Protein AF-0000000072234796 (afdb_homodimer)

Organism: Galdieria sulphuraria (NCBI:txid130081)

Structure (mmCIF, N/CA/C/O backbone):
data_AF-0000000072234796-model_v1
#
loop_
_entity.id
_entity.type
_entity.pdbx_description
1 polymer 'ATP phosphoribosyltransferase'
#
loop_
_atom_site.group_PDB
_atom_site.id
_atom_site.type_symbol
_atom_site.label_atom_id
_atom_site.label_alt_id
_atom_site.label_comp_id
_atom_site.label_asym_id
_atom_site.label_entity_id
_atom_site.label_seq_id
_atom_site.pdbx_PDB_ins_code
_atom_site.Cartn_x
_atom_site.Cartn_y
_atom_site.Cartn_z
_atom_site.occupancy
_atom_site.B_iso_or_equiv
_atom_site.auth_seq_id
_atom_site.auth_comp_id
_atom_site.auth_asym_id
_atom_site.auth_atom_id
_atom_site.pdbx_PDB_model_num
ATOM 1 N N . MET A 1 1 ? 18.188 -27.969 36 1 18.53 1 MET A N 1
ATOM 2 C CA . MET A 1 1 ? 18.953 -29.078 35.438 1 18.53 1 MET A CA 1
ATOM 3 C C . MET A 1 1 ? 18.688 -29.266 33.969 1 18.53 1 MET A C 1
ATOM 5 O O . MET A 1 1 ? 19.344 -30.062 33.312 1 18.53 1 MET A O 1
ATOM 9 N N . ILE A 1 2 ? 17.594 -28.859 33.406 1 20.25 2 ILE A N 1
ATOM 10 C CA . ILE A 1 2 ? 17.297 -29.531 32.156 1 20.25 2 ILE A CA 1
ATOM 11 C C . ILE A 1 2 ? 18.406 -29.234 31.141 1 20.25 2 ILE A C 1
ATOM 13 O O . ILE A 1 2 ? 18.75 -28.062 30.922 1 20.25 2 ILE A O 1
ATOM 17 N N . ALA A 1 3 ? 19.078 -30.25 30.75 1 19.17 3 ALA A N 1
ATOM 18 C CA . ALA A 1 3 ? 20.094 -31.047 30.062 1 19.17 3 ALA A CA 1
ATOM 19 C C . ALA A 1 3 ? 20.016 -30.859 28.547 1 19.17 3 ALA A C 1
ATOM 21 O O . ALA A 1 3 ? 19.047 -31.297 27.922 1 19.17 3 ALA A O 1
ATOM 22 N N . ASN A 1 4 ? 20.375 -29.688 28.094 1 21 4 ASN A N 1
ATOM 23 C CA . ASN A 1 4 ? 20.422 -29.188 26.719 1 21 4 ASN A CA 1
ATOM 24 C C . ASN A 1 4 ? 21.25 -30.094 25.812 1 21 4 ASN A C 1
ATOM 26 O O . ASN A 1 4 ? 22.469 -30.203 25.984 1 21 4 ASN A O 1
ATOM 30 N N . LEU A 1 5 ? 20.688 -31.312 25.422 1 19.62 5 LEU A N 1
ATOM 31 C CA . LEU A 1 5 ? 21.172 -32.469 24.672 1 19.62 5 LEU A CA 1
ATOM 32 C C . LEU A 1 5 ? 21.75 -32.031 23.328 1 19.62 5 LEU A C 1
ATOM 34 O O . LEU A 1 5 ? 21.031 -31.547 22.469 1 19.62 5 LEU A O 1
ATOM 38 N N . THR A 1 6 ? 22.922 -31.406 23.328 1 20.42 6 THR A N 1
ATOM 39 C CA . THR A 1 6 ? 23.75 -31.062 22.172 1 20.42 6 THR A CA 1
ATOM 40 C C . THR A 1 6 ? 24.062 -32.312 21.359 1 20.42 6 THR A C 1
ATOM 42 O O . THR A 1 6 ? 24.734 -33.219 21.844 1 20.42 6 THR A O 1
ATOM 45 N N . LEU A 1 7 ? 23.141 -32.844 20.531 1 18.2 7 LEU A N 1
ATOM 46 C CA . LEU A 1 7 ? 23.25 -34.062 19.703 1 18.2 7 LEU A CA 1
ATOM 47 C C . LEU A 1 7 ? 24.469 -33.969 18.797 1 18.2 7 LEU A C 1
ATOM 49 O O . LEU A 1 7 ? 24.578 -33.031 17.984 1 18.2 7 LEU A O 1
ATOM 53 N N . LEU A 1 8 ? 25.641 -34.406 19.172 1 18.92 8 LEU A N 1
ATOM 54 C CA . LEU A 1 8 ? 26.953 -34.594 18.562 1 18.92 8 LEU A CA 1
ATOM 55 C C . LEU A 1 8 ? 26.875 -35.531 17.359 1 18.92 8 LEU A C 1
ATOM 57 O O . LEU A 1 8 ? 26.578 -36.719 17.5 1 18.92 8 LEU A O 1
ATOM 61 N N . PHE A 1 9 ? 26.328 -35.125 16.188 1 17.98 9 PHE A N 1
ATOM 62 C CA . PHE A 1 9 ? 26.25 -36 15.023 1 17.98 9 PHE A CA 1
ATOM 63 C C . PHE A 1 9 ? 27.641 -36.406 14.562 1 17.98 9 PHE A C 1
ATOM 65 O O . PHE A 1 9 ? 28.453 -35.562 14.18 1 17.98 9 PHE A O 1
ATOM 72 N N . VAL A 1 10 ? 28.281 -37.438 15.117 1 18.38 10 VAL A N 1
ATOM 73 C CA . VAL A 1 10 ? 29.547 -38.094 14.852 1 18.38 10 VAL A CA 1
ATOM 74 C C . VAL A 1 10 ? 29.531 -38.719 13.461 1 18.38 10 VAL A C 1
ATOM 76 O O . VAL A 1 10 ? 28.781 -39.625 13.195 1 18.38 10 VAL A O 1
ATOM 79 N N . VAL A 1 11 ? 29.719 -38 12.32 1 17.81 11 VAL A N 1
ATOM 80 C CA . VAL A 1 11 ? 29.75 -38.531 10.961 1 17.81 11 VAL A CA 1
ATOM 81 C C . VAL A 1 11 ? 30.953 -39.469 10.781 1 17.81 11 VAL A C 1
ATOM 83 O O . VAL A 1 11 ? 32.094 -39 10.695 1 17.81 11 VAL A O 1
ATOM 86 N N . HIS A 1 12 ? 31.141 -40.531 11.445 1 16.94 12 HIS A N 1
ATOM 87 C CA . HIS A 1 12 ? 32.281 -41.438 11.305 1 16.94 12 HIS A CA 1
ATOM 88 C C . HIS A 1 12 ? 32.188 -42.219 10.008 1 16.94 12 HIS A C 1
ATOM 90 O O . HIS A 1 12 ? 32.938 -43.188 9.812 1 16.94 12 HIS A O 1
ATOM 96 N N . SER A 1 13 ? 31.875 -41.781 8.805 1 17.5 13 SER A N 1
ATOM 97 C CA . SER A 1 13 ? 31.672 -42.781 7.766 1 17.5 13 SER A CA 1
ATOM 98 C C . SER A 1 13 ? 33 -43.469 7.402 1 17.5 13 SER A C 1
ATOM 100 O O . SER A 1 13 ? 33.906 -42.812 6.895 1 17.5 13 SER A O 1
ATOM 102 N N . SER A 1 14 ? 33.438 -44.531 7.941 1 16.62 14 SER A N 1
ATOM 103 C CA . SER A 1 14 ? 34.562 -45.438 7.797 1 16.62 14 SER A CA 1
ATOM 104 C C . SER A 1 14 ? 34.406 -46.344 6.578 1 16.62 14 SER A C 1
ATOM 106 O O . SER A 1 14 ? 35.219 -47.219 6.316 1 16.62 14 SER A O 1
ATOM 108 N N . LEU A 1 15 ? 33.344 -46.375 5.73 1 17.42 15 LEU A N 1
ATOM 109 C CA . LEU A 1 15 ? 33.094 -47.688 5.172 1 17.42 15 LEU A CA 1
ATOM 110 C C . LEU A 1 15 ? 34.25 -48.156 4.293 1 17.42 15 LEU A C 1
ATOM 112 O O . LEU A 1 15 ? 34.719 -47.406 3.441 1 17.42 15 LEU A O 1
ATOM 116 N N . GLN A 1 16 ? 34.781 -49.344 4.469 1 15.79 16 GLN A N 1
ATOM 117 C CA . GLN A 1 16 ? 35.844 -50.281 4.062 1 15.79 16 GLN A CA 1
ATOM 118 C C . GLN A 1 16 ? 35.438 -51 2.768 1 15.79 16 GLN A C 1
ATOM 120 O O . GLN A 1 16 ? 34.531 -51.812 2.756 1 15.79 16 GLN A O 1
ATOM 125 N N . ARG A 1 17 ? 35.25 -50.406 1.705 1 17.75 17 ARG A N 1
ATOM 126 C CA . ARG A 1 17 ? 34.688 -51.25 0.646 1 17.75 17 ARG A CA 1
ATOM 127 C C . ARG A 1 17 ? 35.656 -52.375 0.269 1 17.75 17 ARG A C 1
ATOM 129 O O . ARG A 1 17 ? 36.75 -52.094 -0.219 1 17.75 17 ARG A O 1
ATOM 136 N N . ASP A 1 18 ? 35.469 -53.531 0.633 1 15.04 18 ASP A N 1
ATOM 137 C CA . ASP A 1 18 ? 36.156 -54.781 0.401 1 15.04 18 ASP A CA 1
ATOM 138 C C . ASP A 1 18 ? 35.844 -55.312 -0.994 1 15.04 18 ASP A C 1
ATOM 140 O O . ASP A 1 18 ? 34.812 -55 -1.583 1 15.04 18 ASP A O 1
ATOM 144 N N . SER A 1 19 ? 36.656 -56.25 -1.638 1 16.41 19 SER A N 1
ATOM 145 C CA . SER A 1 19 ? 37.188 -56.875 -2.852 1 16.41 19 SER A CA 1
ATOM 146 C C . SER A 1 19 ? 36.312 -58.031 -3.326 1 16.41 19 SER A C 1
ATOM 148 O O . SER A 1 19 ? 36.688 -58.75 -4.262 1 16.41 19 SER A O 1
ATOM 150 N N . LYS A 1 20 ? 35.125 -58.281 -2.816 1 15.65 20 LYS A N 1
ATOM 151 C CA . LYS A 1 20 ? 34.75 -59.688 -2.918 1 15.65 20 LYS A CA 1
ATOM 152 C C . LYS A 1 20 ? 34.781 -60.156 -4.371 1 15.65 20 LYS A C 1
ATOM 154 O O . LYS A 1 20 ? 34.469 -59.375 -5.281 1 15.65 20 LYS A O 1
ATOM 159 N N . GLU A 1 21 ? 34.781 -61.469 -4.703 1 15.65 21 GLU A N 1
ATOM 160 C CA . GLU A 1 21 ? 35.219 -62.469 -5.668 1 15.65 21 GLU A CA 1
ATOM 161 C C . GLU A 1 21 ? 34.188 -62.656 -6.777 1 15.65 21 GLU A C 1
ATOM 163 O O . GLU A 1 21 ? 34.5 -62.531 -7.961 1 15.65 21 GLU A O 1
ATOM 168 N N . THR A 1 22 ? 33.375 -63.844 -6.938 1 15.13 22 THR A N 1
ATOM 169 C CA . THR A 1 22 ? 33.562 -64.938 -7.863 1 15.13 22 THR A CA 1
ATOM 170 C C . THR A 1 22 ? 32.469 -64.938 -8.922 1 15.13 22 THR A C 1
ATOM 172 O O . THR A 1 22 ? 32.75 -65.062 -10.117 1 15.13 22 THR A O 1
ATOM 175 N N . LYS A 1 23 ? 31.188 -65.75 -8.656 1 15.3 23 LYS A N 1
ATOM 176 C CA . LYS A 1 23 ? 30.875 -67 -9.328 1 15.3 23 LYS A CA 1
ATOM 177 C C . LYS A 1 23 ? 30.156 -66.75 -10.648 1 15.3 23 LYS A C 1
ATOM 179 O O . LYS A 1 23 ? 29.688 -65.688 -10.914 1 15.3 23 LYS A O 1
ATOM 184 N N . LEU A 1 24 ? 28.734 -67.375 -10.914 1 15.7 24 LEU A N 1
ATOM 185 C CA . LEU A 1 24 ? 28.328 -68.5 -11.734 1 15.7 24 LEU A CA 1
ATOM 186 C C . LEU A 1 24 ? 27.547 -68 -12.961 1 15.7 24 LEU A C 1
ATOM 188 O O . LEU A 1 24 ? 27.047 -66.875 -12.977 1 15.7 24 LEU A O 1
ATOM 192 N N . GLY A 1 25 ? 26.406 -68.875 -13.523 1 16.06 25 GLY A N 1
ATOM 193 C CA . GLY A 1 25 ? 26.094 -69.5 -14.781 1 16.06 25 GLY A CA 1
ATOM 194 C C . GLY A 1 25 ? 25.109 -68.75 -15.633 1 16.06 25 GLY A C 1
ATOM 195 O O . GLY A 1 25 ? 24.469 -67.812 -15.148 1 16.06 25 GLY A O 1
ATOM 196 N N . ILE A 1 26 ? 24.375 -69.25 -16.875 1 16.25 26 ILE A N 1
ATOM 197 C CA . ILE A 1 26 ? 24.172 -69.062 -18.312 1 16.25 26 ILE A CA 1
ATOM 198 C C . ILE A 1 26 ? 22.719 -68.688 -18.594 1 16.25 26 ILE A C 1
ATOM 200 O O . ILE A 1 26 ? 22.406 -68.188 -19.672 1 16.25 26 ILE A O 1
ATOM 204 N N . SER A 1 27 ? 21.688 -68.625 -17.734 1 15.59 27 SER A N 1
ATOM 205 C CA . SER A 1 27 ? 20.438 -69.188 -18.266 1 15.59 27 SER A CA 1
ATOM 206 C C . SER A 1 27 ? 19.781 -68.25 -19.25 1 15.59 27 SER A C 1
ATOM 208 O O . SER A 1 27 ? 19.812 -67.062 -19.047 1 15.59 27 SER A O 1
ATOM 210 N N . ARG A 1 28 ? 19 -68.688 -20.344 1 17.55 28 ARG A N 1
ATOM 211 C CA . ARG A 1 28 ? 18.625 -68.438 -21.734 1 17.55 28 ARG A CA 1
ATOM 212 C C . ARG A 1 28 ? 17.391 -67.562 -21.828 1 17.55 28 ARG A C 1
ATOM 214 O O . ARG A 1 28 ? 16.625 -67.5 -20.859 1 17.55 28 ARG A O 1
ATOM 221 N N . GLY A 1 29 ? 16.938 -66.812 -23.016 1 15.87 29 GLY A N 1
ATOM 222 C CA . GLY A 1 29 ? 16.484 -65.625 -23.703 1 15.87 29 GLY A CA 1
ATOM 223 C C . GLY A 1 29 ? 14.984 -65.562 -23.906 1 15.87 29 GLY A C 1
ATOM 224 O O . GLY A 1 29 ? 14.359 -64.562 -23.672 1 15.87 29 GLY A O 1
ATOM 225 N N . ASN A 1 30 ? 14.055 -66.438 -24.484 1 15.89 30 ASN A N 1
ATOM 226 C CA . ASN A 1 30 ? 13.406 -66.062 -25.734 1 15.89 30 ASN A CA 1
ATOM 227 C C . ASN A 1 30 ? 11.992 -65.562 -25.5 1 15.89 30 ASN A C 1
ATOM 229 O O . ASN A 1 30 ? 11.383 -64.938 -26.391 1 15.89 30 ASN A O 1
ATOM 233 N N . HIS A 1 31 ? 11.203 -65.688 -24.438 1 17.14 31 HIS A N 1
ATOM 234 C CA . HIS A 1 31 ? 9.82 -66.062 -24.719 1 17.14 31 HIS A CA 1
ATOM 235 C C . HIS A 1 31 ? 9.008 -64.812 -25.172 1 17.14 31 HIS A C 1
ATOM 237 O O . HIS A 1 31 ? 9.172 -63.75 -24.625 1 17.14 31 HIS A O 1
ATOM 243 N N . LEU A 1 32 ? 8.133 -64.812 -26.375 1 17.44 32 LEU A N 1
ATOM 244 C CA . LEU A 1 32 ? 7.445 -64.062 -27.422 1 17.44 32 LEU A CA 1
ATOM 245 C C . LEU A 1 32 ? 6.074 -63.562 -26.953 1 17.44 32 LEU A C 1
ATOM 247 O O . LEU A 1 32 ? 5.055 -63.906 -27.547 1 17.44 32 LEU A O 1
ATOM 251 N N . CYS A 1 33 ? 5.793 -63.062 -25.781 1 16.91 33 CYS A N 1
ATOM 252 C CA . CYS A 1 33 ? 4.375 -63.094 -25.438 1 16.91 33 CYS A CA 1
ATOM 253 C C . CYS A 1 33 ? 3.568 -62.188 -26.344 1 16.91 33 CYS A C 1
ATOM 255 O O . CYS A 1 33 ? 4.035 -61.125 -26.734 1 16.91 33 CYS A O 1
ATOM 257 N N . SER A 1 34 ? 2.334 -62.594 -26.953 1 17.52 34 SER A N 1
ATOM 258 C CA . SER A 1 34 ? 1.296 -62.375 -27.953 1 17.52 34 SER A CA 1
ATOM 259 C C . SER A 1 34 ? 0.426 -61.188 -27.625 1 17.52 34 SER A C 1
ATOM 261 O O . SER A 1 34 ? 0.096 -60.938 -26.469 1 17.52 34 SER A O 1
ATOM 263 N N . PHE A 1 35 ? 0.336 -60.031 -28.547 1 17.55 35 PHE A N 1
ATOM 264 C CA . PHE A 1 35 ? -0.079 -58.656 -28.734 1 17.55 35 PHE A CA 1
ATOM 265 C C . PHE A 1 35 ? -1.596 -58.562 -28.859 1 17.55 35 PHE A C 1
ATOM 267 O O . PHE A 1 35 ? -2.133 -57.5 -29.141 1 17.55 35 PHE A O 1
ATOM 274 N N . SER A 1 36 ? -2.428 -59.219 -28 1 17.02 36 SER A N 1
ATOM 275 C CA . SER A 1 36 ? -3.803 -59.281 -28.484 1 17.02 36 SER A CA 1
ATOM 276 C C . SER A 1 36 ? -4.445 -57.906 -28.531 1 17.02 36 SER A C 1
ATOM 278 O O . SER A 1 36 ? -4.223 -57.094 -27.641 1 17.02 36 SER A O 1
ATOM 280 N N . ARG A 1 37 ? -5.023 -57.375 -29.734 1 17.5 37 ARG A N 1
ATOM 281 C CA . ARG A 1 37 ? -5.5 -56.219 -30.484 1 17.5 37 ARG A CA 1
ATOM 282 C C . ARG A 1 37 ? -6.867 -55.781 -29.984 1 17.5 37 ARG A C 1
ATOM 284 O O . ARG A 1 37 ? -7.473 -54.844 -30.562 1 17.5 37 ARG A O 1
ATOM 291 N N . THR A 1 38 ? -7.34 -55.938 -28.812 1 16.64 38 THR A N 1
ATOM 292 C CA . THR A 1 38 ? -8.797 -55.875 -28.719 1 16.64 38 THR A CA 1
ATOM 293 C C . THR A 1 38 ? -9.328 -54.5 -29.047 1 16.64 38 THR A C 1
ATOM 295 O O . THR A 1 38 ? -8.758 -53.5 -28.609 1 16.64 38 THR A O 1
ATOM 298 N N . ARG A 1 39 ? -10.352 -54.25 -30 1 17.11 39 ARG A N 1
ATOM 299 C CA . ARG A 1 39 ? -11.078 -53.375 -30.906 1 17.11 39 ARG A CA 1
ATOM 300 C C . ARG A 1 39 ? -12.062 -52.5 -30.141 1 17.11 39 ARG A C 1
ATOM 302 O O . ARG A 1 39 ? -12.812 -51.719 -30.734 1 17.11 39 ARG A O 1
ATOM 309 N N . ARG A 1 40 ? -12.062 -52.25 -28.812 1 17 40 ARG A N 1
ATOM 310 C CA . ARG A 1 40 ? -13.375 -51.844 -28.328 1 17 40 ARG A CA 1
ATOM 311 C C . ARG A 1 40 ? -13.859 -50.562 -29 1 17 40 ARG A C 1
ATOM 313 O O . ARG A 1 40 ? -13.07 -49.656 -29.25 1 17 40 ARG A O 1
ATOM 320 N N . GLN A 1 41 ? -15.094 -50.5 -29.719 1 17.5 41 GLN A N 1
ATOM 321 C CA . GLN A 1 41 ? -16.031 -49.781 -30.578 1 17.5 41 GLN A CA 1
ATOM 322 C C . GLN A 1 41 ? -16.484 -48.469 -29.922 1 17.5 41 GLN A C 1
ATOM 324 O O . GLN A 1 41 ? -17.078 -48.5 -28.859 1 17.5 41 GLN A O 1
ATOM 329 N N . GLY A 1 42 ? -15.734 -47.312 -29.922 1 17.69 42 GLY A N 1
ATOM 330 C CA . GLY A 1 42 ? -15.945 -45.969 -29.422 1 17.69 42 GLY A CA 1
ATOM 331 C C . GLY A 1 42 ? -17.141 -45.281 -30.031 1 17.69 42 GLY A C 1
ATOM 332 O O . GLY A 1 42 ? -17.125 -44.906 -31.203 1 17.69 42 GLY A O 1
ATOM 333 N N . ARG A 1 43 ? -18.422 -45.781 -29.984 1 17.47 43 ARG A N 1
ATOM 334 C CA . ARG A 1 43 ? -19.531 -45.219 -30.734 1 17.47 43 ARG A CA 1
ATOM 335 C C . ARG A 1 43 ? -19.766 -43.75 -30.375 1 17.47 43 ARG A C 1
ATOM 337 O O . ARG A 1 43 ? -19.984 -43.438 -29.203 1 17.47 43 ARG A O 1
ATOM 344 N N . TYR A 1 44 ? -19.141 -42.781 -31.141 1 18.16 44 TYR A N 1
ATOM 345 C CA . TYR A 1 44 ? -19.156 -41.312 -31.156 1 18.16 44 TYR A CA 1
ATOM 346 C C . TYR A 1 44 ? -20.547 -40.812 -31.531 1 18.16 44 TYR A C 1
ATOM 348 O O . TYR A 1 44 ? -20.984 -40.938 -32.688 1 18.16 44 TYR A O 1
ATOM 356 N N . ASN A 1 45 ? -21.641 -41.031 -30.781 1 16.97 45 ASN A N 1
ATOM 357 C CA . ASN A 1 45 ? -22.906 -40.562 -31.344 1 16.97 45 ASN A CA 1
ATOM 358 C C . ASN A 1 45 ? -22.859 -39.062 -31.656 1 16.97 45 ASN A C 1
ATOM 360 O O . ASN A 1 45 ? -22.344 -38.281 -30.859 1 16.97 45 ASN A O 1
ATOM 364 N N . LYS A 1 46 ? -23.016 -38.531 -32.969 1 19.19 46 LYS A N 1
ATOM 365 C CA . LYS A 1 46 ? -22.969 -37.344 -33.844 1 19.19 46 LYS A CA 1
ATOM 366 C C . LYS A 1 46 ? -24.094 -36.375 -33.5 1 19.19 46 LYS A C 1
ATOM 368 O O . LYS A 1 46 ? -25.141 -36.375 -34.156 1 19.19 46 LYS A O 1
ATOM 373 N N . VAL A 1 47 ? -24.453 -36.031 -32.281 1 18.62 47 VAL A N 1
ATOM 374 C CA . VAL A 1 47 ? -25.688 -35.25 -32.25 1 18.62 47 VAL A CA 1
ATOM 375 C C . VAL A 1 47 ? -25.547 -34 -33.094 1 18.62 47 VAL A C 1
ATOM 377 O O . VAL A 1 47 ? -24.562 -33.281 -32.969 1 18.62 47 VAL A O 1
ATOM 380 N N . SER A 1 48 ? -26.312 -33.719 -34.281 1 18.5 48 SER A N 1
ATOM 381 C CA . SER A 1 48 ? -26.516 -32.906 -35.469 1 18.5 48 SER A CA 1
ATOM 382 C C . SER A 1 48 ? -26.984 -31.5 -35.062 1 18.5 48 SER A C 1
ATOM 384 O O . SER A 1 48 ? -27.125 -30.625 -35.938 1 18.5 48 SER A O 1
ATOM 386 N N . GLY A 1 49 ? -27.141 -31 -33.844 1 18.84 49 GLY A N 1
ATOM 387 C CA . GLY A 1 49 ? -28.125 -29.938 -33.812 1 18.84 49 GLY A CA 1
ATOM 388 C C . GLY A 1 49 ? -27.766 -28.734 -34.656 1 18.84 49 GLY A C 1
ATOM 389 O O . GLY A 1 49 ? -26.594 -28.359 -34.75 1 18.84 49 GLY A O 1
ATOM 390 N N . ASN A 1 50 ? -28.516 -28.297 -35.719 1 18.14 50 ASN A N 1
ATOM 391 C CA . ASN A 1 50 ? -28.594 -27.438 -36.906 1 18.14 50 ASN A CA 1
ATOM 392 C C . ASN A 1 50 ? -28.562 -25.953 -36.5 1 18.14 50 ASN A C 1
ATOM 394 O O . ASN A 1 50 ? -28.766 -25.078 -37.375 1 18.14 50 ASN A O 1
ATOM 398 N N . ASN A 1 51 ? -28.562 -25.469 -35.281 1 18.45 51 ASN A N 1
ATOM 399 C CA . ASN A 1 51 ? -29.188 -24.156 -35.156 1 18.45 51 ASN A CA 1
ATOM 400 C C . ASN A 1 51 ? -28.469 -23.094 -36 1 18.45 51 ASN A C 1
ATOM 402 O O . ASN A 1 51 ? -27.234 -23 -35.938 1 18.45 51 ASN A O 1
ATOM 406 N N . ARG A 1 52 ? -29.109 -22.453 -37.031 1 18.31 52 ARG A N 1
ATOM 407 C CA . ARG A 1 52 ? -28.922 -21.547 -38.156 1 18.31 52 ARG A CA 1
ATOM 408 C C . ARG A 1 52 ? -28.438 -20.188 -37.688 1 18.31 52 ARG A C 1
ATOM 410 O O . ARG A 1 52 ? -29.234 -19.344 -37.25 1 18.31 52 ARG A O 1
ATOM 417 N N . PHE A 1 53 ? -27.438 -19.969 -36.781 1 18.45 53 PHE A N 1
ATOM 418 C CA . PHE A 1 53 ? -27.203 -18.578 -36.406 1 18.45 53 PHE A CA 1
ATOM 419 C C . PHE A 1 53 ? -26.844 -17.75 -37.625 1 18.45 53 PHE A C 1
ATOM 421 O O . PHE A 1 53 ? -25.891 -18.078 -38.344 1 18.45 53 PHE A O 1
ATOM 428 N N . HIS A 1 54 ? -27.859 -17.109 -38.281 1 18.47 54 HIS A N 1
ATOM 429 C CA . HIS A 1 54 ? -27.812 -16.234 -39.438 1 18.47 54 HIS A CA 1
ATOM 430 C C . HIS A 1 54 ? -26.812 -15.094 -39.25 1 18.47 54 HIS A C 1
ATOM 432 O O . HIS A 1 54 ? -26.766 -14.484 -38.188 1 18.47 54 HIS A O 1
ATOM 438 N N . TYR A 1 55 ? -25.672 -15.094 -39.938 1 18.28 55 TYR A N 1
ATOM 439 C CA . TYR A 1 55 ? -24.516 -14.219 -40.062 1 18.28 55 TYR A CA 1
ATOM 440 C C . TYR A 1 55 ? -24.906 -12.883 -40.688 1 18.28 55 TYR A C 1
ATOM 442 O O . TYR A 1 55 ? -25.078 -12.781 -41.875 1 18.28 55 TYR A O 1
ATOM 450 N N . ARG A 1 56 ? -26 -12.172 -40.125 1 18.2 56 ARG A N 1
ATOM 451 C CA . ARG A 1 56 ? -26.281 -11.016 -40.969 1 18.2 56 ARG A CA 1
ATOM 452 C C . ARG A 1 56 ? -25.016 -10.219 -41.25 1 18.2 56 ARG A C 1
ATOM 454 O O . ARG A 1 56 ? -24.125 -10.133 -40.375 1 18.2 56 ARG A O 1
ATOM 461 N N . LYS A 1 57 ? -24.828 -9.766 -42.5 1 19.14 57 LYS A N 1
ATOM 462 C CA . LYS A 1 57 ? -23.844 -9.102 -43.344 1 19.14 57 LYS A CA 1
ATOM 463 C C . LYS A 1 57 ? -23.609 -7.664 -42.875 1 19.14 57 LYS A C 1
ATOM 465 O O . LYS A 1 57 ? -24.438 -6.785 -43.125 1 19.14 57 LYS A O 1
ATOM 470 N N . GLY A 1 58 ? -23.266 -7.434 -41.531 1 18.48 58 GLY A N 1
ATOM 471 C CA . GLY A 1 58 ? -23.219 -6.062 -41.062 1 18.48 58 GLY A CA 1
ATOM 472 C C . GLY A 1 58 ? -22.359 -5.156 -41.906 1 18.48 58 GLY A C 1
ATOM 473 O O . GLY A 1 58 ? -21.297 -5.555 -42.375 1 18.48 58 GLY A O 1
ATOM 474 N N . SER A 1 59 ? -22.953 -4.195 -42.625 1 19.23 59 SER A N 1
ATOM 475 C CA . SER A 1 59 ? -22.516 -3.154 -43.531 1 19.23 59 SER A CA 1
ATOM 476 C C . SER A 1 59 ? -21.422 -2.285 -42.906 1 19.23 59 SER A C 1
ATOM 478 O O . SER A 1 59 ? -21.469 -1.985 -41.719 1 19.23 59 SER A O 1
ATOM 480 N N . PHE A 1 60 ? -20.219 -2.207 -43.531 1 19.84 60 PHE A N 1
ATOM 481 C CA . PHE A 1 60 ? -18.891 -1.615 -43.344 1 19.84 60 PHE A CA 1
ATOM 482 C C . PHE A 1 60 ? -18.984 -0.094 -43.312 1 19.84 60 PHE A C 1
ATOM 484 O O . PHE A 1 60 ? -19.016 0.542 -44.375 1 19.84 60 PHE A O 1
ATOM 491 N N . ILE A 1 61 ? -19.938 0.472 -42.531 1 20.02 61 ILE A N 1
ATOM 492 C CA . ILE A 1 61 ? -20.031 1.89 -42.844 1 20.02 61 ILE A CA 1
ATOM 493 C C . ILE A 1 61 ? -18.656 2.551 -42.656 1 20.02 61 ILE A C 1
ATOM 495 O O . ILE A 1 61 ? -17.969 2.266 -41.656 1 20.02 61 ILE A O 1
ATOM 499 N N . CYS A 1 62 ? -18.156 3.191 -43.688 1 19.59 62 CYS A N 1
ATOM 500 C CA . CYS A 1 62 ? -17.016 4.039 -44.031 1 19.59 62 CYS A CA 1
ATOM 501 C C . CYS A 1 62 ? -16.938 5.242 -43.125 1 19.59 62 CYS A C 1
ATOM 503 O O . CYS A 1 62 ? -17.812 6.102 -43.125 1 19.59 62 CYS A O 1
ATOM 505 N N . VAL A 1 63 ? -16.5 4.93 -41.844 1 20.27 63 VAL A N 1
ATOM 506 C CA . VAL A 1 63 ? -16.359 5.961 -40.844 1 20.27 63 VAL A CA 1
ATOM 507 C C . VAL A 1 63 ? -15.492 7.102 -41.375 1 20.27 63 VAL A C 1
ATOM 509 O O . VAL A 1 63 ? -14.359 6.875 -41.781 1 20.27 63 VAL A O 1
ATOM 512 N N . GLN A 1 64 ? -16.172 8.055 -41.938 1 19.86 64 GLN A N 1
ATOM 513 C CA . GLN A 1 64 ? -15.656 9.359 -42.312 1 19.86 64 GLN A CA 1
ATOM 514 C C . GLN A 1 64 ? -14.828 9.984 -41.188 1 19.86 64 GLN A C 1
ATOM 516 O O . GLN A 1 64 ? -15.32 10.141 -40.094 1 19.86 64 GLN A O 1
ATOM 521 N N . SER A 1 65 ? -13.406 9.945 -41.344 1 21.7 65 SER A N 1
ATOM 522 C CA . SER A 1 65 ? -12.086 10.141 -40.75 1 21.7 65 SER A CA 1
ATOM 523 C C . SER A 1 65 ? -11.938 11.555 -40.188 1 21.7 65 SER A C 1
ATOM 525 O O . SER A 1 65 ? -10.891 11.898 -39.625 1 21.7 65 SER A O 1
ATOM 527 N N . SER A 1 66 ? -12.938 12.539 -40.25 1 21.16 66 SER A N 1
ATOM 528 C CA . SER A 1 66 ? -12.164 13.766 -40.406 1 21.16 66 SER A CA 1
ATOM 529 C C . SER A 1 66 ? -11.508 14.18 -39.094 1 21.16 66 SER A C 1
ATOM 531 O O . SER A 1 66 ? -10.469 14.836 -39.094 1 21.16 66 SER A O 1
ATOM 533 N N . ASP A 1 67 ? -12.305 14.211 -38 1 22.19 67 ASP A N 1
ATOM 534 C CA . ASP A 1 67 ? -12.016 15.352 -37.125 1 22.19 67 ASP A CA 1
ATOM 535 C C . ASP A 1 67 ? -10.727 15.117 -36.344 1 22.19 67 ASP A C 1
ATOM 537 O O . ASP A 1 67 ? -10.367 13.969 -36.031 1 22.19 67 ASP A O 1
ATOM 541 N N . PRO A 1 68 ? -10.062 16.172 -35.656 1 22.86 68 PRO A N 1
ATOM 542 C CA . PRO A 1 68 ? -8.648 16.438 -35.375 1 22.86 68 PRO A CA 1
ATOM 543 C C . PRO A 1 68 ? -8.055 15.398 -34.406 1 22.86 68 PRO A C 1
ATOM 545 O O . PRO A 1 68 ? -8.781 14.586 -33.844 1 22.86 68 PRO A O 1
ATOM 548 N N . ALA A 1 69 ? -7.199 15.891 -33.281 1 21.66 69 ALA A N 1
ATOM 549 C CA . ALA A 1 69 ? -5.973 15.344 -32.719 1 21.66 69 ALA A CA 1
ATOM 550 C C . ALA A 1 69 ? -6.273 14.172 -31.797 1 21.66 69 ALA A C 1
ATOM 552 O O . ALA A 1 69 ? -6.664 14.367 -30.641 1 21.66 69 ALA A O 1
ATOM 553 N N . LYS A 1 70 ? -7.039 13.211 -32.031 1 24.48 70 LYS A N 1
ATOM 554 C CA . LYS A 1 70 ? -7.152 11.82 -31.609 1 24.48 70 LYS A CA 1
ATOM 555 C C . LYS A 1 70 ? -5.777 11.195 -31.391 1 24.48 70 LYS A C 1
ATOM 557 O O . LYS A 1 70 ? -5.086 10.836 -32.344 1 24.48 70 LYS A O 1
ATOM 562 N N . LEU A 1 71 ? -5.152 11.727 -30.234 1 23.8 71 LEU A N 1
ATOM 563 C CA . LEU A 1 71 ? -3.893 11.047 -29.938 1 23.8 71 LEU A CA 1
ATOM 564 C C . LEU A 1 71 ? -4.066 9.531 -29.984 1 23.8 71 LEU A C 1
ATOM 566 O O . LEU A 1 71 ? -4.777 8.961 -29.141 1 23.8 71 LEU A O 1
ATOM 570 N N . HIS A 1 72 ? -4.371 8.969 -31.156 1 23.45 72 HIS A N 1
ATOM 571 C CA . HIS A 1 72 ? -4.324 7.539 -31.422 1 23.45 72 HIS A CA 1
ATOM 572 C C . HIS A 1 72 ? -3.139 6.879 -30.734 1 23.45 72 HIS A C 1
ATOM 574 O O . HIS A 1 72 ? -1.986 7.141 -31.078 1 23.45 72 HIS A O 1
ATOM 580 N N . LEU A 1 73 ? -3.332 6.723 -29.438 1 24.02 73 LEU A N 1
ATOM 581 C CA . LEU A 1 73 ? -2.344 5.805 -28.875 1 24.02 73 LEU A CA 1
ATOM 582 C C . LEU A 1 73 ? -2.141 4.602 -29.797 1 24.02 73 LEU A C 1
ATOM 584 O O . LEU A 1 73 ? -3.068 3.824 -30.031 1 24.02 73 LEU A O 1
ATOM 588 N N . GLN A 1 74 ? -1.666 4.887 -30.984 1 25.64 74 GLN A N 1
ATOM 589 C CA . GLN A 1 74 ? -1.193 3.799 -31.844 1 25.64 74 GLN A CA 1
ATOM 590 C C . GLN A 1 74 ? -0.497 2.719 -31.016 1 25.64 74 GLN A C 1
ATOM 592 O O . GLN A 1 74 ? 0.542 2.973 -30.406 1 25.64 74 GLN A O 1
ATOM 597 N N . GLY A 1 75 ? -1.225 1.888 -30.375 1 26.42 75 GLY A N 1
ATOM 598 C CA . GLY A 1 75 ? -0.915 0.629 -29.719 1 26.42 75 GLY A CA 1
ATOM 599 C C . GLY A 1 75 ? 0.173 -0.16 -30.422 1 26.42 75 GLY A C 1
ATOM 600 O O . GLY A 1 75 ? 0.659 -1.163 -29.891 1 26.42 75 GLY A O 1
ATOM 601 N N . ASN A 1 76 ? 0.152 -0.074 -31.766 1 26.05 76 ASN A N 1
ATOM 602 C CA . ASN A 1 76 ? 0.882 -1.106 -32.5 1 26.05 76 ASN A CA 1
ATOM 603 C C . ASN A 1 76 ? 2.381 -1.04 -32.219 1 26.05 76 ASN A C 1
ATOM 605 O O . ASN A 1 76 ? 3.18 -1.652 -32.906 1 26.05 76 ASN A O 1
ATOM 609 N N . SER A 1 77 ? 2.795 0.115 -31.719 1 27.12 77 SER A N 1
ATOM 610 C CA . SER A 1 77 ? 4.238 0.26 -31.891 1 27.12 77 SER A CA 1
ATOM 611 C C . SER A 1 77 ? 4.996 -0.723 -31 1 27.12 77 SER A C 1
ATOM 613 O O . SER A 1 77 ? 5.406 -0.379 -29.891 1 27.12 77 SER A O 1
ATOM 615 N N . LEU A 1 78 ? 4.445 -1.864 -30.703 1 27.19 78 LEU A N 1
ATOM 616 C CA . LEU A 1 78 ? 5.238 -2.879 -30.016 1 27.19 78 LEU A CA 1
ATOM 617 C C . LEU A 1 78 ? 6.609 -3.029 -30.672 1 27.19 78 LEU A C 1
ATOM 619 O O . LEU A 1 78 ? 7.613 -3.213 -29.984 1 27.19 78 LEU A O 1
ATOM 623 N N . TYR A 1 79 ? 6.551 -3.408 -32 1 28.7 79 TYR A N 1
ATOM 624 C CA . TYR A 1 79 ? 7.652 -4.02 -32.75 1 28.7 79 TYR A CA 1
ATOM 625 C C . TYR A 1 79 ? 8.766 -3.012 -33 1 28.7 79 TYR A C 1
ATOM 627 O O . TYR A 1 79 ? 9.828 -3.363 -33.531 1 28.7 79 TYR A O 1
ATOM 635 N N . GLU A 1 80 ? 8.367 -1.756 -33.281 1 28.55 80 GLU A N 1
ATOM 636 C CA . GLU A 1 80 ? 9.648 -1.146 -33.625 1 28.55 80 GLU A CA 1
ATOM 637 C C . GLU A 1 80 ? 10.602 -1.138 -32.438 1 28.55 80 GLU A C 1
ATOM 639 O O . GLU A 1 80 ? 10.719 -0.13 -31.734 1 28.55 80 GLU A O 1
ATOM 644 N N . LEU A 1 81 ? 10.352 -2.057 -31.5 1 29.83 81 LEU A N 1
ATOM 645 C CA . LEU A 1 81 ? 11.516 -2.365 -30.672 1 29.83 81 LEU A CA 1
ATOM 646 C C . LEU A 1 81 ? 12.789 -2.328 -31.5 1 29.83 81 LEU A C 1
ATOM 648 O O . LEU A 1 81 ? 12.922 -3.066 -32.469 1 29.83 81 LEU A O 1
ATOM 652 N N . ASN A 1 82 ? 13.266 -1.184 -31.781 1 29.95 82 ASN A N 1
ATOM 653 C CA . ASN A 1 82 ? 14.578 -1.09 -32.406 1 29.95 82 ASN A CA 1
ATOM 654 C C . ASN A 1 82 ? 15.445 -2.303 -32.094 1 29.95 82 ASN A C 1
ATOM 656 O O . ASN A 1 82 ? 15.312 -2.904 -31.031 1 29.95 82 ASN A O 1
ATOM 660 N N . GLU A 1 83 ? 15.906 -3.086 -33.094 1 34.41 83 GLU A N 1
ATOM 661 C CA . GLU A 1 83 ? 16.938 -4.109 -33.188 1 34.41 83 GLU A CA 1
ATOM 662 C C . GLU A 1 83 ? 17.859 -4.059 -31.969 1 34.41 83 GLU A C 1
ATOM 664 O O . GLU A 1 83 ? 18.312 -5.102 -31.484 1 34.41 83 GLU A O 1
ATOM 669 N N . SER A 1 84 ? 18.297 -2.805 -31.531 1 34.78 84 SER A N 1
ATOM 670 C CA . SER A 1 84 ? 19.469 -2.693 -30.656 1 34.78 84 SER A CA 1
ATOM 671 C C . SER A 1 84 ? 19.062 -2.832 -29.188 1 34.78 84 SER A C 1
ATOM 673 O O . SER A 1 84 ? 19.641 -2.186 -28.312 1 34.78 84 SER A O 1
ATOM 675 N N . PHE A 1 85 ? 17.859 -3.113 -28.844 1 38.97 85 PHE A N 1
ATOM 676 C CA . PHE A 1 85 ? 17.859 -3.393 -27.406 1 38.97 85 PHE A CA 1
ATOM 677 C C . PHE A 1 85 ? 18.875 -4.484 -27.078 1 38.97 85 PHE A C 1
ATOM 679 O O . PHE A 1 85 ? 18.594 -5.672 -27.266 1 38.97 85 PHE A O 1
ATOM 686 N N . THR A 1 86 ? 19.969 -4.473 -27.422 1 45.25 86 THR A N 1
ATOM 687 C CA . THR A 1 86 ? 21.031 -5.301 -26.875 1 45.25 86 THR A CA 1
ATOM 688 C C . THR A 1 86 ? 20.875 -5.469 -25.375 1 45.25 86 THR A C 1
ATOM 690 O O . THR A 1 86 ? 21.016 -4.504 -24.609 1 45.25 86 THR A O 1
ATOM 693 N N . PHE A 1 87 ? 19.844 -6.348 -25 1 53.72 87 PHE A N 1
ATOM 694 C CA . PHE A 1 87 ? 19.859 -6.664 -23.562 1 53.72 87 PHE A CA 1
ATOM 695 C C . PHE A 1 87 ? 21.297 -6.918 -23.094 1 53.72 87 PHE A C 1
ATOM 697 O O . PHE A 1 87 ? 21.953 -7.855 -23.562 1 53.72 87 PHE A O 1
ATOM 704 N N . SER A 1 88 ? 21.891 -5.887 -22.812 1 65.31 88 SER A N 1
ATOM 705 C CA . SER A 1 88 ? 23.266 -5.98 -22.312 1 65.31 88 SER A CA 1
ATOM 706 C C . SER A 1 88 ? 23.312 -6.652 -20.938 1 65.31 88 SER A C 1
ATOM 708 O O . SER A 1 88 ? 24.375 -6.727 -20.328 1 65.31 88 SER A O 1
ATOM 710 N N . ARG A 1 89 ? 22.078 -7.363 -20.672 1 83.12 89 ARG A N 1
ATOM 711 C CA . ARG A 1 89 ? 22.094 -7.996 -19.359 1 83.12 89 ARG A CA 1
ATOM 712 C C . ARG A 1 89 ? 22.438 -9.477 -19.469 1 83.12 89 ARG A C 1
ATOM 714 O O . ARG A 1 89 ? 21.984 -10.164 -20.391 1 83.12 89 ARG A O 1
ATOM 721 N N . SER A 1 90 ? 23.266 -9.992 -18.484 1 88.56 90 SER A N 1
ATOM 722 C CA . SER A 1 90 ? 23.688 -11.383 -18.5 1 88.56 90 SER A CA 1
ATOM 723 C C . SER A 1 90 ? 23 -12.18 -17.391 1 88.56 90 SER A C 1
ATOM 725 O O . SER A 1 90 ? 22.922 -13.406 -17.453 1 88.56 90 SER A O 1
ATOM 727 N N . LYS A 1 91 ? 22.391 -11.492 -16.469 1 94.56 91 LYS A N 1
ATOM 728 C CA . LYS A 1 91 ? 21.797 -12.195 -15.344 1 94.56 91 LYS A CA 1
ATOM 729 C C . LYS A 1 91 ? 20.281 -12.359 -15.547 1 94.56 91 LYS A C 1
ATOM 731 O O . LYS A 1 91 ? 19.641 -11.5 -16.125 1 94.56 91 LYS A O 1
ATOM 736 N N . ILE A 1 92 ? 19.781 -13.492 -15.031 1 97.56 92 ILE A N 1
ATOM 737 C CA . ILE A 1 92 ? 18.344 -13.75 -15.023 1 97.56 92 ILE A CA 1
ATOM 738 C C . ILE A 1 92 ? 17.703 -13 -13.859 1 97.56 92 ILE A C 1
ATOM 740 O O . ILE A 1 92 ? 18.234 -12.992 -12.742 1 97.56 92 ILE A O 1
ATOM 744 N N . ARG A 1 93 ? 16.562 -12.375 -14.125 1 97.75 93 ARG A N 1
ATOM 745 C CA . ARG A 1 93 ? 15.906 -11.602 -13.078 1 97.75 93 ARG A CA 1
ATOM 746 C C . ARG A 1 93 ? 14.547 -12.211 -12.727 1 97.75 93 ARG A C 1
ATOM 748 O O . ARG A 1 93 ? 13.719 -12.43 -13.609 1 97.75 93 ARG A O 1
ATOM 755 N N . ILE A 1 94 ? 14.344 -12.414 -11.438 1 98.38 94 ILE A N 1
ATOM 756 C CA . ILE A 1 94 ? 13.07 -12.828 -10.859 1 98.38 94 ILE A CA 1
ATOM 757 C C . ILE A 1 94 ? 12.492 -11.703 -10.008 1 98.38 94 ILE A C 1
ATOM 759 O O . ILE A 1 94 ? 13.211 -11.086 -9.219 1 98.38 94 ILE A O 1
ATOM 763 N N . ALA A 1 95 ? 11.258 -11.391 -10.195 1 97.94 95 ALA A N 1
ATOM 764 C CA . ALA A 1 95 ? 10.609 -10.406 -9.336 1 97.94 95 ALA A CA 1
ATOM 765 C C . ALA A 1 95 ? 9.578 -11.062 -8.422 1 97.94 95 ALA A C 1
ATOM 767 O O . ALA A 1 95 ? 8.758 -11.859 -8.883 1 97.94 95 ALA A O 1
ATOM 768 N N . ILE A 1 96 ? 9.625 -10.719 -7.145 1 97.81 96 ILE A N 1
ATOM 769 C CA . ILE A 1 96 ? 8.664 -11.203 -6.16 1 97.81 96 ILE A CA 1
ATOM 770 C C . ILE A 1 96 ? 8.078 -10.031 -5.383 1 97.81 96 ILE A C 1
ATOM 772 O O . ILE A 1 96 ? 8.664 -8.945 -5.352 1 97.81 96 ILE A O 1
ATOM 776 N N . PRO A 1 97 ? 6.914 -10.227 -4.793 1 96.69 97 PRO A N 1
ATOM 777 C CA . PRO A 1 97 ? 6.34 -9.141 -3.992 1 96.69 97 PRO A CA 1
ATOM 778 C C . PRO A 1 97 ? 7.242 -8.727 -2.83 1 96.69 97 PRO A C 1
ATOM 780 O O . PRO A 1 97 ? 7.816 -9.586 -2.154 1 96.69 97 PRO A O 1
ATOM 783 N N . SER A 1 98 ? 7.312 -7.441 -2.574 1 90.19 98 SER A N 1
ATOM 784 C CA . SER A 1 98 ? 8.273 -6.895 -1.623 1 90.19 98 SER A CA 1
ATOM 785 C C . SER A 1 98 ? 7.73 -6.938 -0.199 1 90.19 98 SER A C 1
ATOM 787 O O . SER A 1 98 ? 8.5 -6.969 0.764 1 90.19 98 SER A O 1
ATOM 789 N N . LYS A 1 99 ? 6.426 -6.785 -0.075 1 82.88 99 LYS A N 1
ATOM 790 C CA . LYS A 1 99 ? 5.887 -6.633 1.274 1 82.88 99 LYS A CA 1
ATOM 791 C C . LYS A 1 99 ? 4.66 -7.52 1.481 1 82.88 99 LYS A C 1
ATOM 793 O O . LYS A 1 99 ? 4.094 -8.039 0.519 1 82.88 99 LYS A O 1
ATOM 798 N N . GLY A 1 100 ? 4.457 -7.766 2.783 1 84.81 100 GLY A N 1
ATOM 799 C CA . GLY A 1 100 ? 3.223 -8.445 3.143 1 84.81 100 GLY A CA 1
ATOM 800 C C . GLY A 1 100 ? 3.371 -9.953 3.215 1 84.81 100 GLY A C 1
ATOM 801 O O . GLY A 1 100 ? 4.434 -10.492 2.895 1 84.81 100 GLY A O 1
ATOM 802 N N . ASP A 1 101 ? 2.26 -10.594 3.514 1 90.94 101 ASP A N 1
ATOM 803 C CA . ASP A 1 101 ? 2.203 -12.047 3.648 1 90.94 101 ASP A CA 1
ATOM 804 C C . ASP A 1 101 ? 2.518 -12.734 2.322 1 90.94 101 ASP A C 1
ATOM 806 O O . ASP A 1 101 ? 3.193 -13.766 2.297 1 90.94 101 ASP A O 1
ATOM 810 N N . ILE A 1 102 ? 2.16 -12.133 1.34 1 95.06 102 ILE A N 1
ATOM 811 C CA . ILE A 1 102 ? 2.354 -12.742 0.026 1 95.06 102 ILE A CA 1
ATOM 812 C C . ILE A 1 102 ? 3.844 -12.773 -0.309 1 95.06 102 ILE A C 1
ATOM 814 O O . ILE A 1 102 ? 4.312 -13.703 -0.97 1 95.06 102 ILE A O 1
ATOM 818 N N . GLY A 1 103 ? 4.555 -11.742 0.066 1 95.12 103 GLY A N 1
ATOM 819 C CA . GLY A 1 103 ? 5.996 -11.742 -0.122 1 95.12 103 GLY A CA 1
ATOM 820 C C . GLY A 1 103 ? 6.695 -12.852 0.642 1 95.12 103 GLY A C 1
ATOM 821 O O . GLY A 1 103 ? 7.543 -13.555 0.089 1 95.12 103 GLY A O 1
ATOM 822 N N . GLU A 1 104 ? 6.309 -13.008 1.84 1 95.31 104 GLU A N 1
ATOM 823 C CA . GLU A 1 104 ? 6.887 -14.047 2.684 1 95.31 104 GLU A CA 1
ATOM 824 C C . GLU A 1 104 ? 6.527 -15.438 2.176 1 95.31 104 GLU A C 1
ATOM 826 O O . GLU A 1 104 ? 7.367 -16.344 2.168 1 95.31 104 GLU A O 1
ATOM 831 N N . ASP A 1 105 ? 5.32 -15.586 1.762 1 96.94 105 ASP A N 1
ATOM 832 C CA . ASP A 1 105 ? 4.871 -16.859 1.218 1 96.94 105 ASP A CA 1
ATOM 833 C C . ASP A 1 105 ? 5.645 -17.219 -0.049 1 96.94 105 ASP A C 1
ATOM 835 O O . ASP A 1 105 ? 5.949 -18.391 -0.286 1 96.94 105 ASP A O 1
ATOM 839 N N . THR A 1 106 ? 5.926 -16.266 -0.808 1 97.81 106 THR A N 1
ATOM 840 C CA . THR A 1 106 ? 6.688 -16.5 -2.031 1 97.81 106 THR A CA 1
ATOM 841 C C . THR A 1 106 ? 8.109 -16.953 -1.71 1 97.81 106 THR A C 1
ATOM 843 O O . THR A 1 106 ? 8.617 -17.891 -2.311 1 97.81 106 THR A O 1
ATOM 846 N N . LYS A 1 107 ? 8.711 -16.281 -0.791 1 96.12 107 LYS A N 1
ATOM 847 C CA . LYS A 1 107 ? 10.055 -16.656 -0.365 1 96.12 107 LYS A CA 1
ATOM 848 C C . LYS A 1 107 ? 10.078 -18.094 0.159 1 96.12 107 LYS A C 1
ATOM 850 O O . LYS A 1 107 ? 11 -18.859 -0.14 1 96.12 107 LYS A O 1
ATOM 855 N N . SER A 1 108 ? 9.094 -18.391 0.907 1 95.88 108 SER A N 1
ATOM 856 C CA . SER A 1 108 ? 8.977 -19.734 1.46 1 95.88 108 SER A CA 1
ATOM 857 C C . SER A 1 108 ? 8.836 -20.766 0.355 1 95.88 108 SER A C 1
ATOM 859 O O . SER A 1 108 ? 9.477 -21.828 0.399 1 95.88 108 SER A O 1
ATOM 861 N N . LEU A 1 109 ? 8 -20.484 -0.577 1 95.94 109 LEU A N 1
ATOM 862 C CA . LEU A 1 109 ? 7.816 -21.391 -1.709 1 95.94 109 LEU A CA 1
ATOM 863 C C . LEU A 1 109 ? 9.141 -21.625 -2.432 1 95.94 109 LEU A C 1
ATOM 865 O O . LEU A 1 109 ? 9.484 -22.766 -2.752 1 95.94 109 LEU A O 1
ATOM 869 N N . LEU A 1 110 ? 9.844 -20.547 -2.701 1 96.12 110 LEU A N 1
ATOM 870 C CA . LEU A 1 110 ? 11.109 -20.656 -3.426 1 96.12 110 LEU A CA 1
ATOM 871 C C . LEU A 1 110 ? 12.141 -21.438 -2.617 1 96.12 110 LEU A C 1
ATOM 873 O O . LEU A 1 110 ? 12.844 -22.297 -3.16 1 96.12 110 LEU A O 1
ATOM 877 N N . LYS A 1 111 ? 12.148 -21.172 -1.371 1 93.75 111 LYS A N 1
ATOM 878 C CA . LYS A 1 111 ? 13.055 -21.906 -0.484 1 93.75 111 LYS A CA 1
ATOM 879 C C . LYS A 1 111 ? 12.75 -23.391 -0.48 1 93.75 111 LYS A C 1
ATOM 881 O O . LYS A 1 111 ? 13.648 -24.219 -0.636 1 93.75 111 LYS A O 1
ATOM 886 N N . GLU A 1 112 ? 11.547 -23.688 -0.354 1 89.88 112 GLU A N 1
ATOM 887 C CA . GLU A 1 112 ? 11.109 -25.078 -0.302 1 89.88 112 GLU A CA 1
ATOM 888 C C . GLU A 1 112 ? 11.32 -25.766 -1.646 1 89.88 112 GLU A C 1
ATOM 890 O O . GLU A 1 112 ? 11.383 -27 -1.713 1 89.88 112 GLU A O 1
ATOM 895 N N . SER A 1 113 ? 11.398 -24.969 -2.656 1 90.56 113 SER A N 1
ATOM 896 C CA . SER A 1 113 ? 11.648 -25.5 -3.992 1 90.56 113 SER A CA 1
ATOM 897 C C . SER A 1 113 ? 13.141 -25.531 -4.305 1 90.56 113 SER A C 1
ATOM 899 O O . SER A 1 113 ? 13.531 -25.719 -5.457 1 90.56 113 SER A O 1
ATOM 901 N N . GLY A 1 114 ? 13.93 -25.203 -3.365 1 88.5 114 GLY A N 1
ATOM 902 C CA . GLY A 1 114 ? 15.375 -25.328 -3.523 1 88.5 114 GLY A CA 1
ATOM 903 C C . GLY A 1 114 ? 16.031 -24.031 -3.971 1 88.5 114 GLY A C 1
ATOM 904 O O . GLY A 1 114 ? 17.188 -24.031 -4.418 1 88.5 114 GLY A O 1
ATOM 905 N N . LEU A 1 115 ? 15.312 -23.016 -3.99 1 92.38 115 LEU A N 1
ATOM 906 C CA . LEU A 1 115 ? 15.852 -21.703 -4.355 1 92.38 115 LEU A CA 1
ATOM 907 C C . LEU A 1 115 ? 15.805 -20.75 -3.17 1 92.38 115 LEU A C 1
ATOM 909 O O . LEU A 1 115 ? 14.914 -19.891 -3.09 1 92.38 115 LEU A O 1
ATOM 913 N N . GLU A 1 116 ? 16.828 -20.781 -2.424 1 92.75 116 GLU A N 1
ATOM 914 C CA . GLU A 1 116 ? 16.875 -19.938 -1.234 1 92.75 116 GLU A CA 1
ATOM 915 C C . GLU A 1 116 ? 17.344 -18.531 -1.582 1 92.75 116 GLU A C 1
ATOM 917 O O . GLU A 1 116 ? 18.422 -18.344 -2.137 1 92.75 116 GLU A O 1
ATOM 922 N N . ILE A 1 117 ? 16.5 -17.609 -1.233 1 93.62 117 ILE A N 1
ATOM 923 C CA . ILE A 1 117 ? 16.781 -16.203 -1.489 1 93.62 117 ILE A CA 1
ATOM 924 C C . ILE A 1 117 ? 17.688 -15.656 -0.381 1 93.62 117 ILE A C 1
ATOM 926 O O . ILE A 1 117 ? 17.391 -15.828 0.805 1 93.62 117 ILE A O 1
ATOM 930 N N . LEU A 1 118 ? 18.734 -15.016 -0.77 1 91.25 118 LEU A N 1
ATOM 931 C CA . LEU A 1 118 ? 19.672 -14.422 0.17 1 91.25 118 LEU A CA 1
ATOM 932 C C . LEU A 1 118 ? 19.594 -12.898 0.12 1 91.25 118 LEU A C 1
ATOM 934 O O . LEU A 1 118 ? 20.078 -12.273 -0.829 1 91.25 118 LEU A O 1
ATOM 938 N N . LEU A 1 119 ? 18.922 -12.375 1.16 1 85.81 119 LEU A N 1
ATOM 939 C CA . LEU A 1 119 ? 18.875 -10.93 1.294 1 85.81 119 LEU A CA 1
ATOM 940 C C . LEU A 1 119 ? 20.078 -10.406 2.072 1 85.81 119 LEU A C 1
ATOM 942 O O . LEU A 1 119 ? 20.312 -10.828 3.205 1 85.81 119 LEU A O 1
ATOM 946 N N . HIS A 1 120 ? 20.906 -9.602 1.517 1 80 120 HIS A N 1
ATOM 947 C CA . HIS A 1 120 ? 22.125 -9.102 2.156 1 80 120 HIS A CA 1
ATOM 948 C C . HIS A 1 120 ? 21.828 -7.93 3.08 1 80 120 HIS A C 1
ATOM 950 O O . HIS A 1 120 ? 22.469 -7.77 4.121 1 80 120 HIS A O 1
ATOM 956 N N . ASN A 1 121 ? 20.891 -7.07 2.676 1 84.12 121 ASN A N 1
ATOM 957 C CA . ASN A 1 121 ? 20.469 -5.875 3.389 1 84.12 121 ASN A CA 1
ATOM 958 C C . ASN A 1 121 ? 18.953 -5.691 3.312 1 84.12 121 ASN A C 1
ATOM 960 O O . ASN A 1 121 ? 18.375 -5.672 2.223 1 84.12 121 ASN A O 1
ATOM 964 N N . PRO A 1 122 ? 18.375 -5.602 4.555 1 80.19 122 PRO A N 1
ATOM 965 C CA . PRO A 1 122 ? 16.906 -5.488 4.574 1 80.19 122 PRO A CA 1
ATOM 966 C C . PRO A 1 122 ? 16.406 -4.242 3.85 1 80.19 122 PRO A C 1
ATOM 968 O O . PRO A 1 122 ? 15.227 -4.168 3.494 1 80.19 122 PRO A O 1
ATOM 971 N N . ARG A 1 123 ? 17.25 -3.35 3.631 1 83.44 123 ARG A N 1
ATOM 972 C CA . ARG A 1 123 ? 16.828 -2.105 2.996 1 83.44 123 ARG A CA 1
ATOM 973 C C . ARG A 1 123 ? 17.109 -2.133 1.497 1 83.44 123 ARG A C 1
ATOM 975 O O . ARG A 1 123 ? 16.781 -1.182 0.782 1 83.44 123 ARG A O 1
ATOM 982 N N . GLN A 1 124 ? 17.625 -3.266 1.112 1 86.12 124 GLN A N 1
ATOM 983 C CA . GLN A 1 124 ? 17.844 -3.449 -0.318 1 86.12 124 GLN A CA 1
ATOM 984 C C . GLN A 1 124 ? 16.688 -4.199 -0.962 1 86.12 124 GLN A C 1
ATOM 986 O O . GLN A 1 124 ? 16.109 -5.109 -0.355 1 86.12 124 GLN A O 1
ATOM 991 N N . TYR A 1 125 ? 16.422 -3.822 -2.166 1 88.56 125 TYR A N 1
ATOM 992 C CA . TYR A 1 125 ? 15.266 -4.398 -2.844 1 88.56 125 TYR A CA 1
ATOM 993 C C . TYR A 1 125 ? 15.695 -5.453 -3.857 1 88.56 125 TYR A C 1
ATOM 995 O O . TYR A 1 125 ? 15.016 -5.668 -4.863 1 88.56 125 TYR A O 1
ATOM 1003 N N . TRP A 1 126 ? 16.812 -5.996 -3.672 1 90 126 TRP A N 1
ATOM 1004 C CA . TRP A 1 126 ? 17.234 -7.117 -4.504 1 90 126 TRP A CA 1
ATOM 1005 C C . TRP A 1 126 ? 18.047 -8.125 -3.688 1 90 126 TRP A C 1
ATOM 1007 O O . TRP A 1 126 ? 18.484 -7.816 -2.578 1 90 126 TRP A O 1
ATOM 1017 N N . ALA A 1 127 ? 18.078 -9.312 -4.207 1 92.94 127 ALA A N 1
ATOM 1018 C CA . ALA A 1 127 ? 18.734 -10.43 -3.523 1 92.94 127 ALA A CA 1
ATOM 1019 C C . ALA A 1 127 ? 19.344 -11.406 -4.527 1 92.94 127 ALA A C 1
ATOM 1021 O O . ALA A 1 127 ? 19.141 -11.266 -5.738 1 92.94 127 ALA A O 1
ATOM 1022 N N . THR A 1 128 ? 20.141 -12.258 -3.973 1 93.81 128 THR A N 1
ATOM 1023 C CA . THR A 1 128 ? 20.719 -13.344 -4.762 1 93.81 128 THR A CA 1
ATOM 1024 C C . THR A 1 128 ? 20.125 -14.688 -4.348 1 93.81 128 THR A C 1
ATOM 1026 O O . THR A 1 128 ? 19.375 -14.766 -3.367 1 93.81 128 THR A O 1
ATOM 1029 N N . VAL A 1 129 ? 20.328 -15.609 -5.242 1 93.38 129 VAL A N 1
ATOM 1030 C CA . VAL A 1 129 ? 19.844 -16.953 -4.957 1 93.38 129 VAL A CA 1
ATOM 1031 C C . VAL A 1 129 ? 21.031 -17.875 -4.68 1 93.38 129 VAL A C 1
ATOM 1033 O O . VAL A 1 129 ? 22 -17.906 -5.438 1 93.38 129 VAL A O 1
ATOM 1036 N N . ARG A 1 130 ? 20.922 -18.609 -3.572 1 90.62 130 ARG A N 1
ATOM 1037 C CA . ARG A 1 130 ? 21.984 -19.547 -3.223 1 90.62 130 ARG A CA 1
ATOM 1038 C C . ARG A 1 130 ? 22.234 -20.531 -4.355 1 90.62 130 ARG A C 1
ATOM 1040 O O . ARG A 1 130 ? 21.297 -21.109 -4.906 1 90.62 130 ARG A O 1
ATOM 1047 N N . ASP A 1 131 ? 23.438 -20.719 -4.887 1 87.88 131 ASP A N 1
ATOM 1048 C CA . ASP A 1 131 ? 23.891 -21.719 -5.852 1 87.88 131 ASP A CA 1
ATOM 1049 C C . ASP A 1 131 ? 23.484 -21.328 -7.27 1 87.88 131 ASP A C 1
ATOM 1051 O O . ASP A 1 131 ? 23.688 -22.109 -8.211 1 87.88 131 ASP A O 1
ATOM 1055 N N . PHE A 1 132 ? 22.875 -20.234 -7.391 1 92.44 132 PHE A N 1
ATOM 1056 C CA . PHE A 1 132 ? 22.5 -19.703 -8.703 1 92.44 132 PHE A CA 1
ATOM 1057 C C . PHE A 1 132 ? 23.031 -18.281 -8.867 1 92.44 132 PHE A C 1
ATOM 1059 O O . PHE A 1 132 ? 22.234 -17.328 -8.922 1 92.44 132 PHE A O 1
ATOM 1066 N N . PRO A 1 133 ? 24.281 -18.109 -9.047 1 91.44 133 PRO A N 1
ATOM 1067 C CA . PRO A 1 133 ? 24.891 -16.781 -9.125 1 91.44 133 PRO A CA 1
ATOM 1068 C C . PRO A 1 133 ? 24.422 -15.992 -10.336 1 91.44 133 PRO A C 1
ATOM 1070 O O . PRO A 1 133 ? 24.547 -14.766 -10.367 1 91.44 133 PRO A O 1
ATOM 1073 N N . GLU A 1 134 ? 23.859 -16.656 -11.289 1 94.25 134 GLU A N 1
ATOM 1074 C CA . GLU A 1 134 ? 23.406 -15.992 -12.508 1 94.25 134 GLU A CA 1
ATOM 1075 C C . GLU A 1 134 ? 22 -15.43 -12.344 1 94.25 134 GLU A C 1
ATOM 1077 O O . GLU A 1 134 ? 21.469 -14.797 -13.258 1 94.25 134 GLU A O 1
ATOM 1082 N N . VAL A 1 135 ? 21.453 -15.641 -11.156 1 96.25 135 VAL A N 1
ATOM 1083 C CA . VAL A 1 135 ? 20.062 -15.227 -10.93 1 96.25 135 VAL A CA 1
ATOM 1084 C C . VAL A 1 135 ? 20.016 -14.117 -9.883 1 96.25 135 VAL A C 1
ATOM 1086 O O . VAL A 1 135 ? 20.672 -14.219 -8.836 1 96.25 135 VAL A O 1
ATOM 1089 N N . GLU A 1 136 ? 19.25 -13.07 -10.195 1 95.75 136 GLU A N 1
ATOM 1090 C CA . GLU A 1 136 ? 18.922 -11.992 -9.266 1 95.75 136 GLU A CA 1
ATOM 1091 C C . GLU A 1 136 ? 17.438 -11.984 -8.93 1 95.75 136 GLU A C 1
ATOM 1093 O O . GLU A 1 136 ? 16.609 -12.227 -9.805 1 95.75 136 GLU A O 1
ATOM 1098 N N . VAL A 1 137 ? 17.172 -11.711 -7.648 1 96.62 137 VAL A N 1
ATOM 1099 C CA . VAL A 1 137 ? 15.789 -11.594 -7.211 1 96.62 137 VAL A CA 1
ATOM 1100 C C . VAL A 1 137 ? 15.484 -10.148 -6.824 1 96.62 137 VAL A C 1
ATOM 1102 O O . VAL A 1 137 ? 16.203 -9.555 -6.016 1 96.62 137 VAL A O 1
ATOM 1105 N N . TRP A 1 138 ? 14.492 -9.648 -7.406 1 95.5 138 TRP A N 1
ATOM 1106 C CA . TRP A 1 138 ? 14.117 -8.266 -7.148 1 95.5 138 TRP A CA 1
ATOM 1107 C C . TRP A 1 138 ? 12.781 -8.195 -6.406 1 95.5 138 TRP A C 1
ATOM 1109 O O . TRP A 1 138 ? 11.812 -8.852 -6.797 1 95.5 138 TRP A O 1
ATOM 1119 N N . LEU A 1 139 ? 12.75 -7.457 -5.305 1 95.06 139 LEU A N 1
ATOM 1120 C CA . LEU A 1 139 ? 11.547 -7.23 -4.508 1 95.06 139 LEU A CA 1
ATOM 1121 C C . LEU A 1 139 ? 10.781 -6.012 -5.016 1 95.06 139 LEU A C 1
ATOM 1123 O O . LEU A 1 139 ? 11.266 -4.883 -4.91 1 95.06 139 LEU A O 1
ATOM 1127 N N . GLN A 1 140 ? 9.586 -6.266 -5.547 1 94.69 140 GLN A N 1
ATOM 1128 C CA . GLN A 1 140 ? 8.82 -5.219 -6.223 1 94.69 140 GLN A CA 1
ATOM 1129 C C . GLN A 1 140 ? 7.352 -5.254 -5.805 1 94.69 140 GLN A C 1
ATOM 1131 O O . GLN A 1 140 ? 6.871 -6.27 -5.297 1 94.69 140 GLN A O 1
ATOM 1136 N N . ARG A 1 141 ? 6.688 -4.113 -6.004 1 95.06 141 ARG A N 1
ATOM 1137 C CA . ARG A 1 141 ? 5.234 -4.129 -5.863 1 95.06 141 ARG A CA 1
ATOM 1138 C C . ARG A 1 141 ? 4.586 -4.996 -6.938 1 95.06 141 ARG A C 1
ATOM 1140 O O . ARG A 1 141 ? 5.055 -5.035 -8.078 1 95.06 141 ARG A O 1
ATOM 1147 N N . PRO A 1 142 ? 3.463 -5.57 -6.629 1 96.75 142 PRO A N 1
ATOM 1148 C CA . PRO A 1 142 ? 2.826 -6.5 -7.566 1 96.75 142 PRO A CA 1
ATOM 1149 C C . PRO A 1 142 ? 2.537 -5.863 -8.922 1 96.75 142 PRO A C 1
ATOM 1151 O O . PRO A 1 142 ? 2.803 -6.473 -9.961 1 96.75 142 PRO A O 1
ATOM 1154 N N . THR A 1 143 ? 2.041 -4.668 -8.938 1 95.75 143 THR A N 1
ATOM 1155 C CA . THR A 1 143 ? 1.719 -4 -10.188 1 95.75 143 THR A CA 1
ATOM 1156 C C . THR A 1 143 ? 2.977 -3.783 -11.023 1 95.75 143 THR A C 1
ATOM 1158 O O . THR A 1 143 ? 2.949 -3.941 -12.25 1 95.75 143 THR A O 1
ATOM 1161 N N . ASP A 1 144 ? 4.047 -3.473 -10.367 1 95.31 144 ASP A N 1
ATOM 1162 C CA . ASP A 1 144 ? 5.312 -3.244 -11.062 1 95.31 144 ASP A CA 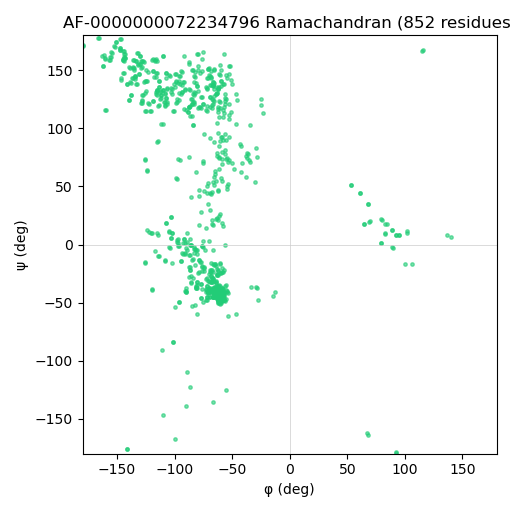1
ATOM 1163 C C . ASP A 1 144 ? 5.875 -4.547 -11.617 1 95.31 144 ASP A C 1
ATOM 1165 O O . ASP A 1 144 ? 6.516 -4.555 -12.672 1 95.31 144 ASP A O 1
ATOM 1169 N N . ILE A 1 145 ? 5.605 -5.598 -10.953 1 97.38 145 ILE A N 1
ATOM 1170 C CA . ILE A 1 145 ? 6.055 -6.898 -11.438 1 97.38 145 ILE A CA 1
ATOM 1171 C C . ILE A 1 145 ? 5.465 -7.168 -12.82 1 97.38 145 ILE A C 1
ATOM 1173 O O . ILE A 1 145 ? 6.188 -7.543 -13.742 1 97.38 145 ILE A O 1
ATOM 1177 N N . VAL A 1 146 ? 4.188 -6.941 -12.945 1 97.88 146 VAL A N 1
ATOM 1178 C CA . VAL A 1 146 ? 3.521 -7.176 -14.227 1 97.88 146 VAL A CA 1
ATOM 1179 C C . VAL A 1 146 ? 4.121 -6.266 -15.297 1 97.88 146 VAL A C 1
ATOM 1181 O O . VAL A 1 146 ? 4.453 -6.723 -16.391 1 97.88 146 VAL A O 1
ATOM 1184 N N . ARG A 1 147 ? 4.312 -5.02 -14.945 1 94.75 147 ARG A N 1
ATOM 1185 C CA . ARG A 1 147 ? 4.84 -4.051 -15.898 1 94.75 147 ARG A CA 1
ATOM 1186 C C . ARG A 1 147 ? 6.246 -4.434 -16.344 1 94.75 147 ARG A C 1
ATOM 1188 O O . ARG A 1 147 ? 6.547 -4.422 -17.547 1 94.75 147 ARG A O 1
ATOM 1195 N N . ARG A 1 148 ? 7.051 -4.832 -15.453 1 94.94 148 ARG A N 1
ATOM 1196 C CA . ARG A 1 148 ? 8.453 -5.125 -15.75 1 94.94 148 ARG A CA 1
ATOM 1197 C C . ARG A 1 148 ? 8.578 -6.41 -16.562 1 94.94 148 ARG A C 1
ATOM 1199 O O . ARG A 1 148 ? 9.469 -6.527 -17.406 1 94.94 148 ARG A O 1
ATOM 1206 N N . VAL A 1 149 ? 7.762 -7.355 -16.297 1 97.25 149 VAL A N 1
ATOM 1207 C CA . VAL A 1 149 ? 7.777 -8.602 -17.047 1 97.25 149 VAL A CA 1
ATOM 1208 C C . VAL A 1 149 ? 7.367 -8.336 -18.5 1 97.25 149 VAL A C 1
ATOM 1210 O O . VAL A 1 149 ? 8.008 -8.82 -19.422 1 97.25 149 VAL A O 1
ATOM 1213 N N . GLN A 1 150 ? 6.383 -7.48 -18.656 1 96.19 150 GLN A N 1
ATOM 1214 C CA . GLN A 1 150 ? 5.898 -7.164 -20 1 96.19 150 GLN A CA 1
ATOM 1215 C C . GLN A 1 150 ? 6.949 -6.402 -20.797 1 96.19 150 GLN A C 1
ATOM 1217 O O . GLN A 1 150 ? 7.023 -6.531 -22.016 1 96.19 150 GLN A O 1
ATOM 1222 N N . GLU A 1 151 ? 7.738 -5.688 -20.078 1 92.25 151 GLU A N 1
ATOM 1223 C CA . GLU A 1 151 ? 8.727 -4.836 -20.719 1 92.25 151 GLU A CA 1
ATOM 1224 C C . GLU A 1 151 ? 10.047 -5.574 -20.906 1 92.25 151 GLU A C 1
ATOM 1226 O O . GLU A 1 151 ? 10.984 -5.043 -21.516 1 92.25 151 GLU A O 1
ATOM 1231 N N . GLY A 1 152 ? 10.141 -6.715 -20.359 1 93.69 152 GLY A N 1
ATOM 1232 C CA . GLY A 1 152 ? 11.336 -7.52 -20.516 1 93.69 152 GLY A CA 1
ATOM 1233 C C . GLY A 1 152 ? 12.445 -7.148 -19.547 1 93.69 152 GLY A C 1
ATOM 1234 O O . GLY A 1 152 ? 13.578 -7.625 -19.688 1 93.69 152 GLY A O 1
ATOM 1235 N N . GLN A 1 153 ? 12.141 -6.312 -18.594 1 92.88 153 GLN A N 1
ATOM 1236 C CA . GLN A 1 153 ? 13.117 -5.926 -17.594 1 92.88 153 GLN A CA 1
ATOM 1237 C C . GLN A 1 153 ? 13.273 -7.008 -16.531 1 92.88 153 GLN A C 1
ATOM 1239 O O . GLN A 1 153 ? 14.289 -7.066 -15.836 1 92.88 153 GLN A O 1
ATOM 1244 N N . VAL A 1 154 ? 12.281 -7.781 -16.391 1 96.31 154 VAL A N 1
ATOM 1245 C CA . VAL A 1 154 ? 12.242 -8.953 -15.523 1 96.31 154 VAL A CA 1
ATOM 1246 C C . VAL A 1 154 ? 11.852 -10.188 -16.344 1 96.31 154 VAL A C 1
ATOM 1248 O O . VAL A 1 154 ? 10.984 -10.109 -17.219 1 96.31 154 VAL A O 1
ATOM 1251 N N . ASP A 1 155 ? 12.477 -11.25 -16.047 1 98.19 155 ASP A N 1
ATOM 1252 C CA . ASP A 1 155 ? 12.258 -12.445 -16.859 1 98.19 155 ASP A CA 1
ATOM 1253 C C . ASP A 1 155 ? 11.117 -13.289 -16.297 1 98.19 155 ASP A C 1
ATOM 1255 O O . ASP A 1 155 ? 10.352 -13.883 -17.062 1 98.19 155 ASP A O 1
ATOM 1259 N N . ILE A 1 156 ? 11.055 -13.398 -15.016 1 98.75 156 ILE A N 1
ATOM 1260 C CA . ILE A 1 156 ? 10.062 -14.211 -14.32 1 98.75 156 ILE A CA 1
ATOM 1261 C C . ILE A 1 156 ? 9.445 -13.414 -13.172 1 98.75 156 ILE A C 1
ATOM 1263 O O . ILE A 1 156 ? 10.156 -12.703 -12.453 1 98.75 156 ILE A O 1
ATOM 1267 N N . GLY A 1 157 ? 8.164 -13.531 -13.023 1 98.75 157 GLY A N 1
ATOM 1268 C CA . GLY A 1 157 ? 7.492 -12.82 -11.945 1 98.75 157 GLY A CA 1
ATOM 1269 C C . GLY A 1 157 ? 6.508 -13.688 -11.188 1 98.75 157 GLY A C 1
ATOM 1270 O O . GLY A 1 157 ? 5.859 -14.562 -11.766 1 98.75 157 GLY A O 1
ATOM 1271 N N . PHE A 1 158 ? 6.383 -13.477 -9.875 1 98.81 158 PHE A N 1
ATOM 1272 C CA . PHE A 1 158 ? 5.352 -14.047 -9.016 1 98.81 158 PHE A CA 1
ATOM 1273 C C . PHE A 1 158 ? 4.348 -12.977 -8.602 1 98.81 158 PHE A C 1
ATOM 1275 O O . PHE A 1 158 ? 4.715 -11.977 -7.98 1 98.81 158 PHE A O 1
ATOM 1282 N N . VAL A 1 159 ? 3.113 -13.172 -8.945 1 98.56 159 VAL A N 1
ATOM 1283 C CA . VAL A 1 159 ? 2.129 -12.109 -8.742 1 98.56 159 VAL A CA 1
ATOM 1284 C C . VAL A 1 159 ? 0.722 -12.703 -8.758 1 98.56 159 VAL A C 1
ATOM 1286 O O . VAL A 1 159 ? 0.518 -13.82 -9.242 1 98.56 159 VAL A O 1
ATOM 1289 N N . GLY A 1 160 ? -0.177 -11.969 -8.203 1 98.38 160 GLY A N 1
ATOM 1290 C CA . GLY A 1 160 ? -1.558 -12.43 -8.234 1 98.38 160 GLY A CA 1
ATOM 1291 C C . GLY A 1 160 ? -2.188 -12.352 -9.609 1 98.38 160 GLY A C 1
ATOM 1292 O O . GLY A 1 160 ? -1.942 -11.398 -10.359 1 98.38 160 GLY A O 1
ATOM 1293 N N . TYR A 1 161 ? -3.002 -13.336 -9.867 1 98.25 161 TYR A N 1
ATOM 1294 C CA . TYR A 1 161 ? -3.705 -13.383 -11.148 1 98.25 161 TYR A CA 1
ATOM 1295 C C . TYR A 1 161 ? -4.562 -12.133 -11.336 1 98.25 161 TYR A C 1
ATOM 1297 O O . TYR A 1 161 ? -4.699 -11.633 -12.453 1 98.25 161 TYR A O 1
ATOM 1305 N N . ASP A 1 162 ? -5.191 -11.633 -10.25 1 98 162 ASP A N 1
ATOM 1306 C CA . ASP A 1 162 ? -6.004 -10.422 -10.297 1 98 162 ASP A CA 1
ATOM 1307 C C . ASP A 1 162 ? -5.195 -9.234 -10.82 1 98 162 ASP A C 1
ATOM 1309 O O . ASP A 1 162 ? -5.684 -8.461 -11.648 1 98 162 ASP A O 1
ATOM 1313 N N . ILE A 1 163 ? -3.977 -9.164 -10.375 1 97.94 163 ILE A N 1
ATOM 1314 C CA . ILE A 1 163 ? -3.115 -8.055 -10.773 1 97.94 163 ILE A CA 1
ATOM 1315 C C . ILE A 1 163 ? -2.725 -8.203 -12.242 1 97.94 163 ILE A C 1
ATOM 1317 O O . ILE A 1 163 ? -2.693 -7.219 -12.984 1 97.94 163 ILE A O 1
ATOM 1321 N N . VAL A 1 164 ? -2.428 -9.406 -12.648 1 98.19 164 VAL A N 1
ATOM 1322 C CA . VAL A 1 164 ? -2.059 -9.648 -14.047 1 98.19 164 VAL A CA 1
ATOM 1323 C C . VAL A 1 164 ? -3.209 -9.242 -14.961 1 98.19 164 VAL A C 1
ATOM 1325 O O . VAL A 1 164 ? -3.008 -8.516 -15.938 1 98.19 164 VAL A O 1
ATOM 1328 N N . THR A 1 165 ? -4.402 -9.664 -14.633 1 97.19 165 THR A N 1
ATOM 1329 C CA . THR A 1 165 ? -5.562 -9.383 -15.477 1 97.19 165 THR A CA 1
ATOM 1330 C C . THR A 1 165 ? -5.816 -7.883 -15.578 1 97.19 165 THR A C 1
ATOM 1332 O O . THR A 1 165 ? -6.223 -7.387 -16.625 1 97.19 165 THR A O 1
ATOM 1335 N N . GLU A 1 166 ? -5.578 -7.156 -14.531 1 97.25 166 GLU A N 1
ATOM 1336 C CA . GLU A 1 166 ? -5.848 -5.723 -14.492 1 97.25 166 GLU A CA 1
ATOM 1337 C C . GLU A 1 166 ? -4.773 -4.938 -15.242 1 97.25 166 GLU A C 1
ATOM 1339 O O . GLU A 1 166 ? -5.074 -3.938 -15.898 1 97.25 166 GLU A O 1
ATOM 1344 N N . TYR A 1 167 ? -3.51 -5.414 -15.203 1 96 167 TYR A N 1
ATOM 1345 C CA . TYR A 1 167 ? -2.428 -4.527 -15.609 1 96 167 TYR A CA 1
ATOM 1346 C C . TYR A 1 167 ? -1.749 -5.047 -16.875 1 96 167 TYR A C 1
ATOM 1348 O O . TYR A 1 167 ? -0.922 -4.352 -17.469 1 96 167 TYR A O 1
ATOM 1356 N N . GLN A 1 168 ? -2.061 -6.223 -17.266 1 94.19 168 GLN A N 1
ATOM 1357 C CA . GLN A 1 168 ? -1.504 -6.695 -18.531 1 94.19 168 GLN A CA 1
ATOM 1358 C C . GLN A 1 168 ? -2.051 -5.891 -19.719 1 94.19 168 GLN A C 1
ATOM 1360 O O . GLN A 1 168 ? -3.236 -5.555 -19.75 1 94.19 168 GLN A O 1
ATOM 1365 N N . ASP A 1 169 ? -1.239 -5.539 -20.625 1 90.5 169 ASP A N 1
ATOM 1366 C CA . ASP A 1 169 ? -1.639 -4.754 -21.781 1 90.5 169 ASP A CA 1
ATOM 1367 C C . ASP A 1 169 ? -2.477 -5.59 -22.75 1 90.5 169 ASP A C 1
ATOM 1369 O O . ASP A 1 169 ? -3.459 -5.102 -23.312 1 90.5 169 ASP A O 1
ATOM 1373 N N . SER A 1 170 ? -2.008 -6.711 -22.953 1 91.44 170 SER A N 1
ATOM 1374 C CA . SER A 1 170 ? -2.676 -7.699 -23.797 1 91.44 170 SER A CA 1
ATOM 1375 C C . SER A 1 170 ? -2.48 -9.109 -23.25 1 91.44 170 SER A C 1
ATOM 1377 O O . SER A 1 170 ? -1.596 -9.344 -22.422 1 91.44 170 SER A O 1
ATOM 1379 N N . PRO A 1 171 ? -3.324 -9.938 -23.703 1 87.94 171 PRO A N 1
ATOM 1380 C CA . PRO A 1 171 ? -3.211 -11.312 -23.188 1 87.94 171 PRO A CA 1
ATOM 1381 C C . PRO A 1 171 ? -1.841 -11.93 -23.469 1 87.94 171 PRO A C 1
ATOM 1383 O O . PRO A 1 171 ? -1.4 -12.812 -22.719 1 87.94 171 PRO A O 1
ATOM 1386 N N . ASP A 1 172 ? -1.12 -11.414 -24.422 1 91.31 172 ASP A N 1
ATOM 1387 C CA . ASP A 1 172 ? 0.146 -12.023 -24.812 1 91.31 172 ASP A CA 1
ATOM 1388 C C . ASP A 1 172 ? 1.331 -11.234 -24.266 1 91.31 172 ASP A C 1
ATOM 1390 O O . ASP A 1 172 ? 2.484 -11.539 -24.578 1 91.31 172 ASP A O 1
ATOM 1394 N N . SER A 1 173 ? 0.973 -10.273 -23.484 1 95.44 173 SER A N 1
ATOM 1395 C CA . SER A 1 173 ? 2.049 -9.422 -22.984 1 95.44 173 SER A CA 1
ATOM 1396 C C . SER A 1 173 ? 2.816 -10.102 -21.859 1 95.44 173 SER A C 1
ATOM 1398 O O . SER A 1 173 ? 3.91 -9.664 -21.5 1 95.44 173 SER A O 1
ATOM 1400 N N . THR A 1 174 ? 2.293 -11.133 -21.297 1 96.69 174 THR A N 1
ATOM 1401 C CA . THR A 1 174 ? 2.971 -12.008 -20.344 1 96.69 174 THR A CA 1
ATOM 1402 C C . THR A 1 174 ? 2.701 -13.477 -20.672 1 96.69 174 THR A C 1
ATOM 1404 O O . THR A 1 174 ? 1.688 -13.797 -21.297 1 96.69 174 THR A O 1
ATOM 1407 N N . LEU A 1 175 ? 3.629 -14.305 -20.344 1 97.12 175 LEU A N 1
ATOM 1408 C CA . LEU A 1 175 ? 3.469 -15.742 -20.5 1 97.12 175 LEU A CA 1
ATOM 1409 C C . LEU A 1 175 ? 3.057 -16.391 -19.172 1 97.12 175 LEU A C 1
ATOM 1411 O O . LEU A 1 175 ? 3.705 -16.188 -18.156 1 97.12 175 LEU A O 1
ATOM 1415 N N . LEU A 1 176 ? 1.904 -17.078 -19.219 1 97.5 176 LEU A N 1
ATOM 1416 C CA . LEU A 1 176 ? 1.509 -17.828 -18.031 1 97.5 176 LEU A CA 1
ATOM 1417 C C . LEU A 1 176 ? 2.385 -19.062 -17.859 1 97.5 176 LEU A C 1
ATOM 1419 O O . LEU A 1 176 ? 2.367 -19.969 -18.703 1 97.5 176 LEU A O 1
ATOM 1423 N N . ILE A 1 177 ? 3.176 -19.141 -16.781 1 98.06 177 ILE A N 1
ATOM 1424 C CA . ILE A 1 177 ? 4.074 -20.25 -16.531 1 98.06 177 ILE A CA 1
ATOM 1425 C C . ILE A 1 177 ? 3.406 -21.25 -15.594 1 98.06 177 ILE A C 1
ATOM 1427 O O . ILE A 1 177 ? 3.379 -22.453 -15.875 1 98.06 177 ILE A O 1
ATOM 1431 N N . HIS A 1 178 ? 2.875 -20.781 -14.516 1 98.06 178 HIS A N 1
ATOM 1432 C CA . HIS A 1 178 ? 2.139 -21.609 -13.555 1 98.06 178 HIS A CA 1
ATOM 1433 C C . HIS A 1 178 ? 0.884 -20.891 -13.07 1 98.06 178 HIS A C 1
ATOM 1435 O O . HIS A 1 178 ? 0.963 -19.766 -12.555 1 98.06 178 HIS A O 1
ATOM 1441 N N . GLU A 1 179 ? -0.274 -21.5 -13.117 1 97.06 179 GLU A N 1
ATOM 1442 C CA . GLU A 1 179 ? -1.559 -20.828 -12.938 1 97.06 179 GLU A CA 1
ATOM 1443 C C . GLU A 1 179 ? -2.01 -20.891 -11.477 1 97.06 179 GLU A C 1
ATOM 1445 O O . GLU A 1 179 ? -2.998 -20.266 -11.102 1 97.06 179 GLU A O 1
ATOM 1450 N N . GLY A 1 180 ? -1.34 -21.609 -10.625 1 97.12 180 GLY A N 1
ATOM 1451 C CA . GLY A 1 180 ? -1.717 -21.734 -9.227 1 97.12 180 GLY A CA 1
ATOM 1452 C C . GLY A 1 180 ? -0.576 -22.203 -8.344 1 97.12 180 GLY A C 1
ATOM 1453 O O . GLY A 1 180 ? -0.173 -23.375 -8.406 1 97.12 180 GLY A O 1
ATOM 1454 N N . LEU A 1 181 ? -0.136 -21.359 -7.395 1 97.31 181 LEU A N 1
ATOM 1455 C CA . LEU A 1 181 ? 1.041 -21.672 -6.59 1 97.31 181 LEU A CA 1
ATOM 1456 C C . LEU A 1 181 ? 0.641 -22.094 -5.184 1 97.31 181 LEU A C 1
ATOM 1458 O O . LEU A 1 181 ? 1.502 -22.391 -4.352 1 97.31 181 LEU A O 1
ATOM 1462 N N . GLY A 1 182 ? -0.663 -22.062 -4.918 1 93.81 182 GLY A N 1
ATOM 1463 C CA . GLY A 1 182 ? -1.179 -22.672 -3.695 1 93.81 182 GLY A CA 1
ATOM 1464 C C . GLY A 1 182 ? -1.267 -21.688 -2.541 1 93.81 182 GLY A C 1
ATOM 1465 O O . GLY A 1 182 ? -1.415 -22.094 -1.386 1 93.81 182 GLY A O 1
ATOM 1466 N N . TYR A 1 183 ? -1.046 -20.453 -2.77 1 95.62 183 TYR A N 1
ATOM 1467 C CA . TYR A 1 183 ? -1.215 -19.406 -1.756 1 95.62 183 TYR A CA 1
ATOM 1468 C C . TYR A 1 183 ? -1.772 -18.141 -2.369 1 95.62 183 TYR A C 1
ATOM 1470 O O . TYR A 1 183 ? -1.799 -17.984 -3.594 1 95.62 183 TYR A O 1
ATOM 1478 N N . GLY A 1 184 ? -2.338 -17.297 -1.505 1 95.75 184 GLY A N 1
ATOM 1479 C CA . GLY A 1 184 ? -2.908 -16.047 -1.976 1 95.75 184 GLY A CA 1
ATOM 1480 C C . GLY A 1 184 ? -4.285 -16.203 -2.594 1 95.75 184 GLY A C 1
ATOM 1481 O O . GLY A 1 184 ? -4.691 -15.406 -3.441 1 95.75 184 GLY A O 1
ATOM 1482 N N . GLY A 1 185 ? -4.938 -17.234 -2.264 1 96.38 185 GLY A N 1
ATOM 1483 C CA . GLY A 1 185 ? -6.262 -17.5 -2.799 1 96.38 185 GLY A CA 1
ATOM 1484 C C . GLY A 1 185 ? -7.289 -16.453 -2.4 1 96.38 185 GLY A C 1
ATOM 1485 O O . GLY A 1 185 ? -7.375 -16.078 -1.23 1 96.38 185 GLY A O 1
ATOM 1486 N N . CYS A 1 186 ? -8.023 -15.961 -3.396 1 97.06 186 CYS A N 1
ATOM 1487 C CA . CYS A 1 186 ? -9.102 -15.008 -3.182 1 97.06 186 CYS A CA 1
ATOM 1488 C C . CYS A 1 186 ? -9.969 -14.875 -4.426 1 97.06 186 CYS A C 1
ATOM 1490 O O . CYS A 1 186 ? -9.789 -15.617 -5.395 1 97.06 186 CYS A O 1
ATOM 1492 N N . LYS A 1 187 ? -10.977 -14.102 -4.328 1 98.06 187 LYS A N 1
ATOM 1493 C CA . LYS A 1 187 ? -11.805 -13.805 -5.496 1 98.06 187 LYS A CA 1
ATOM 1494 C C . LYS A 1 187 ? -12.148 -12.32 -5.562 1 98.06 187 LYS A C 1
ATOM 1496 O O . LYS A 1 187 ? -12.258 -11.656 -4.531 1 98.06 187 LYS A O 1
ATOM 1501 N N . LEU A 1 188 ? -12.188 -11.812 -6.77 1 98.5 188 LEU A N 1
ATOM 1502 C CA . LEU A 1 188 ? -12.758 -10.492 -7.02 1 98.5 188 LEU A CA 1
ATOM 1503 C C . LEU A 1 188 ? -14.273 -10.578 -7.199 1 98.5 188 LEU A C 1
ATOM 1505 O O . LEU A 1 188 ? -14.758 -11.281 -8.086 1 98.5 188 LEU A O 1
ATOM 1509 N N . GLY A 1 189 ? -14.984 -9.867 -6.34 1 98.38 189 GLY A N 1
ATOM 1510 C CA . GLY A 1 189 ? -16.422 -10.07 -6.367 1 98.38 189 GLY A CA 1
ATOM 1511 C C . GLY A 1 189 ? -17.203 -8.812 -6.031 1 98.38 189 GLY A C 1
ATOM 1512 O O . GLY A 1 189 ? -16.641 -7.84 -5.527 1 98.38 189 GLY A O 1
ATOM 1513 N N . VAL A 1 190 ? -18.5 -8.914 -6.273 1 98.44 190 VAL A N 1
ATOM 1514 C CA . VAL A 1 190 ? -19.438 -7.82 -6.039 1 98.44 190 VAL A CA 1
ATOM 1515 C C . VAL A 1 190 ? -19.906 -7.84 -4.582 1 98.44 190 VAL A C 1
ATOM 1517 O O . VAL A 1 190 ? -20.312 -8.883 -4.07 1 98.44 190 VAL A O 1
ATOM 1520 N N . GLY A 1 191 ? -19.734 -6.734 -3.908 1 98.19 191 GLY A N 1
ATOM 1521 C CA . GLY A 1 191 ? -20.281 -6.512 -2.58 1 98.19 191 GLY A CA 1
ATOM 1522 C C . GLY A 1 191 ? -21.344 -5.426 -2.547 1 98.19 191 GLY A C 1
ATOM 1523 O O . GLY A 1 191 ? -21.062 -4.266 -2.863 1 98.19 191 GLY A O 1
ATOM 1524 N N . ILE A 1 192 ? -22.562 -5.805 -2.131 1 98.19 192 ILE A N 1
ATOM 1525 C CA . ILE A 1 192 ? -23.656 -4.84 -2.062 1 98.19 192 ILE A CA 1
ATOM 1526 C C . ILE A 1 192 ? -24.125 -4.68 -0.615 1 98.19 192 ILE A C 1
ATOM 1528 O O . ILE A 1 192 ? -23.859 -5.551 0.222 1 98.19 192 ILE A O 1
ATOM 1532 N N . PRO A 1 193 ? -24.781 -3.545 -0.351 1 97.5 193 PRO A N 1
ATOM 1533 C CA . PRO A 1 193 ? -25.312 -3.377 1.006 1 97.5 193 PRO A CA 1
ATOM 1534 C C . PRO A 1 193 ? -26.266 -4.496 1.41 1 97.5 193 PRO A C 1
ATOM 1536 O O . PRO A 1 193 ? -27.094 -4.926 0.605 1 97.5 193 PRO A O 1
ATOM 1539 N N . MET A 1 194 ? -26.125 -4.949 2.637 1 96.62 194 MET A N 1
ATOM 1540 C CA . MET A 1 194 ? -27 -5.992 3.168 1 96.62 194 MET A CA 1
ATOM 1541 C C . MET A 1 194 ? -28.469 -5.543 3.154 1 96.62 194 MET A C 1
ATOM 1543 O O . MET A 1 194 ? -29.375 -6.375 3.074 1 96.62 194 MET A O 1
ATOM 1547 N N . SER A 1 195 ? -28.672 -4.281 3.178 1 96 195 SER A N 1
ATOM 1548 C CA . SER A 1 195 ? -30.016 -3.715 3.205 1 96 195 SER A CA 1
ATOM 1549 C C . SER A 1 195 ? -30.734 -3.936 1.88 1 96 195 SER A C 1
ATOM 1551 O O . SER A 1 195 ? -31.953 -3.801 1.803 1 96 195 SER A O 1
ATOM 1553 N N . TRP A 1 196 ? -29.922 -4.152 0.811 1 96.62 196 TRP A N 1
ATOM 1554 C CA . TRP A 1 196 ? -30.531 -4.449 -0.48 1 96.62 196 TRP A CA 1
ATOM 1555 C C . TRP A 1 196 ? -31.062 -5.883 -0.521 1 96.62 196 TRP A C 1
ATOM 1557 O O . TRP A 1 196 ? -30.594 -6.691 -1.334 1 96.62 196 TRP A O 1
ATOM 1567 N N . VAL A 1 197 ? -32.094 -6.168 0.194 1 94.69 197 VAL A N 1
ATOM 1568 C CA . VAL A 1 197 ? -32.594 -7.516 0.419 1 94.69 197 VAL A CA 1
ATOM 1569 C C . VAL A 1 197 ? -33.156 -8.078 -0.885 1 94.69 197 VAL A C 1
ATOM 1571 O O . VAL A 1 197 ? -33.094 -9.289 -1.12 1 94.69 197 VAL A O 1
ATOM 1574 N N . HIS A 1 198 ? -33.594 -7.238 -1.74 1 94.56 198 HIS A N 1
ATOM 1575 C CA . HIS A 1 198 ? -34.25 -7.656 -2.963 1 94.56 198 HIS A CA 1
ATOM 1576 C C . HIS A 1 198 ? -33.25 -7.988 -4.062 1 94.56 198 HIS A C 1
ATOM 1578 O O . HIS A 1 198 ? -33.625 -8.523 -5.109 1 94.56 198 HIS A O 1
ATOM 1584 N N . VAL A 1 199 ? -32.031 -7.645 -3.898 1 97.31 199 VAL A N 1
ATOM 1585 C CA . VAL A 1 199 ? -31 -7.93 -4.883 1 97.31 199 VAL A CA 1
ATOM 1586 C C . VAL A 1 199 ? -30.188 -9.141 -4.438 1 97.31 199 VAL A C 1
ATOM 1588 O O . VAL A 1 199 ? -29.453 -9.078 -3.449 1 97.31 199 VAL A O 1
ATOM 1591 N N . THR A 1 200 ? -30.266 -10.25 -5.199 1 96.94 200 THR A N 1
ATOM 1592 C CA . THR A 1 200 ? -29.625 -11.477 -4.746 1 96.94 200 THR A CA 1
ATOM 1593 C C . THR A 1 200 ? -28.672 -12.016 -5.816 1 96.94 200 THR A C 1
ATOM 1595 O O . THR A 1 200 ? -27.844 -12.891 -5.543 1 96.94 200 THR A O 1
ATOM 1598 N N . ASP A 1 201 ? -28.797 -11.508 -7.047 1 97.31 201 ASP A N 1
ATOM 1599 C CA . ASP A 1 201 ? -27.938 -11.953 -8.133 1 97.31 201 ASP A CA 1
ATOM 1600 C C . ASP A 1 201 ? -27.656 -10.82 -9.125 1 97.31 201 ASP A C 1
ATOM 1602 O O . ASP A 1 201 ? -28.172 -9.711 -8.961 1 97.31 201 ASP A O 1
ATOM 1606 N N . MET A 1 202 ? -26.844 -11.102 -10.086 1 97.19 202 MET A N 1
ATOM 1607 C CA . MET A 1 202 ? -26.406 -10.062 -11.008 1 97.19 202 MET A CA 1
ATOM 1608 C C . MET A 1 202 ? -27.562 -9.594 -11.891 1 97.19 202 MET A C 1
ATOM 1610 O O . MET A 1 202 ? -27.609 -8.422 -12.281 1 97.19 202 MET A O 1
ATOM 1614 N N . ASN A 1 203 ? -28.469 -10.484 -12.211 1 96.44 203 ASN A N 1
ATOM 1615 C CA . ASN A 1 203 ? -29.625 -10.102 -13.016 1 96.44 203 ASN A CA 1
ATOM 1616 C C . ASN A 1 203 ? -30.484 -9.07 -12.297 1 96.44 203 ASN A C 1
ATOM 1618 O O . ASN A 1 203 ? -30.922 -8.094 -12.898 1 96.44 203 ASN A O 1
ATOM 1622 N N . GLU A 1 204 ? -30.719 -9.383 -11.062 1 96.88 204 GLU A N 1
ATOM 1623 C CA . GLU A 1 204 ? -31.484 -8.445 -10.25 1 96.88 204 GLU A CA 1
ATOM 1624 C C . GLU A 1 204 ? -30.734 -7.121 -10.086 1 96.88 204 GLU A C 1
ATOM 1626 O O . GLU A 1 204 ? -31.359 -6.059 -10.07 1 96.88 204 GLU A O 1
ATOM 1631 N N . LEU A 1 205 ? -29.438 -7.203 -9.93 1 97.44 205 LEU A N 1
ATOM 1632 C CA . LEU A 1 205 ? -28.656 -5.988 -9.82 1 97.44 205 LEU A CA 1
ATOM 1633 C C . LEU A 1 205 ? -28.75 -5.156 -11.094 1 97.44 205 LEU A C 1
ATOM 1635 O O . LEU A 1 205 ? -28.875 -3.93 -11.031 1 97.44 205 LEU A O 1
ATOM 1639 N N . ALA A 1 206 ? -28.688 -5.785 -12.195 1 95.88 206 ALA A N 1
ATOM 1640 C CA . ALA A 1 206 ? -28.797 -5.098 -13.484 1 95.88 206 ALA A CA 1
ATOM 1641 C C . ALA A 1 206 ? -30.141 -4.402 -13.617 1 95.88 206 ALA A C 1
ATOM 1643 O O . ALA A 1 206 ? -30.219 -3.244 -14.031 1 95.88 206 ALA A O 1
ATOM 1644 N N . ARG A 1 207 ? -31.219 -5.078 -13.266 1 94.88 207 ARG A N 1
ATOM 1645 C CA . ARG A 1 207 ? -32.562 -4.5 -13.312 1 94.88 207 ARG A CA 1
ATOM 1646 C C . ARG A 1 207 ? -32.656 -3.307 -12.367 1 94.88 207 ARG A C 1
ATOM 1648 O O . ARG A 1 207 ? -33.25 -2.277 -12.727 1 94.88 207 ARG A O 1
ATOM 1655 N N . PHE A 1 208 ? -32.094 -3.598 -11.25 1 94.94 208 PHE A N 1
ATOM 1656 C CA . PHE A 1 208 ? -32.094 -2.539 -10.242 1 94.94 208 PHE A CA 1
ATOM 1657 C C . PHE A 1 208 ? -31.406 -1.287 -10.781 1 94.94 208 PHE A C 1
ATOM 1659 O O . PHE A 1 208 ? -31.891 -0.172 -10.57 1 94.94 208 PHE A O 1
ATOM 1666 N N . SER A 1 209 ? -30.281 -1.409 -11.406 1 94.19 209 SER A N 1
ATOM 1667 C CA . SER A 1 209 ? -29.531 -0.298 -11.992 1 94.19 209 SER A CA 1
ATOM 1668 C C . SER A 1 209 ? -30.328 0.397 -13.086 1 94.19 209 SER A C 1
ATOM 1670 O O . SER A 1 209 ? -30.297 1.623 -13.203 1 94.19 209 SER A O 1
ATOM 1672 N N . GLU A 1 210 ? -31.094 -0.312 -13.875 1 92.94 210 GLU A N 1
ATOM 1673 C CA . GLU A 1 210 ? -31.844 0.218 -15.008 1 92.94 210 GLU A CA 1
ATOM 1674 C C . GLU A 1 210 ? -33.031 1.027 -14.539 1 92.94 210 GLU A C 1
ATOM 1676 O O . GLU A 1 210 ? -33.469 1.957 -15.219 1 92.94 210 GLU A O 1
ATOM 1681 N N . GLU A 1 211 ? -33.5 0.673 -13.461 1 92.69 211 GLU A N 1
ATOM 1682 C CA . GLU A 1 211 ? -34.688 1.329 -12.938 1 92.69 211 GLU A CA 1
ATOM 1683 C C . GLU A 1 211 ? -34.344 2.676 -12.305 1 92.69 211 GLU A C 1
ATOM 1685 O O . GLU A 1 211 ? -35.25 3.498 -12.062 1 92.69 211 GLU A O 1
ATOM 1690 N N . ARG A 1 212 ? -33.125 2.852 -12.117 1 91.75 212 ARG A N 1
ATOM 1691 C CA . ARG A 1 212 ? -32.688 4.082 -11.477 1 91.75 212 ARG A CA 1
ATOM 1692 C C . ARG A 1 212 ? -32.531 5.211 -12.484 1 91.75 212 ARG A C 1
ATOM 1694 O O . ARG A 1 212 ? -32.156 4.98 -13.633 1 91.75 212 ARG A O 1
ATOM 1701 N N . ASN A 1 213 ? -32.75 6.441 -12.023 1 91.75 213 ASN A N 1
ATOM 1702 C CA . ASN A 1 213 ? -32.562 7.629 -12.844 1 91.75 213 ASN A CA 1
ATOM 1703 C C . ASN A 1 213 ? -31.078 8.023 -12.914 1 91.75 213 ASN A C 1
ATOM 1705 O O . ASN A 1 213 ? -30.625 8.539 -13.93 1 91.75 213 ASN A O 1
ATOM 1709 N N . SER A 1 214 ? -30.406 7.754 -11.852 1 94.06 214 SER A N 1
ATOM 1710 C CA . SER A 1 214 ? -28.984 8.047 -11.789 1 94.06 214 SER A CA 1
ATOM 1711 C C . SER A 1 214 ? -28.156 6.77 -11.852 1 94.06 214 SER A C 1
ATOM 1713 O O . SER A 1 214 ? -28.609 5.711 -11.414 1 94.06 214 SER A O 1
ATOM 1715 N N . PRO A 1 215 ? -27.016 6.863 -12.422 1 96.5 215 PRO A N 1
ATOM 1716 C CA . PRO A 1 215 ? -26.188 5.668 -12.523 1 96.5 215 PRO A CA 1
ATOM 1717 C C . PRO A 1 215 ? -25.797 5.094 -11.164 1 96.5 215 PRO A C 1
ATOM 1719 O O . PRO A 1 215 ? -25.656 5.844 -10.195 1 96.5 215 PRO A O 1
ATOM 1722 N N . LEU A 1 216 ? -25.703 3.785 -11.172 1 96.5 216 LEU A N 1
ATOM 1723 C CA . LEU A 1 216 ? -25.172 3.113 -9.984 1 96.5 216 LEU A CA 1
ATOM 1724 C C . LEU A 1 216 ? -23.688 3.404 -9.805 1 96.5 216 LEU A C 1
ATOM 1726 O O . LEU A 1 216 ? -22.891 3.213 -10.734 1 96.5 216 LEU A O 1
ATOM 1730 N N . LEU A 1 217 ? -23.312 3.873 -8.648 1 96.69 217 LEU A N 1
ATOM 1731 C CA . LEU A 1 217 ? -21.906 4.164 -8.367 1 96.69 217 LEU A CA 1
ATOM 1732 C C . LEU A 1 217 ? -21.188 2.922 -7.852 1 96.69 217 LEU A C 1
ATOM 1734 O O . LEU A 1 217 ? -21.547 2.379 -6.809 1 96.69 217 LEU A O 1
ATOM 1738 N N . ILE A 1 218 ? -20.172 2.508 -8.617 1 97.81 218 ILE A N 1
ATOM 1739 C CA . ILE A 1 218 ? -19.422 1.298 -8.289 1 97.81 218 ILE A CA 1
ATOM 1740 C C . ILE A 1 218 ? -17.953 1.648 -8.039 1 97.81 218 ILE A C 1
ATOM 1742 O O . ILE A 1 218 ? -17.297 2.217 -8.906 1 97.81 218 ILE A O 1
ATOM 1746 N N . THR A 1 219 ? -17.453 1.274 -6.848 1 97 219 THR A N 1
ATOM 1747 C CA . THR A 1 219 ? -16.062 1.546 -6.512 1 97 219 THR A CA 1
ATOM 1748 C C . THR A 1 219 ? -15.227 0.282 -6.641 1 97 219 THR A C 1
ATOM 1750 O O . THR A 1 219 ? -15.633 -0.792 -6.191 1 97 219 THR A O 1
ATOM 1753 N N . THR A 1 220 ? -14.078 0.406 -7.262 1 97.12 220 THR A N 1
ATOM 1754 C CA . THR A 1 220 ? -13.18 -0.731 -7.441 1 97.12 220 THR A CA 1
ATOM 1755 C C . THR A 1 220 ? -11.742 -0.26 -7.637 1 97.12 220 THR A C 1
ATOM 1757 O O . THR A 1 220 ? -11.5 0.904 -7.969 1 97.12 220 THR A O 1
ATOM 1760 N N . LYS A 1 221 ? -10.836 -1.123 -7.391 1 95.38 221 LYS A N 1
ATOM 1761 C CA . LYS A 1 221 ? -9.422 -0.909 -7.711 1 95.38 221 LYS A CA 1
ATOM 1762 C C . LYS A 1 221 ? -9.062 -1.562 -9.047 1 95.38 221 LYS A C 1
ATOM 1764 O O . LYS A 1 221 ? -7.93 -1.438 -9.516 1 95.38 221 LYS A O 1
ATOM 1769 N N . TYR A 1 222 ? -10.055 -2.227 -9.672 1 97 222 TYR A N 1
ATOM 1770 C CA . TYR A 1 222 ? -9.828 -3.006 -10.883 1 97 222 TYR A CA 1
ATOM 1771 C C . TYR A 1 222 ? -10.742 -2.535 -12.008 1 97 222 TYR A C 1
ATOM 1773 O O . TYR A 1 222 ? -11.555 -3.311 -12.531 1 97 222 TYR A O 1
ATOM 1781 N N . PRO A 1 223 ? -10.57 -1.327 -12.43 1 97.06 223 PRO A N 1
ATOM 1782 C CA . PRO A 1 223 ? -11.531 -0.767 -13.383 1 97.06 223 PRO A CA 1
ATOM 1783 C C . PRO A 1 223 ? -11.578 -1.537 -14.695 1 97.06 223 PRO A C 1
ATOM 1785 O O . PRO A 1 223 ? -12.656 -1.759 -15.25 1 97.06 223 PRO A O 1
ATOM 1788 N N . LYS A 1 224 ? -10.438 -1.91 -15.242 1 96.31 224 LYS A N 1
ATOM 1789 C CA . LYS A 1 224 ? -10.398 -2.615 -16.516 1 96.31 224 LYS A CA 1
ATOM 1790 C C . LYS A 1 224 ? -11.117 -3.957 -16.438 1 96.31 224 LYS A C 1
ATOM 1792 O O . LYS A 1 224 ? -11.984 -4.258 -17.25 1 96.31 224 LYS A O 1
ATOM 1797 N N . THR A 1 225 ? -10.805 -4.703 -15.43 1 97.44 225 THR A N 1
ATOM 1798 C CA . THR A 1 225 ? -11.367 -6.035 -15.227 1 97.44 225 THR A CA 1
ATOM 1799 C C . THR A 1 225 ? -12.859 -5.949 -14.922 1 97.44 225 THR A C 1
ATOM 1801 O O . THR A 1 225 ? -13.656 -6.73 -15.453 1 97.44 225 THR A O 1
ATOM 1804 N N . VAL A 1 226 ? -13.227 -5 -14.148 1 98 226 VAL A N 1
ATOM 1805 C CA . VAL A 1 226 ? -14.609 -4.844 -13.711 1 98 226 VAL A CA 1
ATOM 1806 C C . VAL A 1 226 ? -15.469 -4.375 -14.883 1 98 226 VAL A C 1
ATOM 1808 O O . VAL A 1 226 ? -16.594 -4.836 -15.055 1 98 226 VAL A O 1
ATOM 1811 N N . LYS A 1 227 ? -14.961 -3.465 -15.672 1 97.44 227 LYS A N 1
ATOM 1812 C CA . LYS A 1 227 ? -15.695 -2.988 -16.844 1 97.44 227 LYS A CA 1
ATOM 1813 C C . LYS A 1 227 ? -16.047 -4.141 -17.781 1 97.44 227 LYS A C 1
ATOM 1815 O O . LYS A 1 227 ? -17.188 -4.242 -18.234 1 97.44 227 LYS A O 1
ATOM 1820 N N . LYS A 1 228 ? -15.109 -4.973 -18.078 1 96.75 228 LYS A N 1
ATOM 1821 C CA . LYS A 1 228 ? -15.336 -6.137 -18.922 1 96.75 228 LYS A CA 1
ATOM 1822 C C . LYS A 1 228 ? -16.422 -7.043 -18.344 1 96.75 228 LYS A C 1
ATOM 1824 O O . LYS A 1 228 ? -17.312 -7.492 -19.062 1 96.75 228 LYS A O 1
ATOM 1829 N N . PHE A 1 229 ? -16.359 -7.281 -17.109 1 97.81 229 PHE A N 1
ATOM 1830 C CA . PHE A 1 229 ? -17.312 -8.133 -16.406 1 97.81 229 PHE A CA 1
ATOM 1831 C C . PHE A 1 229 ? -18.719 -7.559 -16.484 1 97.81 229 PHE A C 1
ATOM 1833 O O . PHE A 1 229 ? -19.672 -8.281 -16.797 1 97.81 229 PHE A O 1
ATOM 1840 N N . LEU A 1 230 ? -18.812 -6.262 -16.141 1 97.69 230 LEU A N 1
ATOM 1841 C CA . LEU A 1 230 ? -20.125 -5.613 -16.141 1 97.69 230 LEU A CA 1
ATOM 1842 C C . LEU A 1 230 ? -20.719 -5.609 -17.547 1 97.69 230 LEU A C 1
ATOM 1844 O O . LEU A 1 230 ? -21.938 -5.766 -17.703 1 97.69 230 LEU A O 1
ATOM 1848 N N . GLN A 1 231 ? -19.891 -5.438 -18.547 1 96.44 231 GLN A N 1
ATOM 1849 C CA . GLN A 1 231 ? -20.344 -5.508 -19.938 1 96.44 231 GLN A CA 1
ATOM 1850 C C . GLN A 1 231 ? -20.859 -6.902 -20.266 1 96.44 231 GLN A C 1
ATOM 1852 O O . GLN A 1 231 ? -21.922 -7.039 -20.891 1 96.44 231 GLN A O 1
ATOM 1857 N N . GLU A 1 232 ? -20.188 -7.84 -19.844 1 96.38 232 GLU A N 1
ATOM 1858 C CA . GLU A 1 232 ? -20.578 -9.227 -20.094 1 96.38 232 GLU A CA 1
ATOM 1859 C C . GLU A 1 232 ? -21.891 -9.555 -19.391 1 96.38 232 GLU A C 1
ATOM 1861 O O . GLU A 1 232 ? -22.672 -10.367 -19.891 1 96.38 232 GLU A O 1
ATOM 1866 N N . LYS A 1 233 ? -22.125 -8.914 -18.266 1 95.62 233 LYS A N 1
ATOM 1867 C CA . LYS A 1 233 ? -23.328 -9.172 -17.484 1 95.62 233 LYS A CA 1
ATOM 1868 C C . LYS A 1 233 ? -24.469 -8.258 -17.938 1 95.62 233 LYS A C 1
ATOM 1870 O O . LYS A 1 233 ? -25.562 -8.281 -17.344 1 95.62 233 LYS A O 1
ATOM 1875 N N . GLY A 1 234 ? -24.234 -7.371 -18.828 1 92.88 234 GLY A N 1
ATOM 1876 C CA . GLY A 1 234 ? -25.281 -6.539 -19.406 1 92.88 234 GLY A CA 1
ATOM 1877 C C . GLY A 1 234 ? -25.594 -5.32 -18.562 1 92.88 234 GLY A C 1
ATOM 1878 O O . GLY A 1 234 ? -26.688 -4.746 -18.688 1 92.88 234 GLY A O 1
ATOM 1879 N N . MET A 1 235 ? -24.734 -4.969 -17.688 1 94.5 235 MET A N 1
ATOM 1880 C CA . MET A 1 235 ? -24.938 -3.768 -16.875 1 94.5 235 MET A CA 1
ATOM 1881 C C . MET A 1 235 ? -24.625 -2.514 -17.688 1 94.5 235 MET A C 1
ATOM 1883 O O . MET A 1 235 ? -23.531 -2.379 -18.25 1 94.5 235 MET A O 1
ATOM 1887 N N . LYS A 1 236 ? -25.547 -1.566 -17.734 1 91.69 236 LYS A N 1
ATOM 1888 C CA . LYS A 1 236 ? -25.359 -0.408 -18.594 1 91.69 236 LYS A CA 1
ATOM 1889 C C . LYS A 1 236 ? -25.344 0.888 -17.797 1 91.69 236 LYS A C 1
ATOM 1891 O O . LYS A 1 236 ? -24.547 1.78 -18.047 1 91.69 236 LYS A O 1
ATOM 1896 N N . ASN A 1 237 ? -26.172 1.037 -16.797 1 96 237 ASN A N 1
ATOM 1897 C CA . ASN A 1 237 ? -26.375 2.287 -16.062 1 96 237 ASN A CA 1
ATOM 1898 C C . ASN A 1 237 ? -25.516 2.334 -14.797 1 96 237 ASN A C 1
ATOM 1900 O O . ASN A 1 237 ? -26.047 2.25 -13.688 1 96 237 ASN A O 1
ATOM 1904 N N . TYR A 1 238 ? -24.172 2.531 -15.039 1 97.31 238 TYR A N 1
ATOM 1905 C CA . TYR A 1 238 ? -23.266 2.596 -13.898 1 97.31 238 TYR A CA 1
ATOM 1906 C C . TYR A 1 238 ? -22.141 3.59 -14.148 1 97.31 238 TYR A C 1
ATOM 1908 O O . TYR A 1 238 ? -21.922 4.023 -15.289 1 97.31 238 TYR A O 1
ATOM 1916 N N . ARG A 1 239 ? -21.531 4.023 -13.07 1 96.69 239 ARG A N 1
ATOM 1917 C CA . ARG A 1 239 ? -20.312 4.809 -13.094 1 96.69 239 ARG A CA 1
ATOM 1918 C C . ARG A 1 239 ? -19.25 4.195 -12.18 1 96.69 239 ARG A C 1
ATOM 1920 O O . ARG A 1 239 ? -19.531 3.865 -11.023 1 96.69 239 ARG A O 1
ATOM 1927 N N . LEU A 1 240 ? -18.094 4.016 -12.758 1 96.38 240 LEU A N 1
ATOM 1928 C CA . LEU A 1 240 ? -17 3.455 -11.961 1 96.38 240 LEU A CA 1
ATOM 1929 C C . LEU A 1 240 ? -16.25 4.555 -11.219 1 96.38 240 LEU A C 1
ATOM 1931 O O . LEU A 1 240 ? -15.953 5.602 -11.797 1 96.38 240 LEU A O 1
ATOM 1935 N N . LEU A 1 241 ? -16.016 4.312 -9.961 1 93.56 241 LEU A N 1
ATOM 1936 C CA . LEU A 1 241 ? -15.203 5.188 -9.125 1 93.56 241 LEU A CA 1
ATOM 1937 C C . LEU A 1 241 ? -13.938 4.469 -8.656 1 93.56 241 LEU A C 1
ATOM 1939 O O . LEU A 1 241 ? -13.945 3.252 -8.461 1 93.56 241 LEU A O 1
ATOM 1943 N N . HIS A 1 242 ? -12.914 5.266 -8.508 1 90.38 242 HIS A N 1
ATOM 1944 C CA . HIS A 1 242 ? -11.648 4.695 -8.07 1 90.38 242 HIS A CA 1
ATOM 1945 C C . HIS A 1 242 ? -11.344 5.066 -6.625 1 90.38 242 HIS A C 1
ATOM 1947 O O . HIS A 1 242 ? -11.555 6.211 -6.215 1 90.38 242 HIS A O 1
ATOM 1953 N N . MET A 1 243 ? -10.938 4.098 -5.871 1 90.31 243 MET A N 1
ATOM 1954 C CA . MET A 1 243 ? -10.398 4.262 -4.523 1 90.31 243 MET A CA 1
ATOM 1955 C C . MET A 1 243 ? -9.164 3.389 -4.324 1 90.31 243 MET A C 1
ATOM 1957 O O . MET A 1 243 ? -9.047 2.324 -4.934 1 90.31 243 MET A O 1
ATOM 1961 N N . ASP A 1 244 ? -8.305 3.838 -3.449 1 89.19 244 ASP A N 1
ATOM 1962 C CA . ASP A 1 244 ? -7.027 3.143 -3.316 1 89.19 244 ASP A CA 1
ATOM 1963 C C . ASP A 1 244 ? -7.082 2.107 -2.195 1 89.19 244 ASP A C 1
ATOM 1965 O O . ASP A 1 244 ? -6.203 1.245 -2.1 1 89.19 244 ASP A O 1
ATOM 1969 N N . GLY A 1 245 ? -8.094 2.221 -1.388 1 89.25 245 GLY A N 1
ATOM 1970 C CA . GLY A 1 245 ? -8.188 1.246 -0.313 1 89.25 245 GLY A CA 1
ATOM 1971 C C . GLY A 1 245 ? -9.406 1.451 0.572 1 89.25 245 GLY A C 1
ATOM 1972 O O . GLY A 1 245 ? -10.156 2.412 0.393 1 89.25 245 GLY A O 1
ATOM 1973 N N . ALA A 1 246 ? -9.594 0.479 1.423 1 88.12 246 ALA A N 1
ATOM 1974 C CA . ALA A 1 246 ? -10.719 0.498 2.354 1 88.12 246 ALA A CA 1
ATOM 1975 C C . ALA A 1 246 ? -12.039 0.703 1.613 1 88.12 246 ALA A C 1
ATOM 1977 O O . ALA A 1 246 ? -12.844 1.555 1.993 1 88.12 246 ALA A O 1
ATOM 1978 N N . LEU A 1 247 ? -12.234 -0.088 0.639 1 92.88 247 LEU A N 1
ATOM 1979 C CA . LEU A 1 247 ? -13.375 0.131 -0.247 1 92.88 247 LEU A CA 1
ATOM 1980 C C . LEU A 1 247 ? -14.688 -0.086 0.494 1 92.88 247 LEU A C 1
ATOM 1982 O O . LEU A 1 247 ? -15.703 0.544 0.172 1 92.88 247 LEU A O 1
ATOM 1986 N N . GLU A 1 248 ? -14.656 -0.949 1.493 1 91.06 248 GLU A N 1
ATOM 1987 C CA . GLU A 1 248 ? -15.875 -1.299 2.211 1 91.06 248 GLU A CA 1
ATOM 1988 C C . GLU A 1 248 ? -16.469 -0.081 2.91 1 91.06 248 GLU A C 1
ATOM 1990 O O . GLU A 1 248 ? -17.672 -0.035 3.168 1 91.06 248 GLU A O 1
ATOM 1995 N N . ALA A 1 249 ? -15.688 0.881 3.156 1 89.12 249 ALA A N 1
ATOM 1996 C CA . ALA A 1 249 ? -16.156 2.096 3.82 1 89.12 249 ALA A CA 1
ATOM 1997 C C . ALA A 1 249 ? -16.953 2.979 2.855 1 89.12 249 ALA A C 1
ATOM 1999 O O . ALA A 1 249 ? -17.75 3.816 3.283 1 89.12 249 ALA A O 1
ATOM 2000 N N . ALA A 1 250 ? -16.781 2.76 1.635 1 91.31 250 ALA A N 1
ATOM 2001 C CA . ALA A 1 250 ? -17.312 3.664 0.621 1 91.31 250 ALA A CA 1
ATOM 2002 C C . ALA A 1 250 ? -18.844 3.658 0.628 1 91.31 250 ALA A C 1
ATOM 2004 O O . ALA A 1 250 ? -19.484 4.699 0.442 1 91.31 250 ALA A O 1
ATOM 2005 N N . THR A 1 251 ? -19.422 2.502 0.853 1 91.62 251 THR A N 1
ATOM 2006 C CA . THR A 1 251 ? -20.875 2.416 0.839 1 91.62 251 THR A CA 1
ATOM 2007 C C . THR A 1 251 ? -21.469 3.072 2.084 1 91.62 251 THR A C 1
ATOM 2009 O O . THR A 1 251 ? -22.469 3.797 1.998 1 91.62 251 THR A O 1
ATOM 2012 N N . GLN A 1 252 ? -20.828 2.836 3.158 1 88.69 252 GLN A N 1
ATOM 2013 C CA . GLN A 1 252 ? -21.312 3.422 4.402 1 88.69 252 GLN A CA 1
ATOM 2014 C C . GLN A 1 252 ? -21.156 4.938 4.398 1 88.69 252 GLN A C 1
ATOM 2016 O O . GLN A 1 252 ? -21.969 5.656 4.977 1 88.69 252 GLN A O 1
ATOM 2021 N N . MET A 1 253 ? -20.141 5.363 3.74 1 87.94 253 MET A N 1
ATOM 2022 C CA . MET A 1 253 ? -19.875 6.797 3.639 1 87.94 253 MET A CA 1
ATOM 2023 C C . MET A 1 253 ? -20.844 7.461 2.67 1 87.94 253 MET A C 1
ATOM 2025 O O . MET A 1 253 ? -20.984 8.688 2.662 1 87.94 253 MET A O 1
ATOM 2029 N N . GLY A 1 254 ? -21.438 6.66 1.816 1 87.25 254 GLY A N 1
ATOM 2030 C CA . GLY A 1 254 ? -22.359 7.199 0.833 1 87.25 254 GLY A CA 1
ATOM 2031 C C . GLY A 1 254 ? -21.688 7.621 -0.456 1 87.25 254 GLY A C 1
ATOM 2032 O O . GLY A 1 254 ? -22.281 8.305 -1.288 1 87.25 254 GLY A O 1
ATOM 2033 N N . CYS A 1 255 ? -20.469 7.242 -0.629 1 87.88 255 CYS A N 1
ATOM 2034 C CA . CYS A 1 255 ? -19.703 7.621 -1.812 1 87.88 255 CYS A CA 1
ATOM 2035 C C . CYS A 1 255 ? -19.938 6.633 -2.951 1 87.88 255 CYS A C 1
ATOM 2037 O O . CYS A 1 255 ? -19.672 6.945 -4.113 1 87.88 255 CYS A O 1
ATOM 2039 N N . SER A 1 256 ? -20.406 5.5 -2.594 1 94.88 256 SER A N 1
ATOM 2040 C CA . SER A 1 256 ? -20.625 4.43 -3.561 1 94.88 256 SER A CA 1
ATOM 2041 C C . SER A 1 256 ? -21.875 3.617 -3.209 1 94.88 256 SER A C 1
ATOM 2043 O O . SER A 1 256 ? -22.25 3.529 -2.041 1 94.88 256 SER A O 1
ATOM 2045 N N . ASP A 1 257 ? -22.484 3.152 -4.246 1 96.44 257 ASP A N 1
ATOM 2046 C CA . ASP A 1 257 ? -23.641 2.293 -4 1 96.44 257 ASP A CA 1
ATOM 2047 C C . ASP A 1 257 ? -23.203 0.864 -3.684 1 96.44 257 ASP A C 1
ATOM 2049 O O . ASP A 1 257 ? -23.828 0.188 -2.861 1 96.44 257 ASP A O 1
ATOM 2053 N N . LEU A 1 258 ? -22.203 0.438 -4.324 1 97.94 258 LEU A N 1
ATOM 2054 C CA . LEU A 1 258 ? -21.656 -0.892 -4.105 1 97.94 258 LEU A CA 1
ATOM 2055 C C . LEU A 1 258 ? -20.156 -0.917 -4.438 1 97.94 258 LEU A C 1
ATOM 2057 O O . LEU A 1 258 ? -19.609 0.066 -4.945 1 97.94 258 LEU A O 1
ATOM 2061 N N . ILE A 1 259 ? -19.516 -2.029 -4.094 1 98.19 259 ILE A N 1
ATOM 2062 C CA . ILE A 1 259 ? -18.078 -2.146 -4.359 1 98.19 259 ILE A CA 1
ATOM 2063 C C . ILE A 1 259 ? -17.797 -3.455 -5.098 1 98.19 259 ILE A C 1
ATOM 2065 O O . ILE A 1 259 ? -18.609 -4.387 -5.051 1 98.19 259 ILE A O 1
ATOM 2069 N N . ILE A 1 260 ? -16.812 -3.482 -5.852 1 98.25 260 ILE A N 1
ATOM 2070 C CA . ILE A 1 260 ? -16.219 -4.703 -6.379 1 98.25 260 ILE A CA 1
ATOM 2071 C C . ILE A 1 260 ? -14.758 -4.797 -5.938 1 98.25 260 ILE A C 1
ATOM 2073 O O . ILE A 1 260 ? -13.922 -3.99 -6.355 1 98.25 260 ILE A O 1
ATOM 2077 N N . ASP A 1 261 ? -14.461 -5.797 -5.137 1 97.38 261 ASP A N 1
ATOM 2078 C CA . ASP A 1 261 ? -13.156 -5.895 -4.492 1 97.38 261 ASP A CA 1
ATOM 2079 C C . ASP A 1 261 ? -12.781 -7.352 -4.234 1 97.38 261 ASP A C 1
ATOM 2081 O O . ASP A 1 261 ? -13.555 -8.266 -4.539 1 97.38 261 ASP A O 1
ATOM 2085 N N . LEU A 1 262 ? -11.578 -7.484 -3.771 1 97.25 262 LEU A N 1
ATOM 2086 C CA . LEU A 1 262 ? -11.086 -8.82 -3.439 1 97.25 262 LEU A CA 1
ATOM 2087 C C . LEU A 1 262 ? -11.75 -9.336 -2.168 1 97.25 262 LEU A C 1
ATOM 2089 O O . LEU A 1 262 ? -11.898 -8.602 -1.192 1 97.25 262 LEU A O 1
ATOM 2093 N N . ILE A 1 263 ? -12.164 -10.594 -2.217 1 97.06 263 ILE A N 1
ATOM 2094 C CA . ILE A 1 263 ? -12.844 -11.266 -1.109 1 97.06 263 ILE A CA 1
ATOM 2095 C C . ILE A 1 263 ? -12.141 -12.586 -0.803 1 97.06 263 ILE A C 1
ATOM 2097 O O . ILE A 1 263 ? -11.961 -13.422 -1.693 1 97.06 263 ILE A O 1
ATOM 2101 N N . SER A 1 264 ? -11.734 -12.758 0.363 1 93.75 264 SER A N 1
ATOM 2102 C CA . SER A 1 264 ? -11.195 -14.039 0.808 1 93.75 264 SER A CA 1
ATOM 2103 C C . SER A 1 264 ? -12.219 -14.82 1.621 1 93.75 264 SER A C 1
ATOM 2105 O O . SER A 1 264 ? -13.062 -15.523 1.058 1 93.75 264 SER A O 1
ATOM 2107 N N . SER A 1 265 ? -12.344 -14.539 2.943 1 92 265 SER A N 1
ATOM 2108 C CA . SER A 1 265 ? -13.32 -15.234 3.781 1 92 265 SER A CA 1
ATOM 2109 C C . SER A 1 265 ? -14.68 -14.547 3.736 1 92 265 SER A C 1
ATOM 2111 O O . SER A 1 265 ? -15.688 -15.125 4.148 1 92 265 SER A O 1
ATOM 2113 N N . GLY A 1 266 ? -14.656 -13.344 3.385 1 93 266 GLY A N 1
ATOM 2114 C CA . GLY A 1 266 ? -15.891 -12.562 3.387 1 93 266 GLY A CA 1
ATOM 2115 C C . GLY A 1 266 ? -16.172 -11.891 4.719 1 93 266 GLY A C 1
ATOM 2116 O O . GLY A 1 266 ? -17.125 -11.125 4.844 1 93 266 GLY A O 1
ATOM 2117 N N . THR A 1 267 ? -15.406 -12.094 5.633 1 92.69 267 THR A N 1
ATOM 2118 C CA . THR A 1 267 ? -15.609 -11.555 6.973 1 92.69 267 THR A CA 1
ATOM 2119 C C . THR A 1 267 ? -15.586 -10.031 6.945 1 92.69 267 THR A C 1
ATOM 2121 O O . THR A 1 267 ? -16.469 -9.383 7.516 1 92.69 267 THR A O 1
ATOM 2124 N N . THR A 1 268 ? -14.602 -9.383 6.281 1 91.81 268 THR A N 1
ATOM 2125 C CA . THR A 1 268 ? -14.508 -7.93 6.211 1 91.81 268 THR A CA 1
ATOM 2126 C C . THR A 1 268 ? -15.742 -7.336 5.543 1 91.81 268 THR A C 1
ATOM 2128 O O . THR A 1 268 ? -16.234 -6.289 5.961 1 91.81 268 THR A O 1
ATOM 2131 N N . LEU A 1 269 ? -16.25 -7.965 4.535 1 94.56 269 LEU A N 1
ATOM 2132 C CA . LEU A 1 269 ? -17.469 -7.52 3.867 1 94.56 269 LEU A CA 1
ATOM 2133 C C . LEU A 1 269 ? -18.656 -7.492 4.84 1 94.56 269 LEU A C 1
ATOM 2135 O O . LEU A 1 269 ? -19.344 -6.477 4.961 1 94.56 269 LEU A O 1
ATOM 2139 N N . ARG A 1 270 ? -18.812 -8.586 5.512 1 94 270 ARG A N 1
ATOM 2140 C CA . ARG A 1 270 ? -19.938 -8.727 6.43 1 94 270 ARG A CA 1
ATOM 2141 C C . ARG A 1 270 ? -19.844 -7.711 7.566 1 94 270 ARG A C 1
ATOM 2143 O O . ARG A 1 270 ? -20.844 -7.086 7.93 1 94 270 ARG A O 1
ATOM 2150 N N . GLU A 1 271 ? -18.719 -7.559 8.062 1 92.06 271 GLU A N 1
ATOM 2151 C CA . GLU A 1 271 ? -18.5 -6.645 9.18 1 92.06 271 GLU A CA 1
ATOM 2152 C C . GLU A 1 271 ? -18.719 -5.195 8.75 1 92.06 271 GLU A C 1
ATOM 2154 O O . GLU A 1 271 ? -18.859 -4.305 9.594 1 92.06 271 GLU A O 1
ATOM 2159 N N . ASN A 1 272 ? -18.719 -4.945 7.508 1 93.06 272 ASN A N 1
ATOM 2160 C CA . ASN A 1 272 ? -19 -3.613 6.984 1 93.06 272 ASN A CA 1
ATOM 2161 C C . ASN A 1 272 ? -20.375 -3.551 6.32 1 93.06 272 ASN A C 1
ATOM 2163 O O . ASN A 1 272 ? -20.609 -2.717 5.445 1 93.06 272 ASN A O 1
ATOM 2167 N N . LEU A 1 273 ? -21.203 -4.508 6.648 1 94 273 LEU A N 1
ATOM 2168 C CA . LEU A 1 273 ? -22.625 -4.539 6.309 1 94 273 LEU A CA 1
ATOM 2169 C C . LEU A 1 273 ? -22.812 -4.711 4.805 1 94 273 LEU A C 1
ATOM 2171 O O . LEU A 1 273 ? -23.703 -4.078 4.215 1 94 273 LEU A O 1
ATOM 2175 N N . LEU A 1 274 ? -21.938 -5.457 4.246 1 97.44 274 LEU A N 1
ATOM 2176 C CA . LEU A 1 274 ? -22.047 -5.805 2.834 1 97.44 274 LEU A CA 1
ATOM 2177 C C . LEU A 1 274 ? -22.234 -7.309 2.658 1 97.44 274 LEU A C 1
ATOM 2179 O O . LEU A 1 274 ? -21.922 -8.086 3.559 1 97.44 274 LEU A O 1
ATOM 2183 N N . LYS A 1 275 ? -22.781 -7.676 1.514 1 97.56 275 LYS A N 1
ATOM 2184 C CA . LYS A 1 275 ? -22.969 -9.086 1.183 1 97.56 275 LYS A CA 1
ATOM 2185 C C . LYS A 1 275 ? -22.625 -9.359 -0.278 1 97.56 275 LYS A C 1
ATOM 2187 O O . LYS A 1 275 ? -22.719 -8.469 -1.123 1 97.56 275 LYS A O 1
ATOM 2192 N N . GLU A 1 276 ? -22.203 -10.586 -0.5 1 97.75 276 GLU A N 1
ATOM 2193 C CA . GLU A 1 276 ? -22 -11.055 -1.865 1 97.75 276 GLU A CA 1
ATOM 2194 C C . GLU A 1 276 ? -23.312 -11.453 -2.525 1 97.75 276 GLU A C 1
ATOM 2196 O O . GLU A 1 276 ? -24.328 -11.641 -1.844 1 97.75 276 GLU A O 1
ATOM 2201 N N . ILE A 1 277 ? -23.312 -11.57 -3.818 1 97.69 277 ILE A N 1
ATOM 2202 C CA . ILE A 1 277 ? -24.5 -12.023 -4.547 1 97.69 277 ILE A CA 1
ATOM 2203 C C . ILE A 1 277 ? -24.109 -13.141 -5.508 1 97.69 277 ILE A C 1
ATOM 2205 O O . ILE A 1 277 ? -22.938 -13.32 -5.828 1 97.69 277 ILE A O 1
ATOM 2209 N N . THR A 1 278 ? -25.109 -13.852 -5.938 1 97.12 278 THR A N 1
ATOM 2210 C CA . THR A 1 278 ? -24.891 -14.945 -6.875 1 97.12 278 THR A CA 1
ATOM 2211 C C . THR A 1 278 ? -24.406 -14.422 -8.219 1 97.12 278 THR A C 1
ATOM 2213 O O . THR A 1 278 ? -24.906 -13.398 -8.703 1 97.12 278 THR A O 1
ATOM 2216 N N . GLU A 1 279 ? -23.469 -15.117 -8.82 1 96.44 279 GLU A N 1
ATOM 2217 C CA . GLU A 1 279 ? -22.891 -14.773 -10.109 1 96.44 279 GLU A CA 1
ATOM 2218 C C . GLU A 1 279 ? -22.141 -13.445 -10.039 1 96.44 279 GLU A C 1
ATOM 2220 O O . GLU A 1 279 ? -21.906 -12.805 -11.07 1 96.44 279 GLU A O 1
ATOM 2225 N N . GLY A 1 280 ? -21.828 -13.023 -8.875 1 98.06 280 GLY A N 1
ATOM 2226 C CA . GLY A 1 280 ? -21.141 -11.75 -8.68 1 98.06 280 GLY A CA 1
ATOM 2227 C C . GLY A 1 280 ? -19.625 -11.883 -8.633 1 98.06 280 GLY A C 1
ATOM 2228 O O . GLY A 1 280 ? -18.922 -10.898 -8.43 1 98.06 280 GLY A O 1
ATOM 2229 N N . THR A 1 281 ? -19.141 -13.109 -8.797 1 98.25 281 THR A N 1
ATOM 2230 C CA . THR A 1 281 ? -17.688 -13.312 -8.836 1 98.25 281 THR A CA 1
ATOM 2231 C C . THR A 1 281 ? -17.125 -12.906 -10.195 1 98.25 281 THR A C 1
ATOM 2233 O O . THR A 1 281 ? -17.516 -13.445 -11.227 1 98.25 281 THR A O 1
ATOM 2236 N N . VAL A 1 282 ? -16.266 -11.93 -10.148 1 98.44 282 VAL A N 1
ATOM 2237 C CA . VAL A 1 282 ? -15.641 -11.422 -11.367 1 98.44 282 VAL A CA 1
ATOM 2238 C C . VAL A 1 282 ? -14.547 -12.383 -11.82 1 98.44 282 VAL A C 1
ATOM 2240 O O . VAL A 1 282 ? -14.445 -12.695 -13.016 1 98.44 282 VAL A O 1
ATOM 2243 N N . LEU A 1 283 ? -13.734 -12.812 -10.914 1 97.88 283 LEU A N 1
ATOM 2244 C CA . LEU A 1 283 ? -12.695 -13.789 -11.188 1 97.88 283 LEU A CA 1
ATOM 2245 C C . LEU A 1 283 ? -12.188 -14.422 -9.891 1 97.88 283 LEU A C 1
ATOM 2247 O O . LEU A 1 283 ? -12.359 -13.852 -8.812 1 97.88 283 LEU A O 1
ATOM 2251 N N . GLU A 1 284 ? -11.711 -15.57 -10.039 1 97.94 284 GLU A N 1
ATOM 2252 C CA . GLU A 1 284 ? -10.938 -16.219 -8.977 1 97.94 284 GLU A CA 1
ATOM 2253 C C . GLU A 1 284 ? -9.445 -15.938 -9.141 1 97.94 284 GLU A C 1
ATOM 2255 O O . GLU A 1 284 ? -8.93 -15.906 -10.258 1 97.94 284 GLU A O 1
ATOM 2260 N N . SER A 1 285 ? -8.828 -15.703 -7.996 1 97.75 285 SER A N 1
ATOM 2261 C CA . SER A 1 285 ? -7.418 -15.344 -8.102 1 97.75 285 SER A CA 1
ATOM 2262 C C . SER A 1 285 ? -6.559 -16.172 -7.148 1 97.75 285 SER A C 1
ATOM 2264 O O . SER A 1 285 ? -7.008 -16.531 -6.059 1 97.75 285 SER A O 1
ATOM 2266 N N . ASP A 1 286 ? -5.387 -16.453 -7.559 1 97.75 286 ASP A N 1
ATOM 2267 C CA . ASP A 1 286 ? -4.285 -17.078 -6.832 1 97.75 286 ASP A CA 1
ATOM 2268 C C . ASP A 1 286 ? -2.945 -16.484 -7.246 1 97.75 286 ASP A C 1
ATOM 2270 O O . ASP A 1 286 ? -2.867 -15.734 -8.227 1 97.75 286 ASP A O 1
ATOM 2274 N N . MET A 1 287 ? -1.926 -16.75 -6.395 1 98.44 287 MET A N 1
ATOM 2275 C CA . MET A 1 287 ? -0.591 -16.391 -6.867 1 98.44 287 MET A CA 1
ATOM 2276 C C . MET A 1 287 ? -0.189 -17.266 -8.055 1 98.44 287 MET A C 1
ATOM 2278 O O . MET A 1 287 ? -0.442 -18.469 -8.062 1 98.44 287 MET A O 1
ATOM 2282 N N . ILE A 1 288 ? 0.401 -16.609 -9.047 1 98.62 288 ILE A N 1
ATOM 2283 C CA . ILE A 1 288 ? 0.805 -17.312 -10.258 1 98.62 288 ILE A CA 1
ATOM 2284 C C . ILE A 1 288 ? 2.238 -16.922 -10.625 1 98.62 288 ILE A C 1
ATOM 2286 O O . ILE A 1 288 ? 2.812 -16.016 -10.031 1 98.62 288 ILE A O 1
ATOM 2290 N N . MET A 1 289 ? 2.781 -17.703 -11.484 1 98.75 289 MET A N 1
ATOM 2291 C CA . MET A 1 289 ? 4.102 -17.453 -12.055 1 98.75 289 MET A CA 1
ATOM 2292 C C . MET A 1 289 ? 3.996 -17.047 -13.516 1 98.75 289 MET A C 1
ATOM 2294 O O . MET A 1 289 ? 3.371 -17.734 -14.32 1 98.75 289 MET A O 1
ATOM 2298 N N . ILE A 1 290 ? 4.555 -15.844 -13.812 1 98.69 290 ILE A N 1
ATOM 2299 C CA . ILE A 1 290 ? 4.5 -15.359 -15.188 1 98.69 290 ILE A CA 1
ATOM 2300 C C . ILE A 1 290 ? 5.914 -15.172 -15.734 1 98.69 290 ILE A C 1
ATOM 2302 O O . ILE A 1 290 ? 6.875 -15.117 -14.961 1 98.69 290 ILE A O 1
ATOM 2306 N N . GLY A 1 291 ? 6.039 -15.148 -17.062 1 98.56 291 GLY A N 1
ATOM 2307 C CA . GLY A 1 291 ? 7.309 -14.93 -17.734 1 98.56 291 GLY A CA 1
ATOM 2308 C C . GLY A 1 291 ? 7.238 -13.859 -18.812 1 98.56 291 GLY A C 1
ATOM 2309 O O . GLY A 1 291 ? 6.16 -13.57 -19.344 1 98.56 291 GLY A O 1
ATOM 2310 N N . SER A 1 292 ? 8.367 -13.258 -19.109 1 98 292 SER A N 1
ATOM 2311 C CA . SER A 1 292 ? 8.453 -12.266 -20.172 1 98 292 SER A CA 1
ATOM 2312 C C . SER A 1 292 ? 8.531 -12.938 -21.547 1 98 292 SER A C 1
ATOM 2314 O O . SER A 1 292 ? 9.492 -13.648 -21.844 1 98 292 SER A O 1
ATOM 2316 N N . PRO A 1 293 ? 7.547 -12.688 -22.391 1 96.38 293 PRO A N 1
ATOM 2317 C CA . PRO A 1 293 ? 7.66 -13.234 -23.75 1 96.38 293 PRO A CA 1
ATOM 2318 C C . PRO A 1 293 ? 8.852 -12.672 -24.516 1 96.38 293 PRO A C 1
ATOM 2320 O O . PRO A 1 293 ? 9.414 -13.344 -25.375 1 96.38 293 PRO A O 1
ATOM 2323 N N . LEU A 1 294 ? 9.258 -11.5 -24.156 1 94.81 294 LEU A N 1
ATOM 2324 C CA . LEU A 1 294 ? 10.336 -10.82 -24.859 1 94.81 294 LEU A CA 1
ATOM 2325 C C . LEU A 1 294 ? 11.672 -11.516 -24.609 1 94.81 294 LEU A C 1
ATOM 2327 O O . LEU A 1 294 ? 12.43 -11.773 -25.562 1 94.81 294 LEU A O 1
ATOM 2331 N N . THR A 1 295 ? 11.914 -11.836 -23.391 1 96.31 295 THR A N 1
ATOM 2332 C CA . THR A 1 295 ? 13.203 -12.445 -23.062 1 96.31 295 THR A CA 1
ATOM 2333 C C . THR A 1 295 ? 13.195 -13.93 -23.391 1 96.31 295 THR A C 1
ATOM 2335 O O . THR A 1 295 ? 14.195 -14.477 -23.875 1 96.31 295 THR A O 1
ATOM 2338 N N . MET A 1 296 ? 12.109 -14.562 -23.219 1 95.69 296 MET A N 1
ATOM 2339 C CA . MET A 1 296 ? 12.023 -16.016 -23.406 1 95.69 296 MET A CA 1
ATOM 2340 C C . MET A 1 296 ? 12.008 -16.359 -24.891 1 95.69 296 MET A C 1
ATOM 2342 O O . MET A 1 296 ? 12.383 -17.469 -25.281 1 95.69 296 MET A O 1
ATOM 2346 N N . ALA A 1 297 ? 11.617 -15.406 -25.703 1 94.44 297 ALA A N 1
ATOM 2347 C CA . ALA A 1 297 ? 11.516 -15.672 -27.125 1 94.44 297 ALA A CA 1
ATOM 2348 C C . ALA A 1 297 ? 12.844 -15.414 -27.828 1 94.44 297 ALA A C 1
ATOM 2350 O O . ALA A 1 297 ? 13.008 -15.742 -29.016 1 94.44 297 ALA A O 1
ATOM 2351 N N . LEU A 1 298 ? 13.781 -14.859 -27.172 1 93.19 298 LEU A N 1
ATOM 2352 C CA . LEU A 1 298 ? 15.062 -14.531 -27.781 1 93.19 298 LEU A CA 1
ATOM 2353 C C . LEU A 1 298 ? 15.766 -15.797 -28.266 1 93.19 298 LEU A C 1
ATOM 2355 O O . LEU A 1 298 ? 15.773 -16.812 -27.562 1 93.19 298 LEU A O 1
ATOM 2359 N N . ASN A 1 299 ? 16.297 -15.711 -29.5 1 90.69 299 ASN A N 1
ATOM 2360 C CA . ASN A 1 299 ? 17.062 -16.812 -30.047 1 90.69 299 ASN A CA 1
ATOM 2361 C C . ASN A 1 299 ? 18.562 -16.578 -29.906 1 90.69 299 ASN A C 1
ATOM 2363 O O . ASN A 1 299 ? 19.281 -16.469 -30.906 1 90.69 299 ASN A O 1
ATOM 2367 N N . ASN A 1 300 ? 19.031 -16.375 -28.734 1 92.25 300 ASN A N 1
ATOM 2368 C CA . ASN A 1 300 ? 20.438 -16.188 -28.391 1 92.25 300 ASN A CA 1
ATOM 2369 C C . ASN A 1 300 ? 20.781 -16.875 -27.078 1 92.25 300 ASN A C 1
ATOM 2371 O O . ASN A 1 300 ? 19.969 -17.609 -26.516 1 92.25 300 ASN A O 1
ATOM 2375 N N . THR A 1 301 ? 22 -16.688 -26.641 1 93.12 301 THR A N 1
ATOM 2376 C CA . THR A 1 301 ? 22.5 -17.375 -25.453 1 93.12 301 THR A CA 1
ATOM 2377 C C . THR A 1 301 ? 21.688 -17 -24.219 1 93.12 301 THR A C 1
ATOM 2379 O O . THR A 1 301 ? 21.391 -17.844 -23.375 1 93.12 301 THR A O 1
ATOM 2382 N N . PHE A 1 302 ? 21.297 -15.844 -24.203 1 94.5 302 PHE A N 1
ATOM 2383 C CA . PHE A 1 302 ? 20.547 -15.375 -23.031 1 94.5 302 PHE A CA 1
ATOM 2384 C C . PHE A 1 302 ? 19.141 -15.977 -23.016 1 94.5 302 PHE A C 1
ATOM 2386 O O . PHE A 1 302 ? 18.672 -16.438 -21.969 1 94.5 302 PHE A O 1
ATOM 2393 N N . GLY A 1 303 ? 18.5 -15.906 -24.125 1 94.75 303 GLY A N 1
ATOM 2394 C CA . GLY A 1 303 ? 17.188 -16.531 -24.203 1 94.75 303 GLY A CA 1
ATOM 2395 C C . GLY A 1 303 ? 17.203 -17.984 -23.797 1 94.75 303 GLY A C 1
ATOM 2396 O O . GLY A 1 303 ? 16.297 -18.453 -23.094 1 94.75 303 GLY A O 1
ATOM 2397 N N . HIS A 1 304 ? 18.219 -18.672 -24.219 1 94.06 304 HIS A N 1
ATOM 2398 C CA . HIS A 1 304 ? 18.359 -20.078 -23.859 1 94.06 304 HIS A CA 1
ATOM 2399 C C . HIS A 1 304 ? 18.562 -20.25 -22.344 1 94.06 304 HIS A C 1
ATOM 2401 O O . HIS A 1 304 ? 17.984 -21.141 -21.734 1 94.06 304 HIS A O 1
ATOM 2407 N N . LYS A 1 305 ? 19.344 -19.391 -21.844 1 95.06 305 LYS A N 1
ATOM 2408 C CA . LYS A 1 305 ? 19.625 -19.406 -20.406 1 95.06 305 LYS A CA 1
ATOM 2409 C C . LYS A 1 305 ? 18.344 -19.172 -19.594 1 95.06 305 LYS A C 1
ATOM 2411 O O . LYS A 1 305 ? 18.078 -19.875 -18.625 1 95.06 305 LYS A O 1
ATOM 2416 N N . VAL A 1 306 ? 17.562 -18.219 -19.984 1 97.25 306 VAL A N 1
ATOM 2417 C CA . VAL A 1 306 ? 16.312 -17.891 -19.312 1 97.25 306 VAL A CA 1
ATOM 2418 C C . VAL A 1 306 ? 15.352 -19.062 -19.391 1 97.25 306 VAL A C 1
ATOM 2420 O O . VAL A 1 306 ? 14.75 -19.453 -18.391 1 97.25 306 VAL A O 1
ATOM 2423 N N . ARG A 1 307 ? 15.242 -19.672 -20.531 1 96.56 307 ARG A N 1
ATOM 2424 C CA . ARG A 1 307 ? 14.336 -20.797 -20.734 1 96.56 307 ARG A CA 1
ATOM 2425 C C . ARG A 1 307 ? 14.773 -22 -19.891 1 96.56 307 ARG A C 1
ATOM 2427 O O . ARG A 1 307 ? 13.945 -22.656 -19.25 1 96.56 307 ARG A O 1
ATOM 2434 N N . SER A 1 308 ? 16 -22.25 -19.922 1 94.12 308 SER A N 1
ATOM 2435 C CA . SER A 1 308 ? 16.531 -23.391 -19.172 1 94.12 308 SER A CA 1
ATOM 2436 C C . SER A 1 308 ? 16.266 -23.234 -17.672 1 94.12 308 SER A C 1
ATOM 2438 O O . SER A 1 308 ? 15.797 -24.172 -17.016 1 94.12 308 SER A O 1
ATOM 2440 N N . PHE A 1 309 ? 16.547 -22.109 -17.266 1 95.25 309 PHE A N 1
ATOM 2441 C CA . PHE A 1 309 ? 16.344 -21.859 -15.836 1 95.25 309 PHE A CA 1
ATOM 2442 C C . PHE A 1 309 ? 14.859 -21.906 -15.492 1 95.25 309 PHE A C 1
ATOM 2444 O O . PHE A 1 309 ? 14.477 -22.469 -14.469 1 95.25 309 PHE A O 1
ATOM 2451 N N . THR A 1 310 ? 14.039 -21.281 -16.281 1 97.62 310 THR A N 1
ATOM 2452 C CA . THR A 1 310 ? 12.602 -21.266 -16.047 1 97.62 310 THR A CA 1
ATOM 2453 C C . THR A 1 310 ? 12.039 -22.672 -15.992 1 97.62 310 THR A C 1
ATOM 2455 O O . THR A 1 310 ? 11.203 -22.984 -15.141 1 97.62 310 THR A O 1
ATOM 2458 N N . ARG A 1 311 ? 12.492 -23.516 -16.891 1 94.31 311 ARG A N 1
ATOM 2459 C CA . ARG A 1 311 ? 12.055 -24.906 -16.906 1 94.31 311 ARG A CA 1
ATOM 2460 C C . ARG A 1 311 ? 12.406 -25.609 -15.602 1 94.31 311 ARG A C 1
ATOM 2462 O O . ARG A 1 311 ? 11.562 -26.266 -14.992 1 94.31 311 ARG A O 1
ATOM 2469 N N . GLU A 1 312 ? 13.602 -25.422 -15.258 1 91.69 312 GLU A N 1
ATOM 2470 C CA . GLU A 1 312 ? 14.047 -26.047 -14.016 1 91.69 312 GLU A CA 1
ATOM 2471 C C . GLU A 1 312 ? 13.234 -25.547 -12.828 1 91.69 312 GLU A C 1
ATOM 2473 O O . GLU A 1 312 ? 12.797 -26.359 -11.992 1 91.69 312 GLU A O 1
ATOM 2478 N N . LEU A 1 313 ? 13.094 -24.266 -12.758 1 95.19 313 LEU A N 1
ATOM 2479 C CA . LEU A 1 313 ? 12.336 -23.672 -11.664 1 95.19 313 LEU A CA 1
ATOM 2480 C C . LEU A 1 313 ? 10.906 -24.203 -11.641 1 95.19 313 LEU A C 1
ATOM 2482 O O . LEU A 1 313 ? 10.391 -24.562 -10.586 1 95.19 313 LEU A O 1
ATOM 2486 N N . LEU A 1 314 ? 10.289 -24.203 -12.766 1 96.06 314 LEU A N 1
ATOM 2487 C CA . LEU A 1 314 ? 8.93 -24.703 -12.906 1 96.06 314 LEU A CA 1
ATOM 2488 C C . LEU A 1 314 ? 8.82 -26.141 -12.406 1 96.06 314 LEU A C 1
ATOM 2490 O O . LEU A 1 314 ? 7.922 -26.469 -11.633 1 96.06 314 LEU A O 1
ATOM 2494 N N . GLU A 1 315 ? 9.734 -26.938 -12.828 1 90.31 315 GLU A N 1
ATOM 2495 C CA . GLU A 1 315 ? 9.719 -28.344 -12.445 1 90.31 315 GLU A CA 1
ATOM 2496 C C . GLU A 1 315 ? 9.914 -28.516 -10.938 1 90.31 315 GLU A C 1
ATOM 2498 O O . GLU A 1 315 ? 9.297 -29.375 -10.312 1 90.31 315 GLU A O 1
ATOM 2503 N N . ARG A 1 316 ? 10.766 -27.734 -10.391 1 89.06 316 ARG A N 1
ATOM 2504 C CA . ARG A 1 316 ? 10.969 -27.766 -8.945 1 89.06 316 ARG A CA 1
ATOM 2505 C C . ARG A 1 316 ? 9.688 -27.375 -8.203 1 89.06 316 ARG A C 1
ATOM 2507 O O . ARG A 1 316 ? 9.305 -28.047 -7.238 1 89.06 316 ARG A O 1
ATOM 2514 N N . ILE A 1 317 ? 9.047 -26.328 -8.648 1 94.25 317 ILE A N 1
ATOM 2515 C CA . ILE A 1 317 ? 7.832 -25.828 -8 1 94.25 317 ILE A CA 1
ATOM 2516 C C . ILE A 1 317 ? 6.715 -26.859 -8.133 1 94.25 317 ILE A C 1
ATOM 2518 O O . ILE A 1 317 ? 6.02 -27.172 -7.164 1 94.25 317 ILE A O 1
ATOM 2522 N N . GLU A 1 318 ? 6.609 -27.391 -9.32 1 92.31 318 GLU A N 1
ATOM 2523 C CA . GLU A 1 318 ? 5.602 -28.422 -9.547 1 92.31 318 GLU A CA 1
ATOM 2524 C C . GLU A 1 318 ? 5.824 -29.625 -8.641 1 92.31 318 GLU A C 1
ATOM 2526 O O . GLU A 1 318 ? 4.871 -30.156 -8.078 1 92.31 318 GLU A O 1
ATOM 2531 N N . SER A 1 319 ? 7.035 -29.984 -8.57 1 86.31 319 SER A N 1
ATOM 2532 C CA . SER A 1 319 ? 7.387 -31.141 -7.738 1 86.31 319 SER A CA 1
ATOM 2533 C C . SER A 1 319 ? 7.035 -30.891 -6.273 1 86.31 319 SER A C 1
ATOM 2535 O O . SER A 1 319 ? 6.496 -31.766 -5.598 1 86.31 319 SER A O 1
ATOM 2537 N N . HIS A 1 320 ? 7.383 -29.766 -5.863 1 88.19 320 HIS A N 1
ATOM 2538 C CA . HIS A 1 320 ? 7.105 -29.406 -4.48 1 88.19 320 HIS A CA 1
ATOM 2539 C C . HIS A 1 320 ? 5.602 -29.375 -4.211 1 88.19 320 HIS A C 1
ATOM 2541 O O . HIS A 1 320 ? 5.137 -29.906 -3.205 1 88.19 320 HIS A O 1
ATOM 2547 N N . LEU A 1 321 ? 4.863 -28.75 -5.062 1 90.38 321 LEU A N 1
ATOM 2548 C CA . LEU A 1 321 ? 3.422 -28.609 -4.883 1 90.38 321 LEU A CA 1
ATOM 2549 C C . LEU A 1 321 ? 2.744 -29.984 -4.926 1 90.38 321 LEU A C 1
ATOM 2551 O O . LEU A 1 321 ? 1.804 -30.234 -4.168 1 90.38 321 LEU A O 1
ATOM 2555 N N . ALA A 1 322 ? 3.254 -30.812 -5.793 1 85.38 322 ALA A N 1
ATOM 2556 C CA . ALA A 1 322 ? 2.721 -32.188 -5.883 1 85.38 322 ALA A CA 1
ATOM 2557 C C . ALA A 1 322 ? 2.984 -32.969 -4.594 1 85.38 322 ALA A C 1
ATOM 2559 O O . ALA A 1 322 ? 2.127 -33.719 -4.137 1 85.38 322 ALA A O 1
ATOM 2560 N N . ALA A 1 323 ? 4.098 -32.75 -4.07 1 84.38 323 ALA A N 1
ATOM 2561 C CA . ALA A 1 323 ? 4.496 -33.469 -2.857 1 84.38 323 ALA A CA 1
ATOM 2562 C C . ALA A 1 323 ? 3.619 -33.062 -1.675 1 84.38 323 ALA A C 1
ATOM 2564 O O . ALA A 1 323 ? 3.291 -33.875 -0.825 1 84.38 323 ALA A O 1
ATOM 2565 N N . LYS A 1 324 ? 3.324 -31.812 -1.693 1 84.5 324 LYS A N 1
ATOM 2566 C CA . LYS A 1 324 ? 2.508 -31.297 -0.598 1 84.5 324 LYS A CA 1
ATOM 2567 C C . LYS A 1 324 ? 1.175 -32.031 -0.511 1 84.5 324 LYS A C 1
ATOM 2569 O O . LYS A 1 324 ? 0.603 -32.156 0.573 1 84.5 324 LYS A O 1
ATOM 2574 N N . ASP A 1 325 ? 0.811 -32.562 -1.576 1 83.94 325 ASP A N 1
ATOM 2575 C CA . ASP A 1 325 ? -0.497 -33.188 -1.617 1 83.94 325 ASP A CA 1
ATOM 2576 C C . ASP A 1 325 ? -0.36 -34.719 -1.521 1 83.94 325 ASP A C 1
ATOM 2578 O O . ASP A 1 325 ? -1.326 -35.438 -1.747 1 83.94 325 ASP A O 1
ATOM 2582 N N . HIS A 1 326 ? 0.904 -35.156 -1.197 1 85.12 326 HIS A N 1
ATOM 2583 C CA . HIS A 1 326 ? 1.125 -36.625 -1.167 1 85.12 326 HIS A CA 1
ATOM 2584 C C . HIS A 1 326 ? 1.842 -37.031 0.111 1 85.12 326 HIS A C 1
ATOM 2586 O O . HIS A 1 326 ? 2.523 -36.219 0.742 1 85.12 326 HIS A O 1
ATOM 2592 N N . PHE A 1 327 ? 1.653 -38.25 0.478 1 85.81 327 PHE A N 1
ATOM 2593 C CA . PHE A 1 327 ? 2.402 -38.906 1.525 1 85.81 327 PHE A CA 1
ATOM 2594 C C . PHE A 1 327 ? 3.031 -40.188 0.993 1 85.81 327 PHE A C 1
ATOM 2596 O O . PHE A 1 327 ? 2.535 -40.781 0.028 1 85.81 327 PHE A O 1
ATOM 2603 N N . SER A 1 328 ? 4.129 -40.5 1.58 1 88.5 328 SER A N 1
ATOM 2604 C CA . SER A 1 328 ? 4.691 -41.844 1.377 1 88.5 328 SER A CA 1
ATOM 2605 C C . SER A 1 328 ? 4.293 -42.781 2.502 1 88.5 328 SER A C 1
ATOM 2607 O O . SER A 1 328 ? 4.34 -42.406 3.678 1 88.5 328 SER A O 1
ATOM 2609 N N . ILE A 1 329 ? 3.811 -43.906 2.072 1 88.12 329 ILE A N 1
ATOM 2610 C CA . ILE A 1 329 ? 3.463 -44.938 3.041 1 88.12 329 ILE A CA 1
ATOM 2611 C C . ILE A 1 329 ? 4.48 -46.062 2.977 1 88.12 329 ILE A C 1
ATOM 2613 O O . ILE A 1 329 ? 4.797 -46.562 1.893 1 88.12 329 ILE A O 1
ATOM 2617 N N . ILE A 1 330 ? 5.035 -46.375 4.082 1 89.44 330 ILE A N 1
ATOM 2618 C CA . ILE A 1 330 ? 5.844 -47.594 4.227 1 89.44 330 ILE A CA 1
ATOM 2619 C C . ILE A 1 330 ? 5.156 -48.562 5.18 1 89.44 330 ILE A C 1
ATOM 2621 O O . ILE A 1 330 ? 4.617 -48.156 6.215 1 89.44 330 ILE A O 1
ATOM 2625 N N . ALA A 1 331 ? 5.152 -49.75 4.758 1 90.19 331 ALA A N 1
ATOM 2626 C CA . ALA A 1 331 ? 4.484 -50.781 5.578 1 90.19 331 ALA A CA 1
ATOM 2627 C C . ALA A 1 331 ? 5.066 -52.156 5.32 1 90.19 331 ALA A C 1
ATOM 2629 O O . ALA A 1 331 ? 5.848 -52.344 4.383 1 90.19 331 ALA A O 1
ATOM 2630 N N . ASN A 1 332 ? 4.719 -53.031 6.246 1 89.31 332 ASN A N 1
ATOM 2631 C CA . ASN A 1 332 ? 5.043 -54.438 6.078 1 89.31 332 ASN A CA 1
ATOM 2632 C C . ASN A 1 332 ? 3.82 -55.25 5.668 1 89.31 332 ASN A C 1
ATOM 2634 O O . ASN A 1 332 ? 2.693 -54.938 6.035 1 89.31 332 ASN A O 1
ATOM 2638 N N . ILE A 1 333 ? 4.113 -56.25 4.84 1 90.69 333 ILE A N 1
ATOM 2639 C CA . ILE A 1 333 ? 3.025 -57.125 4.441 1 90.69 333 ILE A CA 1
ATOM 2640 C C . ILE A 1 333 ? 3.561 -58.562 4.242 1 90.69 333 ILE A C 1
ATOM 2642 O O . ILE A 1 333 ? 4.668 -58.75 3.736 1 90.69 333 ILE A O 1
ATOM 2646 N N . LYS A 1 334 ? 2.748 -59.5 4.656 1 88.12 334 LYS A N 1
ATOM 2647 C CA . LYS A 1 334 ? 3.117 -60.875 4.441 1 88.12 334 LYS A CA 1
ATOM 2648 C C . LYS A 1 334 ? 2.783 -61.344 3.018 1 88.12 334 LYS A C 1
ATOM 2650 O O . LYS A 1 334 ? 1.748 -60.938 2.471 1 88.12 334 LYS A O 1
ATOM 2655 N N . GLY A 1 335 ? 3.691 -62.094 2.475 1 87.5 335 GLY A N 1
ATOM 2656 C CA . GLY A 1 335 ? 3.459 -62.625 1.143 1 87.5 335 GLY A CA 1
ATOM 2657 C C . GLY A 1 335 ? 4.363 -63.781 0.803 1 87.5 335 GLY A C 1
ATOM 2658 O O . GLY A 1 335 ? 5.34 -64.062 1.51 1 87.5 335 GLY A O 1
ATOM 2659 N N . SER A 1 336 ? 3.934 -64.5 -0.226 1 88.5 336 SER A N 1
ATOM 2660 C CA . SER A 1 336 ? 4.695 -65.625 -0.651 1 88.5 336 SER A CA 1
ATOM 2661 C C . SER A 1 336 ? 5.824 -65.25 -1.598 1 88.5 336 SER A C 1
ATOM 2663 O O . SER A 1 336 ? 6.812 -66 -1.72 1 88.5 336 SER A O 1
ATOM 2665 N N . SER A 1 337 ? 5.648 -64.25 -2.301 1 88.44 337 SER A N 1
ATOM 2666 C CA . SER A 1 337 ? 6.621 -63.688 -3.238 1 88.44 337 SER A CA 1
ATOM 2667 C C . SER A 1 337 ? 6.387 -62.219 -3.477 1 88.44 337 SER A C 1
ATOM 2669 O O . SER A 1 337 ? 5.316 -61.688 -3.154 1 88.44 337 SER A O 1
ATOM 2671 N N . PRO A 1 338 ? 7.445 -61.562 -3.998 1 87.44 338 PRO A N 1
ATOM 2672 C CA . PRO A 1 338 ? 7.219 -60.188 -4.367 1 87.44 338 PRO A CA 1
ATOM 2673 C C . PRO A 1 338 ? 6.059 -60 -5.34 1 87.44 338 PRO A C 1
ATOM 2675 O O . PRO A 1 338 ? 5.316 -59.031 -5.254 1 87.44 338 PRO A O 1
ATOM 2678 N N . GLY A 1 339 ? 5.914 -60.875 -6.273 1 88.62 339 GLY A N 1
ATOM 2679 C CA . GLY A 1 339 ? 4.805 -60.844 -7.211 1 88.62 339 GLY A CA 1
ATOM 2680 C C . GLY A 1 339 ? 3.451 -60.969 -6.539 1 88.62 339 GLY A C 1
ATOM 2681 O O . GLY A 1 339 ? 2.504 -60.281 -6.906 1 88.62 339 GLY A O 1
ATOM 2682 N N . ASP A 1 340 ? 3.406 -61.844 -5.602 1 90.25 340 ASP A N 1
ATOM 2683 C CA . ASP A 1 340 ? 2.182 -62 -4.828 1 90.25 340 ASP A CA 1
ATOM 2684 C C . ASP A 1 340 ? 1.807 -60.719 -4.098 1 90.25 340 ASP A C 1
ATOM 2686 O O . ASP A 1 340 ? 0.652 -60.281 -4.137 1 90.25 340 ASP A O 1
ATOM 2690 N N . VAL A 1 341 ? 2.791 -60.156 -3.488 1 90.38 341 VAL A N 1
ATOM 2691 C CA . VAL A 1 341 ? 2.576 -58.906 -2.742 1 90.38 341 VAL A CA 1
ATOM 2692 C C . VAL A 1 341 ? 2.133 -57.812 -3.693 1 90.38 341 VAL A C 1
ATOM 2694 O O . VAL A 1 341 ? 1.19 -57.062 -3.398 1 90.38 341 VAL A O 1
ATOM 2697 N N . ALA A 1 342 ? 2.785 -57.719 -4.809 1 88.06 342 ALA A N 1
ATOM 2698 C CA . ALA A 1 342 ? 2.457 -56.719 -5.816 1 88.06 342 ALA A CA 1
ATOM 2699 C C . ALA A 1 342 ? 1.014 -56.844 -6.289 1 88.06 342 ALA A C 1
ATOM 2701 O O . ALA A 1 342 ? 0.32 -55.875 -6.504 1 88.06 342 ALA A O 1
ATOM 2702 N N . ARG A 1 343 ? 0.587 -58.062 -6.41 1 88.06 343 ARG A N 1
ATOM 2703 C CA . ARG A 1 343 ? -0.78 -58.312 -6.848 1 88.06 343 ARG A CA 1
ATOM 2704 C C . ARG A 1 343 ? -1.788 -57.906 -5.785 1 88.06 343 ARG A C 1
ATOM 2706 O O . ARG A 1 343 ? -2.84 -57.344 -6.105 1 88.06 343 ARG A O 1
ATOM 2713 N N . LYS A 1 344 ? -1.442 -58.156 -4.625 1 89.88 344 LYS A N 1
ATOM 2714 C CA . LYS A 1 344 ? -2.312 -57.75 -3.523 1 89.88 344 LYS A CA 1
ATOM 2715 C C . LYS A 1 344 ? -2.482 -56.219 -3.486 1 89.88 344 LYS A C 1
ATOM 2717 O O . LYS A 1 344 ? -3.604 -55.719 -3.391 1 89.88 344 LYS A O 1
ATOM 2722 N N . ILE A 1 345 ? -1.373 -55.562 -3.615 1 90.19 345 ILE A N 1
ATOM 2723 C CA . ILE A 1 345 ? -1.388 -54.125 -3.572 1 90.19 345 ILE A CA 1
ATOM 2724 C C . ILE A 1 345 ? -2.082 -53.562 -4.816 1 90.19 345 ILE A C 1
ATOM 2726 O O . ILE A 1 345 ? -2.883 -52.625 -4.73 1 90.19 345 ILE A O 1
ATOM 2730 N N . GLY A 1 346 ? -1.814 -54.156 -5.926 1 87.25 346 GLY A N 1
ATOM 2731 C CA . GLY A 1 346 ? -2.357 -53.719 -7.207 1 87.25 346 GLY A CA 1
ATOM 2732 C C . GLY A 1 346 ? -3.863 -53.875 -7.297 1 87.25 346 GLY A C 1
ATOM 2733 O O . GLY A 1 346 ? -4.512 -53.219 -8.117 1 87.25 346 GLY A O 1
ATOM 2734 N N . SER A 1 347 ? -4.367 -54.656 -6.445 1 86.25 347 SER A N 1
ATOM 2735 C CA . SER A 1 347 ? -5.809 -54.875 -6.434 1 86.25 347 SER A CA 1
ATOM 2736 C C . SER A 1 347 ? -6.535 -53.781 -5.68 1 86.25 347 SER A C 1
ATOM 2738 O O . SER A 1 347 ? -7.762 -53.688 -5.719 1 86.25 347 SER A O 1
ATOM 2740 N N . GLN A 1 348 ? -5.777 -52.969 -5.07 1 87.5 348 GLN A N 1
ATOM 2741 C CA . GLN A 1 348 ? -6.359 -51.875 -4.297 1 87.5 348 GLN A CA 1
ATOM 2742 C C . GLN A 1 348 ? -6.316 -50.562 -5.074 1 87.5 348 GLN A C 1
ATOM 2744 O O . GLN A 1 348 ? -5.281 -50.219 -5.633 1 87.5 348 GLN A O 1
ATOM 2749 N N . VAL A 1 349 ? -7.352 -49.781 -5.047 1 84.81 349 VAL A N 1
ATOM 2750 C CA . VAL A 1 349 ? -7.516 -48.594 -5.871 1 84.81 349 VAL A CA 1
ATOM 2751 C C . VAL A 1 349 ? -6.602 -47.5 -5.352 1 84.81 349 VAL A C 1
ATOM 2753 O O . VAL A 1 349 ? -5.973 -46.781 -6.141 1 84.81 349 VAL A O 1
ATOM 2756 N N . ASP A 1 350 ? -6.441 -47.375 -4.051 1 87.06 350 ASP A N 1
ATOM 2757 C CA . ASP A 1 350 ? -5.758 -46.219 -3.479 1 87.06 350 ASP A CA 1
ATOM 2758 C C . ASP A 1 350 ? -4.293 -46.531 -3.176 1 87.06 350 ASP A C 1
ATOM 2760 O O . ASP A 1 350 ? -3.57 -45.719 -2.627 1 87.06 350 ASP A O 1
ATOM 2764 N N . LEU A 1 351 ? -3.84 -47.75 -3.549 1 86.25 351 LEU A N 1
ATOM 2765 C CA . LEU A 1 351 ? -2.477 -48.156 -3.213 1 86.25 351 LEU A CA 1
ATOM 2766 C C . LEU A 1 351 ? -1.636 -48.344 -4.473 1 86.25 351 LEU A C 1
ATOM 2768 O O . LEU A 1 351 ? -0.511 -48.844 -4.41 1 86.25 351 LEU A O 1
ATOM 2772 N N . LYS A 1 352 ? -2.09 -47.969 -5.555 1 81.25 352 LYS A N 1
ATOM 2773 C CA . LYS A 1 352 ? -1.388 -48.188 -6.82 1 81.25 352 LYS A CA 1
ATOM 2774 C C . LYS A 1 352 ? -0.128 -47.344 -6.895 1 81.25 352 LYS A C 1
ATOM 2776 O O . LYS A 1 352 ? 0.844 -47.688 -7.559 1 81.25 352 LYS A O 1
ATOM 2781 N N . GLY A 1 353 ? -0.127 -46.281 -6.145 1 75.44 353 GLY A N 1
ATOM 2782 C CA . GLY A 1 353 ? 1.009 -45.375 -6.184 1 75.44 353 GLY A CA 1
ATOM 2783 C C . GLY A 1 353 ? 1.137 -44.656 -7.5 1 75.44 353 GLY A C 1
ATOM 2784 O O . GLY A 1 353 ? 0.192 -44.594 -8.289 1 75.44 353 GLY A O 1
ATOM 2785 N N . MET A 1 354 ? 2.234 -44.031 -7.887 1 73.19 354 MET A N 1
ATOM 2786 C CA . MET A 1 354 ? 2.492 -43.281 -9.102 1 73.19 354 MET A CA 1
ATOM 2787 C C . MET A 1 354 ? 2.869 -44.188 -10.258 1 73.19 354 MET A C 1
ATOM 2789 O O . MET A 1 354 ? 2.258 -44.125 -11.328 1 73.19 354 MET A O 1
ATOM 2793 N N . ASP A 1 355 ? 3.816 -45.062 -10.117 1 73.88 355 ASP A N 1
ATOM 2794 C CA . ASP A 1 355 ? 4.258 -46.031 -11.117 1 73.88 355 ASP A CA 1
ATOM 2795 C C . ASP A 1 355 ? 4.191 -47.438 -10.562 1 73.88 355 ASP A C 1
ATOM 2797 O O . ASP A 1 355 ? 4.805 -48.375 -11.117 1 73.88 355 ASP A O 1
ATOM 2801 N N . GLY A 1 356 ? 3.5 -47.562 -9.367 1 77.62 356 GLY A N 1
ATOM 2802 C CA . GLY A 1 356 ? 3.395 -48.844 -8.711 1 77.62 356 GLY A CA 1
ATOM 2803 C C . GLY A 1 356 ? 4.098 -48.906 -7.367 1 77.62 356 GLY A C 1
ATOM 2804 O O . GLY A 1 356 ? 4.898 -48 -7.047 1 77.62 356 GLY A O 1
ATOM 2805 N N . PRO A 1 357 ? 3.83 -49.906 -6.629 1 80.94 357 PRO A N 1
ATOM 2806 C CA . PRO A 1 357 ? 4.449 -50 -5.305 1 80.94 357 PRO A CA 1
ATOM 2807 C C . PRO A 1 357 ? 5.867 -50.562 -5.359 1 80.94 357 PRO A C 1
ATOM 2809 O O . PRO A 1 357 ? 6.199 -51.312 -6.277 1 80.94 357 PRO A O 1
ATOM 2812 N N . THR A 1 358 ? 6.699 -50.062 -4.516 1 84.44 358 THR A N 1
ATOM 2813 C CA . THR A 1 358 ? 7.98 -50.719 -4.273 1 84.44 358 THR A CA 1
ATOM 2814 C C . THR A 1 358 ? 7.828 -51.844 -3.262 1 84.44 358 THR A C 1
ATOM 2816 O O . THR A 1 358 ? 7.156 -51.688 -2.24 1 84.44 358 THR A O 1
ATOM 2819 N N . VAL A 1 359 ? 8.336 -53.094 -3.598 1 88.75 359 VAL A N 1
ATOM 2820 C CA . VAL A 1 359 ? 8.25 -54.25 -2.729 1 88.75 359 VAL A CA 1
ATOM 2821 C C . VAL A 1 359 ? 9.656 -54.781 -2.443 1 88.75 359 VAL A C 1
ATOM 2823 O O . VAL A 1 359 ? 10.406 -55.094 -3.367 1 88.75 359 VAL A O 1
ATOM 2826 N N . SER A 1 360 ? 9.992 -54.812 -1.134 1 87.81 360 SER A N 1
ATOM 2827 C CA . SER A 1 360 ? 11.312 -55.312 -0.73 1 87.81 360 SER A CA 1
ATOM 2828 C C . SER A 1 360 ? 11.188 -56.438 0.298 1 87.81 360 SER A C 1
ATOM 2830 O O . SER A 1 360 ? 10.406 -56.344 1.244 1 87.81 360 SER A O 1
ATOM 2832 N N . PRO A 1 361 ? 11.898 -57.531 0.082 1 85.94 361 PRO A N 1
ATOM 2833 C CA . PRO A 1 361 ? 11.867 -58.594 1.102 1 85.94 361 PRO A CA 1
ATOM 2834 C C . PRO A 1 361 ? 12.453 -58.125 2.436 1 85.94 361 PRO A C 1
ATOM 2836 O O . PRO A 1 361 ? 13.438 -57.406 2.457 1 85.94 361 PRO A O 1
ATOM 2839 N N . VAL A 1 362 ? 11.758 -58.469 3.424 1 84 362 VAL A N 1
ATOM 2840 C CA . VAL A 1 362 ? 12.281 -58.219 4.766 1 84 362 VAL A CA 1
ATOM 2841 C C . VAL A 1 362 ? 13.062 -59.469 5.227 1 84 362 VAL A C 1
ATOM 2843 O O . VAL A 1 362 ? 12.539 -60.562 5.215 1 84 362 VAL A O 1
ATOM 2846 N N . ILE A 1 363 ? 14.32 -59.312 5.438 1 77.75 363 ILE A N 1
ATOM 2847 C CA . ILE A 1 363 ? 15.141 -60.406 5.887 1 77.75 363 ILE A CA 1
ATOM 2848 C C . ILE A 1 363 ? 15.055 -60.531 7.406 1 77.75 363 ILE A C 1
ATOM 2850 O O . ILE A 1 363 ? 15.609 -59.719 8.133 1 77.75 363 ILE A O 1
ATOM 2854 N N . PRO A 1 364 ? 14.312 -61.469 7.746 1 73.88 364 PRO A N 1
ATOM 2855 C CA . PRO A 1 364 ? 14.18 -61.625 9.195 1 73.88 364 PRO A CA 1
ATOM 2856 C C . PRO A 1 364 ? 15.453 -62.156 9.852 1 73.88 364 PRO A C 1
ATOM 2858 O O . PRO A 1 364 ? 16.328 -62.688 9.172 1 73.88 364 PRO A O 1
ATOM 2861 N N . PRO A 1 365 ? 15.547 -61.719 11.133 1 75.19 365 PRO A N 1
ATOM 2862 C CA . PRO A 1 365 ? 16.672 -62.344 11.836 1 75.19 365 PRO A CA 1
ATOM 2863 C C . PRO A 1 365 ? 16.641 -63.844 11.734 1 75.19 365 PRO A C 1
ATOM 2865 O O . PRO A 1 365 ? 15.602 -64.438 11.43 1 75.19 365 PRO A O 1
ATOM 2868 N N . ARG A 1 366 ? 17.828 -64.562 11.82 1 74.62 366 ARG A N 1
ATOM 2869 C CA . ARG A 1 366 ? 17.938 -66 11.781 1 74.62 366 ARG A CA 1
ATOM 2870 C C . ARG A 1 366 ? 16.906 -66.688 12.688 1 74.62 366 ARG A C 1
ATOM 2872 O O . ARG A 1 366 ? 16.703 -66.25 13.82 1 74.62 366 ARG A O 1
ATOM 2879 N N . GLY A 1 367 ? 16.109 -67.562 12.203 1 69.5 367 GLY A N 1
ATOM 2880 C CA . GLY A 1 367 ? 15.133 -68.312 12.984 1 69.5 367 GLY A CA 1
ATOM 2881 C C . GLY A 1 367 ? 13.711 -67.875 12.789 1 69.5 367 GLY A C 1
ATOM 2882 O O . GLY A 1 367 ? 12.758 -68.5 13.258 1 69.5 367 GLY A O 1
ATOM 2883 N N . PHE A 1 368 ? 13.688 -66.688 12.234 1 64.62 368 PHE A N 1
ATOM 2884 C CA . PHE A 1 368 ? 12.328 -66.188 12.07 1 64.62 368 PHE A CA 1
ATOM 2885 C C . PHE A 1 368 ? 11.797 -66.5 10.68 1 64.62 368 PHE A C 1
ATOM 2887 O O . PHE A 1 368 ? 12.578 -66.688 9.742 1 64.62 368 PHE A O 1
ATOM 2894 N N . ASP A 1 369 ? 10.555 -66.688 10.562 1 65.62 369 ASP A N 1
ATOM 2895 C CA . ASP A 1 369 ? 9.906 -67.062 9.312 1 65.62 369 ASP A CA 1
ATOM 2896 C C . ASP A 1 369 ? 10.109 -66 8.242 1 65.62 369 ASP A C 1
ATOM 2898 O O . ASP A 1 369 ? 10.062 -64.812 8.539 1 65.62 369 ASP A O 1
ATOM 2902 N N . SER A 1 370 ? 10.422 -66.562 7.137 1 70.88 370 SER A N 1
ATOM 2903 C CA . SER A 1 370 ? 10.516 -65.688 5.941 1 70.88 370 SER A CA 1
ATOM 2904 C C . SER A 1 370 ? 9.141 -65.375 5.367 1 70.88 370 SER A C 1
ATOM 2906 O O . SER A 1 370 ? 8.141 -66 5.785 1 70.88 370 SER A O 1
ATOM 2908 N N . GLY A 1 371 ? 8.93 -64.312 4.77 1 84 371 GLY A N 1
ATOM 2909 C CA . GLY A 1 371 ? 7.691 -64 4.055 1 84 371 GLY A CA 1
ATOM 2910 C C . GLY A 1 371 ? 7.16 -62.625 4.277 1 84 371 GLY A C 1
ATOM 2911 O O . GLY A 1 371 ? 5.98 -62.344 4.051 1 84 371 GLY A O 1
ATOM 2912 N N . MET A 1 372 ? 8 -61.938 4.926 1 87.94 372 MET A N 1
ATOM 2913 C CA . MET A 1 372 ? 7.605 -60.531 5.113 1 87.94 372 MET A CA 1
ATOM 2914 C C . MET A 1 372 ? 8.25 -59.625 4.062 1 87.94 372 MET A C 1
ATOM 2916 O O . MET A 1 372 ? 9.414 -59.812 3.709 1 87.94 372 MET A O 1
ATOM 2920 N N . TYR A 1 373 ? 7.414 -58.719 3.611 1 91.19 373 TYR A N 1
ATOM 2921 C CA . TYR A 1 373 ? 7.875 -57.75 2.635 1 91.19 373 TYR A CA 1
ATOM 2922 C C . TYR A 1 373 ? 7.586 -56.312 3.109 1 91.19 373 TYR A C 1
ATOM 2924 O O . TYR A 1 373 ? 6.574 -56.062 3.775 1 91.19 373 TYR A O 1
ATOM 2932 N N . ALA A 1 374 ? 8.547 -55.438 2.855 1 90.5 374 ALA A N 1
ATOM 2933 C CA . ALA A 1 374 ? 8.328 -54 3.029 1 90.5 374 ALA A CA 1
ATOM 2934 C C . ALA A 1 374 ? 7.824 -53.344 1.739 1 90.5 374 ALA A C 1
ATOM 2936 O O . ALA A 1 374 ? 8.32 -53.656 0.653 1 90.5 374 ALA A O 1
ATOM 2937 N N . ILE A 1 375 ? 6.82 -52.562 1.89 1 89.94 375 ILE A N 1
ATOM 2938 C CA . ILE A 1 375 ? 6.297 -51.906 0.706 1 89.94 375 ILE A CA 1
ATOM 2939 C C . ILE A 1 375 ? 6.41 -50.375 0.878 1 89.94 375 ILE A C 1
ATOM 2941 O O . ILE A 1 375 ? 6.414 -49.875 2.004 1 89.94 375 ILE A O 1
ATOM 2945 N N . GLY A 1 376 ? 6.594 -49.625 -0.236 1 89.38 376 GLY A N 1
ATOM 2946 C CA . GLY A 1 376 ? 6.559 -48.188 -0.339 1 89.38 376 GLY A CA 1
ATOM 2947 C C . GLY A 1 376 ? 5.637 -47.688 -1.437 1 89.38 376 GLY A C 1
ATOM 2948 O O . GLY A 1 376 ? 5.746 -48.125 -2.586 1 89.38 376 GLY A O 1
ATOM 2949 N N . VAL A 1 377 ? 4.688 -46.875 -0.993 1 87.81 377 VAL A N 1
ATOM 2950 C CA . VAL A 1 377 ? 3.752 -46.312 -1.972 1 87.81 377 VAL A CA 1
ATOM 2951 C C . VAL A 1 377 ? 3.477 -44.844 -1.663 1 87.81 377 VAL A C 1
ATOM 2953 O O . VAL A 1 377 ? 3.354 -44.469 -0.498 1 87.81 377 VAL A O 1
ATOM 2956 N N . VAL A 1 378 ? 3.412 -44.094 -2.816 1 87.06 378 VAL A N 1
ATOM 2957 C CA . VAL A 1 378 ? 3.039 -42.688 -2.674 1 87.06 378 VAL A CA 1
ATOM 2958 C C . VAL A 1 378 ? 1.551 -42.5 -2.971 1 87.06 378 VAL A C 1
ATOM 2960 O O . VAL A 1 378 ? 1.061 -42.969 -4.004 1 87.06 378 VAL A O 1
ATOM 2963 N N . VAL A 1 379 ? 0.823 -41.844 -1.925 1 86.81 379 VAL A N 1
ATOM 2964 C CA . VAL A 1 379 ? -0.62 -41.688 -2.07 1 86.81 379 VAL A CA 1
ATOM 2965 C C . VAL A 1 379 ? -1 -40.219 -1.864 1 86.81 379 VAL A C 1
ATOM 2967 O O . VAL A 1 379 ? -0.25 -39.469 -1.25 1 86.81 379 VAL A O 1
ATOM 2970 N N . LYS A 1 380 ? -2.188 -39.844 -2.422 1 87 380 LYS A N 1
ATOM 2971 C CA . LYS A 1 380 ? -2.719 -38.5 -2.195 1 87 380 LYS A CA 1
ATOM 2972 C C . LYS A 1 380 ? -3.178 -38.344 -0.751 1 87 380 LYS A C 1
ATOM 2974 O O . LYS A 1 380 ? -3.75 -39.25 -0.161 1 87 380 LYS A O 1
ATOM 2979 N N . LYS A 1 381 ? -3.006 -37.156 -0.245 1 85.56 381 LYS A N 1
ATOM 2980 C CA . LYS A 1 381 ? -3.357 -36.875 1.142 1 85.56 381 LYS A CA 1
ATOM 2981 C C . LYS A 1 381 ? -4.84 -37.125 1.4 1 85.56 381 LYS A C 1
ATOM 2983 O O . LYS A 1 381 ? -5.207 -37.688 2.432 1 85.56 381 LYS A O 1
ATOM 2988 N N . ASN A 1 382 ? -5.625 -36.781 0.472 1 86.31 382 ASN A N 1
ATOM 2989 C CA . ASN A 1 382 ? -7.066 -36.875 0.673 1 86.31 382 ASN A CA 1
ATOM 2990 C C . ASN A 1 382 ? -7.535 -38.344 0.557 1 86.31 382 ASN A C 1
ATOM 2992 O O . ASN A 1 382 ? -8.703 -38.656 0.812 1 86.31 382 ASN A O 1
ATOM 2996 N N . ARG A 1 383 ? -6.598 -39.25 0.27 1 88.56 383 ARG A N 1
ATOM 2997 C CA . ARG A 1 383 ? -6.918 -40.656 0.162 1 88.56 383 ARG A CA 1
ATOM 2998 C C . ARG A 1 383 ? -6.129 -41.5 1.181 1 88.56 383 ARG A C 1
ATOM 3000 O O . ARG A 1 383 ? -6.125 -42.719 1.128 1 88.56 383 ARG A O 1
ATOM 3007 N N . LEU A 1 384 ? -5.512 -40.844 2.043 1 86.56 384 LEU A N 1
ATOM 3008 C CA . LEU A 1 384 ? -4.578 -41.5 2.955 1 86.56 384 LEU A CA 1
ATOM 3009 C C . LEU A 1 384 ? -5.289 -42.531 3.805 1 86.56 384 LEU A C 1
ATOM 3011 O O . LEU A 1 384 ? -4.855 -43.688 3.867 1 86.56 384 LEU A O 1
ATOM 3015 N N . TYR A 1 385 ? -6.375 -42.125 4.379 1 86 385 TYR A N 1
ATOM 3016 C CA . TYR A 1 385 ? -7.059 -43.031 5.301 1 86 385 TYR A CA 1
ATOM 3017 C C . TYR A 1 385 ? -7.629 -44.25 4.562 1 86 385 TYR A C 1
ATOM 3019 O O . TYR A 1 385 ? -7.559 -45.375 5.055 1 86 385 TYR A O 1
ATOM 3027 N N . LYS A 1 386 ? -8.125 -43.938 3.457 1 90.12 386 LYS A N 1
ATOM 3028 C CA . LYS A 1 386 ? -8.625 -45.031 2.641 1 90.12 386 LYS A CA 1
ATOM 3029 C C . LYS A 1 386 ? -7.492 -46 2.242 1 90.12 386 LYS A C 1
ATOM 3031 O O . LYS A 1 386 ? -7.664 -47.219 2.256 1 90.12 386 LYS A O 1
ATOM 3036 N N . ALA A 1 387 ? -6.422 -45.469 1.913 1 91 387 ALA A N 1
ATOM 3037 C CA . ALA A 1 387 ? -5.258 -46.25 1.544 1 91 387 ALA A CA 1
ATOM 3038 C C . ALA A 1 387 ? -4.801 -47.156 2.707 1 91 387 ALA A C 1
ATOM 3040 O O . ALA A 1 387 ? -4.477 -48.312 2.518 1 91 387 ALA A O 1
ATOM 3041 N N . ILE A 1 388 ? -4.797 -46.562 3.9 1 87.81 388 ILE A N 1
ATOM 3042 C CA . ILE A 1 388 ? -4.359 -47.281 5.09 1 87.81 388 ILE A CA 1
ATOM 3043 C C . ILE A 1 388 ? -5.324 -48.438 5.379 1 87.81 388 ILE A C 1
ATOM 3045 O O . ILE A 1 388 ? -4.902 -49.562 5.695 1 87.81 388 ILE A O 1
ATOM 3049 N N . GLU A 1 389 ? -6.598 -48.094 5.223 1 88.81 389 GLU A N 1
ATOM 3050 C CA . GLU A 1 389 ? -7.605 -49.156 5.422 1 88.81 389 GLU A CA 1
ATOM 3051 C C . GLU A 1 389 ? -7.43 -50.281 4.422 1 88.81 389 GLU A C 1
ATOM 3053 O O . GLU A 1 389 ? -7.52 -51.469 4.785 1 88.81 389 GLU A O 1
ATOM 3058 N N . GLN A 1 390 ? -7.219 -49.938 3.27 1 92.06 390 GLN A N 1
ATOM 3059 C CA . GLN A 1 390 ? -6.996 -50.938 2.225 1 92.06 390 GLN A CA 1
ATOM 3060 C C . GLN A 1 390 ? -5.75 -51.781 2.516 1 92.06 390 GLN A C 1
ATOM 3062 O O . GLN A 1 390 ? -5.758 -53 2.344 1 92.06 390 GLN A O 1
ATOM 3067 N N . LEU A 1 391 ? -4.742 -51.156 2.938 1 90.62 391 LEU A N 1
ATOM 3068 C CA . LEU A 1 391 ? -3.486 -51.844 3.252 1 90.62 391 LEU A CA 1
ATOM 3069 C C . LEU A 1 391 ? -3.668 -52.812 4.398 1 90.62 391 LEU A C 1
ATOM 3071 O O . LEU A 1 391 ? -3.184 -53.938 4.332 1 90.62 391 LEU A O 1
ATOM 3075 N N . ARG A 1 392 ? -4.363 -52.375 5.363 1 88.38 392 ARG A N 1
ATOM 3076 C CA . ARG A 1 392 ? -4.648 -53.25 6.492 1 88.38 392 ARG A CA 1
ATOM 3077 C C . ARG A 1 392 ? -5.527 -54.406 6.07 1 88.38 392 ARG A C 1
ATOM 3079 O O . ARG A 1 392 ? -5.348 -55.531 6.547 1 88.38 392 ARG A O 1
ATOM 3086 N N . GLY A 1 393 ? -6.371 -54.125 5.234 1 90.38 393 GLY A N 1
ATOM 3087 C CA . GLY A 1 393 ? -7.285 -55.156 4.738 1 90.38 393 GLY A CA 1
ATOM 3088 C C . GLY A 1 393 ? -6.582 -56.281 4.012 1 90.38 393 GLY A C 1
ATOM 3089 O O . GLY A 1 393 ? -7.07 -57.406 3.988 1 90.38 393 GLY A O 1
ATOM 3090 N N . ILE A 1 394 ? -5.457 -56 3.465 1 90.5 394 ILE A N 1
ATOM 3091 C CA . ILE A 1 394 ? -4.75 -57.031 2.707 1 90.5 394 ILE A CA 1
ATOM 3092 C C . ILE A 1 394 ? -3.572 -57.562 3.525 1 90.5 394 ILE A C 1
ATOM 3094 O O . ILE A 1 394 ? -2.662 -58.188 2.98 1 90.5 394 ILE A O 1
ATOM 3098 N N . GLY A 1 395 ? -3.588 -57.156 4.801 1 87.94 395 GLY A N 1
ATOM 3099 C CA . GLY A 1 395 ? -2.621 -57.75 5.707 1 87.94 395 GLY A CA 1
ATOM 3100 C C . GLY A 1 395 ? -1.429 -56.844 5.98 1 87.94 395 GLY A C 1
ATOM 3101 O O . GLY A 1 395 ? -0.41 -57.312 6.504 1 87.94 395 GLY A O 1
ATOM 3102 N N . GLY A 1 396 ? -1.582 -55.656 5.578 1 89.31 396 GLY A N 1
ATOM 3103 C CA . GLY A 1 396 ? -0.508 -54.719 5.871 1 89.31 396 GLY A CA 1
ATOM 3104 C C . GLY A 1 396 ? -0.396 -54.406 7.348 1 89.31 396 GLY A C 1
ATOM 3105 O O . GLY A 1 396 ? -1.401 -54.375 8.062 1 89.31 396 GLY A O 1
ATOM 3106 N N . SER A 1 397 ? 0.896 -54.219 7.809 1 88 397 SER A N 1
ATOM 3107 C CA . SER A 1 397 ? 1.169 -53.844 9.195 1 88 397 SER A CA 1
ATOM 3108 C C . SER A 1 397 ? 2.367 -52.906 9.289 1 88 397 SER A C 1
ATOM 3110 O O . SER A 1 397 ? 3.096 -52.719 8.312 1 88 397 SER A O 1
ATOM 3112 N N . GLY A 1 398 ? 2.516 -52.25 10.586 1 87.5 398 GLY A N 1
ATOM 3113 C CA . GLY A 1 398 ? 3.631 -51.344 10.758 1 87.5 398 GLY A CA 1
ATOM 3114 C C . GLY A 1 398 ? 3.592 -50.156 9.805 1 87.5 398 GLY A C 1
ATOM 3115 O O . GLY A 1 398 ? 4.598 -49.844 9.164 1 87.5 398 GLY A O 1
ATOM 3116 N N . VAL A 1 399 ? 2.535 -49.625 9.672 1 86.06 399 VAL A N 1
ATOM 3117 C CA . VAL A 1 399 ? 2.324 -48.562 8.695 1 86.06 399 VAL A CA 1
ATOM 3118 C C . VAL A 1 399 ? 2.957 -47.281 9.195 1 86.06 399 VAL A C 1
ATOM 3120 O O . VAL A 1 399 ? 2.672 -46.812 10.305 1 86.06 399 VAL A O 1
ATOM 3123 N N . CYS A 1 400 ? 3.881 -46.75 8.422 1 85.75 400 CYS A N 1
ATOM 3124 C CA . CYS A 1 400 ? 4.492 -45.438 8.664 1 85.75 400 CYS A CA 1
ATOM 3125 C C . CYS A 1 400 ? 4.16 -44.469 7.535 1 85.75 400 CYS A C 1
ATOM 3127 O O . CYS A 1 400 ? 4.219 -44.844 6.359 1 85.75 400 CYS A O 1
ATOM 3129 N N . VAL A 1 401 ? 3.732 -43.344 7.93 1 86.19 401 VAL A N 1
ATOM 3130 C CA . VAL A 1 401 ? 3.42 -42.312 6.969 1 86.19 401 VAL A CA 1
ATOM 3131 C C . VAL A 1 401 ? 4.496 -41.219 7.02 1 86.19 401 VAL A C 1
ATOM 3133 O O . VAL A 1 401 ? 4.781 -40.688 8.086 1 86.19 401 VAL A O 1
ATOM 3136 N N . LEU A 1 402 ? 5.09 -41 5.895 1 85.69 402 LEU A N 1
ATOM 3137 C CA . LEU A 1 402 ? 6.168 -40.031 5.801 1 85.69 402 LEU A CA 1
ATOM 3138 C C . LEU A 1 402 ? 5.793 -38.906 4.855 1 85.69 402 LEU A C 1
ATOM 3140 O O . LEU A 1 402 ? 5.148 -39.125 3.828 1 85.69 402 LEU A O 1
ATOM 3144 N N . PRO A 1 403 ? 6.234 -37.656 5.188 1 85.81 403 PRO A N 1
ATOM 3145 C CA . PRO A 1 403 ? 6.062 -36.562 4.227 1 85.81 403 PRO A CA 1
ATOM 3146 C C . PRO A 1 403 ? 6.938 -36.719 2.988 1 85.81 403 PRO A C 1
ATOM 3148 O O . PRO A 1 403 ? 8.016 -37.312 3.062 1 85.81 403 PRO A O 1
ATOM 3151 N N . VAL A 1 404 ? 6.297 -36.438 1.863 1 78.69 404 VAL A N 1
ATOM 3152 C CA . VAL A 1 404 ? 7.066 -36.406 0.624 1 78.69 404 VAL A CA 1
ATOM 3153 C C . VAL A 1 404 ? 7.512 -34.969 0.344 1 78.69 404 VAL A C 1
ATOM 3155 O O . VAL A 1 404 ? 6.719 -34.031 0.462 1 78.69 404 VAL A O 1
ATOM 3158 N N . SER A 1 405 ? 8.781 -34.844 0.046 1 72.94 405 SER A N 1
ATOM 3159 C CA . SER A 1 405 ? 9.297 -33.5 -0.161 1 72.94 405 SER A CA 1
ATOM 3160 C C . SER A 1 405 ? 9.172 -33.094 -1.62 1 72.94 405 SER A C 1
ATOM 3162 O O . SER A 1 405 ? 8.867 -31.922 -1.913 1 72.94 405 SER A O 1
ATOM 3164 N N . TYR A 1 406 ? 9.469 -34.062 -2.529 1 76.44 406 TYR A N 1
ATOM 3165 C CA . TYR A 1 406 ? 9.398 -33.75 -3.953 1 76.44 406 TYR A CA 1
ATOM 3166 C C . TYR A 1 406 ? 8.844 -34.906 -4.746 1 76.44 406 TYR A C 1
ATOM 3168 O O . TYR A 1 406 ? 9.125 -36.062 -4.43 1 76.44 406 TYR A O 1
ATOM 3176 N N . VAL A 1 407 ? 8 -34.625 -5.672 1 74.25 407 VAL A N 1
ATOM 3177 C CA . VAL A 1 407 ? 7.527 -35.594 -6.66 1 74.25 407 VAL A CA 1
ATOM 3178 C C . VAL A 1 407 ? 7.762 -35.062 -8.07 1 74.25 407 VAL A C 1
ATOM 3180 O O . VAL A 1 407 ? 7.242 -34 -8.422 1 74.25 407 VAL A O 1
ATOM 3183 N N . PHE A 1 408 ? 8.594 -35.688 -8.805 1 71.31 408 PHE A N 1
ATOM 3184 C CA . PHE A 1 408 ? 8.891 -35.188 -10.148 1 71.31 408 PHE A CA 1
ATOM 3185 C C . PHE A 1 408 ? 8.156 -36.031 -11.195 1 71.31 408 PHE A C 1
ATOM 3187 O O . PHE A 1 408 ? 8.125 -37.25 -11.117 1 71.31 408 PHE A O 1
ATOM 3194 N N . GLU A 1 409 ? 7.484 -35.375 -12.094 1 68.75 409 GLU A N 1
ATOM 3195 C CA . GLU A 1 409 ? 6.918 -36 -13.273 1 68.75 409 GLU A CA 1
ATOM 3196 C C . GLU A 1 409 ? 7.918 -36.031 -14.422 1 68.75 409 GLU A C 1
ATOM 3198 O O . GLU A 1 409 ? 8.922 -35.312 -14.391 1 68.75 409 GLU A O 1
ATOM 3203 N N . LYS A 1 410 ? 7.734 -37 -15.344 1 66.94 410 LYS A N 1
ATOM 3204 C CA . LYS A 1 410 ? 8.641 -37.125 -16.469 1 66.94 410 LYS A CA 1
ATOM 3205 C C . LYS A 1 410 ? 8.727 -35.844 -17.281 1 66.94 410 LYS A C 1
ATOM 3207 O O . LYS A 1 410 ? 9.82 -35.375 -17.625 1 66.94 410 LYS A O 1
ATOM 3212 N N . LYS A 1 411 ? 7.559 -35.281 -17.625 1 78.75 411 LYS A N 1
ATOM 3213 C CA . LYS A 1 411 ? 7.539 -34.031 -18.375 1 78.75 411 LYS A CA 1
ATOM 3214 C C . LYS A 1 411 ? 6.527 -33.031 -17.797 1 78.75 411 LYS A C 1
ATOM 3216 O O . LYS A 1 411 ? 5.473 -33.438 -17.297 1 78.75 411 LYS A O 1
ATOM 3221 N N . SER A 1 412 ? 6.977 -31.797 -17.859 1 87.25 412 SER A N 1
ATOM 3222 C CA . SER A 1 412 ? 6.055 -30.766 -17.406 1 87.25 412 SER A CA 1
ATOM 3223 C C . SER A 1 412 ? 5.109 -30.328 -18.516 1 87.25 412 SER A C 1
ATOM 3225 O O . SER A 1 412 ? 5.547 -29.766 -19.531 1 87.25 412 SER A O 1
ATOM 3227 N N . ALA A 1 413 ? 3.852 -30.672 -18.375 1 89.5 413 ALA A N 1
ATOM 3228 C CA . ALA A 1 413 ? 2.844 -30.25 -19.344 1 89.5 413 ALA A CA 1
ATOM 3229 C C . ALA A 1 413 ? 2.838 -28.734 -19.5 1 89.5 413 ALA A C 1
ATOM 3231 O O . ALA A 1 413 ? 2.631 -28.219 -20.609 1 89.5 413 ALA A O 1
ATOM 3232 N N . ARG A 1 414 ? 3.08 -28.031 -18.453 1 93.81 414 ARG A N 1
ATOM 3233 C CA . ARG A 1 414 ? 3.133 -26.562 -18.484 1 93.81 414 ARG A CA 1
ATOM 3234 C C . ARG A 1 414 ? 4.277 -26.078 -19.375 1 93.81 414 ARG A C 1
ATOM 3236 O O . ARG A 1 414 ? 4.109 -25.156 -20.156 1 93.81 414 ARG A O 1
ATOM 3243 N N . TRP A 1 415 ? 5.387 -26.719 -19.234 1 93.5 415 TRP A N 1
ATOM 3244 C CA . TRP A 1 415 ? 6.539 -26.312 -20.031 1 93.5 415 TRP A CA 1
ATOM 3245 C C . TRP A 1 415 ? 6.273 -26.516 -21.531 1 93.5 415 TRP A C 1
ATOM 3247 O O . TRP A 1 415 ? 6.613 -25.672 -22.344 1 93.5 415 TRP A O 1
ATOM 3257 N N . GLU A 1 416 ? 5.645 -27.656 -21.828 1 91.94 416 GLU A N 1
ATOM 3258 C CA . GLU A 1 416 ? 5.309 -27.938 -23.234 1 91.94 416 GLU A CA 1
ATOM 3259 C C . GLU A 1 416 ? 4.398 -26.859 -23.812 1 91.94 416 GLU A C 1
ATOM 3261 O O . GLU A 1 416 ? 4.566 -26.453 -24.953 1 91.94 416 GLU A O 1
ATOM 3266 N N . ARG A 1 417 ? 3.492 -26.469 -23.047 1 93.31 417 ARG A N 1
ATOM 3267 C CA . ARG A 1 417 ? 2.576 -25.406 -23.469 1 93.31 417 ARG A CA 1
ATOM 3268 C C . ARG A 1 417 ? 3.32 -24.109 -23.734 1 93.31 417 ARG A C 1
ATOM 3270 O O . ARG A 1 417 ? 3.018 -23.391 -24.688 1 93.31 417 ARG A O 1
ATOM 3277 N N . ILE A 1 418 ? 4.293 -23.766 -22.875 1 94.12 418 ILE A N 1
ATOM 3278 C CA . ILE A 1 418 ? 5.066 -22.531 -23 1 94.12 418 ILE A CA 1
ATOM 3279 C C . ILE A 1 418 ? 5.875 -22.547 -24.297 1 94.12 418 ILE A C 1
ATOM 3281 O O . ILE A 1 418 ? 5.883 -21.578 -25.047 1 94.12 418 ILE A O 1
ATOM 3285 N N . ILE A 1 419 ? 6.5 -23.656 -24.578 1 92.75 419 ILE A N 1
ATOM 3286 C CA . ILE A 1 419 ? 7.332 -23.797 -25.766 1 92.75 419 ILE A CA 1
ATOM 3287 C C . ILE A 1 419 ? 6.461 -23.672 -27.016 1 92.75 419 ILE A C 1
ATOM 3289 O O . ILE A 1 419 ? 6.855 -23.031 -28 1 92.75 419 ILE A O 1
ATOM 3293 N N . LYS A 1 420 ? 5.332 -24.312 -26.969 1 92.06 420 LYS A N 1
ATOM 3294 C CA . LYS A 1 420 ? 4.391 -24.203 -28.078 1 92.06 420 LYS A CA 1
ATOM 3295 C C . LYS A 1 420 ? 3.959 -22.766 -28.297 1 92.06 420 LYS A C 1
ATOM 3297 O O . LYS A 1 420 ? 3.898 -22.297 -29.438 1 92.06 420 LYS A O 1
ATOM 3302 N N . THR A 1 421 ? 3.693 -22.078 -27.25 1 92.31 421 THR A N 1
ATOM 3303 C CA . THR A 1 421 ? 3.258 -20.688 -27.328 1 92.31 421 THR A CA 1
ATOM 3304 C C . THR A 1 421 ? 4.352 -19.812 -27.922 1 92.31 421 THR A C 1
ATOM 3306 O O . THR A 1 421 ? 4.062 -18.859 -28.656 1 92.31 421 THR A O 1
ATOM 3309 N N . LEU A 1 422 ? 5.633 -20.109 -27.625 1 92.44 422 LEU A N 1
ATOM 3310 C CA . LEU A 1 422 ? 6.77 -19.328 -28.094 1 92.44 422 LEU A CA 1
ATOM 3311 C C . LEU A 1 422 ? 7.133 -19.719 -29.516 1 92.44 422 LEU A C 1
ATOM 3313 O O . LEU A 1 422 ? 7.953 -19.047 -30.156 1 92.44 422 LEU A O 1
ATOM 3317 N N . GLY A 1 423 ? 6.465 -20.719 -30.047 1 87.25 423 GLY A N 1
ATOM 3318 C CA . GLY A 1 423 ? 6.758 -21.188 -31.391 1 87.25 423 GLY A CA 1
ATOM 3319 C C . GLY A 1 423 ? 8.109 -21.875 -31.5 1 87.25 423 GLY A C 1
ATOM 3320 O O . GLY A 1 423 ? 8.75 -21.812 -32.562 1 87.25 423 GLY A O 1
ATOM 3321 N N . LEU A 1 424 ? 8.617 -22.281 -30.438 1 82.06 424 LEU A N 1
ATOM 3322 C CA . LEU A 1 424 ? 9.938 -22.906 -30.422 1 82.06 424 LEU A CA 1
ATOM 3323 C C . LEU A 1 424 ? 9.836 -24.422 -30.516 1 82.06 424 LEU A C 1
ATOM 3325 O O . LEU A 1 424 ? 8.805 -25 -30.172 1 82.06 424 LEU A O 1
ATOM 3329 N N . ASP A 1 425 ? 10.688 -25.078 -31.312 1 67.38 425 ASP A N 1
ATOM 3330 C CA . ASP A 1 425 ? 10.711 -26.547 -31.422 1 67.38 425 ASP A CA 1
ATOM 3331 C C . ASP A 1 425 ? 11.172 -27.172 -30.109 1 67.38 425 ASP A C 1
ATOM 3333 O O . ASP A 1 425 ? 11.969 -26.594 -29.375 1 67.38 425 ASP A O 1
ATOM 3337 N N . GLY A 1 426 ? 10.43 -27.984 -29.484 1 56.91 426 GLY A N 1
ATOM 3338 C CA . GLY A 1 426 ? 10.586 -28.656 -28.203 1 56.91 426 GLY A CA 1
ATOM 3339 C C . GLY A 1 426 ? 12.039 -28.906 -27.828 1 56.91 426 GLY A C 1
ATOM 3340 O O . GLY A 1 426 ? 12.375 -29.016 -26.641 1 56.91 426 GLY A O 1
ATOM 3341 N N . ASP A 1 427 ? 12.922 -29.219 -28.688 1 49.41 427 ASP A N 1
ATOM 3342 C CA . ASP A 1 427 ? 14.297 -29.609 -28.391 1 49.41 427 ASP A CA 1
ATOM 3343 C C . ASP A 1 427 ? 15.188 -28.375 -28.203 1 49.41 427 ASP A C 1
ATOM 3345 O O . ASP A 1 427 ? 16.406 -28.516 -28.016 1 49.41 427 ASP A O 1
ATOM 3349 N N . SER A 1 428 ? 14.703 -27.25 -28.359 1 42.22 428 SER A N 1
ATOM 3350 C CA . SER A 1 428 ? 15.633 -26.125 -28.234 1 42.22 428 SER A CA 1
ATOM 3351 C C . SER A 1 428 ? 15.703 -25.641 -26.797 1 42.22 428 SER A C 1
ATOM 3353 O O . SER A 1 428 ? 14.695 -25.625 -26.078 1 42.22 428 SER A O 1
ATOM 3355 N N . MET B 1 1 ? 7.789 -13.867 43.906 1 19.58 1 MET B N 1
ATOM 3356 C CA . MET B 1 1 ? 6.938 -13.156 44.844 1 19.58 1 MET B CA 1
ATOM 3357 C C . MET B 1 1 ? 6.727 -11.711 44.406 1 19.58 1 MET B C 1
ATOM 3359 O O . MET B 1 1 ? 6.246 -10.883 45.188 1 19.58 1 MET B O 1
ATOM 3363 N N . ILE B 1 2 ? 7.238 -11.258 43.25 1 23.53 2 ILE B N 1
ATOM 3364 C CA . ILE B 1 2 ? 7.422 -9.867 42.844 1 23.53 2 ILE B CA 1
ATOM 3365 C C . ILE B 1 2 ? 6.066 -9.164 42.781 1 23.53 2 ILE B C 1
ATOM 3367 O O . ILE B 1 2 ? 5.113 -9.688 42.219 1 23.53 2 ILE B O 1
ATOM 3371 N N . ALA B 1 3 ? 5.957 -8.062 43.531 1 20.78 3 ALA B N 1
ATOM 3372 C CA . ALA B 1 3 ? 5.023 -7.117 44.156 1 20.78 3 ALA B CA 1
ATOM 3373 C C . ALA B 1 3 ? 4.25 -6.348 43.094 1 20.78 3 ALA B C 1
ATOM 3375 O O . ALA B 1 3 ? 4.844 -5.688 42.25 1 20.78 3 ALA B O 1
ATOM 3376 N N . ASN B 1 4 ? 3.125 -6.863 42.625 1 21.52 4 ASN B N 1
ATOM 3377 C CA . ASN B 1 4 ? 2.029 -6.414 41.781 1 21.52 4 ASN B CA 1
ATOM 3378 C C . ASN B 1 4 ? 1.417 -5.113 42.281 1 21.52 4 ASN B C 1
ATOM 3380 O O . ASN B 1 4 ? 0.576 -5.133 43.188 1 21.52 4 ASN B O 1
ATOM 3384 N N . LEU B 1 5 ? 2.285 -4.004 42.531 1 19.7 5 LEU B N 1
ATOM 3385 C CA . LEU B 1 5 ? 1.917 -2.766 43.188 1 19.7 5 LEU B CA 1
ATOM 3386 C C . LEU B 1 5 ? 0.707 -2.121 42.531 1 19.7 5 LEU B C 1
ATOM 3388 O O . LEU B 1 5 ? 0.795 -1.655 41.375 1 19.7 5 LEU B O 1
ATOM 3392 N N . THR B 1 6 ? -0.494 -2.693 42.688 1 20.3 6 THR B N 1
ATOM 3393 C CA . THR B 1 6 ? -1.809 -2.244 42.219 1 20.3 6 THR B CA 1
ATOM 3394 C C . THR B 1 6 ? -2.148 -0.885 42.844 1 20.3 6 THR B C 1
ATOM 3396 O O . THR B 1 6 ? -2.291 -0.759 44.062 1 20.3 6 THR B O 1
ATOM 3399 N N . LEU B 1 7 ? -1.526 0.267 42.406 1 18.75 7 LEU B N 1
ATOM 3400 C CA . LEU B 1 7 ? -1.702 1.599 42.969 1 18.75 7 LEU B CA 1
ATOM 3401 C C . LEU B 1 7 ? -3.174 1.996 42.969 1 18.75 7 LEU B C 1
ATOM 3403 O O . LEU B 1 7 ? -3.795 2.117 41.906 1 18.75 7 LEU B O 1
ATOM 3407 N N . LEU B 1 8 ? -3.984 1.579 43.906 1 19.16 8 LEU B N 1
ATOM 3408 C CA . LEU B 1 8 ? -5.398 1.787 44.188 1 19.16 8 LEU B CA 1
ATOM 3409 C C . LEU B 1 8 ? -5.688 3.262 44.438 1 19.16 8 LEU B C 1
ATOM 3411 O O . LEU B 1 8 ? -5.203 3.826 45.438 1 19.16 8 LEU B O 1
ATOM 3415 N N . PHE B 1 9 ? -5.734 4.156 43.406 1 18.8 9 PHE B N 1
ATOM 3416 C CA . PHE B 1 9 ? -5.973 5.582 43.625 1 18.8 9 PHE B CA 1
ATOM 3417 C C . PHE B 1 9 ? -7.324 5.816 44.281 1 18.8 9 PHE B C 1
ATOM 3419 O O . PHE B 1 9 ? -8.359 5.398 43.75 1 18.8 9 PHE B O 1
ATOM 3426 N N . VAL B 1 10 ? -7.438 5.82 45.562 1 18.98 10 VAL B N 1
ATOM 3427 C CA . VAL B 1 10 ? -8.531 6.008 46.5 1 18.98 10 VAL B CA 1
ATOM 3428 C C . VAL B 1 10 ? -9.109 7.41 46.375 1 18.98 10 VAL B C 1
ATOM 3430 O O . VAL B 1 10 ? -8.438 8.406 46.656 1 18.98 10 VAL B O 1
ATOM 3433 N N . VAL B 1 11 ? -9.938 7.723 45.312 1 19.28 11 VAL B N 1
ATOM 3434 C CA . VAL B 1 11 ? -10.57 9.016 45.094 1 19.28 11 VAL B CA 1
ATOM 3435 C C . VAL B 1 11 ? -11.508 9.352 46.25 1 19.28 11 VAL B C 1
ATOM 3437 O O . VAL B 1 11 ? -12.547 8.719 46.406 1 19.28 11 VAL B O 1
ATOM 3440 N N . HIS B 1 12 ? -11.016 9.539 47.406 1 17.86 12 HIS B N 1
ATOM 3441 C CA . HIS B 1 12 ? -11.789 9.867 48.594 1 17.86 12 HIS B CA 1
ATOM 3442 C C . HIS B 1 12 ? -12.516 11.203 48.438 1 17.86 12 HIS B C 1
ATOM 3444 O O . HIS B 1 12 ? -11.891 12.211 48.094 1 17.86 12 HIS B O 1
ATOM 3450 N N . SER B 1 13 ? -13.836 11.242 48.031 1 18.7 13 SER B N 1
ATOM 3451 C CA . SER B 1 13 ? -14.82 12.297 47.812 1 18.7 13 SER B CA 1
ATOM 3452 C C . SER B 1 13 ? -15.055 13.102 49.094 1 18.7 13 SER B C 1
ATOM 3454 O O . SER B 1 13 ? -15.984 13.914 49.156 1 18.7 13 SER B O 1
ATOM 3456 N N . SER B 1 14 ? -14.258 13.102 50.062 1 17.7 14 SER B N 1
ATOM 3457 C CA . SER B 1 14 ? -14.844 13.523 51.312 1 17.7 14 SER B CA 1
ATOM 3458 C C . SER B 1 14 ? -15.055 15.031 51.375 1 17.7 14 SER B C 1
ATOM 3460 O O . SER B 1 14 ? -15.461 15.578 52.406 1 17.7 14 SER B O 1
ATOM 3462 N N . LEU B 1 15 ? -14.789 15.867 50.344 1 17.72 15 LEU B N 1
ATOM 3463 C CA . LEU B 1 15 ? -14.422 17.172 50.906 1 17.72 15 LEU B CA 1
ATOM 3464 C C . LEU B 1 15 ? -15.609 17.828 51.594 1 17.72 15 LEU B C 1
ATOM 3466 O O . LEU B 1 15 ? -16.688 17.953 51 1 17.72 15 LEU B O 1
ATOM 3470 N N . GLN B 1 16 ? -15.617 18.094 52.812 1 16.25 16 GLN B N 1
ATOM 3471 C CA . GLN B 1 16 ? -16.422 18.672 53.875 1 16.25 16 GLN B CA 1
ATOM 3472 C C . GLN B 1 16 ? -16.578 20.172 53.719 1 16.25 16 GLN B C 1
ATOM 3474 O O . GLN B 1 16 ? -17.453 20.781 54.344 1 16.25 16 GLN B O 1
ATOM 3479 N N . ARG B 1 17 ? -15.68 20.875 53.062 1 16.11 17 ARG B N 1
ATOM 3480 C CA . ARG B 1 17 ? -15.32 22.078 53.781 1 16.11 17 ARG B CA 1
ATOM 3481 C C . ARG B 1 17 ? -16.531 22.969 54 1 16.11 17 ARG B C 1
ATOM 3483 O O . ARG B 1 17 ? -17.422 23.047 53.156 1 16.11 17 ARG B O 1
ATOM 3490 N N . ASP B 1 18 ? -16.562 23.75 55.094 1 16.38 18 ASP B N 1
ATOM 3491 C CA . ASP B 1 18 ? -17.312 24.703 55.906 1 16.38 18 ASP B CA 1
ATOM 3492 C C . ASP B 1 18 ? -17.406 26.062 55.188 1 16.38 18 ASP B C 1
ATOM 3494 O O . ASP B 1 18 ? -16.5 26.453 54.469 1 16.38 18 ASP B O 1
ATOM 3498 N N . SER B 1 19 ? -18.594 26.719 55.125 1 16.94 19 SER B N 1
ATOM 3499 C CA . SER B 1 19 ? -19.297 27.859 54.531 1 16.94 19 SER B CA 1
ATOM 3500 C C . SER B 1 19 ? -18.734 29.172 55.062 1 16.94 19 SER B C 1
ATOM 3502 O O . SER B 1 19 ? -19.344 30.234 54.875 1 16.94 19 SER B O 1
ATOM 3504 N N . LYS B 1 20 ? -17.469 29.156 55.594 1 17.16 20 LYS B N 1
ATOM 3505 C CA . LYS B 1 20 ? -17.328 30.297 56.469 1 17.16 20 LYS B CA 1
ATOM 3506 C C . LYS B 1 20 ? -17.641 31.609 55.75 1 17.16 20 LYS B C 1
ATOM 3508 O O . LYS B 1 20 ? -17.688 31.641 54.5 1 17.16 20 LYS B O 1
ATOM 3513 N N . GLU B 1 21 ? -16.609 32.594 55.812 1 15.72 21 GLU B N 1
ATOM 3514 C CA . GLU B 1 21 ? -16.719 33.938 56.375 1 15.72 21 GLU B CA 1
ATOM 3515 C C . GLU B 1 21 ? -17.156 34.938 55.344 1 15.72 21 GLU B C 1
ATOM 3517 O O . GLU B 1 21 ? -17.172 34.656 54.125 1 15.72 21 GLU B O 1
ATOM 3522 N N . THR B 1 22 ? -16.484 36.188 55.406 1 15.38 22 THR B N 1
ATOM 3523 C CA . THR B 1 22 ? -16.734 37.594 55.688 1 15.38 22 THR B CA 1
ATOM 3524 C C . THR B 1 22 ? -16.688 38.406 54.406 1 15.38 22 THR B C 1
ATOM 3526 O O . THR B 1 22 ? -15.914 38.125 53.5 1 15.38 22 THR B O 1
ATOM 3529 N N . LYS B 1 23 ? -17.531 39.406 54.281 1 16.91 23 LYS B N 1
ATOM 3530 C CA . LYS B 1 23 ? -18.141 40.375 53.375 1 16.91 23 LYS B CA 1
ATOM 3531 C C . LYS B 1 23 ? -17.141 41.469 52.969 1 16.91 23 LYS B C 1
ATOM 3533 O O . LYS B 1 23 ? -17.516 42.406 52.281 1 16.91 23 LYS B O 1
ATOM 3538 N N . LEU B 1 24 ? -15.758 41.344 53.188 1 16.02 24 LEU B N 1
ATOM 3539 C CA . LEU B 1 24 ? -15.258 42.719 53.312 1 16.02 24 LEU B CA 1
ATOM 3540 C C . LEU B 1 24 ? -15.359 43.438 51.969 1 16.02 24 LEU B C 1
ATOM 3542 O O . LEU B 1 24 ? -15.234 42.812 50.906 1 16.02 24 LEU B O 1
ATOM 3546 N N . GLY B 1 25 ? -15.57 44.812 51.906 1 16.86 25 GLY B N 1
ATOM 3547 C CA . GLY B 1 25 ? -16.109 45.969 51.219 1 16.86 25 GLY B CA 1
ATOM 3548 C C . GLY B 1 25 ? -15.133 46.594 50.219 1 16.86 25 GLY B C 1
ATOM 3549 O O . GLY B 1 25 ? -15.461 47.562 49.562 1 16.86 25 GLY B O 1
ATOM 3550 N N . ILE B 1 26 ? -13.867 45.969 50.031 1 16.25 26 ILE B N 1
ATOM 3551 C CA . ILE B 1 26 ? -12.914 47.031 49.719 1 16.25 26 ILE B CA 1
ATOM 3552 C C . ILE B 1 26 ? -13.336 47.75 48.438 1 16.25 26 ILE B C 1
ATOM 3554 O O . ILE B 1 26 ? -13.891 47.125 47.531 1 16.25 26 ILE B O 1
ATOM 3558 N N . SER B 1 27 ? -12.891 49.031 48.344 1 16.53 27 SER B N 1
ATOM 3559 C CA . SER B 1 27 ? -13.094 50.375 47.75 1 16.53 27 SER B CA 1
ATOM 3560 C C . SER B 1 27 ? -12.609 50.406 46.312 1 16.53 27 SER B C 1
ATOM 3562 O O . SER B 1 27 ? -11.727 49.656 45.906 1 16.53 27 SER B O 1
ATOM 3564 N N . ARG B 1 28 ? -13.188 51.156 45.406 1 17.52 28 ARG B N 1
ATOM 3565 C CA . ARG B 1 28 ? -13.555 51.406 44 1 17.52 28 ARG B CA 1
ATOM 3566 C C . ARG B 1 28 ? -12.406 52.031 43.219 1 17.52 28 ARG B C 1
ATOM 3568 O O . ARG B 1 28 ? -12.445 52.125 42 1 17.52 28 ARG B O 1
ATOM 3575 N N . GLY B 1 29 ? -11.164 52.406 43.844 1 16.62 29 GLY B N 1
ATOM 3576 C CA . GLY B 1 29 ? -10.781 53.656 43.25 1 16.62 29 GLY B CA 1
ATOM 3577 C C . GLY B 1 29 ? -10.352 53.531 41.812 1 16.62 29 GLY B C 1
ATOM 3578 O O . GLY B 1 29 ? -9.984 52.438 41.344 1 16.62 29 GLY B O 1
ATOM 3579 N N . ASN B 1 30 ? -10.445 54.531 40.812 1 16.38 30 ASN B N 1
ATOM 3580 C CA . ASN B 1 30 ? -10.703 54.938 39.438 1 16.38 30 ASN B CA 1
ATOM 3581 C C . ASN B 1 30 ? -9.422 54.906 38.594 1 16.38 30 ASN B C 1
ATOM 3583 O O . ASN B 1 30 ? -9.461 54.562 37.406 1 16.38 30 ASN B O 1
ATOM 3587 N N . HIS B 1 31 ? -8.156 55.281 39.094 1 17.7 31 HIS B N 1
ATOM 3588 C CA . HIS B 1 31 ? -7.539 56.375 38.312 1 17.7 31 HIS B CA 1
ATOM 3589 C C . HIS B 1 31 ? -6.906 55.812 37.031 1 17.7 31 HIS B C 1
ATOM 3591 O O . HIS B 1 31 ? -6.551 54.625 36.969 1 17.7 31 HIS B O 1
ATOM 3597 N N . LEU B 1 32 ? -6.754 56.625 35.875 1 17.41 32 LEU B N 1
ATOM 3598 C CA . LEU B 1 32 ? -6.684 56.844 34.438 1 17.41 32 LEU B CA 1
ATOM 3599 C C . LEU B 1 32 ? -5.262 56.656 33.906 1 17.41 32 LEU B C 1
ATOM 3601 O O . LEU B 1 32 ? -4.344 57.375 34.344 1 17.41 32 LEU B O 1
ATOM 3605 N N . CYS B 1 33 ? -4.777 55.438 33.781 1 17.06 33 CYS B N 1
ATOM 3606 C CA . CYS B 1 33 ? -3.416 55.156 33.344 1 17.06 33 CYS B CA 1
ATOM 3607 C C . CYS B 1 33 ? -3.15 55.75 31.969 1 17.06 33 CYS B C 1
ATOM 3609 O O . CYS B 1 33 ? -3.857 55.438 31 1 17.06 33 CYS B O 1
ATOM 3611 N N . SER B 1 34 ? -2.678 57 31.875 1 17.39 34 SER B N 1
ATOM 3612 C CA . SER B 1 34 ? -2.297 57.844 30.734 1 17.39 34 SER B CA 1
ATOM 3613 C C . SER B 1 34 ? -1.234 57.156 29.875 1 17.39 34 SER B C 1
ATOM 3615 O O . SER B 1 34 ? -0.201 56.75 30.391 1 17.39 34 SER B O 1
ATOM 3617 N N . PHE B 1 35 ? -1.624 56.469 28.812 1 17.95 35 PHE B N 1
ATOM 3618 C CA . PHE B 1 35 ? -0.926 55.688 27.812 1 17.95 35 PHE B CA 1
ATOM 3619 C C . PHE B 1 35 ? 0.014 56.562 26.984 1 17.95 35 PHE B C 1
ATOM 3621 O O . PHE B 1 35 ? -0.428 57.281 26.094 1 17.95 35 PHE B O 1
ATOM 3628 N N . SER B 1 36 ? 0.907 57.281 27.594 1 16.89 36 SER B N 1
ATOM 3629 C CA . SER B 1 36 ? 1.668 58.219 26.781 1 16.89 36 SER B CA 1
ATOM 3630 C C . SER B 1 36 ? 2.363 57.5 25.625 1 16.89 36 SER B C 1
ATOM 3632 O O . SER B 1 36 ? 2.768 56.344 25.766 1 16.89 36 SER B O 1
ATOM 3634 N N . ARG B 1 37 ? 2.199 58.031 24.344 1 18.19 37 ARG B N 1
ATOM 3635 C CA . ARG B 1 37 ? 2.355 57.875 22.906 1 18.19 37 ARG B CA 1
ATOM 3636 C C . ARG B 1 37 ? 3.828 57.906 22.516 1 18.19 37 ARG B C 1
ATOM 3638 O O . ARG B 1 37 ? 4.367 58.938 22.141 1 18.19 37 ARG B O 1
ATOM 3645 N N . THR B 1 38 ? 4.707 57.25 23.203 1 17.17 38 THR B N 1
ATOM 3646 C CA . THR B 1 38 ? 6.062 57.594 22.812 1 17.17 38 THR B CA 1
ATOM 3647 C C . THR B 1 38 ? 6.309 57.25 21.344 1 17.17 38 THR B C 1
ATOM 3649 O O . THR B 1 38 ? 6.023 56.125 20.906 1 17.17 38 THR B O 1
ATOM 3652 N N . ARG B 1 39 ? 6.465 58.188 20.359 1 18.19 39 ARG B N 1
ATOM 3653 C CA . ARG B 1 39 ? 6.645 58.5 18.938 1 18.19 39 ARG B CA 1
ATOM 3654 C C . ARG B 1 39 ? 7.953 57.906 18.422 1 18.19 39 ARG B C 1
ATOM 3656 O O . ARG B 1 39 ? 8.32 58.125 17.266 1 18.19 39 ARG B O 1
ATOM 3663 N N . ARG B 1 40 ? 8.594 56.906 19 1 17.38 40 ARG B N 1
ATOM 3664 C CA . ARG B 1 40 ? 9.977 56.969 18.547 1 17.38 40 ARG B CA 1
ATOM 3665 C C . ARG B 1 40 ? 10.086 56.688 17.062 1 17.38 40 ARG B C 1
ATOM 3667 O O . ARG B 1 40 ? 9.391 55.844 16.531 1 17.38 40 ARG B O 1
ATOM 3674 N N . GLN B 1 41 ? 10.656 57.562 16.203 1 17.72 41 GLN B N 1
ATOM 3675 C CA . GLN B 1 41 ? 10.984 58.031 14.859 1 17.72 41 GLN B CA 1
ATOM 3676 C C . GLN B 1 41 ? 11.836 57.031 14.117 1 17.72 41 GLN B C 1
ATOM 3678 O O . GLN B 1 41 ? 12.258 57.25 12.984 1 17.72 41 GLN B O 1
ATOM 3683 N N . GLY B 1 42 ? 11.836 55.656 14.438 1 17.33 42 GLY B N 1
ATOM 3684 C CA . GLY B 1 42 ? 13.039 55.156 13.82 1 17.33 42 GLY B CA 1
ATOM 3685 C C . GLY B 1 42 ? 12.992 55.188 12.305 1 17.33 42 GLY B C 1
ATOM 3686 O O . GLY B 1 42 ? 11.93 55.031 11.703 1 17.33 42 GLY B O 1
ATOM 3687 N N . ARG B 1 43 ? 13.93 55.812 11.531 1 17.86 43 ARG B N 1
ATOM 3688 C CA . ARG B 1 43 ? 14.32 56.25 10.203 1 17.86 43 ARG B CA 1
ATOM 3689 C C . ARG B 1 43 ? 14.555 55.062 9.273 1 17.86 43 ARG B C 1
ATOM 3691 O O . ARG B 1 43 ? 15.508 54.312 9.461 1 17.86 43 ARG B O 1
ATOM 3698 N N . TYR B 1 44 ? 13.477 54.156 9.062 1 16.95 44 TYR B N 1
ATOM 3699 C CA . TYR B 1 44 ? 13.766 53.094 8.117 1 16.95 44 TYR B CA 1
ATOM 3700 C C . TYR B 1 44 ? 14.234 53.656 6.781 1 16.95 44 TYR B C 1
ATOM 3702 O O . TYR B 1 44 ? 13.891 54.781 6.422 1 16.95 44 TYR B O 1
ATOM 3710 N N . ASN B 1 45 ? 15.156 52.906 6.133 1 16.69 45 ASN B N 1
ATOM 3711 C CA . ASN B 1 45 ? 16.109 52.938 5.023 1 16.69 45 ASN B CA 1
ATOM 3712 C C . ASN B 1 45 ? 15.391 52.844 3.676 1 16.69 45 ASN B C 1
ATOM 3714 O O . ASN B 1 45 ? 14.648 51.906 3.426 1 16.69 45 ASN B O 1
ATOM 3718 N N . LYS B 1 46 ? 15.062 53.875 2.975 1 17.38 46 LYS B N 1
ATOM 3719 C CA . LYS B 1 46 ? 14.344 54.094 1.722 1 17.38 46 LYS B CA 1
ATOM 3720 C C . LYS B 1 46 ? 15.047 53.406 0.56 1 17.38 46 LYS B C 1
ATOM 3722 O O . LYS B 1 46 ? 14.609 53.5 -0.588 1 17.38 46 LYS B O 1
ATOM 3727 N N . VAL B 1 47 ? 15.82 52.344 0.626 1 18.03 47 VAL B N 1
ATOM 3728 C CA . VAL B 1 47 ? 16.594 52.312 -0.613 1 18.03 47 VAL B CA 1
ATOM 3729 C C . VAL B 1 47 ? 15.656 52.125 -1.801 1 18.03 47 VAL B C 1
ATOM 3731 O O . VAL B 1 47 ? 14.711 51.312 -1.733 1 18.03 47 VAL B O 1
ATOM 3734 N N . SER B 1 48 ? 15.68 52.938 -2.93 1 17.33 48 SER B N 1
ATOM 3735 C CA . SER B 1 48 ? 15.078 53.438 -4.168 1 17.33 48 SER B CA 1
ATOM 3736 C C . SER B 1 48 ? 15.164 52.375 -5.273 1 17.33 48 SER B C 1
ATOM 3738 O O . SER B 1 48 ? 14.57 52.531 -6.34 1 17.33 48 SER B O 1
ATOM 3740 N N . GLY B 1 49 ? 15.766 51.156 -5.262 1 18.31 49 GLY B N 1
ATOM 3741 C CA . GLY B 1 49 ? 16.281 50.875 -6.59 1 18.31 49 GLY B CA 1
ATOM 3742 C C . GLY B 1 49 ? 15.203 50.719 -7.637 1 18.31 49 GLY B C 1
ATOM 3743 O O . GLY B 1 49 ? 14.078 50.312 -7.312 1 18.31 49 GLY B O 1
ATOM 3744 N N . ASN B 1 50 ? 15.273 51.219 -8.922 1 17.44 50 ASN B N 1
ATOM 3745 C CA . ASN B 1 50 ? 14.664 51.719 -10.164 1 17.44 50 ASN B CA 1
ATOM 3746 C C . ASN B 1 50 ? 14.234 50.562 -11.055 1 17.44 50 ASN B C 1
ATOM 3748 O O . ASN B 1 50 ? 13.758 50.75 -12.172 1 17.44 50 ASN B O 1
ATOM 3752 N N . ASN B 1 51 ? 14.641 49.25 -10.977 1 19.11 51 ASN B N 1
ATOM 3753 C CA . ASN B 1 51 ? 14.82 48.656 -12.297 1 19.11 51 ASN B CA 1
ATOM 3754 C C . ASN B 1 51 ? 13.492 48.469 -13.023 1 19.11 51 ASN B C 1
ATOM 3756 O O . ASN B 1 51 ? 12.531 47.969 -12.461 1 19.11 51 ASN B O 1
ATOM 3760 N N . ARG B 1 52 ? 13.25 49.094 -14.164 1 18.16 52 ARG B N 1
ATOM 3761 C CA . ARG B 1 52 ? 12.234 49.438 -15.156 1 18.16 52 ARG B CA 1
ATOM 3762 C C . ARG B 1 52 ? 11.812 48.219 -15.953 1 18.16 52 ARG B C 1
ATOM 3764 O O . ARG B 1 52 ? 12.398 47.906 -16.984 1 18.16 52 ARG B O 1
ATOM 3771 N N . PHE B 1 53 ? 11.695 46.938 -15.523 1 19.06 53 PHE B N 1
ATOM 3772 C CA . PHE B 1 53 ? 11.547 45.938 -16.562 1 19.06 53 PHE B CA 1
ATOM 3773 C C . PHE B 1 53 ? 10.273 46.156 -17.359 1 19.06 53 PHE B C 1
ATOM 3775 O O . PHE B 1 53 ? 9.219 46.438 -16.797 1 19.06 53 PHE B O 1
ATOM 3782 N N . HIS B 1 54 ? 10.406 46.5 -18.656 1 18.08 54 HIS B N 1
ATOM 3783 C CA . HIS B 1 54 ? 9.539 46.812 -19.781 1 18.08 54 HIS B CA 1
ATOM 3784 C C . HIS B 1 54 ? 8.57 45.688 -20.094 1 18.08 54 HIS B C 1
ATOM 3786 O O . HIS B 1 54 ? 8.961 44.531 -20.109 1 18.08 54 HIS B O 1
ATOM 3792 N N . TYR B 1 55 ? 7.258 45.844 -19.922 1 18.06 55 TYR B N 1
ATOM 3793 C CA . TYR B 1 55 ? 6.035 45.062 -20.062 1 18.06 55 TYR B CA 1
ATOM 3794 C C . TYR B 1 55 ? 5.711 44.812 -21.531 1 18.06 55 TYR B C 1
ATOM 3796 O O . TYR B 1 55 ? 5.188 45.688 -22.219 1 18.06 55 TYR B O 1
ATOM 3804 N N . ARG B 1 56 ? 6.715 44.25 -22.359 1 18.19 56 ARG B N 1
ATOM 3805 C CA . ARG B 1 56 ? 6.273 44.25 -23.75 1 18.19 56 ARG B CA 1
ATOM 3806 C C . ARG B 1 56 ? 4.883 43.625 -23.891 1 18.19 56 ARG B C 1
ATOM 3808 O O . ARG B 1 56 ? 4.527 42.719 -23.141 1 18.19 56 ARG B O 1
ATOM 3815 N N . LYS B 1 57 ? 4.043 44.188 -24.781 1 18.41 57 LYS B N 1
ATOM 3816 C CA . LYS B 1 57 ? 2.645 44.156 -25.203 1 18.41 57 LYS B CA 1
ATOM 3817 C C . LYS B 1 57 ? 2.311 42.875 -25.938 1 18.41 57 LYS B C 1
ATOM 3819 O O . LYS B 1 57 ? 2.676 42.688 -27.109 1 18.41 57 LYS B O 1
ATOM 3824 N N . GLY B 1 58 ? 2.641 41.594 -25.406 1 18.62 58 GLY B N 1
ATOM 3825 C CA . GLY B 1 58 ? 2.463 40.406 -26.219 1 18.62 58 GLY B CA 1
ATOM 3826 C C . GLY B 1 58 ? 1.082 40.312 -26.844 1 18.62 58 GLY B C 1
ATOM 3827 O O . GLY B 1 58 ? 0.08 40.625 -26.188 1 18.62 58 GLY B O 1
ATOM 3828 N N . SER B 1 59 ? 1.034 40.406 -28.172 1 18.75 59 SER B N 1
ATOM 3829 C CA . SER B 1 59 ? -0.063 40.406 -29.125 1 18.75 59 SER B CA 1
ATOM 3830 C C . SER B 1 59 ? -0.918 39.156 -28.984 1 18.75 59 SER B C 1
ATOM 3832 O O . SER B 1 59 ? -0.394 38.062 -28.734 1 18.75 59 SER B O 1
ATOM 3834 N N . PHE B 1 60 ? -2.221 39.312 -28.703 1 19.42 60 PHE B N 1
ATOM 3835 C CA . PHE B 1 60 ? -3.381 38.5 -28.391 1 19.42 60 PHE B CA 1
ATOM 3836 C C . PHE B 1 60 ? -3.783 37.656 -29.609 1 19.42 60 PHE B C 1
ATOM 3838 O O . PHE B 1 60 ? -4.535 38.125 -30.469 1 19.42 60 PHE B O 1
ATOM 3845 N N . ILE B 1 61 ? -2.744 37 -30.281 1 20.14 61 ILE B N 1
ATOM 3846 C CA . ILE B 1 61 ? -3.273 36.5 -31.547 1 20.14 61 ILE B CA 1
ATOM 3847 C C . ILE B 1 61 ? -4.508 35.625 -31.281 1 20.14 61 ILE B C 1
ATOM 3849 O O . ILE B 1 61 ? -4.594 34.969 -30.234 1 20.14 61 ILE B O 1
ATOM 3853 N N . CYS B 1 62 ? -5.453 35.75 -32.188 1 19.02 62 CYS B N 1
ATOM 3854 C CA . CYS B 1 62 ? -6.789 35.312 -32.594 1 19.02 62 CYS B CA 1
ATOM 3855 C C . CYS B 1 62 ? -6.836 33.812 -32.781 1 19.02 62 CYS B C 1
ATOM 3857 O O . CYS B 1 62 ? -6.008 33.219 -33.5 1 19.02 62 CYS B O 1
ATOM 3859 N N . VAL B 1 63 ? -7.535 33.062 -31.875 1 20.62 63 VAL B N 1
ATOM 3860 C CA . VAL B 1 63 ? -7.832 31.656 -31.578 1 20.62 63 VAL B CA 1
ATOM 3861 C C . VAL B 1 63 ? -8.516 31 -32.781 1 20.62 63 VAL B C 1
ATOM 3863 O O . VAL B 1 63 ? -9.688 31.281 -33.062 1 20.62 63 VAL B O 1
ATOM 3866 N N . GLN B 1 64 ? -7.84 31.094 -33.969 1 19.91 64 GLN B N 1
ATOM 3867 C CA . GLN B 1 64 ? -8.555 30.453 -35.062 1 19.91 64 GLN B CA 1
ATOM 3868 C C . GLN B 1 64 ? -8.93 29.016 -34.719 1 19.91 64 GLN B C 1
ATOM 3870 O O . GLN B 1 64 ? -8.18 28.328 -34.031 1 19.91 64 GLN B O 1
ATOM 3875 N N . SER B 1 65 ? -10.07 28.453 -35.188 1 20.88 65 SER B N 1
ATOM 3876 C CA . SER B 1 65 ? -11.234 27.625 -34.875 1 20.88 65 SER B CA 1
ATOM 3877 C C . SER B 1 65 ? -10.883 26.156 -34.906 1 20.88 65 SER B C 1
ATOM 3879 O O . SER B 1 65 ? -11.297 25.391 -34.031 1 20.88 65 SER B O 1
ATOM 3881 N N . SER B 1 66 ? -10.391 25.5 -36.031 1 22.52 66 SER B N 1
ATOM 3882 C CA . SER B 1 66 ? -11.211 24.375 -36.5 1 22.52 66 SER B CA 1
ATOM 3883 C C . SER B 1 66 ? -10.812 23.094 -35.781 1 22.52 66 SER B C 1
ATOM 3885 O O . SER B 1 66 ? -11.43 22.047 -36 1 22.52 66 SER B O 1
ATOM 3887 N N . ASP B 1 67 ? -9.516 22.953 -35.312 1 22.23 67 ASP B N 1
ATOM 3888 C CA . ASP B 1 67 ? -8.578 21.844 -35.281 1 22.23 67 ASP B CA 1
ATOM 3889 C C . ASP B 1 67 ? -8.836 20.938 -34.062 1 22.23 67 ASP B C 1
ATOM 3891 O O . ASP B 1 67 ? -8.969 21.422 -32.938 1 22.23 67 ASP B O 1
ATOM 3895 N N . PRO B 1 68 ? -9.141 19.547 -34.281 1 25.8 68 PRO B N 1
ATOM 3896 C CA . PRO B 1 68 ? -9.852 18.609 -33.438 1 25.8 68 PRO B CA 1
ATOM 3897 C C . PRO B 1 68 ? -9.203 18.469 -32.062 1 25.8 68 PRO B C 1
ATOM 3899 O O . PRO B 1 68 ? -9.445 17.484 -31.344 1 25.8 68 PRO B O 1
ATOM 3902 N N . ALA B 1 69 ? -8.305 19.422 -31.656 1 22.88 69 ALA B N 1
ATOM 3903 C CA . ALA B 1 69 ? -7.434 19.594 -30.5 1 22.88 69 ALA B CA 1
ATOM 3904 C C . ALA B 1 69 ? -8.219 19.484 -29.188 1 22.88 69 ALA B C 1
ATOM 3906 O O . ALA B 1 69 ? -7.699 18.969 -28.188 1 22.88 69 ALA B O 1
ATOM 3907 N N . LYS B 1 70 ? -9.172 20.359 -28.969 1 23.3 70 LYS B N 1
ATOM 3908 C CA . LYS B 1 70 ? -9.625 20.969 -27.734 1 23.3 70 LYS B CA 1
ATOM 3909 C C . LYS B 1 70 ? -10.516 20.016 -26.938 1 23.3 70 LYS B C 1
ATOM 3911 O O . LYS B 1 70 ? -11.734 19.984 -27.141 1 23.3 70 LYS B O 1
ATOM 3916 N N . LEU B 1 71 ? -10.141 18.797 -26.891 1 23.69 71 LEU B N 1
ATOM 3917 C CA . LEU B 1 71 ? -11.047 18.203 -25.906 1 23.69 71 LEU B CA 1
ATOM 3918 C C . LEU B 1 71 ? -11.078 19.047 -24.641 1 23.69 71 LEU B C 1
ATOM 3920 O O . LEU B 1 71 ? -10.078 19.156 -23.922 1 23.69 71 LEU B O 1
ATOM 3924 N N . HIS B 1 72 ? -11.68 20.266 -24.703 1 22.09 72 HIS B N 1
ATOM 3925 C CA . HIS B 1 72 ? -11.953 21.188 -23.609 1 22.09 72 HIS B CA 1
ATOM 3926 C C . HIS B 1 72 ? -12.453 20.469 -22.375 1 22.09 72 HIS B C 1
ATOM 3928 O O . HIS B 1 72 ? -13.547 19.891 -22.391 1 22.09 72 HIS B O 1
ATOM 3934 N N . LEU B 1 73 ? -11.562 19.734 -21.75 1 22.98 73 LEU B N 1
ATOM 3935 C CA . LEU B 1 73 ? -11.984 19.453 -20.375 1 22.98 73 LEU B CA 1
ATOM 3936 C C . LEU B 1 73 ? -12.672 20.672 -19.766 1 22.98 73 LEU B C 1
ATOM 3938 O O . LEU B 1 73 ? -12.031 21.703 -19.547 1 22.98 73 LEU B O 1
ATOM 3942 N N . GLN B 1 74 ? -13.727 21.141 -20.375 1 24.31 74 GLN B N 1
ATOM 3943 C CA . GLN B 1 74 ? -14.539 22.141 -19.703 1 24.31 74 GLN B CA 1
ATOM 3944 C C . GLN B 1 74 ? -14.469 21.984 -18.188 1 24.31 74 GLN B C 1
ATOM 3946 O O . GLN B 1 74 ? -14.812 20.922 -17.656 1 24.31 74 GLN B O 1
ATOM 3951 N N . GLY B 1 75 ? -13.469 22.516 -17.625 1 24.94 75 GLY B N 1
ATOM 3952 C CA . GLY B 1 75 ? -13.344 22.875 -16.219 1 24.94 75 GLY B CA 1
ATOM 3953 C C . GLY B 1 75 ? -14.664 23.25 -15.57 1 24.94 75 GLY B C 1
ATOM 3954 O O . GLY B 1 75 ? -15.211 24.328 -15.844 1 24.94 75 GLY B O 1
ATOM 3955 N N . ASN B 1 76 ? -15.609 22.312 -15.719 1 25.45 76 ASN B N 1
ATOM 3956 C CA . ASN B 1 76 ? -16.906 22.562 -15.102 1 25.45 76 ASN B CA 1
ATOM 3957 C C . ASN B 1 76 ? -16.766 23.328 -13.789 1 25.45 76 ASN B C 1
ATOM 3959 O O . ASN B 1 76 ? -15.875 23.047 -12.992 1 25.45 76 ASN B O 1
ATOM 3963 N N . SER B 1 77 ? -17.047 24.672 -13.766 1 25.17 77 SER B N 1
ATOM 3964 C CA . SER B 1 77 ? -17.203 25.578 -12.633 1 25.17 77 SER B CA 1
ATOM 3965 C C . SER B 1 77 ? -17.625 24.828 -11.375 1 25.17 77 SER B C 1
ATOM 3967 O O . SER B 1 77 ? -18.297 23.797 -11.453 1 25.17 77 SER B O 1
ATOM 3969 N N . LEU B 1 78 ? -16.844 25 -10.312 1 26.8 78 LEU B N 1
ATOM 3970 C CA . LEU B 1 78 ? -17.156 24.625 -8.93 1 26.8 78 LEU B CA 1
ATOM 3971 C C . LEU B 1 78 ? -18.656 24.641 -8.68 1 26.8 78 LEU B C 1
ATOM 3973 O O . LEU B 1 78 ? -19.172 23.844 -7.902 1 26.8 78 LEU B O 1
ATOM 3977 N N . TYR B 1 79 ? -19.25 25.797 -9.156 1 27.81 79 TYR B N 1
ATOM 3978 C CA . TYR B 1 79 ? -20.516 26.281 -8.625 1 27.81 79 TYR B CA 1
ATOM 3979 C C . TYR B 1 79 ? -21.688 25.469 -9.164 1 27.81 79 TYR B C 1
ATOM 3981 O O . TYR B 1 79 ? -22.828 25.672 -8.758 1 27.81 79 TYR B O 1
ATOM 3989 N N . GLU B 1 80 ? -21.562 25.094 -10.508 1 28.44 80 GLU B N 1
ATOM 3990 C CA . GLU B 1 80 ? -22.938 24.594 -10.648 1 28.44 80 GLU B CA 1
ATOM 3991 C C . GLU B 1 80 ? -23.172 23.391 -9.742 1 28.44 80 GLU B C 1
ATOM 3993 O O . GLU B 1 80 ? -23.062 22.234 -10.188 1 28.44 80 GLU B O 1
ATOM 3998 N N . LEU B 1 81 ? -22.328 23.281 -8.688 1 29.78 81 LEU B N 1
ATOM 3999 C CA . LEU B 1 81 ? -22.891 22.5 -7.598 1 29.78 81 LEU B CA 1
ATOM 4000 C C . LEU B 1 81 ? -24.422 22.609 -7.578 1 29.78 81 LEU B C 1
ATOM 4002 O O . LEU B 1 81 ? -24.969 23.703 -7.469 1 29.78 81 LEU B O 1
ATOM 4006 N N . ASN B 1 82 ? -25.047 21.938 -8.469 1 30.12 82 ASN B N 1
ATOM 4007 C CA . ASN B 1 82 ? -26.5 21.906 -8.328 1 30.12 82 ASN B CA 1
ATOM 4008 C C . ASN B 1 82 ? -26.922 22.172 -6.887 1 30.12 82 ASN B C 1
ATOM 4010 O O . ASN B 1 82 ? -26.234 21.797 -5.945 1 30.12 82 ASN B O 1
ATOM 4014 N N . GLU B 1 83 ? -27.578 23.297 -6.609 1 34.47 83 GLU B N 1
ATOM 4015 C CA . GLU B 1 83 ? -28.344 23.688 -5.434 1 34.47 83 GLU B CA 1
ATOM 4016 C C . GLU B 1 83 ? -28.625 22.484 -4.535 1 34.47 83 GLU B C 1
ATOM 4018 O O . GLU B 1 83 ? -28.656 22.625 -3.309 1 34.47 83 GLU B O 1
ATOM 4023 N N . SER B 1 84 ? -28.969 21.297 -5.172 1 34.84 84 SER B N 1
ATOM 4024 C CA . SER B 1 84 ? -29.578 20.234 -4.398 1 34.84 84 SER B CA 1
ATOM 4025 C C . SER B 1 84 ? -28.531 19.344 -3.756 1 34.84 84 SER B C 1
ATOM 4027 O O . SER B 1 84 ? -28.75 18.141 -3.574 1 34.84 84 SER B O 1
ATOM 4029 N N . PHE B 1 85 ? -27.25 19.562 -3.922 1 39.09 85 PHE B N 1
ATOM 4030 C CA . PHE B 1 85 ? -26.531 18.672 -3.021 1 39.09 85 PHE B CA 1
ATOM 4031 C C . PHE B 1 85 ? -27.016 18.844 -1.586 1 39.09 85 PHE B C 1
ATOM 4033 O O . PHE B 1 85 ? -26.594 19.781 -0.896 1 39.09 85 PHE B O 1
ATOM 4040 N N . THR B 1 86 ? -28.109 18.859 -1.288 1 44.97 86 THR B N 1
ATOM 4041 C CA . THR B 1 86 ? -28.609 18.688 0.075 1 44.97 86 THR B CA 1
ATOM 4042 C C . THR B 1 86 ? -27.75 17.688 0.843 1 44.97 86 THR B C 1
ATOM 4044 O O . THR B 1 86 ? -27.75 16.5 0.538 1 44.97 86 THR B O 1
ATOM 4047 N N . PHE B 1 87 ? -26.469 18.188 1.206 1 53.69 87 PHE B N 1
ATOM 4048 C CA . PHE B 1 87 ? -25.797 17.297 2.137 1 53.69 87 PHE B CA 1
ATOM 4049 C C . PHE B 1 87 ? -26.75 16.797 3.203 1 53.69 87 PHE B C 1
ATOM 4051 O O . PHE B 1 87 ? -27.297 17.578 3.977 1 53.69 87 PHE B O 1
ATOM 4058 N N . SER B 1 88 ? -27.359 15.797 2.857 1 65.38 88 SER B N 1
ATOM 4059 C CA . SER B 1 88 ? -28.297 15.188 3.793 1 65.38 88 SER B CA 1
ATOM 4060 C C . SER B 1 88 ? -27.562 14.578 4.988 1 65.38 88 SER B C 1
ATOM 4062 O O . SER B 1 88 ? -28.172 13.93 5.836 1 65.38 88 SER B O 1
ATOM 4064 N N . ARG B 1 89 ? -26.219 15.109 5.086 1 83.12 89 ARG B N 1
ATOM 4065 C CA . ARG B 1 89 ? -25.484 14.539 6.207 1 83.12 89 ARG B CA 1
ATOM 4066 C C . ARG B 1 89 ? -25.5 15.477 7.41 1 83.12 89 ARG B C 1
ATOM 4068 O O . ARG B 1 89 ? -25.375 16.688 7.258 1 83.12 89 ARG B O 1
ATOM 4075 N N . SER B 1 90 ? -25.656 14.891 8.641 1 88.44 90 SER B N 1
ATOM 4076 C CA . SER B 1 90 ? -25.703 15.68 9.875 1 88.44 90 SER B CA 1
ATOM 4077 C C . SER B 1 90 ? -24.438 15.508 10.695 1 88.44 90 SER B C 1
ATOM 4079 O O . SER B 1 90 ? -24.125 16.344 11.547 1 88.44 90 SER B O 1
ATOM 4081 N N . LYS B 1 91 ? -23.672 14.516 10.367 1 94.5 91 LYS B N 1
ATOM 4082 C CA . LYS B 1 91 ? -22.484 14.25 11.172 1 94.5 91 LYS B CA 1
ATOM 4083 C C . LYS B 1 91 ? -21.234 14.844 10.523 1 94.5 91 LYS B C 1
ATOM 4085 O O . LYS B 1 91 ? -21.125 14.883 9.297 1 94.5 91 LYS B O 1
ATOM 4090 N N . ILE B 1 92 ? -20.297 15.281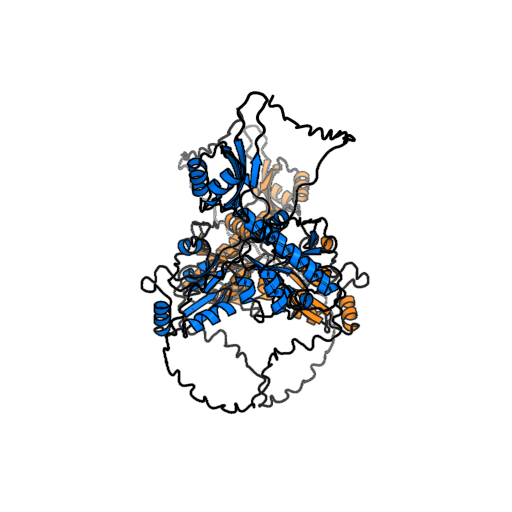 11.383 1 97.5 92 ILE B N 1
ATOM 4091 C CA . ILE B 1 92 ? -19 15.758 10.93 1 97.5 92 ILE B CA 1
ATOM 4092 C C . ILE B 1 92 ? -18.094 14.562 10.656 1 97.5 92 ILE B C 1
ATOM 4094 O O . ILE B 1 92 ? -18.047 13.609 11.438 1 97.5 92 ILE B O 1
ATOM 4098 N N . ARG B 1 93 ? -17.375 14.625 9.547 1 97.69 93 ARG B N 1
ATOM 4099 C CA . ARG B 1 93 ? -16.516 13.508 9.188 1 97.69 93 ARG B CA 1
ATOM 4100 C C . ARG B 1 93 ? -15.047 13.922 9.203 1 97.69 93 ARG B C 1
ATOM 4102 O O . ARG B 1 93 ? -14.664 14.906 8.562 1 97.69 93 ARG B O 1
ATOM 4109 N N . ILE B 1 94 ? -14.234 13.148 9.906 1 98.31 94 ILE B N 1
ATOM 4110 C CA . ILE B 1 94 ? -12.781 13.266 9.922 1 98.31 94 ILE B CA 1
ATOM 4111 C C . ILE B 1 94 ? -12.156 12.055 9.25 1 98.31 94 ILE B C 1
ATOM 4113 O O . ILE B 1 94 ? -12.562 10.914 9.492 1 98.31 94 ILE B O 1
ATOM 4117 N N . ALA B 1 95 ? -11.242 12.266 8.367 1 97.94 95 ALA B N 1
ATOM 4118 C CA . ALA B 1 95 ? -10.523 11.148 7.766 1 97.94 95 ALA B CA 1
ATOM 4119 C C . ALA B 1 95 ? -9.07 11.109 8.242 1 97.94 95 ALA B C 1
ATOM 4121 O O . ALA B 1 95 ? -8.383 12.133 8.242 1 97.94 95 ALA B O 1
ATOM 4122 N N . ILE B 1 96 ? -8.602 9.93 8.633 1 97.75 96 ILE B N 1
ATOM 4123 C CA . ILE B 1 96 ? -7.223 9.719 9.055 1 97.75 96 ILE B CA 1
ATOM 4124 C C . ILE B 1 96 ? -6.629 8.531 8.297 1 97.75 96 ILE B C 1
ATOM 4126 O O . ILE B 1 96 ? -7.367 7.695 7.77 1 97.75 96 ILE B O 1
ATOM 4130 N N . PRO B 1 97 ? -5.324 8.477 8.211 1 96.62 97 PRO B N 1
ATOM 4131 C CA . PRO B 1 97 ? -4.715 7.324 7.539 1 96.62 97 PRO B CA 1
ATOM 4132 C C . PRO B 1 97 ? -5.062 6 8.211 1 96.62 97 PRO B C 1
ATOM 4134 O O . PRO B 1 97 ? -5.062 5.91 9.445 1 96.62 97 PRO B O 1
ATOM 4137 N N . SER B 1 98 ? -5.301 4.98 7.414 1 90.12 98 SER B N 1
ATOM 4138 C CA . SER B 1 98 ? -5.824 3.713 7.914 1 90.12 98 SER B CA 1
ATOM 4139 C C . SER B 1 98 ? -4.703 2.803 8.398 1 90.12 98 SER B C 1
ATOM 4141 O O . SER B 1 98 ? -4.922 1.931 9.242 1 90.12 98 SER B O 1
ATOM 4143 N N . LYS B 1 99 ? -3.553 2.906 7.742 1 82.81 99 LYS B N 1
ATOM 4144 C CA . LYS B 1 99 ? -2.516 1.925 8.047 1 82.81 99 LYS B CA 1
ATOM 4145 C C . LYS B 1 99 ? -1.162 2.6 8.258 1 82.81 99 LYS B C 1
ATOM 4147 O O . LYS B 1 99 ? -0.988 3.771 7.91 1 82.81 99 LYS B O 1
ATOM 4152 N N . GLY B 1 100 ? -0.347 1.839 8.977 1 84.62 100 GLY B N 1
ATOM 4153 C CA . GLY B 1 100 ? 1.035 2.275 9.102 1 84.62 100 GLY B CA 1
ATOM 4154 C C . GLY B 1 100 ? 1.283 3.131 10.328 1 84.62 100 GLY B C 1
ATOM 4155 O O . GLY B 1 100 ? 0.346 3.471 11.055 1 84.62 100 GLY B O 1
ATOM 4156 N N . ASP B 1 101 ? 2.521 3.559 10.461 1 90.69 101 ASP B N 1
ATOM 4157 C CA . ASP B 1 101 ? 2.961 4.379 11.586 1 90.69 101 ASP B CA 1
ATOM 4158 C C . ASP B 1 101 ? 2.246 5.73 11.586 1 90.69 101 ASP B C 1
ATOM 4160 O O . ASP B 1 101 ? 1.888 6.246 12.648 1 90.69 101 ASP B O 1
ATOM 4164 N N . ILE B 1 102 ? 1.975 6.168 10.492 1 95 102 ILE B N 1
ATOM 4165 C CA . ILE B 1 102 ? 1.354 7.484 10.383 1 95 102 ILE B CA 1
ATOM 4166 C C . ILE B 1 102 ? -0.074 7.426 10.922 1 95 102 ILE B C 1
ATOM 4168 O O . ILE B 1 102 ? -0.567 8.398 11.5 1 95 102 ILE B O 1
ATOM 4172 N N . GLY B 1 103 ? -0.75 6.332 10.672 1 95.06 103 GLY B N 1
ATOM 4173 C CA . GLY B 1 103 ? -2.08 6.152 11.227 1 95.06 103 GLY B CA 1
ATOM 4174 C C . GLY B 1 103 ? -2.09 6.125 12.75 1 95.06 103 GLY B C 1
ATOM 4175 O O . GLY B 1 103 ? -2.91 6.793 13.375 1 95.06 103 GLY B O 1
ATOM 4176 N N . GLU B 1 104 ? -1.184 5.426 13.273 1 95.25 104 GLU B N 1
ATOM 4177 C CA . GLU B 1 104 ? -1.07 5.324 14.727 1 95.25 104 GLU B CA 1
ATOM 4178 C C . GLU B 1 104 ? -0.672 6.66 15.344 1 95.25 104 GLU B C 1
ATOM 4180 O O . GLU B 1 104 ? -1.197 7.051 16.391 1 95.25 104 GLU B O 1
ATOM 4185 N N . ASP B 1 105 ? 0.209 7.328 14.711 1 96.94 105 ASP B N 1
ATOM 4186 C CA . ASP B 1 105 ? 0.641 8.641 15.188 1 96.94 105 ASP B CA 1
ATOM 4187 C C . ASP B 1 105 ? -0.516 9.633 15.18 1 96.94 105 ASP B C 1
ATOM 4189 O O . ASP B 1 105 ? -0.62 10.484 16.062 1 96.94 105 ASP B O 1
ATOM 4193 N N . THR B 1 106 ? -1.315 9.531 14.211 1 97.75 106 THR B N 1
ATOM 4194 C CA . THR B 1 106 ? -2.471 10.422 14.125 1 97.75 106 THR B CA 1
ATOM 4195 C C . THR B 1 106 ? -3.455 10.141 15.258 1 97.75 106 THR B C 1
ATOM 4197 O O . THR B 1 106 ? -3.957 11.078 15.891 1 97.75 106 THR B O 1
ATOM 4200 N N . LYS B 1 107 ? -3.707 8.906 15.484 1 96 107 LYS B N 1
ATOM 4201 C CA . LYS B 1 107 ? -4.59 8.531 16.578 1 96 107 LYS B CA 1
ATOM 4202 C C . LYS B 1 107 ? -4.047 9.039 17.922 1 96 107 LYS B C 1
ATOM 4204 O O . LYS B 1 107 ? -4.805 9.531 18.75 1 96 107 LYS B O 1
ATOM 4209 N N . SER B 1 108 ? -2.799 8.883 18.078 1 95.81 108 SER B N 1
ATOM 4210 C CA . SER B 1 108 ? -2.146 9.344 19.297 1 95.81 108 SER B CA 1
ATOM 4211 C C . SER B 1 108 ? -2.287 10.852 19.453 1 95.81 108 SER B C 1
ATOM 4213 O O . SER B 1 108 ? -2.58 11.344 20.547 1 95.81 108 SER B O 1
ATOM 4215 N N . LEU B 1 109 ? -2.053 11.555 18.406 1 95.88 109 LEU B N 1
ATOM 4216 C CA . LEU B 1 109 ? -2.203 13.008 18.438 1 95.88 109 LEU B CA 1
ATOM 4217 C C . LEU B 1 109 ? -3.617 13.398 18.844 1 95.88 109 LEU B C 1
ATOM 4219 O O . LEU B 1 109 ? -3.801 14.273 19.688 1 95.88 109 LEU B O 1
ATOM 4223 N N . LEU B 1 110 ? -4.586 12.758 18.234 1 96 110 LEU B N 1
ATOM 4224 C CA . LEU B 1 110 ? -5.98 13.078 18.531 1 96 110 LEU B CA 1
ATOM 4225 C C . LEU B 1 110 ? -6.328 12.742 19.969 1 96 110 LEU B C 1
ATOM 4227 O O . LEU B 1 110 ? -6.992 13.523 20.656 1 96 110 LEU B O 1
ATOM 4231 N N . LYS B 1 111 ? -5.84 11.648 20.406 1 93.56 111 LYS B N 1
ATOM 4232 C CA . LYS B 1 111 ? -6.062 11.234 21.797 1 93.56 111 LYS B CA 1
ATOM 4233 C C . LYS B 1 111 ? -5.453 12.242 22.766 1 93.56 111 LYS B C 1
ATOM 4235 O O . LYS B 1 111 ? -6.113 12.672 23.703 1 93.56 111 LYS B O 1
ATOM 4240 N N . GLU B 1 112 ? -4.297 12.602 22.5 1 89.69 112 GLU B N 1
ATOM 4241 C CA . GLU B 1 112 ? -3.582 13.539 23.359 1 89.69 112 GLU B CA 1
ATOM 4242 C C . GLU B 1 112 ? -4.211 14.93 23.297 1 89.69 112 GLU B C 1
ATOM 4244 O O . GLU B 1 112 ? -4.023 15.734 24.219 1 89.69 112 GLU B O 1
ATOM 4249 N N . SER B 1 113 ? -4.922 15.148 22.234 1 90.31 113 SER B N 1
ATOM 4250 C CA . SER B 1 113 ? -5.617 16.422 22.094 1 90.31 113 SER B CA 1
ATOM 4251 C C . SER B 1 113 ? -7.039 16.344 22.641 1 90.31 113 SER B C 1
ATOM 4253 O O . SER B 1 113 ? -7.855 17.234 22.375 1 90.31 113 SER B O 1
ATOM 4255 N N . GLY B 1 114 ? -7.359 15.273 23.203 1 87.94 114 GLY B N 1
ATOM 4256 C CA . GLY B 1 114 ? -8.648 15.141 23.859 1 87.94 114 GLY B CA 1
ATOM 4257 C C . GLY B 1 114 ? -9.711 14.516 22.984 1 87.94 114 GLY B C 1
ATOM 4258 O O . GLY B 1 114 ? -10.906 14.594 23.281 1 87.94 114 GLY B O 1
ATOM 4259 N N . LEU B 1 115 ? -9.336 14.047 21.891 1 92.19 115 LEU B N 1
ATOM 4260 C CA . LEU B 1 115 ? -10.266 13.375 20.984 1 92.19 115 LEU B CA 1
ATOM 4261 C C . LEU B 1 115 ? -9.906 11.906 20.828 1 92.19 115 LEU B C 1
ATOM 4263 O O . LEU B 1 115 ? -9.297 11.508 19.828 1 92.19 115 LEU B O 1
ATOM 4267 N N . GLU B 1 116 ? -10.438 11.133 21.688 1 92.5 116 GLU B N 1
ATOM 4268 C CA . GLU B 1 116 ? -10.141 9.711 21.672 1 92.5 116 GLU B CA 1
ATOM 4269 C C . GLU B 1 116 ? -11.016 8.977 20.656 1 92.5 116 GLU B C 1
ATOM 4271 O O . GLU B 1 116 ? -12.242 9.031 20.734 1 92.5 116 GLU B O 1
ATOM 4276 N N . ILE B 1 117 ? -10.336 8.336 19.781 1 93.5 117 ILE B N 1
ATOM 4277 C CA . ILE B 1 117 ? -11.016 7.574 18.734 1 93.5 117 ILE B CA 1
ATOM 4278 C C . ILE B 1 117 ? -11.414 6.199 19.281 1 93.5 117 ILE B C 1
ATOM 4280 O O . ILE B 1 117 ? -10.586 5.492 19.859 1 93.5 117 ILE B O 1
ATOM 4284 N N . LEU B 1 118 ? -12.633 5.859 19.062 1 91 118 LEU B N 1
ATOM 4285 C CA . LEU B 1 118 ? -13.156 4.574 19.516 1 91 118 LEU B CA 1
ATOM 4286 C C . LEU B 1 118 ? -13.461 3.668 18.328 1 91 118 LEU B C 1
ATOM 4288 O O . LEU B 1 118 ? -14.445 3.875 17.609 1 91 118 LEU B O 1
ATOM 4292 N N . LEU B 1 119 ? -12.523 2.713 18.156 1 85.62 119 LEU B N 1
ATOM 4293 C CA . LEU B 1 119 ? -12.742 1.709 17.109 1 85.62 119 LEU B CA 1
ATOM 4294 C C . LEU B 1 119 ? -13.555 0.534 17.656 1 85.62 119 LEU B C 1
ATOM 4296 O O . LEU B 1 119 ? -13.156 -0.097 18.641 1 85.62 119 LEU B O 1
ATOM 4300 N N . HIS B 1 120 ? -14.703 0.249 17.156 1 80 120 HIS B N 1
ATOM 4301 C CA . HIS B 1 120 ? -15.578 -0.81 17.656 1 80 120 HIS B CA 1
ATOM 4302 C C . HIS B 1 120 ? -15.156 -2.17 17.109 1 80 120 HIS B C 1
ATOM 4304 O O . HIS B 1 120 ? -15.281 -3.186 17.797 1 80 120 HIS B O 1
ATOM 4310 N N . ASN B 1 121 ? -14.727 -2.217 15.852 1 84.19 121 ASN B N 1
ATOM 4311 C CA . ASN B 1 121 ? -14.297 -3.404 15.125 1 84.19 121 ASN B CA 1
ATOM 4312 C C . ASN B 1 121 ? -13.07 -3.125 14.266 1 84.19 121 ASN B C 1
ATOM 4314 O O . ASN B 1 121 ? -13.07 -2.197 13.453 1 84.19 121 ASN B O 1
ATOM 4318 N N . PRO B 1 122 ? -12.023 -3.971 14.547 1 80.25 122 PRO B N 1
ATOM 4319 C CA . PRO B 1 122 ? -10.781 -3.723 13.82 1 80.25 122 PRO B CA 1
ATOM 4320 C C . PRO B 1 122 ? -10.953 -3.854 12.305 1 80.25 122 PRO B C 1
ATOM 4322 O O . PRO B 1 122 ? -10.109 -3.375 11.539 1 80.25 122 PRO B O 1
ATOM 4325 N N . ARG B 1 123 ? -11.977 -4.438 11.914 1 83.69 123 ARG B N 1
ATOM 4326 C CA . ARG B 1 123 ? -12.18 -4.652 10.484 1 83.69 123 ARG B CA 1
ATOM 4327 C C . ARG B 1 123 ? -13.086 -3.584 9.891 1 83.69 123 ARG B C 1
ATOM 4329 O O . ARG B 1 123 ? -13.344 -3.578 8.688 1 83.69 123 ARG B O 1
ATOM 4336 N N . GLN B 1 124 ? -13.461 -2.697 10.781 1 86.06 124 GLN B N 1
ATOM 4337 C CA . GLN B 1 124 ? -14.258 -1.569 10.312 1 86.06 124 GLN B CA 1
ATOM 4338 C C . GLN B 1 124 ? -13.375 -0.355 10.023 1 86.06 124 GLN B C 1
ATOM 4340 O O . GLN B 1 124 ? -12.398 -0.107 10.734 1 86.06 124 GLN B O 1
ATOM 4345 N N . TYR B 1 125 ? -13.781 0.36 9.023 1 88.56 125 TYR B N 1
ATOM 4346 C CA . TYR B 1 125 ? -12.969 1.488 8.594 1 88.56 125 TYR B CA 1
ATOM 4347 C C . TYR B 1 125 ? -13.562 2.807 9.07 1 88.56 125 TYR B C 1
ATOM 4349 O O . TYR B 1 125 ? -13.391 3.842 8.422 1 88.56 125 TYR B O 1
ATOM 4357 N N . TRP B 1 126 ? -14.32 2.77 10.078 1 90 126 TRP B N 1
ATOM 4358 C CA . TRP B 1 126 ? -14.82 3.996 10.688 1 90 126 TRP B CA 1
ATOM 4359 C C . TRP B 1 126 ? -14.914 3.846 12.203 1 90 126 TRP B C 1
ATOM 4361 O O . TRP B 1 126 ? -14.867 2.73 12.727 1 90 126 TRP B O 1
ATOM 4371 N N . ALA B 1 127 ? -14.914 4.965 12.844 1 92.88 127 ALA B N 1
ATOM 4372 C CA . ALA B 1 127 ? -14.914 5.016 14.305 1 92.88 127 ALA B CA 1
ATOM 4373 C C . ALA B 1 127 ? -15.672 6.242 14.812 1 92.88 127 ALA B C 1
ATOM 4375 O O . ALA B 1 127 ? -16.094 7.09 14.016 1 92.88 127 ALA B O 1
ATOM 4376 N N . THR B 1 128 ? -15.922 6.195 16.078 1 93.75 128 THR B N 1
ATOM 4377 C CA . THR B 1 128 ? -16.531 7.336 16.75 1 93.75 128 THR B CA 1
ATOM 4378 C C . THR B 1 128 ? -15.531 8.008 17.688 1 93.75 128 THR B C 1
ATOM 4380 O O . THR B 1 128 ? -14.43 7.492 17.906 1 93.75 128 THR B O 1
ATOM 4383 N N . VAL B 1 129 ? -15.891 9.203 18.016 1 93.25 129 VAL B N 1
ATOM 4384 C CA . VAL B 1 129 ? -15.047 9.945 18.953 1 93.25 129 VAL B CA 1
ATOM 4385 C C . VAL B 1 129 ? -15.734 10.055 20.312 1 93.25 129 VAL B C 1
ATOM 4387 O O . VAL B 1 129 ? -16.906 10.414 20.391 1 93.25 129 VAL B O 1
ATOM 4390 N N . ARG B 1 130 ? -14.992 9.703 21.344 1 90.56 130 ARG B N 1
ATOM 4391 C CA . ARG B 1 130 ? -15.531 9.797 22.688 1 90.56 130 ARG B CA 1
ATOM 4392 C C . ARG B 1 130 ? -16.031 11.211 22.984 1 90.56 130 ARG B C 1
ATOM 4394 O O . ARG B 1 130 ? -15.336 12.188 22.719 1 90.56 130 ARG B O 1
ATOM 4401 N N . ASP B 1 131 ? -17.281 11.445 23.406 1 87.5 131 ASP B N 1
ATOM 4402 C CA . ASP B 1 131 ? -17.875 12.688 23.875 1 87.5 131 ASP B CA 1
ATOM 4403 C C . ASP B 1 131 ? -18.25 13.594 22.703 1 87.5 131 ASP B C 1
ATOM 4405 O O . ASP B 1 131 ? -18.656 14.742 22.906 1 87.5 131 ASP B O 1
ATOM 4409 N N . PHE B 1 132 ? -18.016 13.141 21.547 1 92.19 132 PHE B N 1
ATOM 4410 C CA . PHE B 1 132 ? -18.406 13.859 20.344 1 92.19 132 PHE B CA 1
ATOM 4411 C C . PHE B 1 132 ? -19.25 12.977 19.438 1 92.19 132 PHE B C 1
ATOM 4413 O O . PHE B 1 132 ? -18.812 12.594 18.344 1 92.19 132 PHE B O 1
ATOM 4420 N N . PRO B 1 133 ? -20.469 12.727 19.797 1 91.38 133 PRO B N 1
ATOM 4421 C CA . PRO B 1 133 ? -21.328 11.805 19.047 1 91.38 133 PRO B CA 1
ATOM 4422 C C . PRO B 1 133 ? -21.641 12.312 17.641 1 91.38 133 PRO B C 1
ATOM 4424 O O . PRO B 1 133 ? -22.047 11.539 16.766 1 91.38 133 PRO B O 1
ATOM 4427 N N . GLU B 1 134 ? -21.422 13.57 17.422 1 94.19 134 GLU B N 1
ATOM 4428 C CA . GLU B 1 134 ? -21.734 14.172 16.125 1 94.19 134 GLU B CA 1
ATOM 4429 C C . GLU B 1 134 ? -20.562 14 15.148 1 94.19 134 GLU B C 1
ATOM 4431 O O . GLU B 1 134 ? -20.656 14.398 13.984 1 94.19 134 GLU B O 1
ATOM 4436 N N . VAL B 1 135 ? -19.516 13.375 15.648 1 96.19 135 VAL B N 1
ATOM 4437 C CA . VAL B 1 135 ? -18.312 13.258 14.828 1 96.19 135 VAL B CA 1
ATOM 4438 C C . VAL B 1 135 ? -18.047 11.789 14.5 1 96.19 135 VAL B C 1
ATOM 4440 O O . VAL B 1 135 ? -18.125 10.93 15.383 1 96.19 135 VAL B O 1
ATOM 4443 N N . GLU B 1 136 ? -17.766 11.531 13.219 1 95.69 136 GLU B N 1
ATOM 4444 C CA . GLU B 1 136 ? -17.312 10.234 12.727 1 95.69 136 GLU B CA 1
ATOM 4445 C C . GLU B 1 136 ? -15.875 10.312 12.219 1 95.69 136 GLU B C 1
ATOM 4447 O O . GLU B 1 136 ? -15.484 11.305 11.586 1 95.69 136 GLU B O 1
ATOM 4452 N N . VAL B 1 137 ? -15.133 9.242 12.523 1 96.56 137 VAL B N 1
ATOM 4453 C CA . VAL B 1 137 ? -13.766 9.148 12.031 1 96.56 137 VAL B CA 1
ATOM 4454 C C . VAL B 1 137 ? -13.656 8.016 11.008 1 96.56 137 VAL B C 1
ATOM 4456 O O . VAL B 1 137 ? -14.047 6.883 11.289 1 96.56 137 VAL B O 1
ATOM 4459 N N . TRP B 1 138 ? -13.18 8.367 9.906 1 95.5 138 TRP B N 1
ATOM 4460 C CA . TRP B 1 138 ? -13.047 7.387 8.828 1 95.5 138 TRP B CA 1
ATOM 4461 C C . TRP B 1 138 ? -11.586 7.09 8.539 1 95.5 138 TRP B C 1
ATOM 4463 O O . TRP B 1 138 ? -10.773 8.008 8.398 1 95.5 138 TRP B O 1
ATOM 4473 N N . LEU B 1 139 ? -11.219 5.812 8.523 1 95 139 LEU B N 1
ATOM 4474 C CA . LEU B 1 139 ? -9.875 5.344 8.203 1 95 139 LEU B CA 1
ATOM 4475 C C . LEU B 1 139 ? -9.719 5.125 6.703 1 95 139 LEU B C 1
ATOM 4477 O O . LEU B 1 139 ? -10.344 4.23 6.133 1 95 139 LEU B O 1
ATOM 4481 N N . GLN B 1 140 ? -8.867 5.945 6.086 1 94.62 140 GLN B N 1
ATOM 4482 C CA . GLN B 1 140 ? -8.742 5.961 4.633 1 94.62 140 GLN B CA 1
ATOM 4483 C C . GLN B 1 140 ? -7.281 6 4.203 1 94.62 140 GLN B C 1
ATOM 4485 O O . GLN B 1 140 ? -6.406 6.367 4.992 1 94.62 140 GLN B O 1
ATOM 4490 N N . ARG B 1 141 ? -7.047 5.582 2.951 1 95.06 141 ARG B N 1
ATOM 4491 C CA . ARG B 1 141 ? -5.723 5.809 2.377 1 95.06 141 ARG B CA 1
ATOM 4492 C C . ARG B 1 141 ? -5.449 7.297 2.199 1 95.06 141 ARG B C 1
ATOM 4494 O O . ARG B 1 141 ? -6.359 8.062 1.881 1 95.06 141 ARG B O 1
ATOM 4501 N N . PRO B 1 142 ? -4.211 7.684 2.277 1 96.69 142 PRO B N 1
ATOM 4502 C CA . PRO B 1 142 ? -3.873 9.109 2.221 1 96.69 142 PRO B CA 1
ATOM 4503 C C . PRO B 1 142 ? -4.379 9.781 0.947 1 96.69 142 PRO B C 1
ATOM 4505 O O . PRO B 1 142 ? -4.938 10.883 1.007 1 96.69 142 PRO B O 1
ATOM 4508 N N . THR B 1 143 ? -4.23 9.148 -0.176 1 95.75 143 THR B N 1
ATOM 4509 C CA . THR B 1 143 ? -4.668 9.734 -1.438 1 95.75 143 THR B CA 1
ATOM 4510 C C . THR B 1 143 ? -6.18 9.938 -1.445 1 95.75 143 THR B C 1
ATOM 4512 O O . THR B 1 143 ? -6.672 10.953 -1.946 1 95.75 143 THR B O 1
ATOM 4515 N N . ASP B 1 144 ? -6.879 9.016 -0.859 1 95.25 144 ASP B N 1
ATOM 4516 C CA . ASP B 1 144 ? -8.336 9.102 -0.803 1 95.25 144 ASP B CA 1
ATOM 4517 C C . ASP B 1 144 ? -8.781 10.219 0.146 1 95.25 144 ASP B C 1
ATOM 4519 O O . ASP B 1 144 ? -9.805 10.859 -0.081 1 95.25 144 ASP B O 1
ATOM 4523 N N . ILE B 1 145 ? -8.008 10.438 1.132 1 97.38 145 ILE B N 1
ATOM 4524 C CA . ILE B 1 145 ? -8.32 11.516 2.062 1 97.38 145 ILE B CA 1
ATOM 4525 C C . ILE B 1 145 ? -8.375 12.844 1.312 1 97.38 145 ILE B C 1
ATOM 4527 O O . ILE B 1 145 ? -9.328 13.609 1.46 1 97.38 145 ILE B O 1
ATOM 4531 N N . VAL B 1 146 ? -7.375 13.094 0.502 1 97.88 146 VAL B N 1
ATOM 4532 C CA . VAL B 1 146 ? -7.324 14.336 -0.255 1 97.88 146 VAL B CA 1
ATOM 4533 C C . VAL B 1 146 ? -8.523 14.43 -1.189 1 97.88 146 VAL B C 1
ATOM 4535 O O . VAL B 1 146 ? -9.203 15.453 -1.241 1 97.88 146 VAL B O 1
ATOM 4538 N N . ARG B 1 147 ? -8.82 13.336 -1.851 1 94.75 147 ARG B N 1
ATOM 4539 C CA . ARG B 1 147 ? -9.922 13.32 -2.807 1 94.75 147 ARG B CA 1
ATOM 4540 C C . ARG B 1 147 ? -11.25 13.578 -2.111 1 94.75 147 ARG B C 1
ATOM 4542 O O . ARG B 1 147 ? -12.055 14.391 -2.576 1 94.75 147 ARG B O 1
ATOM 4549 N N . ARG B 1 148 ? -11.453 12.984 -1.007 1 94.88 148 ARG B N 1
ATOM 4550 C CA . ARG B 1 148 ? -12.727 13.07 -0.303 1 94.88 148 ARG B CA 1
ATOM 4551 C C . ARG B 1 148 ? -12.914 14.453 0.31 1 94.88 148 ARG B C 1
ATOM 4553 O O . ARG B 1 148 ? -14.039 14.961 0.382 1 94.88 148 ARG B O 1
ATOM 4560 N N . VAL B 1 149 ? -11.867 15.039 0.776 1 97.19 149 VAL B N 1
ATOM 4561 C CA . VAL B 1 149 ? -11.945 16.391 1.336 1 97.19 149 VAL B CA 1
ATOM 4562 C C . VAL B 1 149 ? -12.297 17.375 0.236 1 97.19 149 VAL B C 1
ATOM 4564 O O . VAL B 1 149 ? -13.164 18.25 0.427 1 97.19 149 VAL B O 1
ATOM 4567 N N . GLN B 1 150 ? -11.711 17.188 -0.924 1 96.19 150 GLN B N 1
ATOM 4568 C CA . GLN B 1 150 ? -11.969 18.094 -2.041 1 96.19 150 GLN B CA 1
ATOM 4569 C C . GLN B 1 150 ? -13.414 17.969 -2.527 1 96.19 150 GLN B C 1
ATOM 4571 O O . GLN B 1 150 ? -13.992 18.953 -3.002 1 96.19 150 GLN B O 1
ATOM 4576 N N . GLU B 1 151 ? -13.93 16.812 -2.342 1 92.25 151 GLU B N 1
ATOM 4577 C CA . GLU B 1 151 ? -15.273 16.531 -2.848 1 92.25 151 GLU B CA 1
ATOM 4578 C C . GLU B 1 151 ? -16.328 16.844 -1.793 1 92.25 151 GLU B C 1
ATOM 4580 O O . GLU B 1 151 ? -17.531 16.75 -2.064 1 92.25 151 GLU B O 1
ATOM 4585 N N . GLY B 1 152 ? -15.898 17.141 -0.629 1 93.69 152 GLY B N 1
ATOM 4586 C CA . GLY B 1 152 ? -16.828 17.5 0.429 1 93.69 152 GLY B CA 1
ATOM 4587 C C . GLY B 1 152 ? -17.438 16.297 1.128 1 93.69 152 GLY B C 1
ATOM 4588 O O . GLY B 1 152 ? -18.359 16.438 1.931 1 93.69 152 GLY B O 1
ATOM 4589 N N . GLN B 1 153 ? -16.922 15.117 0.842 1 92.75 153 GLN B N 1
ATOM 4590 C CA . GLN B 1 153 ? -17.406 13.906 1.493 1 92.75 153 GLN B CA 1
ATOM 4591 C C . GLN B 1 153 ? -16.812 13.766 2.893 1 92.75 153 GLN B C 1
ATOM 4593 O O . GLN B 1 153 ? -17.375 13.055 3.738 1 92.75 153 GLN B O 1
ATOM 4598 N N . VAL B 1 154 ? -15.727 14.359 3.086 1 96.31 154 VAL B N 1
ATOM 4599 C CA . VAL B 1 154 ? -15.039 14.469 4.371 1 96.31 154 VAL B CA 1
ATOM 4600 C C . VAL B 1 154 ? -14.789 15.938 4.707 1 96.31 154 VAL B C 1
ATOM 4602 O O . VAL B 1 154 ? -14.461 16.734 3.824 1 96.31 154 VAL B O 1
ATOM 4605 N N . ASP B 1 155 ? -14.953 16.25 5.926 1 98.19 155 ASP B N 1
ATOM 4606 C CA . ASP B 1 155 ? -14.867 17.656 6.316 1 98.19 155 ASP B CA 1
ATOM 4607 C C . ASP B 1 155 ? -13.438 18.031 6.707 1 98.19 155 ASP B C 1
ATOM 4609 O O . ASP B 1 155 ? -12.984 19.141 6.422 1 98.19 155 ASP B O 1
ATOM 4613 N N . ILE B 1 156 ? -12.781 17.156 7.383 1 98.75 156 ILE B N 1
ATOM 4614 C CA . ILE B 1 156 ? -11.43 17.375 7.887 1 98.75 156 ILE B CA 1
ATOM 4615 C C . ILE B 1 156 ? -10.562 16.156 7.582 1 98.75 156 ILE B C 1
ATOM 4617 O O . ILE B 1 156 ? -11.008 15.016 7.73 1 98.75 156 ILE B O 1
ATOM 4621 N N . GLY B 1 157 ? -9.367 16.391 7.164 1 98.69 157 GLY B N 1
ATOM 4622 C CA . GLY B 1 157 ? -8.461 15.297 6.867 1 98.69 157 GLY B CA 1
ATOM 4623 C C . GLY B 1 157 ? -7.07 15.5 7.445 1 98.69 157 GLY B C 1
ATOM 4624 O O . GLY B 1 157 ? -6.574 16.625 7.504 1 98.69 157 GLY B O 1
ATOM 4625 N N . PHE B 1 158 ? -6.418 14.43 7.871 1 98.81 158 PHE B N 1
ATOM 4626 C CA . PHE B 1 158 ? -5.012 14.375 8.258 1 98.81 158 PHE B CA 1
ATOM 4627 C C . PHE B 1 158 ? -4.199 13.617 7.215 1 98.81 158 PHE B C 1
ATOM 4629 O O . PHE B 1 158 ? -4.465 12.445 6.941 1 98.81 158 PHE B O 1
ATOM 4636 N N . VAL B 1 159 ? -3.248 14.266 6.629 1 98.62 159 VAL B N 1
ATOM 4637 C CA . VAL B 1 159 ? -2.543 13.664 5.504 1 98.62 159 VAL B CA 1
ATOM 4638 C C . VAL B 1 159 ? -1.203 14.367 5.297 1 98.62 159 VAL B C 1
ATOM 4640 O O . VAL B 1 159 ? -0.994 15.477 5.797 1 98.62 159 VAL B O 1
ATOM 4643 N N . GLY B 1 160 ? -0.339 13.703 4.617 1 98.38 160 GLY B N 1
ATOM 4644 C CA . GLY B 1 160 ? 0.947 14.32 4.324 1 98.38 160 GLY B CA 1
ATOM 4645 C C . GLY B 1 160 ? 0.856 15.438 3.299 1 98.38 160 GLY B C 1
ATOM 4646 O O . GLY B 1 160 ? 0.095 15.336 2.334 1 98.38 160 GLY B O 1
ATOM 4647 N N . TYR B 1 161 ? 1.67 16.438 3.537 1 98.25 161 TYR B N 1
ATOM 4648 C CA . TYR B 1 161 ? 1.713 17.578 2.617 1 98.25 161 TYR B CA 1
ATOM 4649 C C . TYR B 1 161 ? 2.09 17.125 1.212 1 98.25 161 TYR B C 1
ATOM 4651 O O . TYR B 1 161 ? 1.599 17.672 0.224 1 98.25 161 TYR B O 1
ATOM 4659 N N . ASP B 1 162 ? 3.004 16.141 1.083 1 97.94 162 ASP B N 1
ATOM 4660 C CA . ASP B 1 162 ? 3.414 15.586 -0.205 1 97.94 162 ASP B CA 1
ATOM 4661 C C . ASP B 1 162 ? 2.215 15.047 -0.979 1 97.94 162 ASP B C 1
ATOM 4663 O O . ASP B 1 162 ? 2.092 15.273 -2.184 1 97.94 162 ASP B O 1
ATOM 4667 N N . ILE B 1 163 ? 1.344 14.398 -0.257 1 97.94 163 ILE B N 1
ATOM 4668 C CA . ILE B 1 163 ? 0.172 13.805 -0.887 1 97.94 163 ILE B CA 1
ATOM 4669 C C . ILE B 1 163 ? -0.794 14.898 -1.327 1 97.94 163 ILE B C 1
ATOM 4671 O O . ILE B 1 163 ? -1.376 14.828 -2.412 1 97.94 163 ILE B O 1
ATOM 4675 N N . VAL B 1 164 ? -0.971 15.898 -0.503 1 98.19 164 VAL B N 1
ATOM 4676 C CA . VAL B 1 164 ? -1.863 17 -0.844 1 98.19 164 VAL B CA 1
ATOM 4677 C C . VAL B 1 164 ? -1.374 17.688 -2.117 1 98.19 164 VAL B C 1
ATOM 4679 O O . VAL B 1 164 ? -2.152 17.922 -3.047 1 98.19 164 VAL B O 1
ATOM 4682 N N . THR B 1 165 ? -0.102 17.984 -2.182 1 97.19 165 THR B N 1
ATOM 4683 C CA . THR B 1 165 ? 0.461 18.688 -3.324 1 97.19 165 THR B CA 1
ATOM 4684 C C . THR B 1 165 ? 0.294 17.875 -4.602 1 97.19 165 THR B C 1
ATOM 4686 O O . THR B 1 165 ? 0.062 18.438 -5.676 1 97.19 165 THR B O 1
ATOM 4689 N N . GLU B 1 166 ? 0.4 16.578 -4.523 1 97.31 166 GLU B N 1
ATOM 4690 C CA . GLU B 1 166 ? 0.33 15.711 -5.695 1 97.31 166 GLU B CA 1
ATOM 4691 C C . GLU B 1 166 ? -1.11 15.539 -6.164 1 97.31 166 GLU B C 1
ATOM 4693 O O . GLU B 1 166 ? -1.371 15.453 -7.367 1 97.31 166 GLU B O 1
ATOM 4698 N N . TYR B 1 167 ? -2.068 15.516 -5.223 1 95.88 167 TYR B N 1
ATOM 4699 C CA . TYR B 1 167 ? -3.391 15.031 -5.598 1 95.88 167 TYR B CA 1
ATOM 4700 C C . TYR B 1 167 ? -4.426 16.141 -5.531 1 95.88 167 TYR B C 1
ATOM 4702 O O . TYR B 1 167 ? -5.566 15.969 -5.973 1 95.88 167 TYR B O 1
ATOM 4710 N N . GLN B 1 168 ? -4.074 17.25 -4.984 1 94.06 168 GLN B N 1
ATOM 4711 C CA . GLN B 1 168 ? -5.02 18.359 -5.004 1 94.06 168 GLN B CA 1
ATOM 4712 C C . GLN B 1 168 ? -5.258 18.859 -6.43 1 94.06 168 GLN B C 1
ATOM 4714 O O . GLN B 1 168 ? -4.324 18.938 -7.23 1 94.06 168 GLN B O 1
ATOM 4719 N N . ASP B 1 169 ? -6.445 19.125 -6.781 1 90.38 169 ASP B N 1
ATOM 4720 C CA . ASP B 1 169 ? -6.801 19.578 -8.117 1 90.38 169 ASP B CA 1
ATOM 4721 C C . ASP B 1 169 ? -6.324 21.016 -8.352 1 90.38 169 ASP B C 1
ATOM 4723 O O . ASP B 1 169 ? -5.836 21.344 -9.438 1 90.38 169 ASP B O 1
ATOM 4727 N N . SER B 1 170 ? -6.574 21.766 -7.398 1 91.31 170 SER B N 1
ATOM 4728 C CA . SER B 1 170 ? -6.152 23.172 -7.383 1 91.31 170 SER B CA 1
ATOM 4729 C C . SER B 1 170 ? -5.758 23.609 -5.977 1 91.31 170 SER B C 1
ATOM 4731 O O . SER B 1 170 ? -6.098 22.953 -4.996 1 91.31 170 SER B O 1
ATOM 4733 N N . PRO B 1 171 ? -5.047 24.641 -5.953 1 87.81 171 PRO B N 1
ATOM 4734 C CA . PRO B 1 171 ? -4.609 25.109 -4.633 1 87.81 171 PRO B CA 1
ATOM 4735 C C . PRO B 1 171 ? -5.777 25.391 -3.689 1 87.81 171 PRO B C 1
ATOM 4737 O O . PRO B 1 171 ? -5.625 25.297 -2.469 1 87.81 171 PRO B O 1
ATOM 4740 N N . ASP B 1 172 ? -6.945 25.625 -4.23 1 91.12 172 ASP B N 1
ATOM 4741 C CA . ASP B 1 172 ? -8.078 26.016 -3.404 1 91.12 172 ASP B CA 1
ATOM 4742 C C . ASP B 1 172 ? -9.039 24.844 -3.186 1 91.12 172 ASP B C 1
ATOM 4744 O O . ASP B 1 172 ? -10.109 25.016 -2.596 1 91.12 172 ASP B O 1
ATOM 4748 N N . SER B 1 173 ? -8.594 23.734 -3.666 1 95.44 173 SER B N 1
ATOM 4749 C CA . SER B 1 173 ? -9.492 22.594 -3.566 1 95.44 173 SER B CA 1
ATOM 4750 C C . SER B 1 173 ? -9.492 22.016 -2.156 1 95.44 173 SER B C 1
ATOM 4752 O O . SER B 1 173 ? -10.367 21.219 -1.807 1 95.44 173 SER B O 1
ATOM 4754 N N . THR B 1 174 ? -8.562 22.359 -1.346 1 96.69 174 THR B N 1
ATOM 4755 C CA . THR B 1 174 ? -8.523 22.062 0.08 1 96.69 174 THR B CA 1
ATOM 4756 C C . THR B 1 174 ? -8.109 23.281 0.886 1 96.69 174 THR B C 1
ATOM 4758 O O . THR B 1 174 ? -7.441 24.172 0.364 1 96.69 174 THR B O 1
ATOM 4761 N N . LEU B 1 175 ? -8.562 23.344 2.092 1 97.12 175 LEU B N 1
ATOM 4762 C CA . LEU B 1 175 ? -8.172 24.406 3.014 1 97.12 175 LEU B CA 1
ATOM 4763 C C . LEU B 1 175 ? -7.078 23.922 3.961 1 97.12 175 LEU B C 1
ATOM 4765 O O . LEU B 1 175 ? -7.227 22.891 4.613 1 97.12 175 LEU B O 1
ATOM 4769 N N . LEU B 1 176 ? -5.949 24.625 3.93 1 97.5 176 LEU B N 1
ATOM 4770 C CA . LEU B 1 176 ? -4.902 24.312 4.895 1 97.5 176 LEU B CA 1
ATOM 4771 C C . LEU B 1 176 ? -5.301 24.766 6.297 1 97.5 176 LEU B C 1
ATOM 4773 O O . LEU B 1 176 ? -5.465 25.953 6.543 1 97.5 176 LEU B O 1
ATOM 4777 N N . ILE B 1 177 ? -5.48 23.844 7.23 1 98.06 177 ILE B N 1
ATOM 4778 C CA . ILE B 1 177 ? -5.895 24.156 8.594 1 98.06 177 ILE B CA 1
ATOM 4779 C C . ILE B 1 177 ? -4.668 24.234 9.5 1 98.06 177 ILE B C 1
ATOM 4781 O O . ILE B 1 177 ? -4.496 25.203 10.242 1 98.06 177 ILE B O 1
ATOM 4785 N N . HIS B 1 178 ? -3.834 23.266 9.445 1 98.06 178 HIS B N 1
ATOM 4786 C CA . HIS B 1 178 ? -2.582 23.234 10.195 1 98.06 178 HIS B CA 1
ATOM 4787 C C . HIS B 1 178 ? -1.438 22.703 9.336 1 98.06 178 HIS B C 1
ATOM 4789 O O . HIS B 1 178 ? -1.527 21.594 8.789 1 98.06 178 HIS B O 1
ATOM 4795 N N . GLU B 1 179 ? -0.32 23.375 9.234 1 97.06 179 GLU B N 1
ATOM 4796 C CA . GLU B 1 179 ? 0.723 23.109 8.25 1 97.06 179 GLU B CA 1
ATOM 4797 C C . GLU B 1 179 ? 1.782 22.156 8.812 1 97.06 179 GLU B C 1
ATOM 4799 O O . GLU B 1 179 ? 2.666 21.703 8.086 1 97.06 179 GLU B O 1
ATOM 4804 N N . GLY B 1 180 ? 1.747 21.828 10.078 1 97.12 180 GLY B N 1
ATOM 4805 C CA . GLY B 1 180 ? 2.73 20.953 10.695 1 97.12 180 GLY B CA 1
ATOM 4806 C C . GLY B 1 180 ? 2.244 20.328 11.992 1 97.12 180 GLY B C 1
ATOM 4807 O O . GLY B 1 180 ? 2.125 21.016 13.008 1 97.12 180 GLY B O 1
ATOM 4808 N N . LEU B 1 181 ? 2.094 19 12.023 1 97.31 181 LEU B N 1
ATOM 4809 C CA . LEU B 1 181 ? 1.509 18.328 13.18 1 97.31 181 LEU B CA 1
ATOM 4810 C C . LEU B 1 181 ? 2.584 17.641 14.016 1 97.31 181 LEU B C 1
ATOM 4812 O O . LEU B 1 181 ? 2.279 17.016 15.031 1 97.31 181 LEU B O 1
ATOM 4816 N N . GLY B 1 182 ? 3.824 17.719 13.531 1 93.75 182 GLY B N 1
ATOM 4817 C CA . GLY B 1 182 ? 4.953 17.312 14.352 1 93.75 182 GLY B CA 1
ATOM 4818 C C . GLY B 1 182 ? 5.332 15.852 14.156 1 93.75 182 GLY B C 1
ATOM 4819 O O . GLY B 1 182 ? 6.078 15.289 14.961 1 93.75 182 GLY B O 1
ATOM 4820 N N . TYR B 1 183 ? 4.762 15.195 13.227 1 95.56 183 TYR B N 1
ATOM 4821 C CA . TYR B 1 183 ? 5.133 13.828 12.875 1 95.56 183 TYR B CA 1
ATOM 4822 C C . TYR B 1 183 ? 5.051 13.602 11.375 1 95.56 183 TYR B C 1
ATOM 4824 O O . TYR B 1 183 ? 4.488 14.43 10.648 1 95.56 183 TYR B O 1
ATOM 4832 N N . GLY B 1 184 ? 5.742 12.555 10.922 1 95.75 184 GLY B N 1
ATOM 4833 C CA . GLY B 1 184 ? 5.738 12.242 9.5 1 95.75 184 GLY B CA 1
ATOM 4834 C C . GLY B 1 184 ? 6.688 13.109 8.695 1 95.75 184 GLY B C 1
ATOM 4835 O O . GLY B 1 184 ? 6.477 13.328 7.5 1 95.75 184 GLY B O 1
ATOM 4836 N N . GLY B 1 185 ? 7.629 13.664 9.32 1 96.38 185 GLY B N 1
ATOM 4837 C CA . GLY B 1 185 ? 8.594 14.523 8.664 1 96.38 185 GLY B CA 1
ATOM 4838 C C . GLY B 1 185 ? 9.43 13.805 7.621 1 96.38 185 GLY B C 1
ATOM 4839 O O . GLY B 1 185 ? 9.945 12.719 7.879 1 96.38 185 GLY B O 1
ATOM 4840 N N . CYS B 1 186 ? 9.508 14.398 6.422 1 97.06 186 CYS B N 1
ATOM 4841 C CA . CYS B 1 186 ? 10.328 13.883 5.328 1 97.06 186 CYS B CA 1
ATOM 4842 C C . CYS B 1 186 ? 10.492 14.922 4.227 1 97.06 186 CYS B C 1
ATOM 4844 O O . CYS B 1 186 ? 10.062 16.062 4.383 1 97.06 186 CYS B O 1
ATOM 4846 N N . LYS B 1 187 ? 11.219 14.594 3.25 1 98.06 187 LYS B N 1
ATOM 4847 C CA . LYS B 1 187 ? 11.344 15.461 2.082 1 98.06 187 LYS B CA 1
ATOM 4848 C C . LYS B 1 187 ? 11.281 14.656 0.788 1 98.06 187 LYS B C 1
ATOM 4850 O O . LYS B 1 187 ? 11.688 13.492 0.752 1 98.06 187 LYS B O 1
ATOM 4855 N N . LEU B 1 188 ? 10.656 15.242 -0.197 1 98.5 188 LEU B N 1
ATOM 4856 C CA . LEU B 1 188 ? 10.734 14.727 -1.56 1 98.5 188 L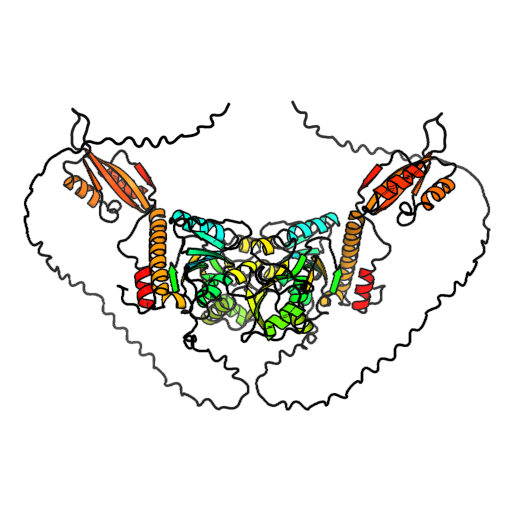EU B CA 1
ATOM 4857 C C . LEU B 1 188 ? 11.984 15.25 -2.266 1 98.5 188 LEU B C 1
ATOM 4859 O O . LEU B 1 188 ? 12.164 16.469 -2.396 1 98.5 188 LEU B O 1
ATOM 4863 N N . GLY B 1 189 ? 12.82 14.328 -2.697 1 98.38 189 GLY B N 1
ATOM 4864 C CA . GLY B 1 189 ? 14.102 14.797 -3.207 1 98.38 189 GLY B CA 1
ATOM 4865 C C . GLY B 1 189 ? 14.648 13.938 -4.324 1 98.38 189 GLY B C 1
ATOM 4866 O O . GLY B 1 189 ? 14.172 12.82 -4.547 1 98.38 189 GLY B O 1
ATOM 4867 N N . VAL B 1 190 ? 15.68 14.461 -4.961 1 98.5 190 VAL B N 1
ATOM 4868 C CA . VAL B 1 190 ? 16.359 13.812 -6.078 1 98.5 190 VAL B CA 1
ATOM 4869 C C . VAL B 1 190 ? 17.406 12.844 -5.547 1 98.5 190 VAL B C 1
ATOM 4871 O O . VAL B 1 190 ? 18.234 13.211 -4.703 1 98.5 190 VAL B O 1
ATOM 4874 N N . GLY B 1 191 ? 17.328 11.617 -5.961 1 98.19 191 GLY B N 1
ATOM 4875 C CA . GLY B 1 191 ? 18.359 10.609 -5.719 1 98.19 191 GLY B CA 1
ATOM 4876 C C . GLY B 1 191 ? 19.047 10.141 -6.988 1 98.19 191 GLY B C 1
ATOM 4877 O O . GLY B 1 191 ? 18.391 9.586 -7.879 1 98.19 191 GLY B O 1
ATOM 4878 N N . ILE B 1 192 ? 20.375 10.352 -7.047 1 98.19 192 ILE B N 1
ATOM 4879 C CA . ILE B 1 192 ? 21.125 9.93 -8.219 1 98.19 192 ILE B CA 1
ATOM 4880 C C . ILE B 1 192 ? 22.141 8.859 -7.832 1 98.19 192 ILE B C 1
ATOM 4882 O O . ILE B 1 192 ? 22.5 8.727 -6.656 1 98.19 192 ILE B O 1
ATOM 4886 N N . PRO B 1 193 ? 22.578 8.094 -8.852 1 97.5 193 PRO B N 1
ATOM 4887 C CA . PRO B 1 193 ? 23.609 7.105 -8.539 1 97.5 193 PRO B CA 1
ATOM 4888 C C . PRO B 1 193 ? 24.875 7.727 -7.938 1 97.5 193 PRO B C 1
ATOM 4890 O O . PRO B 1 193 ? 25.312 8.781 -8.383 1 97.5 193 PRO B O 1
ATOM 4893 N N . MET B 1 194 ? 25.406 7.066 -6.938 1 96.75 194 MET B N 1
ATOM 4894 C CA . MET B 1 194 ? 26.625 7.527 -6.289 1 96.75 194 MET B CA 1
ATOM 4895 C C . MET B 1 194 ? 27.781 7.59 -7.285 1 96.75 194 MET B C 1
ATOM 4897 O O . MET B 1 194 ? 28.719 8.375 -7.113 1 96.75 194 MET B O 1
ATOM 4901 N N . SER B 1 195 ? 27.688 6.832 -8.305 1 96 195 SER B N 1
ATOM 4902 C CA . SER B 1 195 ? 28.734 6.758 -9.32 1 96 195 SER B CA 1
ATOM 4903 C C . SER B 1 195 ? 28.812 8.047 -10.133 1 96 195 SER B C 1
ATOM 4905 O O . SER B 1 195 ? 29.797 8.305 -10.812 1 96 195 SER B O 1
ATOM 4907 N N . TRP B 1 196 ? 27.672 8.773 -10.141 1 96.62 196 TRP B N 1
ATOM 4908 C CA . TRP B 1 196 ? 27.688 10.062 -10.836 1 96.62 196 TRP B CA 1
ATOM 4909 C C . TRP B 1 196 ? 28.422 11.109 -10.016 1 96.62 196 TRP B C 1
ATOM 4911 O O . TRP B 1 196 ? 27.844 12.117 -9.602 1 96.62 196 TRP B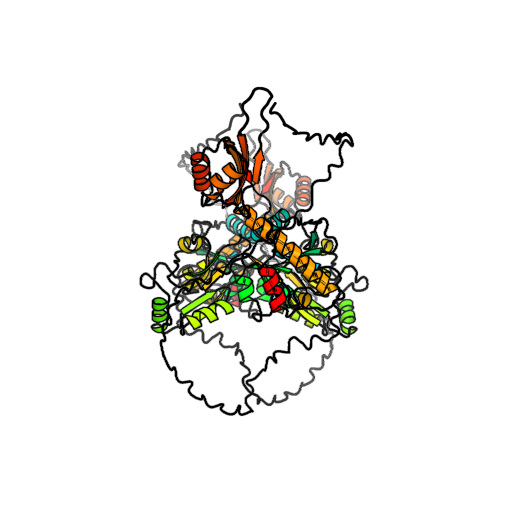 O 1
ATOM 4921 N N . VAL B 1 197 ? 29.703 11 -9.922 1 94.81 197 VAL B N 1
ATOM 4922 C CA . VAL B 1 197 ? 30.562 11.797 -9.039 1 94.81 197 VAL B CA 1
ATOM 4923 C C . VAL B 1 197 ? 30.578 13.25 -9.516 1 94.81 197 VAL B C 1
ATOM 4925 O O . VAL B 1 197 ? 30.688 14.172 -8.703 1 94.81 197 VAL B O 1
ATOM 4928 N N . HIS B 1 198 ? 30.375 13.445 -10.75 1 94.56 198 HIS B N 1
ATOM 4929 C CA . HIS B 1 198 ? 30.5 14.773 -11.344 1 94.56 198 HIS B CA 1
ATOM 4930 C C . HIS B 1 198 ? 29.203 15.57 -11.188 1 94.56 198 HIS B C 1
ATOM 4932 O O . HIS B 1 198 ? 29.172 16.766 -11.469 1 94.56 198 HIS B O 1
ATOM 4938 N N . VAL B 1 199 ? 28.156 14.945 -10.828 1 97.31 199 VAL B N 1
ATOM 4939 C CA . VAL B 1 199 ? 26.891 15.625 -10.641 1 97.31 199 VAL B CA 1
ATOM 4940 C C . VAL B 1 199 ? 26.656 15.875 -9.148 1 97.31 199 VAL B C 1
ATOM 4942 O O . VAL B 1 199 ? 26.453 14.938 -8.375 1 97.31 199 VAL B O 1
ATOM 4945 N N . THR B 1 200 ? 26.625 17.156 -8.734 1 96.94 200 THR B N 1
ATOM 4946 C CA . THR B 1 200 ? 26.547 17.453 -7.309 1 96.94 200 THR B CA 1
ATOM 4947 C C . THR B 1 200 ? 25.359 18.375 -7.012 1 96.94 200 THR B C 1
ATOM 4949 O O . THR B 1 200 ? 24.984 18.531 -5.852 1 96.94 200 THR B O 1
ATOM 4952 N N . ASP B 1 201 ? 24.812 19 -8.055 1 97.31 201 ASP B N 1
ATOM 4953 C CA . ASP B 1 201 ? 23.672 19.891 -7.871 1 97.31 201 ASP B CA 1
ATOM 4954 C C . ASP B 1 201 ? 22.734 19.844 -9.078 1 97.31 201 ASP B C 1
ATOM 4956 O O . ASP B 1 201 ? 23 19.141 -10.047 1 97.31 201 ASP B O 1
ATOM 4960 N N . MET B 1 202 ? 21.656 20.547 -8.977 1 97.19 202 MET B N 1
ATOM 4961 C CA . MET B 1 202 ? 20.625 20.484 -10.008 1 97.19 202 MET B CA 1
ATOM 4962 C C . MET B 1 202 ? 21.109 21.094 -11.312 1 97.19 202 MET B C 1
ATOM 4964 O O . MET B 1 202 ? 20.719 20.672 -12.391 1 97.19 202 MET B O 1
ATOM 4968 N N . ASN B 1 203 ? 21.969 22.109 -11.219 1 96.44 203 ASN B N 1
ATOM 4969 C CA . ASN B 1 203 ? 22.516 22.719 -12.422 1 96.44 203 ASN B CA 1
ATOM 4970 C C . ASN B 1 203 ? 23.359 21.734 -13.219 1 96.44 203 ASN B C 1
ATOM 4972 O O . ASN B 1 203 ? 23.25 21.672 -14.445 1 96.44 203 ASN B O 1
ATOM 4976 N N . GLU B 1 204 ? 24.172 21.062 -12.477 1 96.94 204 GLU B N 1
ATOM 4977 C CA . GLU B 1 204 ? 25 20.047 -13.117 1 96.94 204 GLU B CA 1
ATOM 4978 C C . GLU B 1 204 ? 24.141 18.922 -13.695 1 96.94 204 GLU B C 1
ATOM 4980 O O . GLU B 1 204 ? 24.438 18.391 -14.758 1 96.94 204 GLU B O 1
ATOM 4985 N N . LEU B 1 205 ? 23.094 18.578 -12.977 1 97.44 205 LEU B N 1
ATOM 4986 C CA . LEU B 1 205 ? 22.188 17.531 -13.469 1 97.44 205 LEU B CA 1
ATOM 4987 C C . LEU B 1 205 ? 21.516 17.984 -14.758 1 97.44 205 LEU B C 1
ATOM 4989 O O . LEU B 1 205 ? 21.375 17.188 -15.695 1 97.44 205 LEU B O 1
ATOM 4993 N N . ALA B 1 206 ? 21.094 19.188 -14.797 1 95.81 206 ALA B N 1
ATOM 4994 C CA . ALA B 1 206 ? 20.469 19.719 -16 1 95.81 206 ALA B CA 1
ATOM 4995 C C . ALA B 1 206 ? 21.422 19.688 -17.188 1 95.81 206 ALA B C 1
ATOM 4997 O O . ALA B 1 206 ? 21.031 19.297 -18.297 1 95.81 206 ALA B O 1
ATOM 4998 N N . ARG B 1 207 ? 22.656 20.109 -17 1 94.81 207 ARG B N 1
ATOM 4999 C CA . ARG B 1 207 ? 23.656 20.078 -18.047 1 94.81 207 ARG B CA 1
ATOM 5000 C C . ARG B 1 207 ? 23.922 18.641 -18.516 1 94.81 207 ARG B C 1
ATOM 5002 O O . ARG B 1 207 ? 24.031 18.391 -19.719 1 94.81 207 ARG B O 1
ATOM 5009 N N . PHE B 1 208 ? 24 17.859 -17.484 1 94.88 208 PHE B N 1
ATOM 5010 C CA . PHE B 1 208 ? 24.203 16.453 -17.781 1 94.88 208 PHE B CA 1
ATOM 5011 C C . PHE B 1 208 ? 23.109 15.906 -18.672 1 94.88 208 PHE B C 1
ATOM 5013 O O . PHE B 1 208 ? 23.359 15.148 -19.609 1 94.88 208 PHE B O 1
ATOM 5020 N N . SER B 1 209 ? 21.859 16.203 -18.391 1 94.19 209 SER B N 1
ATOM 5021 C CA . SER B 1 209 ? 20.703 15.758 -19.172 1 94.19 209 SER B CA 1
ATOM 5022 C C . SER B 1 209 ? 20.766 16.312 -20.578 1 94.19 209 SER B C 1
ATOM 5024 O O . SER B 1 209 ? 20.406 15.625 -21.547 1 94.19 209 SER B O 1
ATOM 5026 N N . GLU B 1 210 ? 21.203 17.531 -20.781 1 92.81 210 GLU B N 1
ATOM 5027 C CA . GLU B 1 210 ? 21.234 18.203 -22.078 1 92.81 210 GLU B CA 1
ATOM 5028 C C . GLU B 1 210 ? 22.312 17.625 -22.984 1 92.81 210 GLU B C 1
ATOM 5030 O O . GLU B 1 210 ? 22.172 17.641 -24.203 1 92.81 210 GLU B O 1
ATOM 5035 N N . GLU B 1 211 ? 23.266 17.156 -22.391 1 92.69 211 GLU B N 1
ATOM 5036 C CA . GLU B 1 211 ? 24.391 16.609 -23.156 1 92.69 211 GLU B CA 1
ATOM 5037 C C . GLU B 1 211 ? 24.078 15.211 -23.688 1 92.69 211 GLU B C 1
ATOM 5039 O O . GLU B 1 211 ? 24.766 14.711 -24.578 1 92.69 211 GLU B O 1
ATOM 5044 N N . ARG B 1 212 ? 23.062 14.695 -23.172 1 91.75 212 ARG B N 1
ATOM 5045 C CA . ARG B 1 212 ? 22.688 13.336 -23.562 1 91.75 212 ARG B CA 1
ATOM 5046 C C . ARG B 1 212 ? 21.859 13.344 -24.844 1 91.75 212 ARG B C 1
ATOM 5048 O O . ARG B 1 212 ? 21.062 14.258 -25.062 1 91.75 212 ARG B O 1
ATOM 5055 N N . ASN B 1 213 ? 21.969 12.281 -25.625 1 91.69 213 ASN B N 1
ATOM 5056 C CA . ASN B 1 213 ? 21.172 12.094 -26.828 1 91.69 213 ASN B CA 1
ATOM 5057 C C . ASN B 1 213 ? 19.781 11.562 -26.484 1 91.69 213 ASN B C 1
ATOM 5059 O O . ASN B 1 213 ? 18.797 11.891 -27.156 1 91.69 213 ASN B O 1
ATOM 5063 N N . SER B 1 214 ? 19.734 10.797 -25.453 1 94 214 SER B N 1
ATOM 5064 C CA . SER B 1 214 ? 18.469 10.25 -25 1 94 214 SER B CA 1
ATOM 5065 C C . SER B 1 214 ? 18 10.914 -23.703 1 94 214 SER B C 1
ATOM 5067 O O . SER B 1 214 ? 18.828 11.359 -22.906 1 94 214 SER B O 1
ATOM 5069 N N . PRO B 1 215 ? 16.75 11.031 -23.547 1 96.5 215 PRO B N 1
ATOM 5070 C CA . PRO B 1 215 ? 16.234 11.664 -22.344 1 96.5 215 PRO B CA 1
ATOM 5071 C C . PRO B 1 215 ? 16.641 10.93 -21.062 1 96.5 215 PRO B C 1
ATOM 5073 O O . PRO B 1 215 ? 16.781 9.703 -21.078 1 96.5 215 PRO B O 1
ATOM 5076 N N . LEU B 1 216 ? 16.844 11.727 -20.047 1 96.44 216 LEU B N 1
ATOM 5077 C CA . LEU B 1 216 ? 17.078 11.148 -18.734 1 96.44 216 LEU B CA 1
ATOM 5078 C C . LEU B 1 216 ? 15.812 10.492 -18.188 1 96.44 216 LEU B C 1
ATOM 5080 O O . LEU B 1 216 ? 14.758 11.125 -18.156 1 96.44 216 LEU B O 1
ATOM 5084 N N . LEU B 1 217 ? 15.906 9.258 -17.797 1 96.69 217 LEU B N 1
ATOM 5085 C CA . LEU B 1 217 ? 14.758 8.547 -17.25 1 96.69 217 LEU B CA 1
ATOM 5086 C C . LEU B 1 217 ? 14.641 8.781 -15.742 1 96.69 217 LEU B C 1
ATOM 5088 O O . LEU B 1 217 ? 15.547 8.43 -14.984 1 96.69 217 LEU B O 1
ATOM 5092 N N . ILE B 1 218 ? 13.508 9.383 -15.359 1 97.88 218 ILE B N 1
ATOM 5093 C CA . IL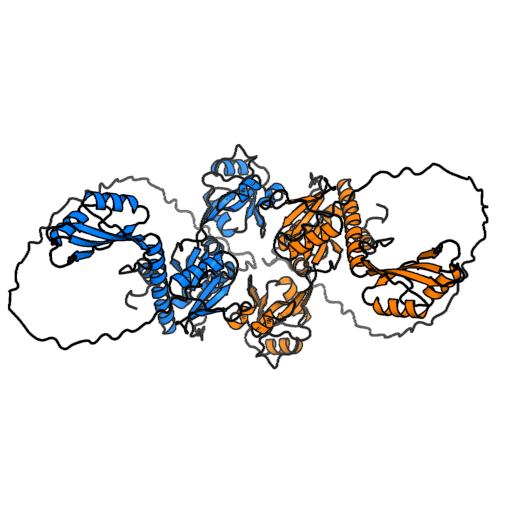E B 1 218 ? 13.281 9.742 -13.961 1 97.88 218 ILE B CA 1
ATOM 5094 C C . ILE B 1 218 ? 12.055 9 -13.438 1 97.88 218 ILE B C 1
ATOM 5096 O O . ILE B 1 218 ? 10.961 9.133 -13.984 1 97.88 218 ILE B O 1
ATOM 5100 N N . THR B 1 219 ? 12.242 8.234 -12.352 1 97.06 219 THR B N 1
ATOM 5101 C CA . THR B 1 219 ? 11.133 7.496 -11.758 1 97.06 219 THR B CA 1
ATOM 5102 C C . THR B 1 219 ? 10.625 8.203 -10.5 1 97.06 219 THR B C 1
ATOM 5104 O O . THR B 1 219 ? 11.422 8.633 -9.664 1 97.06 219 THR B O 1
ATOM 5107 N N . THR B 1 220 ? 9.328 8.328 -10.383 1 97.25 220 THR B N 1
ATOM 5108 C CA . THR B 1 220 ? 8.727 8.977 -9.219 1 97.25 220 THR B CA 1
ATOM 5109 C C . THR B 1 220 ? 7.289 8.508 -9.023 1 97.25 220 THR B C 1
ATOM 5111 O O . THR B 1 220 ? 6.672 7.969 -9.945 1 97.25 220 THR B O 1
ATOM 5114 N N . LYS B 1 221 ? 6.816 8.664 -7.844 1 95.44 221 LYS B N 1
ATOM 5115 C CA . LYS B 1 221 ? 5.406 8.453 -7.527 1 95.44 221 LYS B CA 1
ATOM 5116 C C . LYS B 1 221 ? 4.637 9.773 -7.539 1 95.44 221 LYS B C 1
ATOM 5118 O O . LYS B 1 221 ? 3.42 9.789 -7.355 1 95.44 221 LYS B O 1
ATOM 5123 N N . TYR B 1 222 ? 5.355 10.883 -7.797 1 97 222 TYR B N 1
ATOM 5124 C CA . TYR B 1 222 ? 4.793 12.227 -7.719 1 97 222 TYR B CA 1
ATOM 5125 C C . TYR B 1 222 ? 4.969 12.969 -9.039 1 97 222 TYR B C 1
ATOM 5127 O O . TYR B 1 222 ? 5.605 14.023 -9.078 1 97 222 TYR B O 1
ATOM 5135 N N . PRO B 1 223 ? 4.355 12.477 -10.07 1 97.06 223 PRO B N 1
ATOM 5136 C CA . PRO B 1 223 ? 4.637 13.047 -11.391 1 97.06 223 PRO B CA 1
ATOM 5137 C C . PRO B 1 223 ? 4.25 14.516 -11.492 1 97.06 223 PRO B C 1
ATOM 5139 O O . PRO B 1 223 ? 4.984 15.312 -12.086 1 97.06 223 PRO B O 1
ATOM 5142 N N . LYS B 1 224 ? 3.105 14.898 -10.969 1 96.38 224 LYS B N 1
ATOM 5143 C CA . LYS B 1 224 ? 2.652 16.281 -11.062 1 96.38 224 LYS B CA 1
ATOM 5144 C C . LYS B 1 224 ? 3.615 17.219 -10.344 1 96.38 224 LYS B C 1
ATOM 5146 O O . LYS B 1 224 ? 4.066 18.219 -10.914 1 96.38 224 LYS B O 1
ATOM 5151 N N . THR B 1 225 ? 3.963 16.891 -9.148 1 97.44 225 THR B N 1
ATOM 5152 C CA . THR B 1 225 ? 4.836 17.703 -8.312 1 97.44 225 THR B CA 1
ATOM 5153 C C . THR B 1 225 ? 6.246 17.75 -8.898 1 97.44 225 THR B C 1
ATOM 5155 O O . THR B 1 225 ? 6.867 18.812 -8.93 1 97.44 225 THR B O 1
ATOM 5158 N N . VAL B 1 226 ? 6.695 16.656 -9.375 1 98 226 VAL B N 1
ATOM 5159 C CA . VAL B 1 226 ? 8.055 16.547 -9.898 1 98 226 VAL B CA 1
ATOM 5160 C C . VAL B 1 226 ? 8.164 17.312 -11.211 1 98 226 VAL B C 1
ATOM 5162 O O . VAL B 1 226 ? 9.172 17.984 -11.461 1 98 226 VAL B O 1
ATOM 5165 N N . LYS B 1 227 ? 7.172 17.219 -12.047 1 97.44 227 LYS B N 1
ATOM 5166 C CA . LYS B 1 227 ? 7.172 17.938 -13.312 1 97.44 227 LYS B CA 1
ATOM 5167 C C . LYS B 1 227 ? 7.312 19.438 -13.086 1 97.44 227 LYS B C 1
ATOM 5169 O O . LYS B 1 227 ? 8.109 20.109 -13.75 1 97.44 227 LYS B O 1
ATOM 5174 N N . LYS B 1 228 ? 6.555 19.984 -12.195 1 96.62 228 LYS B N 1
ATOM 5175 C CA . LYS B 1 228 ? 6.629 21.406 -11.852 1 96.62 228 LYS B CA 1
ATOM 5176 C C . LYS B 1 228 ? 8.023 21.781 -11.375 1 96.62 228 LYS B C 1
ATOM 5178 O O . LYS B 1 228 ? 8.578 22.797 -11.805 1 96.62 228 LYS B O 1
ATOM 5183 N N . PHE B 1 229 ? 8.586 21.016 -10.555 1 97.81 229 PHE B N 1
ATOM 5184 C CA . PHE B 1 229 ? 9.914 21.234 -10 1 97.81 229 PHE B CA 1
ATOM 5185 C C . PHE B 1 229 ? 10.969 21.25 -11.102 1 97.81 229 PHE B C 1
ATOM 5187 O O . PHE B 1 229 ? 11.812 22.156 -11.148 1 97.81 229 PHE B O 1
ATOM 5194 N N . LEU B 1 230 ? 10.906 20.203 -11.945 1 97.69 230 LEU B N 1
ATOM 5195 C CA . LEU B 1 230 ? 11.891 20.078 -13.023 1 97.69 230 LEU B CA 1
ATOM 5196 C C . LEU B 1 230 ? 11.781 21.266 -13.984 1 97.69 230 LEU B C 1
ATOM 5198 O O . LEU B 1 230 ? 12.797 21.75 -14.492 1 97.69 230 LEU B O 1
ATOM 5202 N N . GLN B 1 231 ? 10.578 21.703 -14.234 1 96.38 231 GLN B N 1
ATOM 5203 C CA . GLN B 1 231 ? 10.367 22.875 -15.07 1 96.38 231 GLN B CA 1
ATOM 5204 C C . GLN B 1 231 ? 10.977 24.125 -14.438 1 96.38 231 GLN B C 1
ATOM 5206 O O . GLN B 1 231 ? 11.641 24.906 -15.117 1 96.38 231 GLN B O 1
ATOM 5211 N N . GLU B 1 232 ? 10.773 24.25 -13.219 1 96.31 232 GLU B N 1
ATOM 5212 C CA . GLU B 1 232 ? 11.312 25.406 -12.484 1 96.31 232 GLU B CA 1
ATOM 5213 C C . GLU B 1 232 ? 12.836 25.391 -12.492 1 96.31 232 GLU B C 1
ATOM 5215 O O . GLU B 1 232 ? 13.469 26.453 -12.484 1 96.31 232 GLU B O 1
ATOM 5220 N N . LYS B 1 233 ? 13.414 24.203 -12.516 1 95.56 233 LYS B N 1
ATOM 5221 C CA . LYS B 1 233 ? 14.867 24.062 -12.484 1 95.56 233 LYS B CA 1
ATOM 5222 C C . LYS B 1 233 ? 15.445 24.062 -13.898 1 95.56 233 LYS B C 1
ATOM 5224 O O . LYS B 1 233 ? 16.656 23.891 -14.078 1 95.56 233 LYS B O 1
ATOM 5229 N N . GLY B 1 234 ? 14.633 24.125 -14.891 1 92.81 234 GLY B N 1
ATOM 5230 C CA . GLY B 1 234 ? 15.086 24.25 -16.266 1 92.81 234 GLY B CA 1
ATOM 5231 C C . GLY B 1 234 ? 15.469 22.938 -16.906 1 92.81 234 GLY B C 1
ATOM 5232 O O . GLY B 1 234 ? 16.219 22.906 -17.875 1 92.81 234 GLY B O 1
ATOM 5233 N N . MET B 1 235 ? 15.039 21.859 -16.328 1 94.44 235 MET B N 1
ATOM 5234 C CA . MET B 1 235 ? 15.305 20.547 -16.922 1 94.44 235 MET B CA 1
ATOM 5235 C C . MET B 1 235 ? 14.398 20.281 -18.109 1 94.44 235 MET B C 1
ATOM 5237 O O . MET B 1 235 ? 13.172 20.375 -18 1 94.44 235 MET B O 1
ATOM 5241 N N . LYS B 1 236 ? 14.969 19.938 -19.25 1 91.56 236 LYS B N 1
ATOM 5242 C CA . LYS B 1 236 ? 14.148 19.812 -20.469 1 91.56 236 LYS B CA 1
ATOM 5243 C C . LYS B 1 236 ? 14.219 18.391 -21.031 1 91.56 236 LYS B C 1
ATOM 5245 O O . LYS B 1 236 ? 13.203 17.828 -21.453 1 91.56 236 LYS B O 1
ATOM 5250 N N . ASN B 1 237 ? 15.352 17.734 -21 1 95.88 237 ASN B N 1
ATOM 5251 C CA . ASN B 1 237 ? 15.562 16.453 -21.656 1 95.88 237 ASN B CA 1
ATOM 5252 C C . ASN B 1 237 ? 15.383 15.289 -20.688 1 95.88 237 ASN B C 1
ATOM 5254 O O . ASN B 1 237 ? 16.359 14.641 -20.297 1 95.88 237 ASN B O 1
ATOM 5258 N N . TYR B 1 238 ? 14.07 15.039 -20.344 1 97.25 238 TYR B N 1
ATOM 5259 C CA . TYR B 1 238 ? 13.789 13.945 -19.406 1 97.25 238 TYR B CA 1
ATOM 5260 C C . TYR B 1 238 ? 12.477 13.258 -19.766 1 97.25 238 TYR B C 1
ATOM 5262 O O . TYR B 1 238 ? 11.68 13.781 -20.562 1 97.25 238 TYR B O 1
ATOM 5270 N N . ARG B 1 239 ? 12.352 12.047 -19.297 1 96.69 239 ARG B N 1
ATOM 5271 C CA . ARG B 1 239 ? 11.102 11.289 -19.328 1 96.69 239 ARG B CA 1
ATOM 5272 C C . ARG B 1 239 ? 10.742 10.758 -17.953 1 96.69 239 ARG B C 1
ATOM 5274 O O . ARG B 1 239 ? 11.586 10.172 -17.266 1 96.69 239 ARG B O 1
ATOM 5281 N N . LEU B 1 240 ? 9.508 11.039 -17.578 1 96.44 240 LEU B N 1
ATOM 5282 C CA . LEU B 1 240 ? 9.055 10.562 -16.281 1 96.44 240 LEU B CA 1
ATOM 5283 C C . LEU B 1 240 ? 8.492 9.148 -16.391 1 96.44 240 LEU B C 1
ATOM 5285 O O . LEU B 1 240 ? 7.742 8.844 -17.312 1 96.44 240 LEU B O 1
ATOM 5289 N N . LEU B 1 241 ? 8.906 8.312 -15.477 1 93.69 241 LEU B N 1
ATOM 5290 C CA . LEU B 1 241 ? 8.391 6.957 -15.344 1 93.69 241 LEU B CA 1
ATOM 5291 C C . LEU B 1 241 ? 7.668 6.777 -14.008 1 93.69 241 LEU B C 1
ATOM 5293 O O . LEU B 1 241 ? 8.031 7.406 -13.016 1 93.69 241 LEU B O 1
ATOM 5297 N N . HIS B 1 242 ? 6.676 5.938 -14.078 1 90.44 242 HIS B N 1
ATOM 5298 C CA . HIS B 1 242 ? 5.902 5.684 -12.867 1 90.44 242 HIS B CA 1
ATOM 5299 C C . HIS B 1 242 ? 6.211 4.305 -12.297 1 90.44 242 HIS B C 1
ATOM 5301 O O . HIS B 1 242 ? 6.32 3.33 -13.039 1 90.44 242 HIS B O 1
ATOM 5307 N N . MET B 1 243 ? 6.41 4.262 -11.023 1 90.31 243 MET B N 1
ATOM 5308 C CA . MET B 1 243 ? 6.508 3.035 -10.234 1 90.31 243 MET B CA 1
ATOM 5309 C C . MET B 1 243 ? 5.723 3.158 -8.93 1 90.31 243 MET B C 1
ATOM 5311 O O . MET B 1 243 ? 5.578 4.258 -8.391 1 90.31 243 MET B O 1
ATOM 5315 N N . ASP B 1 244 ? 5.281 2.033 -8.453 1 89.25 244 ASP B N 1
ATOM 5316 C CA . ASP B 1 244 ? 4.395 2.084 -7.293 1 89.25 244 ASP B CA 1
ATOM 5317 C C . ASP B 1 244 ? 5.176 1.913 -5.992 1 89.25 244 ASP B C 1
ATOM 5319 O O . ASP B 1 244 ? 4.652 2.184 -4.91 1 89.25 244 ASP B O 1
ATOM 5323 N N . GLY B 1 245 ? 6.395 1.472 -6.141 1 89.31 245 GLY B N 1
ATOM 5324 C CA . GLY B 1 245 ? 7.18 1.306 -4.93 1 89.31 245 GLY B CA 1
ATOM 5325 C C . GLY B 1 245 ? 8.586 0.793 -5.191 1 89.31 245 GLY B C 1
ATOM 5326 O O . GLY B 1 245 ? 8.938 0.493 -6.332 1 89.31 245 GLY B O 1
ATOM 5327 N N . ALA B 1 246 ? 9.344 0.823 -4.125 1 88.12 246 ALA B N 1
ATOM 5328 C CA . ALA B 1 246 ? 10.734 0.377 -4.188 1 88.12 246 ALA B CA 1
ATOM 5329 C C . ALA B 1 246 ? 11.492 1.096 -5.301 1 88.12 246 ALA B C 1
ATOM 5331 O O . ALA B 1 246 ? 12.172 0.458 -6.109 1 88.12 246 ALA B O 1
ATOM 5332 N N . LEU B 1 247 ? 11.398 2.357 -5.289 1 93.12 247 LEU B N 1
ATOM 5333 C CA . LEU B 1 247 ? 11.93 3.133 -6.406 1 93.12 247 LEU B CA 1
ATOM 5334 C C . LEU B 1 247 ? 13.445 3.018 -6.473 1 93.12 247 LEU B C 1
ATOM 5336 O O . LEU B 1 247 ? 14.031 3.088 -7.555 1 93.12 247 LEU B O 1
ATOM 5340 N N . GLU B 1 248 ? 14.07 2.818 -5.32 1 91.19 248 GLU B N 1
ATOM 5341 C CA . GLU B 1 248 ? 15.523 2.777 -5.258 1 91.19 248 GLU B CA 1
ATOM 5342 C C . GLU B 1 248 ? 16.078 1.622 -6.086 1 91.19 248 GLU B C 1
ATOM 5344 O O . GLU B 1 248 ? 17.234 1.67 -6.539 1 91.19 248 GLU B O 1
ATOM 5349 N N . ALA B 1 249 ? 15.297 0.651 -6.32 1 89.31 249 ALA B N 1
ATOM 5350 C CA . ALA B 1 249 ? 15.727 -0.505 -7.105 1 89.31 249 ALA B CA 1
ATOM 5351 C C . ALA B 1 249 ? 15.773 -0.17 -8.594 1 89.31 249 ALA B C 1
ATOM 5353 O O . ALA B 1 249 ? 16.469 -0.835 -9.359 1 89.31 249 ALA B O 1
ATOM 5354 N N . ALA B 1 250 ? 15.133 0.832 -8.969 1 91.5 250 ALA B N 1
ATOM 5355 C CA . ALA B 1 250 ? 14.938 1.136 -10.383 1 91.5 250 ALA B CA 1
ATOM 5356 C C . ALA B 1 250 ? 16.266 1.48 -11.055 1 91.5 250 ALA B C 1
ATOM 5358 O O . ALA B 1 250 ? 16.5 1.111 -12.211 1 91.5 250 ALA B O 1
ATOM 5359 N N . THR B 1 251 ? 17.125 2.186 -10.344 1 91.81 251 THR B N 1
ATOM 5360 C CA . THR B 1 251 ? 18.391 2.578 -10.938 1 91.81 251 THR B CA 1
ATOM 5361 C C . THR B 1 251 ? 19.328 1.374 -11.07 1 91.81 251 THR B C 1
ATOM 5363 O O . THR B 1 251 ? 19.984 1.203 -12.102 1 91.81 251 THR B O 1
ATOM 5366 N N . GLN B 1 252 ? 19.297 0.571 -10.086 1 88.81 252 GLN B N 1
ATOM 5367 C CA . GLN B 1 252 ? 20.156 -0.61 -10.125 1 88.81 252 GLN B CA 1
ATOM 5368 C C . GLN B 1 252 ? 19.688 -1.602 -11.18 1 88.81 252 GLN B C 1
ATOM 5370 O O . GLN B 1 252 ? 20.484 -2.297 -11.797 1 88.81 252 GLN B O 1
ATOM 5375 N N . MET B 1 253 ? 18.406 -1.601 -11.359 1 88 253 MET B N 1
ATOM 5376 C CA . MET B 1 253 ? 17.812 -2.486 -12.352 1 88 253 MET B CA 1
ATOM 5377 C C . MET B 1 253 ? 18.062 -1.966 -13.766 1 88 253 MET B C 1
ATOM 5379 O O . MET B 1 253 ? 17.906 -2.701 -14.742 1 88 253 MET B O 1
ATOM 5383 N N . GLY B 1 254 ? 18.375 -0.699 -13.859 1 87.38 254 GLY B N 1
ATOM 5384 C CA . GLY B 1 254 ? 18.625 -0.102 -15.164 1 87.38 254 GLY B CA 1
ATOM 5385 C C . GLY B 1 254 ? 17.359 0.436 -15.812 1 87.38 254 GLY B C 1
ATOM 5386 O O . GLY B 1 254 ? 17.359 0.762 -17 1 87.38 254 GLY B O 1
ATOM 5387 N N . CYS B 1 255 ? 16.312 0.531 -15.07 1 88.12 255 CYS B N 1
ATOM 5388 C CA . CYS B 1 255 ? 15.031 1 -15.594 1 88.12 255 CYS B CA 1
ATOM 5389 C C . CYS B 1 255 ? 14.938 2.52 -15.523 1 88.12 255 CYS B C 1
ATOM 5391 O O . CYS B 1 255 ? 14.117 3.127 -16.219 1 88.12 255 CYS B O 1
ATOM 5393 N N . SER B 1 256 ? 15.758 3.076 -14.711 1 94.94 256 SER B N 1
ATOM 5394 C CA . SER B 1 256 ? 15.75 4.52 -14.492 1 94.94 256 SER B CA 1
ATOM 5395 C C . SER B 1 256 ? 17.156 5.051 -14.273 1 94.94 256 SER B C 1
ATOM 5397 O O . SER B 1 256 ? 18.031 4.324 -13.797 1 94.94 256 SER B O 1
ATOM 5399 N N . ASP B 1 257 ? 17.344 6.25 -14.719 1 96.5 257 ASP B N 1
ATOM 5400 C CA . ASP B 1 257 ? 18.641 6.875 -14.477 1 96.5 257 ASP B CA 1
ATOM 5401 C C . ASP B 1 257 ? 18.719 7.441 -13.062 1 96.5 257 ASP B C 1
ATOM 5403 O O . ASP B 1 257 ? 19.781 7.395 -12.43 1 96.5 257 ASP B O 1
ATOM 5407 N N . LEU B 1 258 ? 17.672 7.961 -12.617 1 97.94 258 LEU B N 1
ATOM 5408 C CA . LEU B 1 258 ? 17.578 8.516 -11.266 1 97.94 258 LEU B CA 1
ATOM 5409 C C . LEU B 1 258 ? 16.156 8.445 -10.742 1 97.94 258 LEU B C 1
ATOM 5411 O O . LEU B 1 258 ? 15.234 8.086 -11.477 1 97.94 258 LEU B O 1
ATOM 5415 N N . ILE B 1 259 ? 15.992 8.734 -9.445 1 98.19 259 ILE B N 1
ATOM 5416 C CA . ILE B 1 259 ? 14.664 8.688 -8.852 1 98.19 259 ILE B CA 1
ATOM 5417 C C . ILE B 1 259 ? 14.383 9.992 -8.117 1 98.19 259 ILE B C 1
ATOM 5419 O O . ILE B 1 259 ? 15.305 10.727 -7.762 1 98.19 259 ILE B O 1
ATOM 5423 N N . ILE B 1 260 ? 13.195 10.344 -8.016 1 98.25 260 ILE B N 1
ATOM 5424 C CA . ILE B 1 260 ? 12.711 11.375 -7.105 1 98.25 260 ILE B CA 1
ATOM 5425 C C . ILE B 1 260 ? 11.672 10.781 -6.16 1 98.25 260 ILE B C 1
ATOM 5427 O O . ILE B 1 260 ? 10.586 10.398 -6.594 1 98.25 260 ILE B O 1
ATOM 5431 N N . ASP B 1 261 ? 12 10.742 -4.891 1 97.38 261 ASP B N 1
ATOM 5432 C CA . ASP B 1 261 ? 11.188 10.039 -3.91 1 97.38 261 ASP B CA 1
ATOM 5433 C C . ASP B 1 261 ? 11.305 10.68 -2.529 1 97.38 261 ASP B C 1
ATOM 5435 O O . ASP B 1 261 ? 12.047 11.648 -2.354 1 97.38 261 ASP B O 1
ATOM 5439 N N . LEU B 1 262 ? 10.508 10.156 -1.654 1 97.25 262 LEU B N 1
ATOM 5440 C CA . LEU B 1 262 ? 10.539 10.633 -0.278 1 97.25 262 LEU B CA 1
ATOM 5441 C C . LEU B 1 262 ? 11.797 10.172 0.439 1 97.25 262 LEU B C 1
ATOM 5443 O O . LEU B 1 262 ? 12.203 9.016 0.304 1 97.25 262 LEU B O 1
ATOM 5447 N N . ILE B 1 263 ? 12.422 11.086 1.16 1 97.12 263 ILE B N 1
ATOM 5448 C CA . ILE B 1 263 ? 13.656 10.836 1.899 1 97.12 263 ILE B CA 1
ATOM 5449 C C . ILE B 1 263 ? 13.484 11.289 3.35 1 97.12 263 ILE B C 1
ATOM 5451 O O . ILE B 1 263 ? 13.109 12.43 3.613 1 97.12 263 ILE B O 1
ATOM 5455 N N . SER B 1 264 ? 13.703 10.438 4.227 1 93.81 264 SER B N 1
ATOM 5456 C CA . SER B 1 264 ? 13.719 10.789 5.645 1 93.81 264 SER B CA 1
ATOM 5457 C C . SER B 1 264 ? 15.141 10.914 6.168 1 93.81 264 SER B C 1
ATOM 5459 O O . SER B 1 264 ? 15.773 11.961 6.035 1 93.81 264 SER B O 1
ATOM 5461 N N . SER B 1 265 ? 15.789 9.781 6.555 1 92.12 265 SER B N 1
ATOM 5462 C CA . SER B 1 265 ? 17.156 9.812 7.047 1 92.12 265 SER B CA 1
ATOM 5463 C C . SER B 1 265 ? 18.156 9.719 5.902 1 92.12 265 SER B C 1
ATOM 5465 O O . SER B 1 265 ? 19.344 10.008 6.082 1 92.12 265 SER B O 1
ATOM 5467 N N . GLY B 1 266 ? 17.719 9.211 4.84 1 93 266 GLY B N 1
ATOM 5468 C CA . GLY B 1 266 ? 18.609 9 3.711 1 93 266 GLY B CA 1
ATOM 5469 C C . GLY B 1 266 ? 19.297 7.645 3.74 1 93 266 GLY B C 1
ATOM 5470 O O . GLY B 1 266 ? 20.016 7.285 2.803 1 93 266 GLY B O 1
ATOM 5471 N N . THR B 1 267 ? 19.094 6.918 4.68 1 92.69 267 THR B N 1
ATOM 5472 C CA . THR B 1 267 ? 19.75 5.625 4.844 1 92.69 267 THR B CA 1
ATOM 5473 C C . THR B 1 267 ? 19.375 4.68 3.707 1 92.69 267 THR B C 1
ATOM 5475 O O . THR B 1 267 ? 20.234 4.047 3.109 1 92.69 267 THR B O 1
ATOM 5478 N N . THR B 1 268 ? 18.078 4.566 3.346 1 91.81 268 THR B N 1
ATOM 5479 C CA . THR B 1 268 ? 17.641 3.686 2.273 1 91.81 268 THR B CA 1
ATOM 5480 C C . THR B 1 268 ? 18.266 4.082 0.946 1 91.81 268 THR B C 1
ATOM 5482 O O . THR B 1 268 ? 18.656 3.221 0.15 1 91.81 268 THR B O 1
ATOM 5485 N N . LEU B 1 269 ? 18.406 5.34 0.683 1 94.62 269 LEU B N 1
ATOM 5486 C CA . LEU B 1 269 ? 19.062 5.824 -0.527 1 94.62 269 LEU B CA 1
ATOM 5487 C C . LEU B 1 269 ? 20.516 5.34 -0.592 1 94.62 269 LEU B C 1
ATOM 5489 O O . LEU B 1 269 ? 20.922 4.758 -1.595 1 94.62 269 LEU B O 1
ATOM 5493 N N . ARG B 1 270 ? 21.203 5.566 0.476 1 94.06 270 ARG B N 1
ATOM 5494 C CA . ARG B 1 270 ? 22.625 5.223 0.532 1 94.06 270 ARG B CA 1
ATOM 5495 C C . ARG B 1 270 ? 22.828 3.717 0.384 1 94.06 270 ARG B C 1
ATOM 5497 O O . ARG B 1 270 ? 23.703 3.275 -0.349 1 94.06 270 ARG B O 1
ATOM 5504 N N . GLU B 1 271 ? 22.031 3.002 1.023 1 92.12 271 GLU B N 1
ATOM 5505 C CA . GLU B 1 271 ? 22.141 1.548 0.99 1 92.12 271 GLU B CA 1
ATOM 5506 C C . GLU B 1 271 ? 21.797 1 -0.394 1 92.12 271 GLU B C 1
ATOM 5508 O O . GLU B 1 271 ? 22.109 -0.157 -0.698 1 92.12 271 GLU B O 1
ATOM 5513 N N . ASN B 1 272 ? 21.188 1.77 -1.197 1 93.12 272 ASN B N 1
ATOM 5514 C CA . ASN B 1 272 ? 20.906 1.387 -2.574 1 93.12 272 ASN B CA 1
ATOM 5515 C C . ASN B 1 272 ? 21.781 2.148 -3.566 1 93.12 272 ASN B C 1
ATOM 5517 O O . ASN B 1 272 ? 21.406 2.32 -4.727 1 93.12 272 ASN B O 1
ATOM 5521 N N . LEU B 1 273 ? 22.859 2.697 -3.062 1 94.06 273 LEU B N 1
ATOM 5522 C CA . LEU B 1 273 ? 23.938 3.289 -3.844 1 94.06 273 LEU B CA 1
ATOM 5523 C C . LEU B 1 273 ? 23.469 4.559 -4.547 1 94.06 273 LEU B C 1
ATOM 5525 O O . LEU B 1 273 ? 23.828 4.797 -5.703 1 94.06 273 LEU B O 1
ATOM 5529 N N . LEU B 1 274 ? 22.625 5.234 -3.873 1 97.44 274 LEU B N 1
ATOM 5530 C CA . LEU B 1 274 ? 22.141 6.523 -4.359 1 97.44 274 LEU B CA 1
ATOM 5531 C C . LEU B 1 274 ? 22.578 7.648 -3.42 1 97.44 274 LEU B C 1
ATOM 5533 O O . LEU B 1 274 ? 22.875 7.402 -2.25 1 97.44 274 LEU B O 1
ATOM 5537 N N . LYS B 1 275 ? 22.609 8.859 -3.945 1 97.62 275 LYS B N 1
ATOM 5538 C CA . LYS B 1 275 ? 22.938 10.039 -3.148 1 97.62 275 LYS B CA 1
ATOM 5539 C C . LYS B 1 275 ? 22.047 11.219 -3.508 1 97.62 275 LYS B C 1
ATOM 5541 O O . LYS B 1 275 ? 21.547 11.297 -4.633 1 97.62 275 LYS B O 1
ATOM 5546 N N . GLU B 1 276 ? 21.875 12.062 -2.525 1 97.81 276 GLU B N 1
ATOM 5547 C CA . GLU B 1 276 ? 21.172 13.328 -2.752 1 97.81 276 GLU B CA 1
ATOM 5548 C C . GLU B 1 276 ? 22.094 14.359 -3.381 1 97.81 276 GLU B C 1
ATOM 5550 O O . GLU B 1 276 ? 23.328 14.203 -3.365 1 97.81 276 GLU B O 1
ATOM 5555 N N . ILE B 1 277 ? 21.547 15.398 -3.928 1 97.69 277 ILE B N 1
ATOM 5556 C CA . ILE B 1 277 ? 22.344 16.5 -4.488 1 97.69 277 ILE B CA 1
ATOM 5557 C C . ILE B 1 277 ? 21.828 17.828 -3.953 1 97.69 277 ILE B C 1
ATOM 5559 O O . ILE B 1 277 ? 20.703 17.906 -3.457 1 97.69 277 ILE B O 1
ATOM 5563 N N . THR B 1 278 ? 22.656 18.828 -4.082 1 97.06 278 THR B N 1
ATOM 5564 C CA . THR B 1 278 ? 22.281 20.156 -3.627 1 97.06 278 THR B CA 1
ATOM 5565 C C . THR B 1 278 ? 21.141 20.719 -4.473 1 97.06 278 THR B C 1
ATOM 5567 O O . THR B 1 278 ? 21.125 20.547 -5.695 1 97.06 278 THR B O 1
ATOM 5570 N N . GLU B 1 279 ? 20.219 21.375 -3.828 1 96.44 279 GLU B N 1
ATOM 5571 C CA . GLU B 1 279 ? 19.047 21.984 -4.457 1 96.44 279 GLU B CA 1
ATOM 5572 C C . GLU B 1 279 ? 18.141 20.938 -5.074 1 96.44 279 GLU B C 1
ATOM 5574 O O . GLU B 1 279 ? 17.328 21.234 -5.957 1 96.44 279 GLU B O 1
ATOM 5579 N N . GLY B 1 280 ? 18.312 19.734 -4.68 1 98.06 280 GLY B N 1
ATOM 5580 C CA . GLY B 1 280 ? 17.516 18.625 -5.215 1 98.06 280 GLY B CA 1
ATOM 5581 C C . GLY B 1 280 ? 16.266 18.344 -4.414 1 98.06 280 GLY B C 1
ATOM 5582 O O . GLY B 1 280 ? 15.516 17.422 -4.73 1 98.06 280 GLY B O 1
ATOM 5583 N N . THR B 1 281 ? 16.031 19.125 -3.363 1 98.25 281 THR B N 1
ATOM 5584 C CA . THR B 1 281 ? 14.82 18.969 -2.576 1 98.25 281 THR B CA 1
ATOM 5585 C C . THR B 1 281 ? 13.625 19.578 -3.299 1 98.25 281 THR B C 1
ATOM 5587 O O . THR B 1 281 ? 13.617 20.781 -3.574 1 98.25 281 THR B O 1
ATOM 5590 N N . VAL B 1 282 ? 12.688 18.75 -3.615 1 98.44 282 VAL B N 1
ATOM 5591 C CA . VAL B 1 282 ? 11.492 19.188 -4.312 1 98.44 282 VAL B CA 1
ATOM 5592 C C . VAL B 1 282 ? 10.555 19.891 -3.33 1 98.44 282 VAL B C 1
ATOM 5594 O O . VAL B 1 282 ? 10 20.953 -3.639 1 98.44 282 VAL B O 1
ATOM 5597 N N . LEU B 1 283 ? 10.359 19.297 -2.193 1 97.81 283 LEU B N 1
ATOM 5598 C CA . LEU B 1 283 ? 9.547 19.875 -1.129 1 97.81 283 LEU B CA 1
ATOM 5599 C C . LEU B 1 283 ? 9.836 19.203 0.207 1 97.81 283 LEU B C 1
ATOM 5601 O O . LEU B 1 283 ? 10.352 18.078 0.241 1 97.81 283 LEU B O 1
ATOM 5605 N N . GLU B 1 284 ? 9.609 19.938 1.202 1 97.88 284 GLU B N 1
ATOM 5606 C CA . GLU B 1 284 ? 9.57 19.375 2.551 1 97.88 284 GLU B CA 1
ATOM 5607 C C . GLU B 1 284 ? 8.141 18.984 2.941 1 97.88 284 GLU B C 1
ATOM 5609 O O . GLU B 1 284 ? 7.188 19.688 2.592 1 97.88 284 GLU B O 1
ATOM 5614 N N . SER B 1 285 ? 8.062 17.844 3.609 1 97.75 285 SER B N 1
ATOM 5615 C CA . SER B 1 285 ? 6.719 17.375 3.924 1 97.75 285 SER B CA 1
ATOM 5616 C C . SER B 1 285 ? 6.594 17 5.398 1 97.75 285 SER B C 1
ATOM 5618 O O . SER B 1 285 ? 7.555 16.531 6.008 1 97.75 285 SER B O 1
ATOM 5620 N N . ASP B 1 286 ? 5.457 17.219 5.93 1 97.75 286 ASP B N 1
ATOM 5621 C CA . ASP B 1 286 ? 4.973 16.828 7.25 1 97.75 286 ASP B CA 1
ATOM 5622 C C . ASP B 1 286 ? 3.494 16.453 7.203 1 97.75 286 ASP B C 1
ATOM 5624 O O . ASP B 1 286 ? 2.82 16.688 6.195 1 97.75 286 ASP B O 1
ATOM 5628 N N . MET B 1 287 ? 3.059 15.758 8.289 1 98.38 287 MET B N 1
ATOM 5629 C CA . MET B 1 287 ? 1.611 15.594 8.391 1 98.38 287 MET B CA 1
ATOM 5630 C C . MET B 1 287 ? 0.922 16.922 8.633 1 98.38 287 MET B C 1
ATOM 5632 O O . MET B 1 287 ? 1.407 17.75 9.406 1 98.38 287 MET B O 1
ATOM 5636 N N . ILE B 1 288 ? -0.173 17.125 7.918 1 98.62 288 ILE B N 1
ATOM 5637 C CA . ILE B 1 288 ? -0.914 18.375 8.016 1 98.62 288 ILE B CA 1
ATOM 5638 C C . ILE B 1 288 ? -2.4 18.078 8.203 1 98.62 288 ILE B C 1
ATOM 5640 O O . ILE B 1 288 ? -2.836 16.938 8.07 1 98.62 288 ILE B O 1
ATOM 5644 N N . MET B 1 289 ? -3.084 19.094 8.609 1 98.75 289 MET B N 1
ATOM 5645 C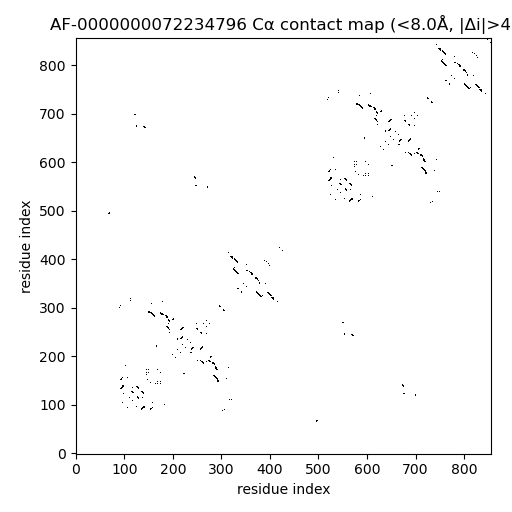 CA . MET B 1 289 ? -4.539 19.062 8.734 1 98.75 289 MET B CA 1
ATOM 5646 C C . MET B 1 289 ? -5.199 19.906 7.652 1 98.75 289 MET B C 1
ATOM 5648 O O . MET B 1 289 ? -4.859 21.078 7.488 1 98.75 289 MET B O 1
ATOM 5652 N N . ILE B 1 290 ? -6.082 19.25 6.867 1 98.69 290 ILE B N 1
ATOM 5653 C CA . ILE B 1 290 ? -6.762 19.969 5.801 1 98.69 290 ILE B CA 1
ATOM 5654 C C . ILE B 1 290 ? -8.273 19.938 6.031 1 98.69 290 ILE B C 1
ATOM 5656 O O . ILE B 1 290 ? -8.766 19.125 6.801 1 98.69 290 ILE B O 1
ATOM 5660 N N . GLY B 1 291 ? -8.984 20.891 5.418 1 98.56 291 GLY B N 1
ATOM 5661 C CA . GLY B 1 291 ? -10.438 20.969 5.496 1 98.56 291 GLY B CA 1
ATOM 5662 C C . GLY B 1 291 ? -11.102 21.125 4.137 1 98.56 291 GLY B C 1
ATOM 5663 O O . GLY B 1 291 ? -10.469 21.562 3.178 1 98.56 291 GLY B O 1
ATOM 5664 N N . SER B 1 292 ? -12.344 20.703 4.051 1 98 292 SER B N 1
ATOM 5665 C CA . SER B 1 292 ? -13.117 20.859 2.822 1 98 292 SER B CA 1
ATOM 5666 C C . SER B 1 292 ? -13.648 22.281 2.682 1 98 292 SER B C 1
ATOM 5668 O O . SER B 1 292 ? -14.445 22.734 3.506 1 98 292 SER B O 1
ATOM 5670 N N . PRO B 1 293 ? -13.227 22.969 1.629 1 96.38 293 PRO B N 1
ATOM 5671 C CA . PRO B 1 293 ? -13.812 24.297 1.425 1 96.38 293 PRO B CA 1
ATOM 5672 C C . PRO B 1 293 ? -15.312 24.25 1.159 1 96.38 293 PRO B C 1
ATOM 5674 O O . PRO B 1 293 ? -16.031 25.203 1.489 1 96.38 293 PRO B O 1
ATOM 5677 N N . LEU B 1 294 ? -15.773 23.156 0.658 1 94.75 294 LEU B N 1
ATOM 5678 C CA . LEU B 1 294 ? -17.188 23.016 0.291 1 94.75 294 LEU B CA 1
ATOM 5679 C C . LEU B 1 294 ? -18.062 22.969 1.532 1 94.75 294 LEU B C 1
ATOM 5681 O O . LEU B 1 294 ? -19.078 23.672 1.599 1 94.75 294 LEU B O 1
ATOM 5685 N N . THR B 1 295 ? -17.656 22.219 2.488 1 96.25 295 THR B N 1
ATOM 5686 C CA . THR B 1 295 ? -18.484 22.062 3.676 1 96.25 295 THR B CA 1
ATOM 5687 C C . THR B 1 295 ? -18.281 23.25 4.621 1 96.25 295 THR B C 1
ATOM 5689 O O . THR B 1 295 ? -19.25 23.719 5.234 1 96.25 295 THR B O 1
ATOM 5692 N N . MET B 1 296 ? -17.125 23.75 4.691 1 95.69 296 MET B N 1
ATOM 5693 C CA . MET B 1 296 ? -16.812 24.828 5.633 1 95.69 296 MET B CA 1
ATOM 5694 C C . MET B 1 296 ? -17.391 26.156 5.156 1 95.69 296 MET B C 1
ATOM 5696 O O . MET B 1 296 ? -17.625 27.047 5.961 1 95.69 296 MET B O 1
ATOM 5700 N N . ALA B 1 297 ? -17.625 26.25 3.871 1 94.38 297 ALA B N 1
ATOM 5701 C CA . ALA B 1 297 ? -18.125 27.5 3.312 1 94.38 297 ALA B CA 1
ATOM 5702 C C . ALA B 1 297 ? -19.641 27.562 3.379 1 94.38 297 ALA B C 1
ATOM 5704 O O . ALA B 1 297 ? -20.234 28.609 3.119 1 94.38 297 ALA B O 1
ATOM 5705 N N . LEU B 1 298 ? -20.266 26.516 3.717 1 93.06 298 LEU B N 1
ATOM 5706 C CA . LEU B 1 298 ? -21.734 26.484 3.754 1 93.06 298 LEU B CA 1
ATOM 5707 C C . LEU B 1 298 ? -22.266 27.469 4.777 1 93.06 298 LEU B C 1
ATOM 5709 O O . LEU B 1 298 ? -21.734 27.594 5.879 1 93.06 298 LEU B O 1
ATOM 5713 N N . ASN B 1 299 ? -23.297 28.234 4.34 1 90.62 299 ASN B N 1
ATOM 5714 C CA . ASN B 1 299 ? -23.969 29.156 5.242 1 90.62 299 ASN B CA 1
ATOM 5715 C C . ASN B 1 299 ? -25.25 28.578 5.809 1 90.62 299 ASN B C 1
ATOM 5717 O O . ASN B 1 299 ? -26.344 29.094 5.566 1 90.62 299 ASN B O 1
ATOM 5721 N N . ASN B 1 300 ? -25.172 27.469 6.438 1 92.12 300 ASN B N 1
ATOM 5722 C CA . ASN B 1 300 ? -26.281 26.781 7.105 1 92.12 300 ASN B CA 1
ATOM 5723 C C . ASN B 1 300 ? -25.828 26.141 8.422 1 92.12 300 ASN B C 1
ATOM 5725 O O . ASN B 1 300 ? -24.703 26.375 8.875 1 92.12 300 ASN B O 1
ATOM 5729 N N . THR B 1 301 ? -26.719 25.438 9.055 1 93 301 THR B N 1
ATOM 5730 C CA . THR B 1 301 ? -26.469 24.875 10.375 1 93 301 THR B CA 1
ATOM 5731 C C . THR B 1 301 ? -25.297 23.906 10.328 1 93 301 THR B C 1
ATOM 5733 O O . THR B 1 301 ? -24.469 23.875 11.242 1 93 301 THR B O 1
ATOM 5736 N N . PHE B 1 302 ? -25.203 23.234 9.297 1 94.5 302 PHE B N 1
ATOM 5737 C CA . PHE B 1 302 ? -24.141 22.25 9.188 1 94.5 302 PHE B CA 1
ATOM 5738 C C . PHE B 1 302 ? -22.781 22.922 9.016 1 94.5 302 PHE B C 1
ATOM 5740 O O . PHE B 1 302 ? -21.812 22.531 9.664 1 94.5 302 PHE B O 1
ATOM 5747 N N . GLY B 1 303 ? -22.75 23.844 8.133 1 94.69 303 GLY B N 1
ATOM 5748 C CA . GLY B 1 303 ? -21.516 24.594 7.957 1 94.69 303 GLY B CA 1
ATOM 5749 C C . GLY B 1 303 ? -21 25.203 9.25 1 94.69 303 GLY B C 1
ATOM 5750 O O . GLY B 1 303 ? -19.812 25.172 9.531 1 94.69 303 GLY B O 1
ATOM 5751 N N . HIS B 1 304 ? -21.922 25.734 10.008 1 93.88 304 HIS B N 1
ATOM 5752 C CA . HIS B 1 304 ? -21.562 26.312 11.297 1 93.88 304 HIS B CA 1
ATOM 5753 C C . HIS B 1 304 ? -21.016 25.25 12.25 1 93.88 304 HIS B C 1
ATOM 5755 O O . HIS B 1 304 ? -20.047 25.484 12.969 1 93.88 304 HIS B O 1
ATOM 5761 N N . LYS B 1 305 ? -21.656 24.141 12.227 1 95 305 LYS B N 1
ATOM 5762 C CA . LYS B 1 305 ? -21.25 23.031 13.07 1 95 305 LYS B CA 1
ATOM 5763 C C . LYS B 1 305 ? -19.844 22.562 12.719 1 95 305 LYS B C 1
ATOM 5765 O O . LYS B 1 305 ? -19.016 22.344 13.609 1 95 305 LYS B O 1
ATOM 5770 N N . VAL B 1 306 ? -19.547 22.438 11.461 1 97.19 306 VAL B N 1
ATOM 5771 C CA . VAL B 1 306 ? -18.25 22 10.984 1 97.19 306 VAL B CA 1
ATOM 5772 C C . VAL B 1 306 ? -17.172 23.016 11.383 1 97.19 306 VAL B C 1
ATOM 5774 O O . VAL B 1 306 ? -16.109 22.641 11.891 1 97.19 306 VAL B O 1
ATOM 5777 N N . ARG B 1 307 ? -17.453 24.281 11.219 1 96.56 307 ARG B N 1
ATOM 5778 C CA . ARG B 1 307 ? -16.5 25.328 11.555 1 96.56 307 ARG B CA 1
ATOM 5779 C C . ARG B 1 307 ? -16.234 25.375 13.055 1 96.56 307 ARG B C 1
ATOM 5781 O O . ARG B 1 307 ? -15.086 25.484 13.484 1 96.56 307 ARG B O 1
ATOM 5788 N N . SER B 1 308 ? -17.25 25.281 13.789 1 94.06 308 SER B N 1
ATOM 5789 C CA . SER B 1 308 ? -17.109 25.328 15.242 1 94.06 308 SER B CA 1
ATOM 5790 C C . SER B 1 308 ? -16.266 24.156 15.75 1 94.06 308 SER B C 1
ATOM 5792 O O . SER B 1 308 ? -15.344 24.359 16.547 1 94.06 308 SER B O 1
ATOM 5794 N N . PHE B 1 309 ? -16.562 23.078 15.242 1 95.06 309 PHE B N 1
ATOM 5795 C CA . PHE B 1 309 ? -15.805 21.906 15.664 1 95.06 309 PHE B CA 1
ATOM 5796 C C . PHE B 1 309 ? -14.359 22.016 15.195 1 95.06 309 PHE B C 1
ATOM 5798 O O . PHE B 1 309 ? -13.438 21.672 15.945 1 95.06 309 PHE B O 1
ATOM 5805 N N . THR B 1 310 ? -14.156 22.391 13.977 1 97.5 310 THR B N 1
ATOM 5806 C CA . THR B 1 310 ? -12.805 22.516 13.43 1 97.5 310 THR B CA 1
ATOM 5807 C C . THR B 1 310 ? -11.977 23.5 14.25 1 97.5 310 THR B C 1
ATOM 5809 O O . THR B 1 310 ? -10.797 23.25 14.523 1 97.5 310 THR B O 1
ATOM 5812 N N . ARG B 1 311 ? -12.586 24.594 14.641 1 94.19 311 ARG B N 1
ATOM 5813 C CA . ARG B 1 311 ? -11.906 25.578 15.477 1 94.19 311 ARG B CA 1
ATOM 5814 C C . ARG B 1 311 ? -11.469 24.969 16.797 1 94.19 311 ARG B C 1
ATOM 5816 O O . ARG B 1 311 ? -10.312 25.125 17.203 1 94.19 311 ARG B O 1
ATOM 5823 N N . GLU B 1 312 ? -12.383 24.344 17.359 1 91.5 312 GLU B N 1
ATOM 5824 C CA . GLU B 1 312 ? -12.078 23.703 18.641 1 91.5 312 GLU B CA 1
ATOM 5825 C C . GLU B 1 312 ? -10.945 22.688 18.5 1 91.5 312 GLU B C 1
ATOM 5827 O O . GLU B 1 312 ? -10.016 22.672 19.297 1 91.5 312 GLU B O 1
ATOM 5832 N N . LEU B 1 313 ? -11.086 21.859 17.516 1 95.06 313 LEU B N 1
ATOM 5833 C CA . LEU B 1 313 ? -10.07 20.844 17.266 1 95.06 313 LEU B CA 1
ATOM 5834 C C . LEU B 1 313 ? -8.703 21.469 17.016 1 95.06 313 LEU B C 1
ATOM 5836 O O . LEU B 1 313 ? -7.703 21.016 17.578 1 95.06 313 LEU B O 1
ATOM 5840 N N . LEU B 1 314 ? -8.672 22.453 16.203 1 96 314 LEU B N 1
ATOM 5841 C CA . LEU B 1 314 ? -7.441 23.172 15.883 1 96 314 LEU B CA 1
ATOM 5842 C C . LEU B 1 314 ? -6.805 23.734 17.156 1 96 314 LEU B C 1
ATOM 5844 O O . LEU B 1 314 ? -5.605 23.562 17.375 1 96 314 LEU B O 1
ATOM 5848 N N . GLU B 1 315 ? -7.605 24.344 17.953 1 90.06 315 GLU B N 1
ATOM 5849 C CA . GLU B 1 315 ? -7.098 24.938 19.172 1 90.06 315 GLU B CA 1
ATOM 5850 C C . GLU B 1 315 ? -6.559 23.891 20.125 1 90.06 315 GLU B C 1
ATOM 5852 O O . GLU B 1 315 ? -5.547 24.094 20.797 1 90.06 315 GLU B O 1
ATOM 5857 N N . ARG B 1 316 ? -7.219 22.797 20.219 1 88.94 316 ARG B N 1
ATOM 5858 C CA . ARG B 1 316 ? -6.738 21.688 21.047 1 88.94 316 ARG B CA 1
ATOM 5859 C C . ARG B 1 316 ? -5.387 21.188 20.547 1 88.94 316 ARG B C 1
ATOM 5861 O O . ARG B 1 316 ? -4.473 20.969 21.344 1 88.94 316 ARG B O 1
ATOM 5868 N N . ILE B 1 317 ? -5.27 20.984 19.25 1 94.12 317 ILE B N 1
ATOM 5869 C CA . ILE B 1 317 ? -4.047 20.469 18.641 1 94.12 317 ILE B CA 1
ATOM 5870 C C . ILE B 1 317 ? -2.906 21.469 18.844 1 94.12 317 ILE B C 1
ATOM 5872 O O . ILE B 1 317 ? -1.801 21.094 19.234 1 94.12 317 ILE B O 1
ATOM 5876 N N . GLU B 1 318 ? -3.219 22.703 18.609 1 92.12 318 GLU B N 1
ATOM 5877 C CA . GLU B 1 318 ? -2.217 23.75 18.797 1 92.12 318 GLU B CA 1
ATOM 5878 C C . GLU B 1 318 ? -1.729 23.781 20.25 1 92.12 318 GLU B C 1
ATOM 5880 O O . GLU B 1 318 ? -0.529 23.906 20.5 1 92.12 318 GLU B O 1
ATOM 5885 N N . SER B 1 319 ? -2.66 23.688 21.109 1 86.12 319 SER B N 1
ATOM 5886 C CA . SER B 1 319 ? -2.33 23.703 22.516 1 86.12 319 SER B CA 1
ATOM 5887 C C . SER B 1 319 ? -1.426 22.531 22.906 1 86.12 319 SER B C 1
ATOM 5889 O O . SER B 1 319 ? -0.458 22.703 23.641 1 86.12 319 SER B O 1
ATOM 5891 N N . HIS B 1 320 ? -1.795 21.453 22.438 1 88.25 320 HIS B N 1
ATOM 5892 C CA . HIS B 1 320 ? -1.01 20.25 22.719 1 88.25 320 HIS B CA 1
ATOM 5893 C C . HIS B 1 320 ? 0.4 20.375 22.141 1 88.25 320 HIS B C 1
ATOM 5895 O O . HIS B 1 320 ? 1.378 20.062 22.828 1 88.25 320 HIS B O 1
ATOM 5901 N N . LEU B 1 321 ? 0.512 20.781 20.922 1 90.38 321 LEU B N 1
ATOM 5902 C CA . LEU B 1 321 ? 1.81 20.891 20.266 1 90.38 321 LEU B CA 1
ATOM 5903 C C . LEU B 1 321 ? 2.682 21.938 20.953 1 90.38 321 LEU B C 1
ATOM 5905 O O . LEU B 1 321 ? 3.893 21.75 21.094 1 90.38 321 LEU B O 1
ATOM 5909 N N . ALA B 1 322 ? 2.037 23 21.375 1 85.19 322 ALA B N 1
ATOM 5910 C CA . ALA B 1 322 ? 2.762 24.031 22.109 1 85.1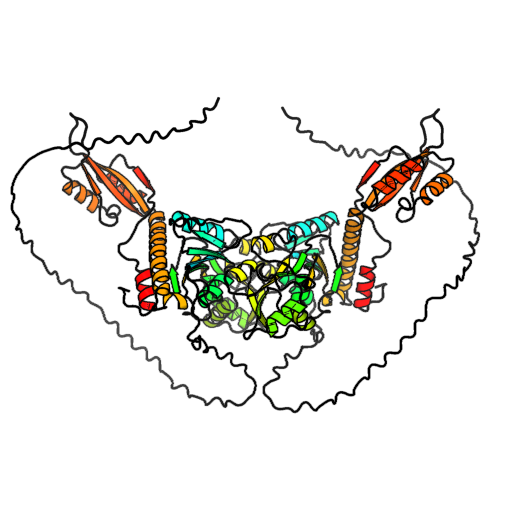9 322 ALA B CA 1
ATOM 5911 C C . ALA B 1 322 ? 3.287 23.5 23.438 1 85.19 322 ALA B C 1
ATOM 5913 O O . ALA B 1 322 ? 4.406 23.828 23.844 1 85.19 322 ALA B O 1
ATOM 5914 N N . ALA B 1 323 ? 2.506 22.734 24.047 1 84.31 323 ALA B N 1
ATOM 5915 C CA . ALA B 1 323 ? 2.869 22.188 25.359 1 84.31 323 ALA B CA 1
ATOM 5916 C C . ALA B 1 323 ? 4.066 21.25 25.234 1 84.31 323 ALA B C 1
ATOM 5918 O O . ALA B 1 323 ? 4.918 21.219 26.125 1 84.31 323 ALA B O 1
ATOM 5919 N N . LYS B 1 324 ? 4.039 20.562 24.172 1 84.31 324 LYS B N 1
ATOM 5920 C CA . LYS B 1 324 ? 5.121 19.609 23.969 1 84.31 324 LYS B CA 1
ATOM 5921 C C . LYS B 1 324 ? 6.477 20.312 23.953 1 84.31 324 LYS B C 1
ATOM 5923 O O . LYS B 1 324 ? 7.492 19.719 24.312 1 84.31 324 LYS B O 1
ATOM 5928 N N . ASP B 1 325 ? 6.43 21.5 23.656 1 84 325 ASP B N 1
ATOM 5929 C CA . ASP B 1 325 ? 7.684 22.234 23.516 1 84 325 ASP B CA 1
ATOM 5930 C C . ASP B 1 325 ? 7.953 23.094 24.766 1 84 325 ASP B C 1
ATOM 5932 O O . ASP B 1 325 ? 8.852 23.938 24.75 1 84 325 ASP B O 1
ATOM 5936 N N . HIS B 1 326 ? 7.109 22.859 25.828 1 84.88 326 HIS B N 1
ATOM 5937 C CA . HIS B 1 326 ? 7.258 23.688 27 1 84.88 326 HIS B CA 1
ATOM 5938 C C . HIS B 1 326 ? 7.309 22.844 28.281 1 84.88 326 HIS B C 1
ATOM 5940 O O . HIS B 1 326 ? 6.824 21.719 28.297 1 84.88 326 HIS B O 1
ATOM 5946 N N . PHE B 1 327 ? 7.91 23.359 29.266 1 85.56 327 PHE B N 1
ATOM 5947 C CA . PHE B 1 327 ? 7.891 22.859 30.641 1 85.56 327 PHE B CA 1
ATOM 5948 C C . PHE B 1 327 ? 7.395 23.922 31.609 1 85.56 327 PHE B C 1
ATOM 5950 O O . PHE B 1 327 ? 7.512 25.125 31.344 1 85.56 327 PHE B O 1
ATOM 5957 N N . SER B 1 328 ? 6.781 23.438 32.594 1 88.38 328 SER B N 1
ATOM 5958 C CA . SER B 1 328 ? 6.5 24.297 33.75 1 88.38 328 SER B CA 1
ATOM 5959 C C . SER B 1 328 ? 7.566 24.156 34.812 1 88.38 328 SER B C 1
ATOM 5961 O O . SER B 1 328 ? 7.969 23.031 35.156 1 88.38 328 SER B O 1
ATOM 5963 N N . ILE B 1 329 ? 8.055 25.281 35.219 1 88.06 329 ILE B N 1
ATOM 5964 C CA . ILE B 1 329 ? 9.023 25.281 36.312 1 88.06 329 ILE B CA 1
ATOM 5965 C C . ILE B 1 329 ? 8.367 25.828 37.594 1 88.06 329 ILE B C 1
ATOM 5967 O O . ILE B 1 329 ? 7.723 26.875 37.562 1 88.06 329 ILE B O 1
ATOM 5971 N N . ILE B 1 330 ? 8.445 25.094 38.594 1 89.31 330 ILE B N 1
ATOM 5972 C CA . ILE B 1 330 ? 8.086 25.562 39.938 1 89.31 330 ILE B CA 1
ATOM 5973 C C . ILE B 1 330 ? 9.328 25.609 40.812 1 89.31 330 ILE B C 1
ATOM 5975 O O . ILE B 1 330 ? 10.164 24.703 40.781 1 89.31 330 ILE B O 1
ATOM 5979 N N . ALA B 1 331 ? 9.414 26.672 41.5 1 90.25 331 ALA B N 1
ATOM 5980 C CA . ALA B 1 331 ? 10.586 26.859 42.375 1 90.25 331 ALA B CA 1
ATOM 5981 C C . ALA B 1 331 ? 10.281 27.797 43.531 1 90.25 331 ALA B C 1
ATOM 5983 O O . ALA B 1 331 ? 9.219 28.422 43.562 1 90.25 331 ALA B O 1
ATOM 5984 N N . ASN B 1 332 ? 11.195 27.75 44.469 1 89.31 332 ASN B N 1
ATOM 5985 C CA . ASN B 1 332 ? 11.148 28.703 45.594 1 89.31 332 ASN B CA 1
ATOM 5986 C C . ASN B 1 332 ? 12.211 29.781 45.438 1 89.31 332 ASN B C 1
ATOM 5988 O O . ASN B 1 332 ? 13.273 29.547 44.875 1 89.31 332 ASN B O 1
ATOM 5992 N N . ILE B 1 333 ? 11.812 30.953 45.906 1 90.81 333 ILE B N 1
ATOM 5993 C CA . ILE B 1 333 ? 12.773 32.062 45.875 1 90.81 333 ILE B CA 1
ATOM 5994 C C . ILE B 1 333 ? 12.539 32.969 47.062 1 90.81 333 ILE B C 1
ATOM 5996 O O . ILE B 1 333 ? 11.391 33.219 47.469 1 90.81 333 ILE B O 1
ATOM 6000 N N . LYS B 1 334 ? 13.633 33.469 47.594 1 88.06 334 LYS B N 1
ATOM 6001 C CA . LYS B 1 334 ? 13.523 34.406 48.688 1 88.06 334 LYS B CA 1
ATOM 6002 C C . LYS B 1 334 ? 13.273 35.812 48.156 1 88.06 334 LYS B C 1
ATOM 6004 O O . LYS B 1 334 ? 13.836 36.219 47.125 1 88.06 334 LYS B O 1
ATOM 6009 N N . GLY B 1 335 ? 12.406 36.5 48.844 1 87.56 335 GLY B N 1
ATOM 6010 C CA . GLY B 1 335 ? 12.133 37.875 48.469 1 87.56 335 GLY B CA 1
ATOM 6011 C C . GLY B 1 335 ? 11.461 38.688 49.594 1 87.56 335 GLY B C 1
ATOM 6012 O O . GLY B 1 335 ? 10.992 38.094 50.562 1 87.56 335 GLY B O 1
ATOM 6013 N N . SER B 1 336 ? 11.539 39.969 49.375 1 88.44 336 SER B N 1
ATOM 6014 C CA . SER B 1 336 ? 10.953 40.844 50.375 1 88.44 336 SER B CA 1
ATOM 6015 C C . SER B 1 336 ? 9.461 41.062 50.125 1 88.44 336 SER B C 1
ATOM 6017 O O . SER B 1 336 ? 8.719 41.406 51.062 1 88.44 336 SER B O 1
ATOM 6019 N N . SER B 1 337 ? 9.062 40.969 48.969 1 88.25 337 SER B N 1
ATOM 6020 C CA . SER B 1 337 ? 7.676 41.094 48.531 1 88.25 337 SER B CA 1
ATOM 6021 C C . SER B 1 337 ? 7.441 40.375 47.219 1 88.25 337 SER B C 1
ATOM 6023 O O . SER B 1 337 ? 8.391 40.062 46.5 1 88.25 337 SER B O 1
ATOM 6025 N N . PRO B 1 338 ? 6.145 40.125 46.969 1 87.25 338 PRO B N 1
ATOM 6026 C CA . PRO B 1 338 ? 5.863 39.594 45.625 1 87.25 338 PRO B CA 1
ATOM 6027 C C . PRO B 1 338 ? 6.391 40.438 44.5 1 87.25 338 PRO B C 1
ATOM 6029 O O . PRO B 1 338 ? 6.852 39.938 43.469 1 87.25 338 PRO B O 1
ATOM 6032 N N . GLY B 1 339 ? 6.285 41.75 44.625 1 88.5 339 GLY B N 1
ATOM 6033 C CA . GLY B 1 339 ? 6.816 42.656 43.625 1 88.5 339 GLY B CA 1
ATOM 6034 C C . GLY B 1 339 ? 8.32 42.562 43.469 1 88.5 339 GLY B C 1
ATOM 6035 O O . GLY B 1 339 ? 8.812 42.594 42.344 1 88.5 339 GLY B O 1
ATOM 6036 N N . ASP B 1 340 ? 8.977 42.406 44.531 1 90.12 340 ASP B N 1
ATOM 6037 C CA . ASP B 1 340 ? 10.43 42.219 44.5 1 90.12 340 ASP B CA 1
ATOM 6038 C C . ASP B 1 340 ? 10.789 40.938 43.75 1 90.12 340 ASP B C 1
ATOM 6040 O O . ASP B 1 340 ? 11.68 40.938 42.875 1 90.12 340 ASP B O 1
ATOM 6044 N N . VAL B 1 341 ? 10.094 39.906 44.031 1 90.12 341 VAL B N 1
ATOM 6045 C CA . VAL B 1 341 ? 10.336 38.625 43.406 1 90.12 341 VAL B CA 1
ATOM 6046 C C . VAL B 1 341 ? 10.039 38.719 41.906 1 90.12 341 VAL B C 1
ATOM 6048 O O . VAL B 1 341 ? 10.82 38.25 41.062 1 90.12 341 VAL B O 1
ATOM 6051 N N . ALA B 1 342 ? 8.945 39.344 41.594 1 88 342 ALA B N 1
ATOM 6052 C CA . ALA B 1 342 ? 8.547 39.531 40.188 1 88 342 ALA B CA 1
ATOM 6053 C C . ALA B 1 342 ? 9.617 40.281 39.438 1 88 342 ALA B C 1
ATOM 6055 O O . ALA B 1 342 ? 9.891 39.969 38.25 1 88 342 ALA B O 1
ATOM 6056 N N . ARG B 1 343 ? 10.188 41.25 40.062 1 87.94 343 ARG B N 1
ATOM 6057 C CA . ARG B 1 343 ? 11.234 42.062 39.438 1 87.94 343 ARG B CA 1
ATOM 6058 C C . ARG B 1 343 ? 12.484 41.219 39.188 1 87.94 343 ARG B C 1
ATOM 6060 O O . ARG B 1 343 ? 13.125 41.344 38.125 1 87.94 343 ARG B O 1
ATOM 6067 N N . LYS B 1 344 ? 12.781 40.438 40.094 1 89.75 344 LYS B N 1
ATOM 6068 C CA . LYS B 1 344 ? 13.93 39.562 39.938 1 89.75 344 LYS B CA 1
ATOM 6069 C C . LYS B 1 344 ? 13.758 38.594 38.75 1 89.75 344 LYS B C 1
ATOM 6071 O O . LYS B 1 344 ? 14.656 38.469 37.938 1 89.75 344 LYS B O 1
ATOM 6076 N N . ILE B 1 345 ? 12.602 38.031 38.719 1 90 345 ILE B N 1
ATOM 6077 C CA . ILE B 1 345 ? 12.305 37.094 37.656 1 90 345 ILE B CA 1
ATOM 6078 C C . ILE B 1 345 ? 12.219 37.812 36.312 1 90 345 ILE B C 1
ATOM 6080 O O . ILE B 1 345 ? 12.742 37.344 35.312 1 90 345 ILE B O 1
ATOM 6084 N N . GLY B 1 346 ? 11.609 38.938 36.312 1 87 346 GLY B N 1
ATOM 6085 C CA . GLY B 1 346 ? 11.406 39.75 35.125 1 87 346 GLY B CA 1
ATOM 6086 C C . GLY B 1 346 ? 12.703 40.25 34.5 1 87 346 GLY B C 1
ATOM 6087 O O . GLY B 1 346 ? 12.75 40.594 33.312 1 87 346 GLY B O 1
ATOM 6088 N N . SER B 1 347 ? 13.711 40.25 35.312 1 86 347 SER B N 1
ATOM 6089 C CA . SER B 1 347 ? 15.008 40.688 34.812 1 86 347 SER B CA 1
ATOM 6090 C C . SER B 1 347 ? 15.727 39.594 34.031 1 86 347 SER B C 1
ATOM 6092 O O . SER B 1 347 ? 16.75 39.844 33.406 1 86 347 SER B O 1
ATOM 6094 N N . GLN B 1 348 ? 15.156 38.469 34.094 1 87.06 348 GLN B N 1
ATOM 6095 C CA . GLN B 1 348 ? 15.766 37.312 33.406 1 87.06 348 GLN B CA 1
ATOM 6096 C C . GLN B 1 348 ? 15.078 37.062 32.062 1 87.06 348 GLN B C 1
ATOM 6098 O O . GLN B 1 348 ? 13.852 37 31.984 1 87.06 348 GLN B O 1
ATOM 6103 N N . VAL B 1 349 ? 15.812 36.812 31.031 1 84.06 349 VAL B N 1
ATOM 6104 C CA . VAL B 1 349 ? 15.312 36.688 29.672 1 84.06 349 VAL B CA 1
ATOM 6105 C C . VAL B 1 349 ? 14.508 35.406 29.516 1 84.06 349 VAL B C 1
ATOM 6107 O O . VAL B 1 349 ? 13.445 35.406 28.875 1 84.06 349 VAL B O 1
ATOM 6110 N N . ASP B 1 350 ? 14.93 34.312 30.125 1 86.38 350 ASP B N 1
ATOM 6111 C CA . ASP B 1 350 ? 14.336 33.031 29.875 1 86.38 350 ASP B CA 1
ATOM 6112 C C . ASP B 1 350 ? 13.289 32.656 30.922 1 86.38 350 ASP B C 1
ATOM 6114 O O . ASP B 1 350 ? 12.727 31.578 30.906 1 86.38 350 ASP B O 1
ATOM 6118 N N . LEU B 1 351 ? 13.008 33.594 31.844 1 85.62 351 LEU B N 1
ATOM 6119 C CA . LEU B 1 351 ? 12.07 33.312 32.906 1 85.62 351 LEU B CA 1
ATOM 6120 C C . LEU B 1 351 ? 10.812 34.156 32.812 1 85.62 351 LEU B C 1
ATOM 6122 O O . LEU B 1 351 ? 9.977 34.156 33.719 1 85.62 351 LEU B O 1
ATOM 6126 N N . LYS B 1 352 ? 10.641 34.844 31.812 1 80.56 352 LYS B N 1
ATOM 6127 C CA . LYS B 1 352 ? 9.516 35.75 31.656 1 80.56 352 LYS B CA 1
ATOM 6128 C C . LYS B 1 352 ? 8.195 35 31.562 1 80.56 352 LYS B C 1
ATOM 6130 O O . LYS B 1 352 ? 7.145 35.5 31.953 1 80.56 352 LYS B O 1
ATOM 6135 N N . GLY B 1 353 ? 8.312 33.781 31.156 1 74.88 353 GLY B N 1
ATOM 6136 C CA . GLY B 1 353 ? 7.105 32.969 30.969 1 74.88 353 GLY B CA 1
ATOM 6137 C C . GLY B 1 353 ? 6.234 33.469 29.828 1 74.88 353 GLY B C 1
ATOM 6138 O O . GLY B 1 353 ? 6.688 34.219 28.984 1 74.88 353 GLY B O 1
ATOM 6139 N N . MET B 1 354 ? 4.965 33.125 29.703 1 73 354 MET B N 1
ATOM 6140 C CA . MET B 1 354 ? 4.023 33.5 28.641 1 73 354 MET B CA 1
ATOM 6141 C C . MET B 1 354 ? 3.383 34.844 28.922 1 73 354 MET B C 1
ATOM 6143 O O . MET B 1 354 ? 3.436 35.75 28.078 1 73 354 MET B O 1
ATOM 6147 N N . ASP B 1 355 ? 2.801 35.094 30.047 1 73.25 355 ASP B N 1
ATOM 6148 C CA . ASP B 1 355 ? 2.193 36.344 30.484 1 73.25 355 ASP B CA 1
ATOM 6149 C C . ASP B 1 355 ? 2.822 36.844 31.766 1 73.25 355 ASP B C 1
ATOM 6151 O O . ASP B 1 355 ? 2.262 37.719 32.438 1 73.25 355 ASP B O 1
ATOM 6155 N N . GLY B 1 356 ? 3.99 36.156 32.125 1 77.31 356 GLY B N 1
ATOM 6156 C CA . GLY B 1 356 ? 4.672 36.5 33.375 1 77.31 356 GLY B CA 1
ATOM 6157 C C . GLY B 1 356 ? 4.68 35.375 34.375 1 77.31 356 GLY B C 1
ATOM 6158 O O . GLY B 1 356 ? 3.934 34.406 34.25 1 77.31 356 GLY B O 1
ATOM 6159 N N . PRO B 1 357 ? 5.465 35.531 35.375 1 80.56 357 PRO B N 1
ATOM 6160 C CA . PRO B 1 357 ? 5.547 34.469 36.375 1 80.56 357 PRO B CA 1
ATOM 6161 C C . PRO B 1 357 ? 4.422 34.562 37.406 1 80.56 357 PRO B C 1
ATOM 6163 O O . PRO B 1 357 ? 3.893 35.625 37.688 1 80.56 357 PRO B O 1
ATOM 6166 N N . THR B 1 358 ? 3.975 33.438 37.844 1 84.31 358 THR B N 1
ATOM 6167 C CA . THR B 1 358 ? 3.123 33.375 39 1 84.31 358 THR B CA 1
ATOM 6168 C C . THR B 1 358 ? 3.967 33.375 40.281 1 84.31 358 THR B C 1
ATOM 6170 O O . THR B 1 358 ? 4.965 32.656 40.375 1 84.31 358 THR B O 1
ATOM 6173 N N . VAL B 1 359 ? 3.656 34.281 41.281 1 88.56 359 VAL B N 1
ATOM 6174 C CA . VAL B 1 359 ? 4.387 34.375 42.531 1 88.56 359 VAL B CA 1
ATOM 6175 C C . VAL B 1 359 ? 3.424 34.188 43.719 1 88.56 359 VAL B C 1
ATOM 6177 O O . VAL B 1 359 ? 2.424 34.906 43.812 1 88.56 359 VAL B O 1
ATOM 6180 N N . SER B 1 360 ? 3.711 33.188 44.531 1 87.69 360 SER B N 1
ATOM 6181 C CA . SER B 1 360 ? 2.867 32.906 45.688 1 87.69 360 SER B CA 1
ATOM 6182 C C . SER B 1 360 ? 3.686 32.875 46.969 1 87.69 360 SER B C 1
ATOM 6184 O O . SER B 1 360 ? 4.762 32.281 47 1 87.69 360 SER B O 1
ATOM 6186 N N . PRO B 1 361 ? 3.225 33.594 48 1 85.81 361 PRO B N 1
ATOM 6187 C CA . PRO B 1 361 ? 3.951 33.5 49.281 1 85.81 361 PRO B CA 1
ATOM 6188 C C . PRO B 1 361 ? 3.941 32.094 49.875 1 85.81 361 PRO B C 1
ATOM 6190 O O . PRO B 1 361 ? 2.936 31.391 49.75 1 85.81 361 PRO B O 1
ATOM 6193 N N . VAL B 1 362 ? 5.066 31.719 50.281 1 83.81 362 VAL B N 1
ATOM 6194 C CA . VAL B 1 362 ? 5.164 30.469 51 1 83.81 362 VAL B CA 1
ATOM 6195 C C . VAL B 1 362 ? 4.977 30.719 52.5 1 83.81 362 VAL B C 1
ATOM 6197 O O . VAL B 1 362 ? 5.68 31.547 53.094 1 83.81 362 VAL B O 1
ATOM 6200 N N . ILE B 1 363 ? 3.951 30.203 53.062 1 77.56 363 ILE B N 1
ATOM 6201 C CA . ILE B 1 363 ? 3.691 30.391 54.469 1 77.56 363 ILE B CA 1
ATOM 6202 C C . ILE B 1 363 ? 4.473 29.359 55.281 1 77.56 363 ILE B C 1
ATOM 6204 O O . ILE B 1 363 ? 4.133 28.172 55.281 1 77.56 363 ILE B O 1
ATOM 6208 N N . PRO B 1 364 ? 5.469 29.844 55.812 1 73.56 364 PRO B N 1
ATOM 6209 C CA . PRO B 1 364 ? 6.262 28.906 56.594 1 73.56 364 PRO B CA 1
ATOM 6210 C C . PRO B 1 364 ? 5.566 28.484 57.906 1 73.56 364 PRO B C 1
ATOM 6212 O O . PRO B 1 364 ? 4.637 29.156 58.344 1 73.56 364 PRO B O 1
ATOM 6215 N N . PRO B 1 365 ? 5.965 27.234 58.25 1 74.81 365 PRO B N 1
ATOM 6216 C CA . PRO B 1 365 ? 5.449 26.875 59.562 1 74.81 365 PRO B CA 1
ATOM 6217 C C . PRO B 1 365 ? 5.766 27.938 60.625 1 74.81 365 PRO B C 1
ATOM 6219 O O . PRO B 1 365 ? 6.664 28.75 60.438 1 74.81 365 PRO B O 1
ATOM 6222 N N . ARG B 1 366 ? 4.922 28.047 61.719 1 74.56 366 ARG B N 1
ATOM 6223 C CA . ARG B 1 366 ? 5.133 28.984 62.812 1 74.56 366 ARG B CA 1
ATOM 6224 C C . ARG B 1 366 ? 6.578 28.953 63.281 1 74.56 366 ARG B C 1
ATOM 6226 O O . ARG B 1 366 ? 7.164 27.875 63.469 1 74.56 366 ARG B O 1
ATOM 6233 N N . GLY B 1 367 ? 7.281 30.094 63.406 1 68.69 367 GLY B N 1
ATOM 6234 C CA . GLY B 1 367 ? 8.641 30.219 63.906 1 68.69 367 GLY B CA 1
ATOM 6235 C C . GLY B 1 367 ? 9.672 30.359 62.781 1 68.69 367 GLY B C 1
ATOM 6236 O O . GLY B 1 367 ? 10.844 30.625 63.062 1 68.69 367 GLY B O 1
ATOM 6237 N N . PHE B 1 368 ? 9.195 30 61.656 1 64.06 368 PHE B N 1
ATOM 6238 C CA . PHE B 1 368 ? 10.18 30.094 60.594 1 64.06 368 PHE B CA 1
ATOM 6239 C C . PHE B 1 368 ? 10.094 31.453 59.875 1 64.06 368 PHE B C 1
ATOM 6241 O O . PHE B 1 368 ? 9.039 32.094 59.906 1 64.06 368 PHE B O 1
ATOM 6248 N N . ASP B 1 369 ? 11.156 31.922 59.406 1 65.19 369 ASP B N 1
ATOM 6249 C CA . ASP B 1 369 ? 11.242 33.219 58.75 1 65.19 369 ASP B CA 1
ATOM 6250 C C . ASP B 1 369 ? 10.344 33.281 57.531 1 65.19 369 ASP B C 1
ATOM 6252 O O . ASP B 1 369 ? 10.242 32.312 56.781 1 65.19 369 ASP B O 1
ATOM 6256 N N . SER B 1 370 ? 9.711 34.406 57.5 1 70.56 370 SER B N 1
ATOM 6257 C CA . SER B 1 370 ? 8.891 34.719 56.344 1 70.56 370 SER B CA 1
ATOM 6258 C C . SER B 1 370 ? 9.75 35.281 55.219 1 70.56 370 SER B C 1
ATOM 6260 O O . SER B 1 370 ? 10.938 35.562 55.406 1 70.56 370 SER B O 1
ATOM 6262 N N . GLY B 1 371 ? 9.43 35.062 53.969 1 83.88 371 GLY B N 1
ATOM 6263 C CA . GLY B 1 371 ? 10.109 35.688 52.875 1 83.88 371 GLY B CA 1
ATOM 6264 C C . GLY B 1 371 ? 10.352 34.75 51.688 1 83.88 371 GLY B C 1
ATOM 6265 O O . GLY B 1 371 ? 11.195 35.031 50.844 1 83.88 371 GLY B O 1
ATOM 6266 N N . MET B 1 372 ? 9.758 33.625 51.906 1 87.88 372 MET B N 1
ATOM 6267 C CA . MET B 1 372 ? 9.875 32.719 50.781 1 87.88 372 MET B CA 1
ATOM 6268 C C . MET B 1 372 ? 8.641 32.781 49.875 1 87.88 372 MET B C 1
ATOM 6270 O O . MET B 1 372 ? 7.52 32.906 50.375 1 87.88 372 MET B O 1
ATOM 6274 N N . TYR B 1 373 ? 8.961 32.719 48.594 1 91.12 373 TYR B N 1
ATOM 6275 C CA . TYR B 1 373 ? 7.902 32.719 47.594 1 91.12 373 TYR B CA 1
ATOM 6276 C C . TYR B 1 373 ? 8.047 31.516 46.656 1 91.12 373 TYR B C 1
ATOM 6278 O O . TYR B 1 373 ? 9.164 31.094 46.344 1 91.12 373 TYR B O 1
ATOM 6286 N N . ALA B 1 374 ? 6.898 30.938 46.312 1 90.38 374 ALA B N 1
ATOM 6287 C CA . ALA B 1 374 ? 6.848 29.938 45.219 1 90.38 374 ALA B CA 1
ATOM 6288 C C . ALA B 1 374 ? 6.562 30.609 43.875 1 90.38 374 ALA B C 1
ATOM 6290 O O . ALA B 1 374 ? 5.711 31.5 43.781 1 90.38 374 ALA B O 1
ATOM 6291 N N . ILE B 1 375 ? 7.312 30.219 42.938 1 89.81 375 ILE B N 1
ATOM 6292 C CA . ILE B 1 375 ? 7.086 30.781 41.594 1 89.81 375 ILE B CA 1
ATOM 6293 C C . ILE B 1 375 ? 6.727 29.672 40.625 1 89.81 375 ILE B C 1
ATOM 6295 O O . ILE B 1 375 ? 7.121 28.516 40.812 1 89.81 375 ILE B O 1
ATOM 6299 N N . GLY B 1 376 ? 5.898 29.984 39.594 1 89.25 376 GLY B N 1
ATOM 6300 C CA . GLY B 1 376 ? 5.562 29.156 38.469 1 89.25 376 GLY B CA 1
ATOM 6301 C C . GLY B 1 376 ? 5.75 29.859 37.125 1 89.25 376 GLY B C 1
ATOM 6302 O O . GLY B 1 376 ? 5.234 30.953 36.938 1 89.25 376 GLY B O 1
ATOM 6303 N N . VAL B 1 377 ? 6.59 29.25 36.312 1 87.69 377 VAL B N 1
ATOM 6304 C CA . VAL B 1 377 ? 6.836 29.844 35 1 87.69 377 VAL B CA 1
ATOM 6305 C C . VAL B 1 377 ? 6.879 28.75 33.938 1 87.69 377 VAL B C 1
ATOM 6307 O O . VAL B 1 377 ? 7.422 27.656 34.188 1 87.69 377 VAL B O 1
ATOM 6310 N N . VAL B 1 378 ? 6.23 29.109 32.781 1 86.94 378 VAL B N 1
ATOM 6311 C CA . VAL B 1 378 ? 6.301 28.203 31.625 1 86.94 378 VAL B CA 1
ATOM 6312 C C . VAL B 1 378 ? 7.414 28.641 30.672 1 86.94 378 VAL B C 1
ATOM 6314 O O . VAL B 1 378 ? 7.473 29.812 30.281 1 86.94 378 VAL B O 1
ATOM 6317 N N . VAL B 1 379 ? 8.375 27.641 30.375 1 86.56 379 VAL B N 1
ATOM 6318 C CA . VAL B 1 379 ? 9.516 27.969 29.531 1 86.56 379 VAL B CA 1
ATOM 6319 C C . VAL B 1 379 ? 9.609 26.969 28.375 1 86.56 379 VAL B C 1
ATOM 6321 O O . VAL B 1 379 ? 9.07 25.875 28.453 1 86.56 379 VAL B O 1
ATOM 6324 N N . LYS B 1 380 ? 10.289 27.406 27.281 1 86.69 380 LYS B N 1
ATOM 6325 C CA . LYS B 1 380 ? 10.555 26.516 26.156 1 86.69 380 LYS B CA 1
ATOM 6326 C C . LYS B 1 380 ? 11.562 25.438 26.547 1 86.69 380 LYS B C 1
ATOM 6328 O O . LYS B 1 380 ? 12.531 25.719 27.25 1 86.69 380 LYS B O 1
ATOM 6333 N N . LYS B 1 381 ? 11.375 24.281 26.016 1 85.38 381 LYS B N 1
ATOM 6334 C CA . LYS B 1 381 ? 12.234 23.156 26.328 1 85.38 381 LYS B CA 1
ATOM 6335 C C . LYS B 1 381 ? 13.688 23.453 25.969 1 85.38 381 LYS B C 1
ATOM 6337 O O . LYS B 1 381 ? 14.602 23.125 26.734 1 85.38 381 LYS B O 1
ATOM 6342 N N . ASN B 1 382 ? 13.883 24.094 24.891 1 86.12 382 ASN B N 1
ATOM 6343 C CA . ASN B 1 382 ? 15.242 24.328 24.422 1 86.12 382 ASN B CA 1
ATOM 6344 C C . ASN B 1 382 ? 15.922 25.438 25.234 1 86.12 382 ASN B C 1
ATOM 6346 O O . ASN B 1 382 ? 17.109 25.703 25.062 1 86.12 382 ASN B O 1
ATOM 6350 N N . ARG B 1 383 ? 15.188 26.016 26.188 1 88.25 383 ARG B N 1
ATOM 6351 C CA . ARG B 1 383 ? 15.734 27.062 27.031 1 88.25 383 ARG B CA 1
ATOM 6352 C C . ARG B 1 383 ? 15.695 26.656 28.5 1 88.25 383 ARG B C 1
ATOM 6354 O O . ARG B 1 383 ? 15.945 27.469 29.391 1 88.25 383 ARG B O 1
ATOM 6361 N N . LEU B 1 384 ? 15.398 25.453 28.734 1 86.25 384 LEU B N 1
ATOM 6362 C CA . LEU B 1 384 ? 15.148 24.984 30.078 1 86.25 384 LEU B CA 1
ATOM 6363 C C . LEU B 1 384 ? 16.375 25.172 30.969 1 86.25 384 LEU B C 1
ATOM 6365 O O . LEU B 1 384 ? 16.297 25.75 32.031 1 86.25 384 LEU B O 1
ATOM 6369 N N . TYR B 1 385 ? 17.5 24.734 30.469 1 85.5 385 TYR B N 1
ATOM 6370 C CA . TYR B 1 385 ? 18.703 24.781 31.281 1 85.5 385 TYR B CA 1
ATOM 6371 C C . TYR B 1 385 ? 19.141 26.219 31.562 1 85.5 385 TYR B C 1
ATOM 6373 O O . TYR B 1 385 ? 19.547 26.547 32.656 1 85.5 385 TYR B O 1
ATOM 6381 N N . LYS B 1 386 ? 18.984 26.953 30.562 1 89.94 386 LYS B N 1
ATOM 6382 C CA . LYS B 1 386 ? 19.297 28.375 30.75 1 89.94 386 LYS B CA 1
ATOM 6383 C C . LYS B 1 386 ? 18.359 29.016 31.766 1 89.94 386 LYS B C 1
ATOM 6385 O O . LYS B 1 386 ? 18.781 29.812 32.594 1 89.94 386 LYS B O 1
ATOM 6390 N N . ALA B 1 387 ? 17.172 28.672 31.688 1 90.81 387 ALA B N 1
ATOM 6391 C CA . ALA B 1 387 ? 16.172 29.188 32.625 1 90.81 387 ALA B CA 1
ATOM 6392 C C . ALA B 1 387 ? 16.5 28.781 34.062 1 90.81 387 ALA B C 1
ATOM 6394 O O . ALA B 1 387 ? 16.406 29.594 34.969 1 90.81 387 ALA B O 1
ATOM 6395 N N . ILE B 1 388 ? 16.906 27.531 34.219 1 87.56 388 ILE B N 1
ATOM 6396 C CA . ILE B 1 388 ? 17.234 27.016 35.562 1 87.56 388 ILE B CA 1
ATOM 6397 C C . ILE B 1 388 ? 18.453 27.734 36.125 1 87.56 388 ILE B C 1
ATOM 6399 O O . ILE B 1 388 ? 18.484 28.109 37.281 1 87.56 388 ILE B O 1
ATOM 6403 N N . GLU B 1 389 ? 19.406 27.922 35.219 1 88.5 389 GLU B N 1
ATOM 6404 C CA . GLU B 1 389 ? 20.594 28.656 35.625 1 88.5 389 GLU B CA 1
ATOM 6405 C C . GLU B 1 389 ? 20.25 30.078 36.062 1 88.5 389 GLU B C 1
ATOM 6407 O O . GLU B 1 389 ? 20.75 30.562 37.062 1 88.5 389 GLU B O 1
ATOM 6412 N N . GLN B 1 390 ? 19.484 30.672 35.312 1 91.88 390 GLN B N 1
ATOM 6413 C CA . GLN B 1 390 ? 19.047 32.031 35.656 1 91.88 390 GLN B CA 1
ATOM 6414 C C . GLN B 1 390 ? 18.281 32.062 36.969 1 91.88 390 GLN B C 1
ATOM 6416 O O . GLN B 1 390 ? 18.484 32.969 37.781 1 91.88 390 GLN B O 1
ATOM 6421 N N . LEU B 1 391 ? 17.453 31.141 37.188 1 90.62 391 LEU B N 1
ATOM 6422 C CA . LEU B 1 391 ? 16.672 31.047 38.406 1 90.62 391 LEU B CA 1
ATOM 6423 C C . LEU B 1 391 ? 17.562 30.859 39.625 1 90.62 391 LEU B C 1
ATOM 6425 O O . LEU B 1 391 ? 17.359 31.516 40.625 1 90.62 391 LEU B O 1
ATOM 6429 N N . ARG B 1 392 ? 18.484 30.016 39.469 1 88.31 392 ARG B N 1
ATOM 6430 C CA . ARG B 1 392 ? 19.438 29.797 40.531 1 88.31 392 ARG B CA 1
ATOM 6431 C C . ARG B 1 392 ? 20.281 31.047 40.812 1 88.31 392 ARG B C 1
ATOM 6433 O O . ARG B 1 392 ? 20.594 31.359 41.969 1 88.31 392 ARG B O 1
ATOM 6440 N N . GLY B 1 393 ? 20.578 31.672 39.812 1 90.19 393 GLY B N 1
ATOM 6441 C CA . GLY B 1 393 ? 21.359 32.875 39.906 1 90.19 393 GLY B CA 1
ATOM 6442 C C . GLY B 1 393 ? 20.688 33.969 40.688 1 90.19 393 GLY B C 1
ATOM 6443 O O . GLY B 1 393 ? 21.359 34.812 41.281 1 90.19 393 GLY B O 1
ATOM 6444 N N . ILE B 1 394 ? 19.406 33.938 40.719 1 90.44 394 ILE B N 1
ATOM 6445 C CA . ILE B 1 394 ? 18.688 35 41.438 1 90.44 394 ILE B CA 1
ATOM 6446 C C . ILE B 1 394 ? 18.156 34.469 42.75 1 90.44 394 ILE B C 1
ATOM 6448 O O . ILE B 1 394 ? 17.266 35.062 43.344 1 90.44 394 ILE B O 1
ATOM 6452 N N . GLY B 1 395 ? 18.656 33.281 43.062 1 87.88 395 GLY B N 1
ATOM 6453 C CA . GLY B 1 395 ? 18.359 32.781 44.406 1 87.88 395 GLY B CA 1
ATOM 6454 C C . GLY B 1 395 ? 17.25 31.734 44.406 1 87.88 395 GLY B C 1
ATOM 6455 O O . GLY B 1 395 ? 16.719 31.406 45.469 1 87.88 395 GLY B O 1
ATOM 6456 N N . GLY B 1 396 ? 16.922 31.328 43.25 1 89.44 396 GLY B N 1
ATOM 6457 C CA . GLY B 1 396 ? 15.914 30.281 43.188 1 89.44 396 GLY B CA 1
ATOM 6458 C C . GLY B 1 396 ? 16.406 28.953 43.719 1 89.44 396 GLY B C 1
ATOM 6459 O O . GLY B 1 396 ? 17.594 28.625 43.594 1 89.44 396 GLY B O 1
ATOM 6460 N N . SER B 1 397 ? 15.461 28.219 44.406 1 87.94 397 SER B N 1
ATOM 6461 C CA . SER B 1 397 ? 15.773 26.891 44.938 1 87.94 397 SER B CA 1
ATOM 6462 C C . SER B 1 397 ? 14.57 25.969 44.844 1 87.94 397 SER B C 1
ATOM 6464 O O . SER B 1 397 ? 13.461 26.406 44.562 1 87.94 397 SER B O 1
ATOM 6466 N N . GLY B 1 398 ? 14.891 24.531 45.062 1 87.62 398 GLY B N 1
ATOM 6467 C CA . GLY B 1 398 ? 13.805 23.578 44.969 1 87.62 398 GLY B CA 1
ATOM 6468 C C . GLY B 1 398 ? 13.141 23.547 43.594 1 87.62 398 GLY B C 1
ATOM 6469 O O . GLY B 1 398 ? 11.914 23.578 43.5 1 87.62 398 GLY B O 1
ATOM 6470 N N . VAL B 1 399 ? 13.875 23.547 42.656 1 86.19 399 VAL B N 1
ATOM 6471 C CA . VAL B 1 399 ? 13.375 23.656 41.281 1 86.19 399 VAL B CA 1
ATOM 6472 C C . VAL B 1 399 ? 12.766 22.312 40.875 1 86.19 399 VAL B C 1
ATOM 6474 O O . VAL B 1 399 ? 13.414 21.281 40.969 1 86.19 399 VAL B O 1
ATOM 6477 N N . CYS B 1 400 ? 11.508 22.359 40.531 1 85.75 400 CYS B N 1
ATOM 6478 C CA . CYS B 1 400 ? 10.805 21.219 39.938 1 85.75 400 CYS B CA 1
ATOM 6479 C C . CYS B 1 400 ? 10.359 21.516 38.5 1 85.75 400 CYS B C 1
ATOM 6481 O O . CYS B 1 400 ? 9.867 22.609 38.219 1 85.75 400 CYS B O 1
ATOM 6483 N N . VAL B 1 401 ? 10.641 20.625 37.688 1 86.12 401 VAL B N 1
ATOM 6484 C CA . VAL B 1 401 ? 10.242 20.734 36.281 1 86.12 401 VAL B CA 1
ATOM 6485 C C . VAL B 1 401 ? 9.094 19.766 36 1 86.12 401 VAL B C 1
ATOM 6487 O O . VAL B 1 401 ? 9.203 18.578 36.25 1 86.12 401 VAL B O 1
ATOM 6490 N N . LEU B 1 402 ? 8.016 20.328 35.562 1 85.62 402 LEU B N 1
ATOM 6491 C CA . LEU B 1 402 ? 6.824 19.547 35.281 1 85.62 402 LEU B CA 1
ATOM 6492 C C . LEU B 1 402 ? 6.469 19.609 33.781 1 85.62 402 LEU B C 1
ATOM 6494 O O . LEU B 1 402 ? 6.613 20.656 33.156 1 85.62 402 LEU B O 1
ATOM 6498 N N . PRO B 1 403 ? 5.961 18.469 33.25 1 85.62 403 PRO B N 1
ATOM 6499 C CA . PRO B 1 403 ? 5.434 18.531 31.875 1 85.62 403 PRO B CA 1
ATOM 6500 C C . PRO B 1 403 ? 4.148 19.359 31.781 1 85.62 403 PRO B C 1
ATOM 6502 O O . PRO B 1 403 ? 3.385 19.438 32.75 1 85.62 403 PRO B O 1
ATOM 6505 N N . VAL B 1 404 ? 4.137 20.172 30.719 1 78.31 404 VAL B N 1
ATOM 6506 C CA . VAL B 1 404 ? 2.904 20.891 30.422 1 78.31 404 VAL B CA 1
ATOM 6507 C C . VAL B 1 404 ? 2.076 20.094 29.406 1 78.31 404 VAL B C 1
ATOM 6509 O O . VAL B 1 404 ? 2.607 19.594 28.406 1 78.31 404 VAL B O 1
ATOM 6512 N N . SER B 1 405 ? 0.826 19.953 29.734 1 72.94 405 SER B N 1
ATOM 6513 C CA . SER B 1 405 ? -0.014 19.141 28.859 1 72.94 405 SER B CA 1
ATOM 6514 C C . SER B 1 405 ? -0.661 20 27.781 1 72.94 405 SER B C 1
ATOM 6516 O O . SER B 1 405 ? -0.787 19.562 26.625 1 72.94 405 SER B O 1
ATOM 6518 N N . TYR B 1 406 ? -1.119 21.219 28.188 1 76.25 406 TYR B N 1
ATOM 6519 C CA . TYR B 1 406 ? -1.773 22.094 27.219 1 76.25 406 TYR B CA 1
ATOM 6520 C C . TYR B 1 406 ? -1.39 23.547 27.453 1 76.25 406 TYR B C 1
ATOM 6522 O O . TYR B 1 406 ? -1.225 23.984 28.594 1 76.25 406 TYR B O 1
ATOM 6530 N N . VAL B 1 407 ? -1.15 24.25 26.422 1 73.88 407 VAL B N 1
ATOM 6531 C CA . VAL B 1 407 ? -0.973 25.703 26.438 1 73.88 407 VAL B CA 1
ATOM 6532 C C . VAL B 1 407 ? -1.934 26.344 25.438 1 73.88 407 VAL B C 1
ATOM 6534 O O . VAL B 1 407 ? -1.888 26.047 24.25 1 73.88 407 VAL B O 1
ATOM 6537 N N . PHE B 1 408 ? -2.85 27.109 25.906 1 71.12 408 PHE B N 1
ATOM 6538 C CA . PHE B 1 408 ? -3.822 27.734 25.016 1 71.12 408 PHE B CA 1
ATOM 6539 C C . PHE B 1 408 ? -3.475 29.203 24.781 1 71.12 408 PHE B C 1
ATOM 6541 O O . PHE B 1 408 ? -3.139 29.922 25.734 1 71.12 408 PHE B O 1
ATOM 6548 N N . GLU B 1 409 ? -3.434 29.609 23.547 1 68.56 409 GLU B N 1
ATOM 6549 C CA . GLU B 1 409 ? -3.33 31.016 23.203 1 68.56 409 GLU B CA 1
ATOM 6550 C C . GLU B 1 409 ? -4.711 31.672 23.109 1 68.56 409 GLU B C 1
ATOM 6552 O O . GLU B 1 409 ? -5.727 30.969 23.047 1 68.56 409 GLU B O 1
ATOM 6557 N N . LYS B 1 410 ? -4.742 33 23.281 1 66.81 410 LYS B N 1
ATOM 6558 C CA . LYS B 1 410 ? -6.008 33.719 23.25 1 66.81 410 LYS B CA 1
ATOM 6559 C C . LYS B 1 410 ? -6.734 33.5 21.922 1 66.81 410 LYS B C 1
ATOM 6561 O O . LYS B 1 410 ? -7.938 33.219 21.906 1 66.81 410 LYS B O 1
ATOM 6566 N N . LYS B 1 411 ? -6.008 33.656 20.797 1 78.38 411 LYS B N 1
ATOM 6567 C CA . LYS B 1 411 ? -6.617 33.438 19.5 1 78.38 411 LYS B CA 1
ATOM 6568 C C . LYS B 1 411 ? -5.703 32.594 18.594 1 78.38 411 LYS B C 1
ATOM 6570 O O . LYS B 1 411 ? -4.477 32.719 18.672 1 78.38 411 LYS B O 1
ATOM 6575 N N . SER B 1 412 ? -6.406 31.766 17.828 1 87.06 412 SER B N 1
ATOM 6576 C CA . SER B 1 412 ? -5.637 30.969 16.875 1 87.06 412 SER B CA 1
ATOM 6577 C C . SER B 1 412 ? -5.418 31.734 15.578 1 87.06 412 SER B C 1
ATOM 6579 O O . SER B 1 412 ? -6.375 32.031 14.859 1 87.06 412 SER B O 1
ATOM 6581 N N . ALA B 1 413 ? -4.188 32.125 15.328 1 89.25 413 ALA B N 1
ATOM 6582 C CA . ALA B 1 413 ? -3.848 32.812 14.078 1 89.25 413 ALA B CA 1
ATOM 6583 C C . ALA B 1 413 ? -4.258 31.969 12.867 1 89.25 413 ALA B C 1
ATOM 6585 O O . ALA B 1 413 ? -4.691 32.531 11.852 1 89.25 413 ALA B O 1
ATOM 6586 N N . ARG B 1 414 ? -4.148 30.703 12.977 1 93.75 414 ARG B N 1
ATOM 6587 C CA . ARG B 1 414 ? -4.539 29.797 11.898 1 93.75 414 ARG B CA 1
ATOM 6588 C C . ARG B 1 414 ? -6.035 29.891 11.617 1 93.75 414 ARG B C 1
ATOM 6590 O O . ARG B 1 414 ? -6.457 29.922 10.461 1 93.75 414 ARG B O 1
ATOM 6597 N N . TRP B 1 415 ? -6.793 29.938 12.656 1 93.38 415 TRP B N 1
ATOM 6598 C CA . TRP B 1 415 ? -8.234 30.016 12.484 1 93.38 415 TRP B CA 1
ATOM 6599 C C . TRP B 1 415 ? -8.633 31.312 11.781 1 93.38 415 TRP B C 1
ATOM 6601 O O . TRP B 1 415 ? -9.484 31.312 10.898 1 93.38 415 TRP B O 1
ATOM 6611 N N . GLU B 1 416 ? -7.969 32.406 12.195 1 91.81 416 GLU B N 1
ATOM 6612 C CA . GLU B 1 416 ? -8.242 33.688 11.57 1 91.81 416 GLU B CA 1
ATOM 6613 C C . GLU B 1 416 ? -7.957 33.656 10.07 1 91.81 416 GLU B C 1
ATOM 6615 O O . GLU B 1 416 ? -8.711 34.219 9.273 1 91.81 416 GLU B O 1
ATOM 6620 N N . ARG B 1 417 ? -6.922 33.031 9.734 1 93.25 417 ARG B N 1
ATOM 6621 C CA . ARG B 1 417 ? -6.559 32.906 8.328 1 93.25 417 ARG B CA 1
ATOM 6622 C C . ARG B 1 417 ? -7.613 32.094 7.566 1 93.25 417 ARG B C 1
ATOM 6624 O O . ARG B 1 417 ? -7.938 32.438 6.422 1 93.25 417 ARG B O 1
ATOM 6631 N N . ILE B 1 418 ? -8.141 31.047 8.172 1 93.94 418 ILE B N 1
ATOM 6632 C CA . ILE B 1 418 ? -9.141 30.188 7.547 1 93.94 418 ILE B CA 1
ATOM 6633 C C . ILE B 1 418 ? -10.414 30.984 7.281 1 93.94 418 ILE B C 1
ATOM 6635 O O . ILE B 1 418 ? -10.977 30.922 6.188 1 93.94 418 ILE B O 1
ATOM 6639 N N . ILE B 1 419 ? -10.836 31.75 8.258 1 92.62 419 ILE B N 1
ATOM 6640 C CA . ILE B 1 419 ? -12.062 32.531 8.141 1 92.62 419 ILE B CA 1
ATOM 6641 C C . ILE B 1 419 ? -11.898 33.594 7.039 1 92.62 419 ILE B C 1
ATOM 6643 O O . ILE B 1 419 ? -12.82 33.812 6.262 1 92.62 419 ILE B O 1
ATOM 6647 N N . LYS B 1 420 ? -10.75 34.188 7.02 1 92 420 LYS B N 1
ATOM 6648 C CA . LYS B 1 420 ? -10.453 35.156 5.969 1 92 420 LYS B CA 1
ATOM 6649 C C . LYS B 1 420 ? -10.508 34.5 4.59 1 92 420 LYS B C 1
ATOM 6651 O O . LYS B 1 420 ? -11.07 35.062 3.648 1 92 420 LYS B O 1
ATOM 6656 N N . THR B 1 421 ? -9.969 33.344 4.492 1 92.25 421 THR B N 1
ATOM 6657 C CA . THR B 1 421 ? -9.938 32.625 3.227 1 92.25 421 THR B CA 1
ATOM 6658 C C . THR B 1 421 ? -11.344 32.281 2.771 1 92.25 421 THR B C 1
ATOM 6660 O O . THR B 1 421 ? -11.641 32.281 1.573 1 92.25 421 THR B O 1
ATOM 6663 N N . LEU B 1 422 ? -12.242 31.953 3.73 1 92.25 422 LEU B N 1
ATOM 6664 C CA . LEU B 1 422 ? -13.617 31.562 3.426 1 92.25 422 LEU B CA 1
ATOM 6665 C C . LEU B 1 422 ? -14.492 32.781 3.166 1 92.25 422 LEU B C 1
ATOM 6667 O O . LEU B 1 422 ? -15.633 32.656 2.727 1 92.25 422 LEU B O 1
ATOM 6671 N N . GLY B 1 423 ? -13.922 33.969 3.355 1 87.06 423 GLY B N 1
ATOM 6672 C CA . GLY B 1 423 ? -14.68 35.188 3.17 1 87.06 423 GLY B CA 1
ATOM 6673 C C . GLY B 1 423 ? -15.742 35.406 4.227 1 87.06 423 GLY B C 1
ATOM 6674 O O . GLY B 1 423 ? -16.781 36.031 3.955 1 87.06 423 GLY B O 1
ATOM 6675 N N . LEU B 1 424 ? -15.594 34.781 5.297 1 81.94 424 LEU B N 1
ATOM 6676 C CA . LEU B 1 424 ? -16.594 34.844 6.359 1 81.94 424 LEU B CA 1
ATOM 6677 C C . LEU B 1 424 ? -16.203 35.906 7.387 1 81.94 424 LEU B C 1
ATOM 6679 O O . LEU B 1 424 ? -15.023 36.25 7.523 1 81.94 424 LEU B O 1
ATOM 6683 N N . ASP B 1 425 ? -17.141 36.719 7.879 1 67.19 425 ASP B N 1
ATOM 6684 C CA . ASP B 1 425 ? -16.875 37.719 8.922 1 67.19 425 ASP B CA 1
ATOM 6685 C C . ASP B 1 425 ? -16.547 37.062 10.25 1 67.19 425 ASP B C 1
ATOM 6687 O O . ASP B 1 425 ? -17.047 35.969 10.539 1 67.19 425 ASP B O 1
ATOM 6691 N N . GLY B 1 426 ? -15.453 37.25 10.836 1 56.84 426 GLY B N 1
ATOM 6692 C CA . GLY B 1 426 ? -14.867 36.688 12.047 1 56.84 426 GLY B CA 1
ATOM 6693 C C . GLY B 1 426 ? -15.898 36.25 13.062 1 56.84 426 GLY B C 1
ATOM 6694 O O . GLY B 1 426 ? -15.641 35.375 13.875 1 56.84 426 GLY B O 1
ATOM 6695 N N . ASP B 1 427 ? -16.984 36.906 13.266 1 49.34 427 ASP B N 1
ATOM 6696 C CA . ASP B 1 427 ? -17.953 36.656 14.32 1 49.34 427 ASP B CA 1
ATOM 6697 C C . ASP B 1 427 ? -18.922 35.531 13.906 1 49.34 427 ASP B C 1
ATOM 6699 O O . ASP B 1 427 ? -19.859 35.219 14.633 1 49.34 427 ASP B O 1
ATOM 6703 N N . SER B 1 428 ? -18.828 35.031 12.758 1 42.09 428 SER B N 1
ATOM 6704 C CA . SER B 1 428 ? -19.828 34.031 12.398 1 42.09 428 SER B CA 1
ATOM 6705 C C . SER B 1 428 ? -19.359 32.625 12.766 1 42.09 428 SER B C 1
ATOM 6707 O O . SER B 1 428 ? -18.172 32.312 12.664 1 42.09 428 SER B O 1
#

Sequence (856 aa):
MIANLTLLFVVHSSLQRDSKETKLGISRGNHLCSFSRTRRQGRYNKVSGNNRFHYRKGSFICVQSSDPAKLHLQGNSLYELNESFTFSRSKIRIAIPSKGDIGEDTKSLLKESGLEILLHNPRQYWATVRDFPEVEVWLQRPTDIVRRVQEGQVDIGFVGYDIVTEYQDSPDSTLLIHEGLGYGGCKLGVGIPMSWVHVTDMNELARFSEERNSPLLITTKYPKTVKKFLQEKGMKNYRLLHMDGALEAATQMGCSDLIIDLISSGTTLRENLLKEITEGTVLESDMIMIGSPLTMALNNTFGHKVRSFTRELLERIESHLAAKDHFSIIANIKGSSPGDVARKIGSQVDLKGMDGPTVSPVIPPRGFDSGMYAIGVVVKKNRLYKAIEQLRGIGGSGVCVLPVSYVFEKKSARWERIIKTLGLDGDSMIANLTLLFVVHSSLQRDSKETKLGISRGNHLCSFSRTRRQGRYNKVSGNNRFHYRKGSFICVQSSDPAKLHLQGNSLYELNESFTFSRSKIRIAIPSKGDIGEDTKSLLKESGLEILLHNPRQYWATVRDFPEVEVWLQRPTDIVRRVQEGQVDIGFVGYDIVTEYQDSPDSTLLIHEGLGYGGCKLGVGIPMSWVHVTDMNELARFSEERNSPLLITTKYPKTVKKFLQEKGMKNYRLLHMDGALEAATQMGCSDLIIDLISSGTTLRENLLKEITEGTVLESDMIMIGSPLTMALNNTFGHKVRSFTRELLERIESHLAAKDHFSIIANIKGSSPGDVARKIGSQVDLKGMDGPTVSPVIPPRGFDSGMYAIGVVVKKNRLYKAIEQLRGIGGSGVCVLPVSYVFEKKSARWERIIKTLGLDGDS

InterPro domains:
  IPR001348 ATP phosphoribosyltransferase HisG [PTHR21403] (88-410)
  IPR011322 Nitrogen regulatory PII-like, alpha/beta [SSF54913] (351-407)
  IPR013115 Histidine biosynthesis HisG, C-terminal [PF08029] (323-405)
  IPR013115 Histidine biosynthesis HisG, C-terminal [TIGR03455] (307-408)
  IPR013820 ATP phosphoribosyltransferase, catalytic domain [PF01634] (141-313)
  IPR013820 ATP phosphoribosyltransferase, catalytic domain [TIGR00070] (92-290)
  IPR015867 Nitrogen regulatory protein PII/ATP phosphoribosyltransferase, C-terminal [G3DSA:3.30.70.120] (349-408)
  IPR018198 ATP phosphoribosyltransferase, conserved site [PS01316] (248-269)

Solvent-accessible surface area (backbone atoms only — not comparable to full-atom values): 49390 Å² total; per-residue (Å²): 125,94,74,81,78,75,82,76,81,77,82,68,88,69,87,75,84,78,82,85,83,84,88,88,89,82,87,92,84,80,87,77,87,82,78,83,76,84,71,86,81,79,81,76,82,76,83,70,86,71,84,76,80,78,76,77,80,78,79,80,76,80,75,81,74,75,77,44,63,67,80,64,76,68,73,72,70,64,66,76,54,60,88,73,68,63,73,85,67,85,62,44,32,33,31,36,39,60,62,64,69,66,19,52,52,49,52,49,51,34,37,72,39,69,42,38,71,44,70,86,44,94,69,39,46,48,29,38,33,63,97,33,86,56,36,38,36,34,39,29,40,56,69,48,37,52,52,31,19,52,70,44,77,20,44,32,29,46,37,44,44,59,54,43,66,49,65,48,87,44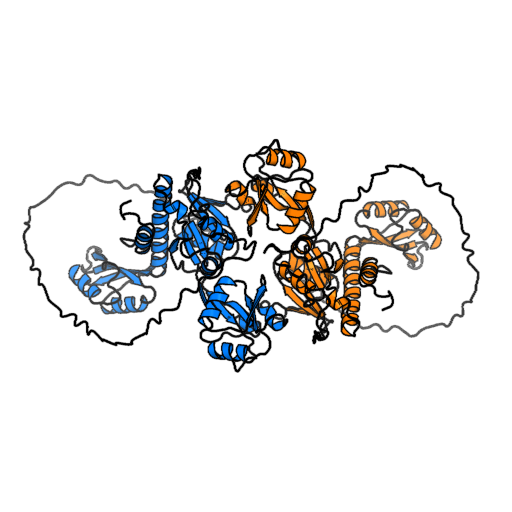,87,72,37,44,34,80,59,40,84,64,71,84,46,72,66,36,27,33,27,37,34,33,48,57,82,48,72,84,49,55,32,48,68,46,44,35,52,54,28,62,72,42,93,58,60,40,34,35,33,28,79,42,62,65,50,49,50,53,46,36,53,73,67,65,47,76,43,58,42,84,40,82,53,89,46,63,61,66,42,33,43,78,71,64,75,21,62,28,34,40,44,80,38,69,89,46,57,59,43,46,68,49,51,25,35,75,40,47,86,27,64,72,42,79,26,26,24,22,34,35,29,8,48,66,43,53,56,38,93,47,74,62,13,50,51,48,44,53,49,50,50,51,51,49,50,33,45,50,9,27,59,51,9,71,45,28,31,32,36,35,29,33,31,66,36,91,40,69,67,51,40,49,50,58,41,60,70,35,85,58,44,34,33,86,92,45,59,46,76,39,79,45,81,52,62,91,91,50,76,77,38,40,27,37,34,41,30,49,31,45,55,94,40,41,67,60,27,52,51,53,38,44,72,70,50,38,39,79,74,42,80,38,85,38,70,65,42,80,69,97,67,59,69,55,57,54,52,47,35,57,73,62,70,46,67,85,88,110,134,86,80,79,79,72,81,74,81,77,80,76,79,69,83,70,84,80,85,72,89,82,80,81,75,85,80,80,85,79,88,81,82,77,77,78,77,81,70,82,71,82,80,78,82,72,86,71,86,72,88,75,81,78,78,78,81,78,79,78,78,79,83,76,79,88,66,43,60,70,74,65,74,68,73,70,63,82,66,77,51,59,86,74,67,62,72,84,67,86,60,44,34,34,31,38,37,58,62,64,70,66,20,54,50,49,51,49,51,35,37,72,38,69,43,38,72,44,70,84,43,93,68,41,46,47,30,38,31,62,97,34,87,54,36,38,37,32,38,28,41,56,69,49,37,51,53,32,19,53,69,43,76,20,44,32,29,46,38,43,43,60,54,43,65,48,65,48,87,44,87,72,37,43,35,81,58,40,85,65,71,85,46,72,66,34,26,33,28,37,34,34,47,57,82,48,72,84,50,54,31,49,69,46,45,35,53,54,28,63,72,42,94,58,58,38,33,36,32,29,79,41,62,65,51,47,50,54,48,38,53,74,68,65,47,75,43,60,41,82,41,81,53,88,46,63,61,65,41,32,44,80,71,66,77,21,63,29,34,40,46,80,37,68,89,45,58,58,43,46,70,49,50,24,36,74,39,48,84,29,64,72,43,78,26,26,24,21,34,34,28,9,49,64,43,54,57,39,92,49,72,61,13,49,50,48,44,52,49,49,49,53,52,50,50,33,45,50,9,29,59,50,9,72,45,28,30,33,38,36,29,34,31,66,35,92,39,70,67,54,40,49,49,58,41,60,70,34,85,58,43,33,33,87,91,44,60,45,76,40,81,44,80,54,62,92,91,50,77,76,37,39,27,38,36,41,30,50,32,46,55,96,41,42,67,60,26,50,51,53,37,43,72,70,50,37,40,79,75,41,81,38,86,37,70,66,43,80,70,95,69,60,68,54,54,53,52,48,35,56,73,63,70,46,66,85,89,110

Foldseek 3Di:
DPDPCPPPPPPPPPDDDDDDDDDDDDDDDDDDDDDDDDDPDPPPPPPPPPPCPDPPPPDPPPPPPDDDDPVPPVVPPPPPPPPPPVVVAQAAEEEEAQDDPRRVVVQVLCVLLVWHWADPDNVAQKTDTPPRRRYIYGHDHQLVQLVCQLVVVHFKYKHKPLSNVQRPPDPPSKAFQWQALPDDWWFWFKKAALVPVVAAALVSVQVVQVPDPAAAEEEEQRVPLVVVQCVVSVRDRHDYDYDDDPVLVCCVVVNGRIYTYIGDPCPSSVVSRIDGHPPGTSDIMHIGMIGRLVLCLDPDPRNVVSLVVSQSSSQSSVFQVVLVFKKKKKWKAFADDPVRVQVLQCVADFFQADPGKDWAWDDDDPPDDGGMIMIIHMGGPVCVVVSVVSCVVSGIHPMDIGRDSTDGDPDDPSSVVSCVVSVHDPVD/DDDPPPVPPCPPPPDDDDPDDDDDDDDDDDDDPPPDDPPPPPDDDPPDDDDDPDPPPPDPDDPDDDDPPCPPPVPPDPPVPPPPPPVVAQAAEEEEAQDDPRRVVVQVLCVLLVWHWADPDNVDQKTDTPPRRRYIYGHDHQLVQLVCQLVVVHFKYKHKPLSNVQRPPDPPSKAFQWQALPDPWWFWFKKAALVPVVAAALVSVQVVQVVDPAAAEEEEQRVPLVVVQCVVSPRDRHDYDYDDDPVLVCCVVVNGRIYTYIGDPCPSSVVSRIDGHPPGTSDIMHIGMIGRLVLCLDPDPRNVVSLVVSQSSSQSSVFQVVLVFKKKKKWKFFADDPVRVQVLQCVADFFQADPGKDWAWDDDDPPDDGGMIMIIGMGGPVCVVVSVVSCVVRGIHPMDIGRDSTDGDPDDPSSVVSCVVSVHDPVD

Radius of gyration: 38.91 Å; Cα contacts (8 Å, |Δi|>4): 1364; chains: 2; bounding box: 72×128×108 Å

Nearest PDB structures (foldseek):
  6czl-assembly1_E  TM=9.448E-01  e=1.158E-42  Medicago truncatula
  6czm-assembly1_A  TM=8.923E-01  e=2.774E-41  Medicago truncatula
  6czl-assembly1_F  TM=9.171E-01  e=8.482E-41  Medicago truncatula
  6czm-assembly1_D  TM=9.221E-01  e=6.210E-39  Medicago truncatula
  6czm-assembly1_C  TM=9.033E-01  e=1.806E-39  Medicago truncatula

pLDDT: mean 76.82, std 29.31, range [15.04, 98.81]

Secondary structure (DSSP, 8-state):
-------------------------------------------------------------------S------TTTTS---TT------SEEEEEE-SHHHHHHHHHHHHHTT--EE-S-TT-SEEEETTEEEEEEEEE-HHHHHHHHHHTS-SEEEEEHHHHHHH-SSTTSSEEEES--SS--EEEEEEEETT-TT--BHHHHHHHHHH-SSPEEEEES-HHHHHHHHHHTT--SEEEEE-SS-THHHHHHTS-SEEEEEESSSHHHHHTTEEEEEEEEEEEE-EEEEE-HHHHT--SHHHHHHHHHHHHHHHHHHHHHHHHTEEEEEEEEE-SSHHHHHHHHHT-GGG-TTT--EEEEE---TTSPS-EEEEEEEEEGGGHHHHHHHHHHTTEEEEEEEE------SS-HHHHHHHHHHT--TT-/-------------------------------------------------------------------TT--------TT---TT------SEEEEEE-SHHHHHHHHHHHHHTT--EE-S-TT-SEEEETTEEEEEEEEE-HHHHHHHHHHTS-SEEEEEHHHHHHH-SSTTSSEEEES--SS--EEEEEEEETT-TT--BHHHHHHHHHH-SSPEEEEES-HHHHHHHHHHTT--SEEEEE-SS-THHHHHHTS-SEEEEEESSSHHHHHTTEEEEEEEEEEEE-EEEEE-HHHHT--SHHHHHHHHHHHHHHHHHHHHHHHHTEEEEEEEEE-SSHHHHHHHHHTSGGG-TTT--EEEEE-PPTTSPS-EEEEEEEEEGGGHHHHHHHHHHTTEEEEEEEE------SS-HHHHHHHHHHT--TT-